Protein AF-0000000079573899 (afdb_homodimer)

pLDDT: mean 94.16, std 9.29, range [30.56, 98.94]

Nearest PDB structures (foldseek):
  4ngp-assembly1_A-2  TM=5.956E-01  e=1.355E-27  Homo sapiens
  2c6p-assembly1_A  TM=5.846E-01  e=2.288E-26  Homo sapiens
  6hc6-assembly2_B  TM=7.944E-01  e=1.695E-20  Bacillus subtilis subsp. subtilis str. 168
  2ek8-assembly1_A  TM=6.686E-01  e=7.374E-22  Aneurinibacillus sp. AM-1
  6hc7-assembly1_A  TM=7.924E-01  e=6.125E-20  Bacillus subtilis

Organism: NCBI:txid592978

Structure (mmCIF, N/CA/C/O backbone):
data_AF-0000000079573899-model_v1
#
loop_
_entity.id
_entity.type
_entity.pdbx_description
1 polymer 'M28 family peptidase'
#
loop_
_atom_site.group_PDB
_atom_site.id
_atom_site.type_symbol
_atom_site.label_atom_id
_atom_site.label_alt_id
_atom_site.label_comp_id
_atom_site.label_asym_id
_atom_site.label_entity_id
_atom_site.label_seq_id
_atom_site.pdbx_PDB_ins_code
_atom_site.Cartn_x
_atom_site.Cartn_y
_atom_site.Cartn_z
_atom_site.occupancy
_atom_site.B_iso_or_equiv
_atom_site.auth_seq_id
_atom_site.auth_comp_id
_atom_site.auth_asym_id
_atom_site.auth_atom_id
_atom_site.pdbx_PDB_model_num
ATOM 1 N N . MET A 1 1 ? -36.375 41.25 1.781 1 44.12 1 MET A N 1
ATOM 2 C CA . MET A 1 1 ? -35.594 40.188 2.381 1 44.12 1 MET A CA 1
ATOM 3 C C . MET A 1 1 ? -34.094 40.562 2.391 1 44.12 1 MET A C 1
ATOM 5 O O . MET A 1 1 ? -33.438 40.438 3.41 1 44.12 1 MET A O 1
ATOM 9 N N . GLU A 1 2 ? -33.688 41.219 1.243 1 57.81 2 GLU A N 1
ATOM 10 C CA . GLU A 1 2 ? -32.312 41.656 1.151 1 57.81 2 GLU A CA 1
ATOM 11 C C . GLU A 1 2 ? -32.062 42.844 2.076 1 57.81 2 GLU A C 1
ATOM 13 O O . GLU A 1 2 ? -31.047 42.906 2.76 1 57.81 2 GLU A O 1
ATOM 18 N N . SER A 1 3 ? -33.094 43.688 2.219 1 70.31 3 SER A N 1
ATOM 19 C CA . SER A 1 3 ? -32.906 44.875 3.047 1 70.31 3 SER A CA 1
ATOM 20 C C . SER A 1 3 ? -32.906 44.531 4.531 1 70.31 3 SER A C 1
ATOM 22 O O . SER A 1 3 ? -32.125 45.062 5.309 1 70.31 3 SER A O 1
ATOM 24 N N . LYS A 1 4 ? -33.688 43.469 4.93 1 74.88 4 LYS A N 1
ATOM 25 C CA . LYS A 1 4 ? -33.781 43.062 6.324 1 74.88 4 LYS A CA 1
ATOM 26 C C . LYS A 1 4 ? -32.469 42.375 6.77 1 74.88 4 LYS A C 1
ATOM 28 O O . LYS A 1 4 ? -31.984 42.625 7.871 1 74.88 4 LYS A O 1
ATOM 33 N N . THR A 1 5 ? -31.953 41.656 5.895 1 84.25 5 THR A N 1
ATOM 34 C CA . THR A 1 5 ? -30.719 40.938 6.188 1 84.25 5 THR A CA 1
ATOM 35 C C . THR A 1 5 ? -29.547 41.906 6.312 1 84.25 5 THR A C 1
ATOM 37 O O . THR A 1 5 ? -28.703 41.781 7.195 1 84.25 5 THR A O 1
ATOM 40 N N . GLU A 1 6 ? -29.594 42.844 5.484 1 89.62 6 GLU A N 1
ATOM 41 C CA . GLU A 1 6 ? -28.531 43.844 5.531 1 89.62 6 GLU A CA 1
ATOM 42 C C . GLU A 1 6 ? -28.578 44.656 6.832 1 89.62 6 GLU A C 1
ATOM 44 O O . GLU A 1 6 ? -27.547 45 7.391 1 89.62 6 GLU A O 1
ATOM 49 N N . ASN A 1 7 ? -29.75 44.906 7.254 1 91 7 ASN A N 1
ATOM 50 C CA . ASN A 1 7 ? -29.906 45.625 8.523 1 91 7 ASN A CA 1
ATOM 51 C C . ASN A 1 7 ? -29.406 44.781 9.695 1 91 7 ASN A C 1
ATOM 53 O O . ASN A 1 7 ? -28.781 45.312 10.617 1 91 7 ASN A O 1
ATOM 57 N N . ARG A 1 8 ? -29.719 43.562 9.656 1 91.25 8 ARG A N 1
ATOM 58 C CA . ARG A 1 8 ? -29.25 42.656 10.703 1 91.25 8 ARG A CA 1
ATOM 59 C C . ARG A 1 8 ? -27.734 42.531 10.695 1 91.25 8 ARG A C 1
ATOM 61 O O . ARG A 1 8 ? -27.109 42.531 11.758 1 91.25 8 ARG A O 1
ATOM 68 N N . ILE A 1 9 ? -27.203 42.469 9.523 1 95.06 9 ILE A N 1
ATOM 69 C CA . ILE A 1 9 ? -25.75 42.406 9.375 1 95.06 9 ILE A CA 1
ATOM 70 C C . ILE A 1 9 ? -25.109 43.656 9.953 1 95.06 9 ILE A C 1
ATOM 72 O O . ILE A 1 9 ? -24.156 43.594 10.719 1 95.06 9 ILE A O 1
ATOM 76 N N . ASN A 1 10 ? -25.703 44.75 9.633 1 95.12 10 ASN A N 1
ATOM 77 C CA . ASN A 1 10 ? -25.156 46.031 10.109 1 95.12 10 ASN A CA 1
ATOM 78 C C . ASN A 1 10 ? -25.266 46.156 11.625 1 95.12 10 ASN A C 1
ATOM 80 O O . ASN A 1 10 ? -24.406 46.75 12.266 1 95.12 10 ASN A O 1
ATOM 84 N N . GLU A 1 11 ? -26.328 45.656 12.102 1 95.94 11 GLU A N 1
ATOM 85 C CA . GLU A 1 11 ? -26.5 45.656 13.555 1 95.94 11 GLU A CA 1
ATOM 86 C C . GLU A 1 11 ? -25.422 44.812 14.234 1 95.94 11 GLU A C 1
ATOM 88 O O . GLU A 1 11 ? -24.844 45.219 15.242 1 95.94 11 GLU A O 1
ATOM 93 N N . CYS A 1 12 ? -25.172 43.656 13.75 1 97.38 12 CYS A N 1
ATOM 94 C CA . CYS A 1 12 ? -24.109 42.812 14.281 1 97.38 12 CYS A CA 1
ATOM 95 C C . CYS A 1 12 ? -22.766 43.531 14.188 1 97.38 12 CYS A C 1
ATOM 97 O O . CYS A 1 12 ? -21.984 43.531 15.148 1 97.38 12 CYS A O 1
ATOM 99 N N . ILE A 1 13 ? -22.516 44.125 13.039 1 97.5 13 ILE A N 1
ATOM 100 C CA . ILE A 1 13 ? -21.234 44.781 12.766 1 97.5 13 ILE A CA 1
ATOM 101 C C . ILE A 1 13 ? -21.047 45.969 13.711 1 97.5 13 ILE A C 1
ATOM 103 O O . ILE A 1 13 ? -19.938 46.219 14.172 1 97.5 13 ILE A O 1
ATOM 107 N N . SER A 1 14 ? -22.109 46.625 14.031 1 97.62 14 SER A N 1
ATOM 108 C CA . SER A 1 14 ? -22.031 47.812 14.906 1 97.62 14 SER A CA 1
ATOM 109 C C . SER A 1 14 ? -21.656 47.406 16.328 1 97.62 14 SER A C 1
ATOM 111 O O . SER A 1 14 ? -21.234 48.25 17.125 1 97.62 14 SER A O 1
ATOM 113 N N . HIS A 1 15 ? -21.75 46.156 16.625 1 98.19 15 HIS A N 1
ATOM 114 C CA . HIS A 1 15 ? -21.438 45.656 17.969 1 98.19 15 HIS A CA 1
ATOM 115 C C . HIS A 1 15 ? -20.062 45.031 18.031 1 98.19 15 HIS A C 1
ATOM 117 O O . HIS A 1 15 ? -19.656 44.5 19.062 1 98.19 15 HIS A O 1
ATOM 123 N N . LEU A 1 16 ? -19.359 45.062 16.906 1 98.5 16 LEU A N 1
ATOM 124 C CA . LEU A 1 16 ? -18 44.531 16.906 1 98.5 16 LEU A CA 1
ATOM 125 C C . LEU A 1 16 ? -17.094 45.344 17.828 1 98.5 16 LEU A C 1
ATOM 127 O O . LEU A 1 16 ? -17.094 46.562 17.766 1 98.5 16 LEU A O 1
ATOM 131 N N . ASP A 1 17 ? -16.328 44.656 18.719 1 98.5 17 ASP A N 1
ATOM 132 C CA . ASP A 1 17 ? -15.367 45.25 19.641 1 98.5 17 ASP A CA 1
ATOM 133 C C . ASP A 1 17 ? -13.953 44.781 19.328 1 98.5 17 ASP A C 1
ATOM 135 O O . ASP A 1 17 ? -13.477 43.812 19.922 1 98.5 17 ASP A O 1
ATOM 139 N N . ILE A 1 18 ? -13.273 45.531 18.516 1 98.5 18 ILE A N 1
ATOM 140 C CA . ILE A 1 18 ? -11.953 45.125 18.016 1 98.5 18 ILE A CA 1
ATOM 141 C C . ILE A 1 18 ? -10.938 45.188 19.156 1 98.5 18 ILE A C 1
ATOM 143 O O . ILE A 1 18 ? -10.008 44.406 19.219 1 98.5 18 ILE A O 1
ATOM 147 N N . THR A 1 19 ? -11.125 46.062 20.094 1 98.38 19 THR A N 1
ATOM 148 C CA . THR A 1 19 ? -10.258 46.188 21.25 1 98.38 19 THR A CA 1
ATOM 149 C C . THR A 1 19 ? -10.336 44.906 22.125 1 98.38 19 THR A C 1
ATOM 151 O O . THR A 1 19 ? -9.32 44.438 22.625 1 98.38 19 THR A O 1
ATOM 154 N N . TYR A 1 20 ? -11.539 44.469 22.297 1 98.56 20 TYR A N 1
ATOM 155 C CA . TYR A 1 20 ? -11.727 43.219 23 1 98.56 20 TYR A CA 1
ATOM 156 C C . TYR A 1 20 ? -10.914 42.094 22.359 1 98.56 20 TYR A C 1
ATOM 158 O O . TYR A 1 20 ? -10.219 41.344 23.047 1 98.56 20 TYR A O 1
ATOM 166 N N . SER A 1 21 ? -11.039 42 21.047 1 98.81 21 SER A N 1
ATOM 167 C CA . SER A 1 21 ? -10.344 40.969 20.328 1 98.81 21 SER A CA 1
ATOM 168 C C . SER A 1 21 ? -8.828 41.094 20.469 1 98.81 21 SER A C 1
ATOM 170 O O . SER A 1 21 ? -8.125 40.094 20.672 1 98.81 21 SER A O 1
ATOM 172 N N . TYR A 1 22 ? -8.344 42.281 20.344 1 98.62 22 TYR A N 1
ATOM 173 C CA . TYR A 1 22 ? -6.918 42.531 20.531 1 98.62 22 TYR A CA 1
ATOM 174 C C . TYR A 1 22 ? -6.457 42.094 21.906 1 98.62 22 TYR A C 1
ATOM 176 O O . TYR A 1 22 ? -5.426 41.438 22.047 1 98.62 22 TYR A O 1
ATOM 184 N N . GLN A 1 23 ? -7.188 42.469 22.938 1 98.56 23 GLN A N 1
ATOM 185 C CA . GLN A 1 23 ? -6.82 42.156 24.328 1 98.56 23 GLN A CA 1
ATOM 186 C C . GLN A 1 23 ? -6.852 40.656 24.578 1 98.56 23 GLN A C 1
ATOM 188 O O . GLN A 1 23 ? -5.988 40.125 25.281 1 98.56 23 GLN A O 1
ATOM 193 N N . LEU A 1 24 ? -7.875 40.031 24.047 1 98.75 24 LEU A N 1
ATOM 194 C CA . LEU A 1 24 ? -7.961 38.562 24.203 1 98.75 24 LEU A CA 1
ATOM 195 C C . LEU A 1 24 ? -6.762 37.875 23.562 1 98.75 24 LEU A C 1
ATOM 197 O O . LEU A 1 24 ? -6.23 36.906 24.125 1 98.75 24 LEU A O 1
ATOM 201 N N . ALA A 1 25 ? -6.375 38.344 22.375 1 98.75 25 ALA A N 1
ATOM 202 C CA . ALA A 1 25 ? -5.199 37.781 21.703 1 98.75 25 ALA A CA 1
ATOM 203 C C . ALA A 1 25 ? -3.957 37.906 22.578 1 98.75 25 ALA A C 1
ATOM 205 O O . ALA A 1 25 ? -3.16 36.969 22.672 1 98.75 25 ALA A O 1
ATOM 206 N N . LYS A 1 26 ? -3.83 39 23.234 1 98.38 26 LYS A N 1
ATOM 207 C CA . LYS A 1 26 ? -2.691 39.25 24.109 1 98.38 26 LYS A CA 1
ATOM 208 C C . LYS A 1 26 ? -2.748 38.375 25.359 1 98.38 26 LYS A C 1
ATOM 210 O O . LYS A 1 26 ? -1.717 37.875 25.828 1 98.38 26 LYS A O 1
ATOM 215 N N . GLN A 1 27 ? -3.869 38.188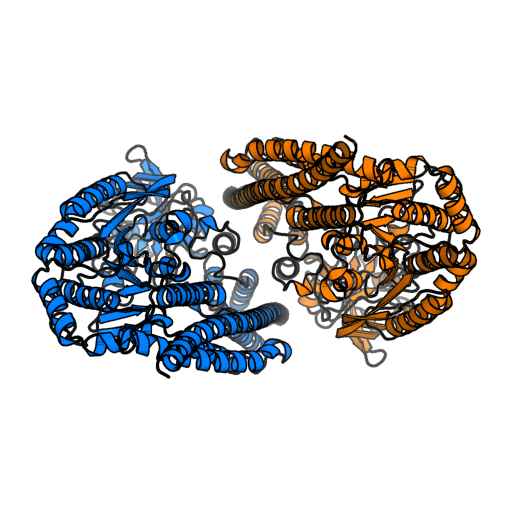 25.859 1 98.38 27 GLN A N 1
ATOM 216 C CA . GLN A 1 27 ? -4.047 37.406 27.062 1 98.38 27 GLN A CA 1
ATOM 217 C C . GLN A 1 27 ? -3.652 35.938 26.844 1 98.38 27 GLN A C 1
ATOM 219 O O . GLN A 1 27 ? -3.201 35.281 27.766 1 98.38 27 GLN A O 1
ATOM 224 N N . MET A 1 28 ? -3.773 35.469 25.656 1 98.44 28 MET A N 1
ATOM 225 C CA . MET A 1 28 ? -3.443 34.062 25.344 1 98.44 28 MET A CA 1
ATOM 226 C C . MET A 1 28 ? -1.939 33.844 25.438 1 98.44 28 MET A C 1
ATOM 228 O O . MET A 1 28 ? -1.487 32.688 25.484 1 98.44 28 MET A O 1
ATOM 232 N N . GLU A 1 29 ? -1.144 34.875 25.562 1 97.75 29 GLU A N 1
ATOM 233 C CA . GLU A 1 29 ? 0.308 34.75 25.672 1 97.75 29 GLU A CA 1
ATOM 234 C C . GLU A 1 29 ? 0.743 34.5 27.109 1 97.75 29 GLU A C 1
ATOM 236 O O . GLU A 1 29 ? 1.938 34.406 27.391 1 97.75 29 GLU A O 1
ATOM 241 N N . THR A 1 30 ? -0.193 34.375 27.984 1 97.75 30 THR A N 1
ATOM 242 C CA . THR A 1 30 ? 0.081 34.312 29.422 1 97.75 30 THR A CA 1
ATOM 243 C C . THR A 1 30 ? 0.822 33 29.766 1 97.75 30 THR A C 1
ATOM 245 O O . THR A 1 30 ? 1.881 33.062 30.406 1 97.75 30 THR A O 1
ATOM 248 N N . HIS A 1 31 ? 0.228 31.875 29.422 1 97.88 31 HIS A N 1
ATOM 249 C CA . HIS A 1 31 ? 0.83 30.594 29.75 1 97.88 31 HIS A CA 1
ATOM 250 C C . HIS A 1 31 ? 1.803 30.141 28.672 1 97.88 31 HIS A C 1
ATOM 252 O O . HIS A 1 31 ? 1.459 30.141 27.484 1 97.88 31 HIS A O 1
ATOM 258 N N . LYS A 1 32 ? 2.963 29.797 29.062 1 97.62 32 LYS A N 1
ATOM 259 C CA . LYS A 1 32 ? 4.043 29.469 28.141 1 97.62 32 LYS A CA 1
ATOM 260 C C . LYS A 1 32 ? 4.844 28.266 28.641 1 97.62 32 LYS A C 1
ATOM 262 O O . LYS A 1 32 ? 4.957 28.047 29.844 1 97.62 32 LYS A O 1
ATOM 267 N N . THR A 1 33 ? 5.375 27.453 27.703 1 98.06 33 THR A N 1
ATOM 268 C CA . THR A 1 33 ? 6.285 26.375 28.078 1 98.06 33 THR A CA 1
ATOM 269 C C . THR A 1 33 ? 7.711 26.891 28.234 1 98.06 33 THR A C 1
ATOM 271 O O . THR A 1 33 ? 8.492 26.344 29.016 1 98.06 33 THR A O 1
ATOM 274 N N . ASN A 1 34 ? 8.102 27.859 27.453 1 98.25 34 ASN A N 1
ATOM 275 C CA . ASN A 1 34 ? 9.383 28.547 27.5 1 98.25 34 ASN A CA 1
ATOM 276 C C . ASN A 1 34 ? 9.227 29.984 28 1 98.25 34 ASN A C 1
ATOM 278 O O . ASN A 1 34 ? 8.68 30.844 27.297 1 98.25 34 ASN A O 1
ATOM 282 N N . PRO A 1 35 ? 9.688 30.328 29.141 1 96.62 35 PRO A N 1
ATOM 283 C CA . PRO A 1 35 ? 9.438 31.641 29.734 1 96.62 35 PRO A CA 1
ATOM 284 C C . PRO A 1 35 ? 10.055 32.781 28.938 1 96.62 35 PRO A C 1
ATOM 286 O O . PRO A 1 35 ? 9.617 33.938 29.047 1 96.62 35 PRO A O 1
ATOM 289 N N . VAL A 1 36 ? 11.031 32.469 28.156 1 97.25 36 VAL A N 1
ATOM 290 C CA . VAL A 1 36 ? 11.734 33.5 27.406 1 97.25 36 VAL A CA 1
ATOM 291 C C . VAL A 1 36 ? 11.109 33.688 26.031 1 97.25 36 VAL A C 1
ATOM 293 O O . VAL A 1 36 ? 10.875 34.781 25.578 1 97.25 36 VAL A O 1
ATOM 296 N N . LEU A 1 37 ? 10.789 32.594 25.375 1 97.94 37 LEU A N 1
ATOM 297 C CA . LEU A 1 37 ? 10.445 32.625 23.953 1 97.94 37 LEU A CA 1
ATOM 298 C C . LEU A 1 37 ? 8.938 32.5 23.766 1 97.94 37 LEU A C 1
ATOM 300 O O . LEU A 1 37 ? 8.422 32.781 22.688 1 97.94 37 LEU A O 1
ATOM 304 N N . GLY A 1 38 ? 8.219 32.062 24.844 1 97.5 38 GLY A N 1
ATOM 305 C CA . GLY A 1 38 ? 6.801 31.766 24.688 1 97.5 38 GLY A CA 1
ATOM 306 C C . GLY A 1 38 ? 6.523 30.297 24.484 1 97.5 38 GLY A C 1
ATOM 307 O O . GLY A 1 38 ? 6.961 29.453 25.266 1 97.5 38 GLY A O 1
ATOM 308 N N . PHE A 1 39 ? 5.863 29.953 23.453 1 97.69 39 PHE A N 1
ATOM 309 C CA . PHE A 1 39 ? 5.48 28.609 23.047 1 97.69 39 PHE A CA 1
ATOM 310 C C . PHE A 1 39 ? 4.289 28.109 23.859 1 97.69 39 PHE A C 1
ATOM 312 O O . PHE A 1 39 ? 4.258 28.281 25.078 1 97.69 39 PHE A O 1
ATOM 319 N N . ARG A 1 40 ? 3.363 27.672 23.234 1 98.38 40 ARG A N 1
ATOM 320 C CA . ARG A 1 40 ? 2.217 26.891 23.703 1 98.38 40 ARG A CA 1
ATOM 321 C C . ARG A 1 40 ? 2.031 25.641 22.859 1 98.38 40 ARG A C 1
ATOM 323 O O . ARG A 1 40 ? 1.233 25.625 21.922 1 98.38 40 ARG A O 1
ATOM 330 N N . THR A 1 41 ? 2.705 24.578 23.281 1 98.06 41 THR A N 1
ATOM 331 C CA . THR A 1 41 ? 2.926 23.422 22.438 1 98.06 41 THR A CA 1
ATOM 332 C C . THR A 1 41 ? 1.852 22.359 22.672 1 98.06 41 THR A C 1
ATOM 334 O O . THR A 1 41 ? 1.119 22.422 23.656 1 98.06 41 THR A O 1
ATOM 337 N N . ALA A 1 42 ? 1.763 21.406 21.781 1 97.88 42 ALA A N 1
ATOM 338 C CA . ALA A 1 42 ? 0.75 20.359 21.781 1 97.88 42 ALA A CA 1
ATOM 339 C C . ALA A 1 42 ? 0.754 19.578 23.094 1 97.88 42 ALA A C 1
ATOM 341 O O . ALA A 1 42 ? 1.791 19.062 23.516 1 97.88 42 ALA A O 1
ATOM 342 N N . GLY A 1 43 ? -0.345 19.484 23.656 1 98.31 43 GLY A N 1
ATOM 343 C CA . GLY A 1 43 ? -0.535 18.656 24.844 1 98.31 43 GLY A CA 1
ATOM 344 C C . GLY A 1 43 ? 0.185 19.188 26.062 1 98.31 43 GLY A C 1
ATOM 345 O O . GLY A 1 43 ? 0.175 18.562 27.125 1 98.31 43 GLY A O 1
ATOM 346 N N . SER A 1 44 ? 0.832 20.297 26.047 1 98.44 44 SER A N 1
ATOM 347 C CA . SER A 1 44 ? 1.59 20.859 27.156 1 98.44 44 SER A CA 1
ATOM 348 C C . SER A 1 44 ? 0.664 21.453 28.219 1 98.44 44 SER A C 1
ATOM 350 O O . SER A 1 44 ? -0.518 21.688 27.953 1 98.44 44 SER A O 1
ATOM 352 N N . ASP A 1 45 ? 1.283 21.719 29.391 1 98.19 45 ASP A N 1
ATOM 353 C CA . ASP A 1 45 ? 0.549 22.406 30.438 1 98.19 45 ASP A CA 1
ATOM 354 C C . ASP A 1 45 ? 0.093 23.797 29.984 1 98.19 45 ASP A C 1
ATOM 356 O O . ASP A 1 45 ? -1.013 24.234 30.312 1 98.19 45 ASP A O 1
ATOM 360 N N . ALA A 1 46 ? 0.913 24.469 29.25 1 98.69 46 ALA A N 1
ATOM 361 C CA . ALA A 1 46 ? 0.575 25.797 28.75 1 98.69 46 ALA A CA 1
ATOM 362 C C . ALA A 1 46 ? -0.661 25.75 27.844 1 98.69 46 ALA A C 1
ATOM 364 O O . ALA A 1 46 ? -1.53 26.625 27.938 1 98.69 46 ALA A O 1
ATOM 365 N N . GLU A 1 47 ? -0.714 24.766 26.953 1 98.75 47 GLU A N 1
ATOM 366 C CA . GLU A 1 47 ? -1.876 24.625 26.078 1 98.75 47 GLU A CA 1
ATOM 367 C C . GLU A 1 47 ? -3.133 24.297 26.875 1 98.75 47 GLU A C 1
ATOM 369 O O . GLU A 1 47 ? -4.203 24.844 26.609 1 98.75 47 GLU A O 1
ATOM 374 N N . HIS A 1 48 ? -2.977 23.438 27.891 1 98.75 48 HIS A N 1
ATOM 375 C CA . HIS A 1 48 ? -4.113 23.078 28.719 1 98.75 48 HIS A CA 1
ATOM 376 C C . HIS A 1 48 ? -4.66 24.281 29.469 1 98.75 48 HIS A C 1
ATOM 378 O O . HIS A 1 48 ? -5.871 24.516 29.484 1 98.75 48 HIS A O 1
ATOM 384 N N . LYS A 1 49 ? -3.795 25.047 30.031 1 98.75 49 LYS A N 1
ATOM 385 C CA . LYS A 1 49 ? -4.203 26.203 30.828 1 98.75 49 LYS A CA 1
ATOM 386 C C . LYS A 1 49 ? -4.848 27.266 29.938 1 98.75 49 LYS A C 1
ATOM 388 O O . LYS A 1 49 ? -5.816 27.906 30.328 1 98.75 49 LYS A O 1
ATOM 393 N N . THR A 1 50 ? -4.285 27.453 28.812 1 98.81 50 THR A N 1
ATOM 394 C CA . THR A 1 50 ? -4.891 28.406 27.875 1 98.81 50 THR A CA 1
ATOM 395 C C . THR A 1 50 ? -6.254 27.906 27.406 1 98.81 50 THR A C 1
ATOM 397 O O . THR A 1 50 ? -7.188 28.703 27.25 1 98.81 50 THR A O 1
ATOM 400 N N . GLY A 1 51 ? -6.344 26.609 27.141 1 98.88 51 GLY A N 1
ATOM 401 C CA . GLY A 1 51 ? -7.641 26.031 26.844 1 98.88 51 GLY A CA 1
ATOM 402 C C . GLY A 1 51 ? -8.672 26.281 27.922 1 98.88 51 GLY A C 1
ATOM 403 O O . GLY A 1 51 ? -9.828 26.594 27.625 1 98.88 51 GLY A O 1
ATOM 404 N N . ASP A 1 52 ? -8.281 26.125 29.172 1 98.81 52 ASP A N 1
ATOM 405 C CA . ASP A 1 52 ? -9.156 26.406 30.312 1 98.81 52 ASP A CA 1
ATOM 406 C C . ASP A 1 52 ? -9.602 27.875 30.297 1 98.81 52 ASP A C 1
ATOM 408 O O . ASP A 1 52 ? -10.766 28.172 30.578 1 98.81 52 ASP A O 1
ATOM 412 N N . PHE A 1 53 ? -8.68 28.703 30.047 1 98.75 53 PHE A N 1
ATOM 413 C CA . PHE A 1 53 ? -8.969 30.125 29.969 1 98.75 53 PHE A CA 1
ATOM 414 C C . PHE A 1 53 ? -10 30.406 28.875 1 98.75 53 PHE A C 1
ATOM 416 O O . PHE A 1 53 ? -10.969 31.141 29.109 1 98.75 53 PHE A O 1
ATOM 423 N N . LEU A 1 54 ? -9.805 29.844 27.688 1 98.94 54 LEU A N 1
ATOM 424 C CA . LEU A 1 54 ? -10.727 30.062 26.578 1 98.94 54 LEU A CA 1
ATOM 425 C C . LEU A 1 54 ? -12.094 29.453 26.875 1 98.94 54 LEU A C 1
ATOM 427 O O . LEU A 1 54 ? -13.117 30 26.469 1 98.94 54 LEU A O 1
ATOM 431 N N . TYR A 1 55 ? -12.078 28.281 27.516 1 98.88 55 TYR A N 1
ATOM 432 C CA . TYR A 1 55 ? -13.312 27.641 27.969 1 98.88 55 TYR A CA 1
ATOM 433 C C . TYR A 1 55 ? -14.141 28.609 28.797 1 98.88 55 TYR A C 1
ATOM 435 O O . TYR A 1 55 ? -15.336 28.797 28.547 1 98.88 55 TYR A O 1
ATOM 443 N N . GLU A 1 56 ? -13.547 29.281 29.781 1 98.81 56 GLU A N 1
ATOM 444 C CA . GLU A 1 56 ? -14.227 30.234 30.656 1 98.81 56 GLU A CA 1
ATOM 445 C C . GLU A 1 56 ? -14.648 31.484 29.891 1 98.81 56 GLU A C 1
ATOM 447 O O . GLU A 1 56 ? -15.719 32.062 30.141 1 98.81 56 GLU A O 1
ATOM 452 N N . GLU A 1 57 ? -13.758 31.906 29.031 1 98.88 57 GLU A N 1
ATOM 453 C CA . GLU A 1 57 ? -14.078 33.094 28.25 1 98.88 57 GLU A CA 1
ATOM 454 C C . GLU A 1 57 ? -15.289 32.844 27.359 1 98.88 57 GLU A C 1
ATOM 456 O O . GLU A 1 57 ? -16.109 33.75 27.172 1 98.88 57 GLU A O 1
ATOM 461 N N . MET A 1 58 ? -15.375 31.688 26.703 1 98.88 58 MET A N 1
ATOM 462 C CA . MET A 1 58 ? -16.531 31.344 25.891 1 98.88 58 MET A CA 1
ATOM 463 C C . MET A 1 58 ? -17.828 31.453 26.703 1 98.88 58 MET A C 1
ATOM 465 O O . MET A 1 58 ? -18.828 32 26.219 1 98.88 58 MET A O 1
ATOM 469 N N . LYS A 1 59 ? -17.781 30.969 27.922 1 98.69 59 LYS A N 1
ATOM 470 C CA . LYS A 1 59 ? -18.938 31.062 28.797 1 98.69 59 LYS A CA 1
ATOM 471 C C . LYS A 1 59 ? -19.266 32.531 29.125 1 98.69 59 LYS A C 1
ATOM 473 O O . LYS A 1 59 ? -20.422 32.938 29.109 1 98.69 59 LYS A O 1
ATOM 478 N N . ARG A 1 60 ? -18.266 33.219 29.406 1 98.62 60 ARG A N 1
ATOM 479 C CA . ARG A 1 60 ? -18.406 34.625 29.812 1 98.62 60 ARG A CA 1
ATOM 480 C C . ARG A 1 60 ? -19.094 35.438 28.719 1 98.62 60 ARG A C 1
ATOM 482 O O . ARG A 1 60 ? -19.922 36.281 29.016 1 98.62 60 ARG A O 1
ATOM 489 N N . ILE A 1 61 ? -18.781 35.156 27.484 1 98.31 61 ILE A N 1
ATOM 490 C CA . ILE A 1 61 ? -19.328 35.969 26.422 1 98.31 61 ILE A CA 1
ATOM 491 C C . ILE A 1 61 ? -20.703 35.469 26 1 98.31 61 ILE A C 1
ATOM 493 O O . ILE A 1 61 ? -21.359 36.031 25.125 1 98.31 61 ILE A O 1
ATOM 497 N N . GLY A 1 62 ? -21.141 34.312 26.531 1 98.19 62 GLY A N 1
ATOM 498 C CA . GLY A 1 62 ? -22.547 33.938 26.375 1 98.19 62 GLY A CA 1
ATOM 499 C C . GLY A 1 62 ? -22.734 32.656 25.562 1 98.19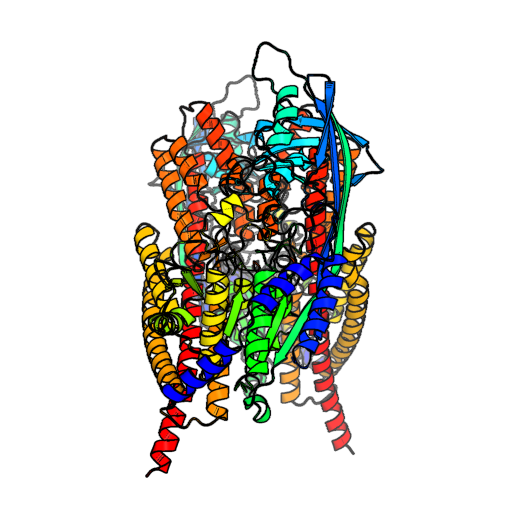 62 GLY A C 1
ATOM 500 O O . GLY A 1 62 ? -23.859 32.25 25.297 1 98.19 62 GLY A O 1
ATOM 501 N N . LEU A 1 63 ? -21.688 31.953 25.156 1 98.62 63 LEU A N 1
ATOM 502 C CA . LEU A 1 63 ? -21.828 30.672 24.453 1 98.62 63 LEU A CA 1
ATOM 503 C C . LEU A 1 63 ? -22.359 29.609 25.391 1 98.62 63 LEU A C 1
ATOM 505 O O . LEU A 1 63 ? -22.156 29.672 26.609 1 98.62 63 LEU A O 1
ATOM 509 N N . GLN A 1 64 ? -23.078 28.688 24.828 1 98.06 64 GLN A N 1
ATOM 510 C CA . GLN A 1 64 ? -23.703 27.609 25.578 1 98.06 64 GLN A CA 1
ATOM 511 C C . GLN A 1 64 ? -23.047 26.25 25.266 1 98.06 64 GLN A C 1
ATOM 513 O O . GLN A 1 64 ? -22.312 26.141 24.281 1 98.06 64 GLN A O 1
ATOM 518 N N . ASN A 1 65 ? -23.266 25.281 26.172 1 97.75 65 ASN A N 1
ATOM 519 C CA . ASN A 1 65 ? -22.75 23.922 26 1 97.75 65 ASN A CA 1
ATOM 520 C C . ASN A 1 65 ? -21.266 23.922 25.672 1 97.75 65 ASN A C 1
ATOM 522 O O . ASN A 1 65 ? -20.844 23.312 24.688 1 97.75 65 ASN A O 1
ATOM 526 N N . VAL A 1 66 ? -20.594 24.734 26.438 1 98.69 66 VAL A N 1
ATOM 527 C CA . VAL A 1 66 ? -19.156 24.844 26.219 1 98.69 66 VAL A CA 1
ATOM 528 C C . VAL A 1 66 ? -18.469 23.562 26.703 1 98.69 66 VAL A C 1
ATOM 530 O O . VAL A 1 66 ? -18.734 23.109 27.828 1 98.69 66 VAL A O 1
ATOM 533 N N . THR A 1 67 ? -17.609 22.906 25.875 1 98.69 67 THR A N 1
ATOM 534 C CA . THR A 1 67 ? -16.969 21.641 26.219 1 98.69 67 THR A CA 1
ATOM 535 C C . THR A 1 67 ? -15.469 21.703 25.938 1 98.69 67 THR A C 1
ATOM 537 O O . THR A 1 67 ? -15.016 22.516 25.125 1 98.69 67 THR A O 1
ATOM 540 N N . LYS A 1 68 ? -14.742 20.969 26.703 1 98.69 68 LYS A N 1
ATOM 541 C CA . LYS A 1 68 ? -13.375 20.578 26.375 1 98.69 68 LYS A CA 1
ATOM 542 C C . LYS A 1 68 ? -13.336 19.219 25.688 1 98.69 68 LYS A C 1
ATOM 544 O O . LYS A 1 68 ? -13.367 18.188 26.359 1 98.69 68 LYS A O 1
ATOM 549 N N . ASP A 1 69 ? -13.234 19.203 24.453 1 98.81 69 ASP A N 1
ATOM 550 C CA . ASP A 1 69 ? -13.234 17.969 23.672 1 98.81 69 ASP A CA 1
ATOM 551 C C . ASP A 1 69 ? -11.875 17.281 23.719 1 98.81 69 ASP A C 1
ATOM 553 O O . ASP A 1 69 ? -10.922 17.719 23.078 1 98.81 69 ASP A O 1
ATOM 557 N N . GLU A 1 70 ? -11.844 16.188 24.422 1 98.5 70 GLU A N 1
ATOM 558 C CA . GLU A 1 70 ? -10.586 15.5 24.656 1 98.5 70 GLU A CA 1
ATOM 559 C C . GLU A 1 70 ? -10.211 14.609 23.469 1 98.5 70 GLU A C 1
ATOM 561 O O . GLU A 1 70 ? -11.078 13.961 22.875 1 98.5 70 GLU A O 1
ATOM 566 N N . PHE A 1 71 ? -8.992 14.586 23.094 1 97.88 71 PHE A N 1
ATOM 567 C CA . PHE A 1 71 ? -8.398 13.625 22.172 1 97.88 71 PHE A CA 1
ATOM 568 C C . PHE A 1 71 ? -6.945 13.336 22.547 1 97.88 71 PHE A C 1
ATOM 570 O O . PHE A 1 71 ? -6.391 13.984 23.438 1 97.88 71 PHE A O 1
ATOM 577 N N . TRP A 1 72 ? -6.344 12.383 21.906 1 96.56 72 TRP A N 1
ATOM 578 C CA . TRP A 1 72 ? -5.016 11.938 22.328 1 96.56 72 TRP A CA 1
ATOM 579 C C . TRP A 1 72 ? -4.004 12.133 21.203 1 96.56 72 TRP A C 1
ATOM 581 O O . TRP A 1 72 ? -4.332 11.961 20.016 1 96.56 72 TRP A O 1
ATOM 591 N N . LEU A 1 73 ? -2.836 12.586 21.562 1 97.62 73 LEU A N 1
ATOM 592 C CA . LEU A 1 73 ? -1.77 12.891 20.609 1 97.62 73 LEU A CA 1
ATOM 593 C C . LEU A 1 73 ? -0.399 12.711 21.25 1 97.62 73 LEU A C 1
ATOM 595 O O . LEU A 1 73 ? -0.284 12.078 22.312 1 97.62 73 LEU A O 1
ATOM 599 N N . ASP A 1 74 ? 0.697 13.023 20.531 1 98 74 ASP A N 1
ATOM 600 C CA . ASP A 1 74 ? 2.033 13.172 21.094 1 98 74 ASP A CA 1
ATOM 601 C C . ASP A 1 74 ? 2.256 14.594 21.625 1 98 74 ASP A C 1
ATOM 603 O O . ASP A 1 74 ? 2.035 15.562 20.906 1 98 74 ASP A O 1
ATOM 607 N N . SER A 1 75 ? 2.611 14.703 22.828 1 98.62 75 SER A N 1
ATOM 608 C CA . SER A 1 75 ? 2.809 16.016 23.422 1 98.62 75 SER A CA 1
ATOM 609 C C . SER A 1 75 ? 4.27 16.453 23.328 1 98.62 75 SER A C 1
ATOM 611 O O . SER A 1 75 ? 5.164 15.617 23.188 1 98.62 75 SER A O 1
ATOM 613 N N . TRP A 1 76 ? 4.516 17.688 23.297 1 98.69 76 TRP A N 1
ATOM 614 C CA . TRP A 1 76 ? 5.852 18.266 23.297 1 98.69 76 TRP A CA 1
ATOM 615 C C . TRP A 1 76 ? 5.965 19.391 24.328 1 98.69 76 TRP A C 1
ATOM 617 O O . TRP A 1 76 ? 5.09 20.25 24.406 1 98.69 76 TRP A O 1
ATOM 627 N N . THR A 1 77 ? 6.953 19.375 25.125 1 98.62 77 THR A N 1
ATOM 628 C CA . THR A 1 77 ? 7.277 20.438 26.062 1 98.62 77 THR A CA 1
ATOM 629 C C . THR A 1 77 ? 8.688 20.969 25.797 1 98.62 77 THR A C 1
ATOM 631 O O . THR A 1 77 ? 9.656 20.219 25.844 1 98.62 77 THR A O 1
ATOM 634 N N . PHE A 1 78 ? 8.812 22.266 25.547 1 98.5 78 PHE A N 1
ATOM 635 C CA . PHE A 1 78 ? 10.078 22.969 25.375 1 98.5 78 PHE A CA 1
ATOM 636 C C . PHE A 1 78 ? 10.289 24 26.484 1 98.5 78 PHE A C 1
ATOM 638 O O . PHE A 1 78 ? 9.734 25.109 26.422 1 98.5 78 PHE A O 1
ATOM 645 N N . GLU A 1 79 ? 11.125 23.672 27.375 1 98.38 79 GLU A N 1
ATOM 646 C CA . GLU A 1 79 ? 11.328 24.531 28.531 1 98.38 79 GLU A CA 1
ATOM 647 C C . GLU A 1 79 ? 12.406 25.578 28.25 1 98.38 79 GLU A C 1
ATOM 649 O O . GLU A 1 79 ? 12.211 26.766 28.531 1 98.38 79 GLU A O 1
ATOM 654 N N . HIS A 1 80 ? 13.539 25.109 27.844 1 98.38 80 HIS A N 1
ATOM 655 C CA . HIS A 1 80 ? 14.625 26.031 27.531 1 98.38 80 HIS A CA 1
ATOM 656 C C . HIS A 1 80 ? 15.695 25.359 26.688 1 98.38 80 HIS A C 1
ATOM 658 O O . HIS A 1 80 ? 15.766 24.125 26.625 1 98.38 80 HIS A O 1
ATOM 664 N N . ALA A 1 81 ? 16.484 26.156 26.016 1 98.75 81 ALA A N 1
ATOM 665 C CA . ALA A 1 81 ? 17.734 25.797 25.359 1 98.75 81 ALA A CA 1
ATOM 666 C C . ALA A 1 81 ? 18.672 26.984 25.234 1 98.75 81 ALA A C 1
ATOM 668 O O . ALA A 1 81 ? 18.328 28 24.609 1 98.75 81 ALA A O 1
ATOM 669 N N . VAL A 1 82 ? 19.766 26.891 25.875 1 98.81 82 VAL A N 1
ATOM 670 C CA . VAL A 1 82 ? 20.734 27.969 25.891 1 98.81 82 VAL A CA 1
ATOM 671 C C . VAL A 1 82 ? 22.125 27.438 25.578 1 98.81 82 VAL A C 1
ATOM 673 O O . VAL A 1 82 ? 22.578 26.453 26.188 1 98.81 82 VAL A O 1
ATOM 676 N N . LEU A 1 83 ? 22.766 28.062 24.625 1 98.75 83 LEU A N 1
ATOM 677 C CA . LEU A 1 83 ? 24.109 27.672 24.188 1 98.75 83 LEU A CA 1
ATOM 678 C C . LEU A 1 83 ? 25.141 28.703 24.625 1 98.75 83 LEU A C 1
ATOM 680 O O . LEU A 1 83 ? 24.953 29.906 24.422 1 98.75 83 LEU A O 1
ATOM 684 N N . ARG A 1 84 ? 26.281 28.234 25.172 1 98.38 84 ARG A N 1
ATOM 685 C CA . ARG A 1 84 ? 27.375 29.109 25.562 1 98.38 84 ARG A CA 1
ATOM 686 C C . ARG A 1 84 ? 28.688 28.688 24.891 1 98.38 84 ARG A C 1
ATOM 688 O O . ARG A 1 84 ? 28.953 27.484 24.75 1 98.38 84 ARG A O 1
ATOM 695 N N . PHE A 1 85 ? 29.469 29.688 24.516 1 97.62 85 PHE A N 1
ATOM 696 C CA . PHE A 1 85 ? 30.781 29.406 23.938 1 97.62 85 PHE A CA 1
ATOM 697 C C . PHE A 1 85 ? 31.656 30.656 23.953 1 97.62 85 PHE A C 1
ATOM 699 O O . PHE A 1 85 ? 31.156 31.766 24.156 1 97.62 85 PHE A O 1
ATOM 706 N N . GLN A 1 86 ? 32.938 30.438 23.828 1 95.69 86 GLN A N 1
ATOM 707 C CA . GLN A 1 86 ? 33.906 31.531 23.703 1 95.69 86 GLN A CA 1
ATOM 708 C C . GLN A 1 86 ? 34.281 31.781 22.234 1 95.69 86 GLN A C 1
ATOM 710 O O . GLN A 1 86 ? 34.594 30.844 21.516 1 95.69 86 GLN A O 1
ATOM 715 N N . ASP A 1 87 ? 34.188 33.094 21.875 1 91.38 87 ASP A N 1
ATOM 716 C CA . ASP A 1 87 ? 34.531 33.375 20.484 1 91.38 87 ASP A CA 1
ATOM 717 C C . ASP A 1 87 ? 36.062 33.469 20.297 1 91.38 87 ASP A C 1
ATOM 719 O O . ASP A 1 87 ? 36.812 33.094 21.203 1 91.38 87 ASP A O 1
ATOM 723 N N . GLN A 1 88 ? 36.438 33.906 19.125 1 84.38 88 GLN A N 1
ATOM 724 C CA . GLN A 1 88 ? 37.875 33.906 18.766 1 84.38 88 GLN A CA 1
ATOM 725 C C . GLN A 1 88 ? 38.656 34.906 19.625 1 84.38 88 GLN A C 1
ATOM 727 O O . GLN A 1 88 ? 39.844 34.75 19.797 1 84.38 88 GLN A O 1
ATOM 732 N N . HIS A 1 89 ? 38 35.812 20.219 1 89.81 89 HIS A N 1
ATOM 733 C CA . HIS A 1 89 ? 38.625 36.844 21.016 1 89.81 89 HIS A CA 1
ATOM 734 C C . HIS A 1 89 ? 38.562 36.531 22.5 1 89.81 89 HIS A C 1
ATOM 736 O O . HIS A 1 89 ? 38.969 37.312 23.344 1 89.81 89 HIS A O 1
ATOM 742 N N . GLY A 1 90 ? 37.969 35.469 22.812 1 91.38 90 GLY A N 1
ATOM 743 C CA . GLY A 1 90 ? 37.844 35.031 24.188 1 91.38 90 GLY A CA 1
ATOM 744 C C . GLY A 1 90 ? 36.594 35.562 24.875 1 91.38 90 GLY A C 1
ATOM 745 O O . GLY A 1 90 ? 36.406 35.344 26.078 1 91.38 90 GLY A O 1
ATOM 746 N N . GLU A 1 91 ? 35.75 36.156 24.109 1 95.44 91 GLU A N 1
ATOM 747 C CA . GLU A 1 91 ? 34.5 36.688 24.656 1 95.44 91 GLU A CA 1
ATOM 748 C C . GLU A 1 91 ? 33.438 35.594 24.781 1 95.44 91 GLU A C 1
ATOM 750 O O . GLU A 1 91 ? 33.25 34.781 23.859 1 95.44 91 GLU A O 1
ATOM 755 N N . LEU A 1 92 ? 32.812 35.594 25.938 1 96.88 92 LEU A N 1
ATOM 756 C CA . LEU A 1 92 ? 31.781 34.594 26.203 1 96.88 92 LEU A CA 1
ATOM 757 C C . LEU A 1 92 ? 30.453 35.031 25.609 1 96.88 92 LEU A C 1
ATOM 759 O O . LEU A 1 92 ? 29.969 36.125 25.891 1 96.88 92 LEU A O 1
ATOM 763 N N . HIS A 1 93 ? 29.875 34.156 24.781 1 97.5 93 HIS A N 1
ATOM 764 C CA . HIS A 1 93 ? 28.547 34.375 24.219 1 97.5 93 HIS A CA 1
ATOM 765 C C . HIS A 1 93 ? 27.531 33.406 24.844 1 97.5 93 HIS A C 1
ATOM 767 O O . HIS A 1 93 ? 27.812 32.219 25 1 97.5 93 HIS A O 1
ATOM 773 N N . THR A 1 94 ? 26.438 33.938 25.328 1 98.25 94 THR A N 1
ATOM 774 C CA . THR A 1 94 ? 25.281 33.188 25.766 1 98.25 94 THR A CA 1
ATOM 775 C C . THR A 1 94 ? 24.109 33.344 24.812 1 98.25 94 THR A C 1
ATOM 777 O O . THR A 1 94 ? 23.5 34.438 24.766 1 98.25 94 THR A O 1
ATOM 780 N N . CYS A 1 95 ? 23.75 32.312 24.109 1 98.31 95 CYS A N 1
ATOM 781 C CA . CYS A 1 95 ? 22.812 32.406 22.984 1 98.31 95 CYS A CA 1
ATOM 782 C C . CYS A 1 95 ? 21.516 31.672 23.297 1 98.31 95 CYS A C 1
ATOM 784 O O . CYS A 1 95 ? 21.547 30.484 23.656 1 98.31 95 CYS A O 1
ATOM 786 N N . GLN A 1 96 ? 20.391 32.375 23.203 1 98 96 GLN A N 1
ATOM 787 C CA . GLN A 1 96 ? 19.078 31.734 23.281 1 98 96 GLN A CA 1
ATOM 788 C C . GLN A 1 96 ? 18.797 30.906 22.031 1 98 96 GLN A C 1
ATOM 790 O O . GLN A 1 96 ? 18.969 31.391 20.922 1 98 96 GLN A O 1
ATOM 795 N N . MET A 1 97 ? 18.391 29.641 22.234 1 98.62 97 MET A N 1
ATOM 796 C CA . MET A 1 97 ? 18.078 28.766 21.109 1 98.62 97 MET A CA 1
ATOM 797 C C . MET A 1 97 ? 16.594 28.438 21.078 1 98.62 97 MET A C 1
ATOM 799 O O . MET A 1 97 ? 15.906 28.531 22.094 1 98.62 97 MET A O 1
ATOM 803 N N . GLY A 1 98 ? 16.078 28.203 19.844 1 98.25 98 GLY A N 1
ATOM 804 C CA . GLY A 1 98 ? 14.797 27.531 19.703 1 98.25 98 GLY A CA 1
ATOM 805 C C . GLY A 1 98 ? 14.93 26.016 19.641 1 98.25 98 GLY A C 1
ATOM 806 O O . GLY A 1 98 ? 16.031 25.484 19.766 1 98.25 98 GLY A O 1
ATOM 807 N N . ALA A 1 99 ? 13.844 25.328 19.5 1 97.88 99 ALA A N 1
ATOM 808 C CA . ALA A 1 99 ? 13.859 23.875 19.406 1 97.88 99 ALA A CA 1
ATOM 809 C C . ALA A 1 99 ? 12.781 23.359 18.453 1 97.88 99 ALA A C 1
ATOM 811 O O . ALA A 1 99 ? 11.945 24.141 17.984 1 97.88 99 ALA A O 1
ATOM 812 N N . TYR A 1 100 ? 12.891 22.125 18.078 1 98.38 100 TYR A N 1
ATOM 813 C CA . TYR A 1 100 ? 11.898 21.344 17.359 1 98.38 100 TYR A CA 1
ATOM 814 C C . TYR A 1 100 ? 11.336 20.234 18.234 1 98.38 100 TYR A C 1
ATOM 816 O O . TYR A 1 100 ? 11.781 20.047 19.375 1 98.38 100 TYR A O 1
ATOM 824 N N . GLN A 1 101 ? 10.336 19.547 17.828 1 98.62 101 GLN A N 1
ATOM 825 C CA . GLN A 1 101 ? 9.586 18.578 18.609 1 98.62 101 GLN A CA 1
ATOM 826 C C . GLN A 1 101 ? 10.375 17.281 18.766 1 98.62 101 GLN A C 1
ATOM 828 O O . GLN A 1 101 ? 9.938 16.219 18.312 1 98.62 101 GLN A O 1
ATOM 833 N N . THR A 1 102 ? 11.453 17.328 19.562 1 98.56 102 THR A N 1
ATOM 834 C CA . THR A 1 102 ? 12.367 16.219 19.766 1 98.56 102 THR A CA 1
ATOM 835 C C . THR A 1 102 ? 12.844 16.172 21.219 1 98.56 102 THR A C 1
ATOM 837 O O . THR A 1 102 ? 12.641 17.109 21.969 1 98.56 102 THR A O 1
ATOM 840 N N . ASN A 1 103 ? 13.43 15.055 21.562 1 98.56 103 ASN A N 1
ATOM 841 C CA . ASN A 1 103 ? 13.93 14.828 22.906 1 98.56 103 ASN A CA 1
ATOM 842 C C . ASN A 1 103 ? 15.383 15.273 23.062 1 98.56 103 ASN A C 1
ATOM 844 O O . ASN A 1 103 ? 16.25 14.875 22.266 1 98.56 103 ASN A O 1
ATOM 848 N N . PHE A 1 104 ? 15.68 16.141 24.016 1 98.62 104 PHE A N 1
ATOM 849 C CA . PHE A 1 104 ? 17.031 16.453 24.438 1 98.62 104 PHE A CA 1
ATOM 850 C C . PHE A 1 104 ? 17.031 17.109 25.812 1 98.62 104 PHE A C 1
ATOM 852 O O . PHE A 1 104 ? 16.516 18.219 25.984 1 98.62 104 PHE A O 1
ATOM 859 N N . GLU A 1 105 ? 17.594 16.5 26.781 1 98.31 105 GLU A N 1
ATOM 860 C CA . GLU A 1 105 ? 17.641 17 28.156 1 98.31 105 GLU A CA 1
ATOM 861 C C . GLU A 1 105 ? 19.047 16.906 28.734 1 98.31 105 GLU A C 1
ATOM 863 O O . GLU A 1 105 ? 19.719 15.891 28.578 1 98.31 105 GLU A O 1
ATOM 868 N N . THR A 1 106 ? 19.469 18.016 29.297 1 98.44 106 THR A N 1
ATOM 869 C CA . THR A 1 106 ? 20.766 18.047 29.969 1 98.44 106 THR A CA 1
ATOM 870 C C . THR A 1 106 ? 20.578 18.312 31.469 1 98.44 106 THR A C 1
ATOM 872 O O . THR A 1 106 ? 19.516 18.75 31.906 1 98.44 106 THR A O 1
ATOM 875 N N . ASP A 1 107 ? 21.625 18 32.25 1 97.69 107 ASP A N 1
ATOM 876 C CA . ASP A 1 107 ? 21.734 18.391 33.656 1 97.69 107 ASP A CA 1
ATOM 877 C C . ASP A 1 107 ? 22.562 19.656 33.781 1 97.69 107 ASP A C 1
ATOM 879 O O . ASP A 1 107 ? 23.734 19.609 34.156 1 97.69 107 ASP A O 1
ATOM 883 N N . GLY A 1 108 ? 21.891 20.75 33.625 1 97.69 108 GLY A N 1
ATOM 884 C CA . GLY A 1 108 ? 22.625 22 33.531 1 97.69 108 GLY A CA 1
ATOM 885 C C . GLY A 1 108 ? 23.453 22.125 32.281 1 97.69 108 GLY A C 1
ATOM 886 O O . GLY A 1 108 ? 23.109 21.531 31.234 1 97.69 108 GLY A O 1
ATOM 887 N N . PHE A 1 109 ? 24.359 23.031 32.344 1 98.19 109 PHE A N 1
ATOM 888 C CA . PHE A 1 109 ? 25.234 23.172 31.172 1 98.19 109 PHE A CA 1
ATOM 889 C C . PHE A 1 109 ? 26.156 21.984 31.031 1 98.19 109 PHE A C 1
ATOM 891 O O . PHE A 1 109 ? 26.938 21.672 31.938 1 98.19 109 PHE A O 1
ATOM 898 N N . GLU A 1 110 ? 26.078 21.297 29.953 1 98.5 110 GLU A N 1
ATOM 899 C CA . GLU A 1 110 ? 26.969 20.203 29.594 1 98.5 110 GLU A CA 1
ATOM 900 C C . GLU A 1 110 ? 27.797 20.547 28.375 1 98.5 110 GLU A C 1
ATOM 902 O O . GLU A 1 110 ? 27.328 21.25 27.469 1 98.5 110 GLU A O 1
ATOM 907 N N . THR A 1 111 ? 29.031 20.016 28.359 1 98.31 111 THR A N 1
ATOM 908 C CA . THR A 1 111 ? 29.969 20.375 27.297 1 98.31 111 THR A CA 1
ATOM 909 C C . THR A 1 111 ? 29.891 19.359 26.141 1 98.31 111 THR A C 1
ATOM 911 O O . THR A 1 111 ? 29.844 18.156 26.375 1 98.31 111 THR A O 1
ATOM 914 N N . TYR A 1 112 ? 29.797 19.906 24.969 1 98.25 112 TYR A N 1
ATOM 915 C CA . TYR A 1 112 ? 29.812 19.109 23.75 1 98.25 112 TYR A CA 1
ATOM 916 C C . TYR A 1 112 ? 30.766 19.688 22.719 1 98.25 112 TYR A C 1
ATOM 918 O O . TYR A 1 112 ? 31.109 20.875 22.781 1 98.25 112 TYR A O 1
ATOM 926 N N . ASP A 1 113 ? 31.266 18.797 21.828 1 97.88 113 ASP A N 1
ATOM 927 C CA . ASP A 1 113 ? 31.953 19.281 20.625 1 97.88 113 ASP A CA 1
ATOM 928 C C . ASP A 1 113 ? 30.953 19.641 19.531 1 97.88 113 ASP A C 1
ATOM 930 O O . ASP A 1 113 ? 29.953 18.938 19.344 1 97.88 113 ASP A O 1
ATOM 934 N N . LEU A 1 114 ? 31.203 20.75 18.891 1 98.19 114 LEU A N 1
ATOM 935 C CA . LEU A 1 114 ? 30.344 21.219 17.797 1 98.19 114 LEU A CA 1
ATOM 936 C C . LEU A 1 114 ? 31.109 21.25 16.484 1 98.19 114 LEU A C 1
ATOM 938 O O . LEU A 1 114 ? 32.219 21.766 16.422 1 98.19 114 LEU A O 1
ATOM 942 N N . VAL A 1 115 ? 30.484 20.656 15.469 1 97.69 115 VAL A N 1
ATOM 943 C CA . VAL A 1 115 ? 31.094 20.594 14.141 1 97.69 115 VAL A CA 1
ATOM 944 C C . VAL A 1 115 ? 30.156 21.266 13.125 1 97.69 115 VAL A C 1
ATOM 946 O O . VAL A 1 115 ? 28.938 21.109 13.188 1 97.69 115 VAL A O 1
ATOM 949 N N . TYR A 1 116 ? 30.734 22.094 12.234 1 97 116 TYR A N 1
ATOM 950 C CA . TYR A 1 116 ? 29.969 22.703 11.156 1 97 116 TYR A CA 1
ATOM 951 C C . TYR A 1 116 ? 29.859 21.766 9.961 1 97 116 TYR A C 1
ATOM 953 O O . TYR A 1 116 ? 30.875 21.266 9.469 1 97 116 TYR A O 1
ATOM 961 N N . VAL A 1 117 ? 28.625 21.609 9.484 1 97.19 117 VAL A N 1
ATOM 962 C CA . VAL A 1 117 ? 28.438 20.609 8.43 1 97.19 117 VAL A CA 1
ATOM 963 C C . VAL A 1 117 ? 27.734 21.266 7.234 1 97.19 117 VAL A C 1
ATOM 965 O O . VAL A 1 117 ? 26.906 20.641 6.578 1 97.19 117 VAL A O 1
ATOM 968 N N . GLY A 1 118 ? 27.969 22.516 7 1 95.81 118 GLY A N 1
ATOM 969 C CA . GLY A 1 118 ? 27.422 23.188 5.824 1 95.81 118 GLY A CA 1
ATOM 970 C C . GLY A 1 118 ? 25.906 23.156 5.766 1 95.81 118 GLY A C 1
ATOM 971 O O . GLY A 1 118 ? 25.234 23.609 6.691 1 95.81 118 GLY A O 1
ATOM 972 N N . ARG A 1 119 ? 25.359 22.438 4.746 1 96.44 119 ARG A N 1
ATOM 973 C CA . ARG A 1 119 ? 23.906 22.391 4.555 1 96.44 119 ARG A CA 1
ATOM 974 C C . ARG A 1 119 ? 23.312 21.125 5.16 1 96.44 119 ARG A C 1
ATOM 976 O O . ARG A 1 119 ? 22.094 20.922 5.133 1 96.44 119 ARG A O 1
ATOM 983 N N . GLY A 1 120 ? 24.109 20.312 5.703 1 97.44 120 GLY A N 1
ATOM 984 C CA . GLY A 1 120 ? 23.656 19.109 6.379 1 97.44 120 GLY A CA 1
ATOM 985 C C . GLY A 1 120 ? 23.312 17.984 5.426 1 97.44 120 GLY A C 1
ATOM 986 O O . GLY A 1 120 ? 22.562 17.078 5.777 1 97.44 120 GLY A O 1
ATOM 987 N N . THR A 1 121 ? 23.766 17.984 4.152 1 97.62 121 THR A N 1
ATOM 988 C CA . THR A 1 121 ? 23.531 16.938 3.176 1 97.62 121 THR A CA 1
ATOM 989 C C . THR A 1 121 ? 24.562 15.812 3.338 1 97.62 121 THR A C 1
ATOM 991 O O . THR A 1 121 ? 25.484 15.93 4.133 1 97.62 121 THR A O 1
ATOM 994 N N . ALA A 1 122 ? 24.375 14.75 2.617 1 96.38 122 ALA A N 1
ATOM 995 C CA . ALA A 1 122 ? 25.266 13.594 2.727 1 96.38 122 ALA A CA 1
ATOM 996 C C . ALA A 1 122 ? 26.703 13.977 2.43 1 96.38 122 ALA A C 1
ATOM 998 O O . ALA A 1 122 ? 27.625 13.57 3.15 1 96.38 122 ALA A O 1
ATOM 999 N N . SER A 1 123 ? 26.953 14.773 1.418 1 95.88 123 SER A N 1
ATOM 1000 C CA . SER A 1 123 ? 28.297 15.141 0.99 1 95.88 123 SER A CA 1
ATOM 1001 C C . SER A 1 123 ? 28.984 16.016 2.023 1 95.88 123 SER A C 1
ATOM 1003 O O . SER A 1 123 ? 30.219 16.031 2.121 1 95.88 123 SER A O 1
ATOM 1005 N N . ASP A 1 124 ? 28.25 16.688 2.846 1 96.5 124 ASP A N 1
ATOM 1006 C CA . ASP A 1 124 ? 28.797 17.625 3.822 1 96.5 124 ASP A CA 1
ATOM 1007 C C . ASP A 1 124 ? 29.484 16.891 4.969 1 96.5 124 ASP A C 1
ATOM 1009 O O . ASP A 1 124 ? 30.219 17.5 5.746 1 96.5 124 ASP A O 1
ATOM 1013 N N . TYR A 1 125 ? 29.25 15.648 5.074 1 95.19 125 TYR A N 1
ATOM 1014 C CA . TYR A 1 125 ? 29.812 14.883 6.176 1 95.19 125 TYR A CA 1
ATOM 1015 C C . TYR A 1 125 ? 31.094 14.172 5.75 1 95.19 125 TYR A C 1
ATOM 1017 O O . TYR A 1 125 ? 31.766 13.531 6.566 1 95.19 125 TYR A O 1
ATOM 1025 N N . GLU A 1 126 ? 31.406 14.242 4.477 1 92.62 126 GLU A N 1
ATOM 1026 C CA . GLU A 1 126 ? 32.625 13.578 3.996 1 92.62 126 GLU A CA 1
ATOM 1027 C C . GLU A 1 126 ? 33.844 14.062 4.758 1 92.62 126 GLU A C 1
ATOM 1029 O O . GLU A 1 126 ? 34.094 15.266 4.855 1 92.62 126 GLU A O 1
ATOM 1034 N N . GLY A 1 127 ? 34.594 13.125 5.301 1 89.31 127 GLY A N 1
ATOM 1035 C CA . GLY A 1 127 ? 35.844 13.43 5.988 1 89.31 127 GLY A CA 1
ATOM 1036 C C . GLY A 1 127 ? 35.625 13.953 7.398 1 89.31 127 GLY A C 1
ATOM 1037 O O . GLY A 1 127 ? 36.594 14.305 8.078 1 89.31 127 GLY A O 1
ATOM 1038 N N . LEU A 1 128 ? 34.375 13.953 7.875 1 92.56 128 LEU A N 1
ATOM 1039 C CA . LEU A 1 128 ? 34.094 14.492 9.203 1 92.56 128 LEU A CA 1
ATOM 1040 C C . LEU A 1 128 ? 33.656 13.383 10.156 1 92.56 128 LEU A C 1
ATOM 1042 O O . LEU A 1 128 ? 32.969 12.445 9.758 1 92.56 128 LEU A O 1
ATOM 1046 N N . ASN A 1 129 ? 34.125 13.484 11.352 1 91.25 129 ASN A N 1
ATOM 1047 C CA . ASN A 1 129 ? 33.625 12.641 12.445 1 91.25 129 ASN A CA 1
ATOM 1048 C C . ASN A 1 129 ? 32.688 13.414 13.383 1 91.25 129 ASN A C 1
ATOM 1050 O O . ASN A 1 129 ? 33.156 14.258 14.148 1 91.25 129 ASN A O 1
ATOM 1054 N N . VAL A 1 130 ? 31.438 13.023 13.398 1 95.31 130 VAL A N 1
ATOM 1055 C CA . VAL A 1 130 ? 30.484 13.797 14.172 1 95.31 130 VAL A CA 1
ATOM 1056 C C . VAL A 1 130 ? 29.875 12.914 15.266 1 95.31 130 VAL A C 1
ATOM 1058 O O . VAL A 1 130 ? 28.906 13.312 15.93 1 95.31 130 VAL A O 1
ATOM 1061 N N . ARG A 1 131 ? 30.359 11.727 15.461 1 92.69 131 ARG A N 1
ATOM 1062 C CA . ARG A 1 131 ? 29.828 10.812 16.469 1 92.69 131 ARG A CA 1
ATOM 1063 C C . ARG A 1 131 ? 29.891 11.438 17.859 1 92.69 131 ARG A C 1
ATOM 1065 O O . ARG A 1 131 ? 30.953 11.883 18.297 1 92.69 131 ARG A O 1
ATOM 1072 N N . GLY A 1 132 ? 28.766 11.406 18.453 1 94.06 132 GLY A N 1
ATOM 1073 C CA . GLY A 1 132 ? 28.688 11.906 19.812 1 94.06 132 GLY A CA 1
ATOM 1074 C C . GLY A 1 132 ? 28.781 13.414 19.906 1 94.06 132 GLY A C 1
ATOM 1075 O O . GLY A 1 132 ? 28.953 13.969 20.984 1 94.06 132 GLY A O 1
ATOM 1076 N N . LYS A 1 133 ? 28.719 14.133 18.797 1 97.62 133 LYS A N 1
ATOM 1077 C CA . LYS A 1 133 ? 28.906 15.578 18.781 1 97.62 133 LYS A CA 1
ATOM 1078 C C . LYS A 1 133 ? 27.625 16.281 18.328 1 97.62 133 LYS A C 1
ATOM 1080 O O . LYS A 1 133 ? 26.703 15.641 17.828 1 97.62 133 LYS A O 1
ATOM 1085 N N . LEU A 1 134 ? 27.547 17.578 18.609 1 98.62 134 LEU A N 1
ATOM 1086 C CA . LEU A 1 134 ? 26.547 18.438 17.984 1 98.62 134 LEU A CA 1
ATOM 1087 C C . LEU A 1 134 ? 27 18.875 16.609 1 98.62 134 LEU A C 1
ATOM 1089 O O . LEU A 1 134 ? 28.203 18.969 16.344 1 98.62 134 LEU A O 1
ATOM 1093 N N . VAL A 1 135 ? 26.047 19.125 15.719 1 98.62 135 VAL A N 1
ATOM 1094 C CA . VAL A 1 135 ? 26.422 19.656 14.414 1 98.62 135 VAL A CA 1
ATOM 1095 C C . VAL A 1 135 ? 25.625 20.922 14.125 1 98.62 135 VAL A C 1
ATOM 1097 O O . VAL A 1 135 ? 24.484 21.062 14.547 1 98.62 135 VAL A O 1
ATOM 1100 N N . LEU A 1 136 ? 26.234 21.891 13.5 1 98.5 136 LEU A N 1
ATOM 1101 C CA . LEU A 1 136 ? 25.656 23.141 13.055 1 98.5 136 LEU A CA 1
ATOM 1102 C C . LEU A 1 136 ? 25.453 23.141 11.539 1 98.5 136 LEU A C 1
ATOM 1104 O O . LEU A 1 136 ? 26.391 22.891 10.789 1 98.5 136 LEU A O 1
ATOM 1108 N N . ALA A 1 137 ? 24.219 23.391 11.078 1 98 137 ALA A N 1
ATOM 1109 C CA . ALA A 1 137 ? 23.938 23.359 9.648 1 98 137 ALA A CA 1
ATOM 1110 C C . ALA A 1 137 ? 23.094 24.562 9.227 1 98 137 ALA A C 1
ATOM 1112 O O . ALA A 1 137 ? 22.188 24.984 9.953 1 98 137 ALA A O 1
ATOM 1113 N N . ASP A 1 138 ? 23.406 25.141 8.062 1 97.56 138 ASP A N 1
ATOM 1114 C CA . ASP A 1 138 ? 22.562 26.141 7.414 1 97.56 138 ASP A CA 1
ATOM 1115 C C . ASP A 1 138 ? 21.469 25.484 6.586 1 97.56 138 ASP A C 1
ATOM 1117 O O . ASP A 1 138 ? 21.75 24.688 5.68 1 97.56 138 ASP A O 1
ATOM 1121 N N . ILE A 1 139 ? 20.203 25.875 6.871 1 96.69 139 ILE A N 1
ATOM 1122 C CA . ILE A 1 139 ? 19.141 25.203 6.133 1 96.69 139 ILE A CA 1
ATOM 1123 C C . ILE A 1 139 ? 18.188 26.25 5.547 1 96.69 139 ILE A C 1
ATOM 1125 O O . ILE A 1 139 ? 18.078 27.359 6.062 1 96.69 139 ILE A O 1
ATOM 1129 N N . ASN A 1 140 ? 17.562 25.969 4.465 1 96.5 140 ASN A N 1
ATOM 1130 C CA . ASN A 1 140 ? 16.469 26.688 3.838 1 96.5 140 ASN A CA 1
ATOM 1131 C C . ASN A 1 140 ? 15.242 25.797 3.645 1 96.5 140 ASN A C 1
ATOM 1133 O O . ASN A 1 140 ? 15.109 25.141 2.613 1 96.5 140 ASN A O 1
ATOM 1137 N N . GLN A 1 141 ? 14.344 25.875 4.586 1 95.06 141 GLN A N 1
ATOM 1138 C CA . GLN A 1 141 ? 13.234 24.922 4.652 1 95.06 141 GLN A CA 1
ATOM 1139 C C . GLN A 1 141 ? 12.172 25.234 3.609 1 95.06 141 GLN A C 1
ATOM 1141 O O . GLN A 1 141 ? 11.367 24.375 3.252 1 95.06 141 GLN A O 1
ATOM 1146 N N . ARG A 1 142 ? 12.125 26.391 3.148 1 92.56 142 ARG A N 1
ATOM 1147 C CA . ARG A 1 142 ? 11.07 26.812 2.223 1 92.56 142 ARG A CA 1
ATOM 1148 C C . ARG A 1 142 ? 11.438 26.438 0.786 1 92.56 142 ARG A C 1
ATOM 1150 O O . ARG A 1 142 ? 10.602 25.938 0.037 1 92.56 142 ARG A O 1
ATOM 1157 N N . ASP A 1 143 ? 12.727 26.672 0.43 1 92 143 ASP A N 1
ATOM 1158 C CA . ASP A 1 143 ? 13.094 26.547 -0.977 1 92 143 ASP A CA 1
ATOM 1159 C C . ASP A 1 143 ? 13.891 25.266 -1.23 1 92 143 ASP A C 1
ATOM 1161 O O . ASP A 1 143 ? 14.047 24.844 -2.377 1 92 143 ASP A O 1
ATOM 1165 N N . GLU A 1 144 ? 14.383 24.703 -0.176 1 94 144 GLU A N 1
ATOM 1166 C CA . GLU A 1 144 ? 15.227 23.531 -0.372 1 94 144 GLU A CA 1
ATOM 1167 C C . GLU A 1 144 ? 14.633 22.297 0.317 1 94 144 GLU A C 1
ATOM 1169 O O . GLU A 1 144 ? 13.734 21.656 -0.223 1 94 144 GLU A O 1
ATOM 1174 N N . TRP A 1 145 ? 15.07 22.031 1.489 1 94.88 145 TRP A N 1
ATOM 1175 C CA . TRP A 1 145 ? 14.555 20.844 2.156 1 94.88 145 TRP A CA 1
ATOM 1176 C C . TRP A 1 145 ? 14.102 21.156 3.578 1 94.88 145 TRP A C 1
ATOM 1178 O O . TRP A 1 145 ? 14.664 22.047 4.227 1 94.88 145 TRP A O 1
ATOM 1188 N N . TRP A 1 146 ? 13.148 20.375 3.984 1 97 146 TRP A N 1
ATOM 1189 C CA . TRP A 1 146 ? 12.57 20.516 5.316 1 97 146 TRP A CA 1
ATOM 1190 C C . TRP A 1 146 ? 13.531 20 6.387 1 97 146 TRP A C 1
ATOM 1192 O O . TRP A 1 146 ? 14.445 19.234 6.09 1 97 146 TRP A O 1
ATOM 1202 N N . ILE A 1 147 ? 13.438 20.375 7.594 1 97.88 147 ILE A N 1
ATOM 1203 C CA . ILE A 1 147 ? 14.352 20.203 8.719 1 97.88 147 ILE A CA 1
ATOM 1204 C C . ILE A 1 147 ? 14.555 18.719 8.992 1 97.88 147 ILE A C 1
ATOM 1206 O O . ILE A 1 147 ? 15.633 18.297 9.422 1 97.88 147 ILE A O 1
ATOM 1210 N N . ASN A 1 148 ? 13.594 17.844 8.711 1 98.31 148 ASN A N 1
ATOM 1211 C CA . ASN A 1 148 ? 13.688 16.438 9.047 1 98.31 148 ASN A CA 1
ATOM 1212 C C . ASN A 1 148 ? 14.828 15.75 8.289 1 98.31 148 ASN A C 1
ATOM 1214 O O . ASN A 1 148 ? 15.492 14.867 8.828 1 98.31 148 ASN A O 1
ATOM 1218 N N . TYR A 1 149 ? 15.125 16.172 7.074 1 98.25 149 TYR A N 1
ATOM 1219 C CA . TYR A 1 149 ? 16.141 15.516 6.258 1 98.25 149 TYR A CA 1
ATOM 1220 C C . TYR A 1 149 ? 17.531 15.734 6.836 1 98.25 149 TYR A C 1
ATOM 1222 O O . TYR A 1 149 ? 18.219 14.773 7.191 1 98.25 149 TYR A O 1
ATOM 1230 N N . PRO A 1 150 ? 17.984 17 7.062 1 98.5 150 PRO A N 1
ATOM 1231 C CA . PRO A 1 150 ? 19.312 17.172 7.656 1 98.5 150 PRO A CA 1
ATOM 1232 C C . PRO A 1 150 ? 19.406 16.625 9.078 1 98.5 150 PRO A C 1
ATOM 1234 O O . PRO A 1 150 ? 20.453 16.141 9.5 1 98.5 150 PRO A O 1
ATOM 1237 N N . VAL A 1 151 ? 18.312 16.672 9.805 1 98.62 151 VAL A N 1
ATOM 1238 C CA . VAL A 1 151 ? 18.312 16.172 11.18 1 98.62 151 VAL A CA 1
ATOM 1239 C C . VAL A 1 151 ? 18.516 14.664 11.188 1 98.62 151 VAL A C 1
ATOM 1241 O O . VAL A 1 151 ? 19.344 14.148 11.945 1 98.62 151 VAL A O 1
ATOM 1244 N N . TYR A 1 152 ? 17.75 14 10.367 1 98.31 152 TYR A N 1
ATOM 1245 C CA . TYR A 1 152 ? 17.859 12.547 10.328 1 98.31 152 TYR A CA 1
ATOM 1246 C C . TYR A 1 152 ? 19.203 12.117 9.734 1 98.31 152 TYR A C 1
ATOM 1248 O O . TYR A 1 152 ? 19.766 11.109 10.156 1 98.31 152 TYR A O 1
ATOM 1256 N N . GLN A 1 153 ? 19.734 12.875 8.758 1 98 153 GLN A N 1
ATOM 1257 C CA . GLN A 1 153 ? 21.078 12.641 8.234 1 98 153 GLN A CA 1
ATOM 1258 C C . GLN A 1 153 ? 22.109 12.719 9.344 1 98 153 GLN A C 1
ATOM 1260 O O . GLN A 1 153 ? 22.984 11.844 9.453 1 98 153 GLN A O 1
ATOM 1265 N N . ALA A 1 154 ? 22.031 13.734 10.188 1 98.25 154 ALA A N 1
ATOM 1266 C CA . ALA A 1 154 ? 22.953 13.914 11.305 1 98.25 154 ALA A CA 1
ATOM 1267 C C . ALA A 1 154 ? 22.844 12.758 12.297 1 98.25 154 ALA A C 1
ATOM 1269 O O . ALA A 1 154 ? 23.859 12.227 12.75 1 98.25 154 ALA A O 1
ATOM 1270 N N . TYR A 1 155 ? 21.625 12.398 12.625 1 97.62 155 TYR A N 1
ATOM 1271 C CA . TYR A 1 155 ? 21.375 11.297 13.547 1 97.62 155 TYR A CA 1
ATOM 1272 C C . TYR A 1 155 ? 22.016 10.008 13.055 1 97.62 155 TYR A C 1
ATOM 1274 O O . TYR A 1 155 ? 22.703 9.32 13.82 1 97.62 155 TYR A O 1
ATOM 1282 N N . LEU A 1 156 ? 21.875 9.734 11.781 1 94.62 156 LEU A N 1
ATOM 1283 C CA . LEU A 1 156 ? 22.406 8.5 11.211 1 94.62 156 LEU A CA 1
ATOM 1284 C C . LEU A 1 156 ? 23.938 8.508 11.227 1 94.62 156 LEU A C 1
ATOM 1286 O O . LEU A 1 156 ? 24.562 7.457 11.359 1 94.62 156 LEU A O 1
ATOM 1290 N N . LYS A 1 157 ? 24.5 9.711 11.141 1 94.31 157 LYS A N 1
ATOM 1291 C CA . LYS A 1 157 ? 25.953 9.844 11.148 1 94.31 157 LYS A CA 1
ATOM 1292 C C . LYS A 1 157 ? 26.5 9.789 12.57 1 94.31 157 LYS A C 1
ATOM 1294 O O . LYS A 1 157 ? 27.719 9.867 12.773 1 94.31 157 LYS A O 1
ATOM 1299 N N . GLY A 1 158 ? 25.656 9.727 13.57 1 93.56 158 GLY A N 1
ATOM 1300 C CA . GLY A 1 158 ? 26.078 9.516 14.938 1 93.56 158 GLY A CA 1
ATOM 1301 C C . GLY A 1 158 ? 26.047 10.781 15.773 1 93.56 158 GLY A C 1
ATOM 1302 O O . GLY A 1 158 ? 26.422 10.766 16.953 1 93.56 158 GLY A O 1
ATOM 1303 N N . ALA A 1 159 ? 25.578 11.867 15.219 1 96.88 159 ALA A N 1
ATOM 1304 C CA . ALA A 1 159 ? 25.469 13.117 15.984 1 96.88 159 ALA A CA 1
ATOM 1305 C C . ALA A 1 159 ? 24.438 12.992 17.094 1 96.88 159 ALA A C 1
ATOM 1307 O O . ALA A 1 159 ? 23.5 12.211 16.984 1 96.88 159 ALA A O 1
ATOM 1308 N N . ILE A 1 160 ? 24.625 13.781 18.125 1 97.12 160 ILE A N 1
ATOM 1309 C CA . ILE A 1 160 ? 23.688 13.711 19.25 1 97.12 160 ILE A CA 1
ATOM 1310 C C . ILE A 1 160 ? 22.578 14.75 19.062 1 97.12 160 ILE A C 1
ATOM 1312 O O . ILE A 1 160 ? 21.578 14.734 19.781 1 97.12 160 ILE A O 1
ATOM 1316 N N . GLY A 1 161 ? 22.797 15.695 18.094 1 98.44 161 GLY A N 1
ATOM 1317 C CA . GLY A 1 161 ? 21.797 16.703 17.781 1 98.44 161 GLY A CA 1
ATOM 1318 C C . GLY A 1 161 ? 22.234 17.656 16.688 1 98.44 161 GLY A C 1
ATOM 1319 O O . GLY A 1 161 ? 23.438 17.859 16.469 1 98.44 161 GLY A O 1
ATOM 1320 N N . LEU A 1 162 ? 21.297 18.219 15.992 1 98.81 162 LEU A N 1
ATOM 1321 C CA . LEU A 1 162 ? 21.578 19.219 14.953 1 98.81 162 LEU A CA 1
ATOM 1322 C C . LEU A 1 162 ? 21.047 20.594 15.352 1 98.81 162 LEU A C 1
ATOM 1324 O O . LEU A 1 162 ? 19.922 20.703 15.836 1 98.81 162 LEU A O 1
ATOM 1328 N N . ILE A 1 163 ? 21.875 21.562 15.266 1 98.88 163 ILE A N 1
ATOM 1329 C CA . ILE A 1 163 ? 21.484 22.969 15.422 1 98.88 163 ILE A CA 1
ATOM 1330 C C . ILE A 1 163 ? 21.297 23.609 14.055 1 98.88 163 ILE A C 1
ATOM 1332 O O . ILE A 1 163 ? 22.25 23.781 13.305 1 98.88 163 ILE A O 1
ATOM 1336 N N . ALA A 1 164 ? 20.094 24.016 13.773 1 98.62 164 ALA A N 1
ATOM 1337 C CA . ALA A 1 164 ? 19.75 24.562 12.461 1 98.62 164 ALA A CA 1
ATOM 1338 C C . ALA A 1 164 ? 19.812 26.078 12.461 1 98.62 164 ALA A C 1
ATOM 1340 O O . ALA A 1 164 ? 19.297 26.734 13.375 1 98.62 164 ALA A O 1
ATOM 1341 N N . VAL A 1 165 ? 20.438 26.578 11.508 1 98.38 165 VAL A N 1
ATOM 1342 C CA . VAL A 1 165 ? 20.438 28.016 11.219 1 98.38 165 VAL A CA 1
ATOM 1343 C C . VAL A 1 165 ? 19.609 28.281 9.961 1 98.38 165 VAL A C 1
ATOM 1345 O O . VAL A 1 165 ? 20.078 28 8.844 1 98.38 165 VAL A O 1
ATOM 1348 N N . GLN A 1 166 ? 18.453 28.797 10.125 1 97 166 GLN A N 1
ATOM 1349 C CA . GLN A 1 166 ? 17.594 29.094 8.992 1 97 166 GLN A CA 1
ATOM 1350 C C . GLN A 1 166 ? 18.172 30.234 8.148 1 97 166 GLN A C 1
ATOM 1352 O O . GLN A 1 166 ? 18.312 31.359 8.633 1 97 166 GLN A O 1
ATOM 1357 N N . THR A 1 167 ? 18.547 29.719 6.871 1 92.88 167 THR A N 1
ATOM 1358 C CA . THR A 1 167 ? 19.109 30.703 5.945 1 92.88 167 THR A CA 1
ATOM 1359 C C . THR A 1 167 ? 18.141 30.969 4.793 1 92.88 167 THR A C 1
ATOM 1361 O O . THR A 1 167 ? 17.844 30.062 4.012 1 92.88 167 THR A O 1
ATOM 1364 N N . GLN A 1 168 ? 17.359 32.031 4.832 1 89.62 168 GLN A N 1
ATOM 1365 C CA . GLN A 1 168 ? 16.375 32.469 3.84 1 89.62 168 GLN A CA 1
ATOM 1366 C C . GLN A 1 168 ? 15.102 31.625 3.926 1 89.62 168 GLN A C 1
ATOM 1368 O O . GLN A 1 168 ? 15.07 30.594 4.605 1 89.62 168 GLN A O 1
ATOM 1373 N N . GLY A 1 169 ? 14.039 32.062 3.312 1 91.62 169 GLY A N 1
ATOM 1374 C CA . GLY A 1 169 ? 12.766 31.375 3.223 1 91.62 169 GLY A CA 1
ATOM 1375 C C . GLY A 1 169 ? 11.844 31.672 4.391 1 91.62 169 GLY A C 1
ATOM 1376 O O . GLY A 1 169 ? 10.633 31.828 4.207 1 91.62 169 GLY A O 1
ATOM 1377 N N . TYR A 1 170 ? 12.469 31.625 5.609 1 95.12 170 TYR A N 1
ATOM 1378 C CA . TYR A 1 170 ? 11.727 31.969 6.82 1 95.12 170 TYR A CA 1
ATOM 1379 C C . TYR A 1 170 ? 12.562 32.844 7.75 1 95.12 170 TYR A C 1
ATOM 1381 O O . TYR A 1 170 ? 13.797 32.844 7.668 1 95.12 170 TYR A O 1
ATOM 1389 N N . ALA A 1 171 ? 11.898 33.625 8.602 1 95.38 171 ALA A N 1
ATOM 1390 C CA . ALA A 1 171 ? 12.516 34.375 9.688 1 95.38 171 ALA A CA 1
ATOM 1391 C C . ALA A 1 171 ? 13.57 35.344 9.156 1 95.38 171 ALA A C 1
ATOM 1393 O O . ALA A 1 171 ? 14.68 35.406 9.695 1 95.38 171 ALA A O 1
ATOM 1394 N N . GLU A 1 172 ? 13.25 36.031 8.133 1 95.31 172 GLU A N 1
ATOM 1395 C CA . GLU A 1 172 ? 14.242 36.875 7.465 1 95.31 172 GLU A CA 1
ATOM 1396 C C . GLU A 1 172 ? 14.219 38.281 8.031 1 95.31 172 GLU A C 1
ATOM 1398 O O . GLU A 1 172 ? 15.094 39.094 7.707 1 95.31 172 GLU A O 1
ATOM 1403 N N . ILE A 1 173 ? 13.359 38.594 8.953 1 95.5 173 ILE A N 1
ATOM 1404 C CA . ILE A 1 173 ? 13.086 39.938 9.422 1 95.5 173 ILE A CA 1
ATOM 1405 C C . ILE A 1 173 ? 14.32 40.5 10.133 1 95.5 173 ILE A C 1
ATOM 1407 O O . ILE A 1 173 ? 14.555 41.719 10.117 1 95.5 173 ILE A O 1
ATOM 1411 N N . ASP A 1 174 ? 15.07 39.625 10.789 1 96.25 174 ASP A N 1
ATOM 1412 C CA . ASP A 1 174 ? 16.188 40.031 11.633 1 96.25 174 ASP A CA 1
ATOM 1413 C C . ASP A 1 174 ? 17.234 38.906 11.727 1 96.25 174 ASP A C 1
ATOM 1415 O O . ASP A 1 174 ? 16.875 37.75 11.805 1 96.25 174 ASP A O 1
ATOM 1419 N N . PRO A 1 175 ? 18.484 39.188 11.719 1 97.06 175 PRO A N 1
ATOM 1420 C CA . PRO A 1 175 ? 19.5 38.156 11.875 1 97.06 175 PRO A CA 1
ATOM 1421 C C . PRO A 1 175 ? 19.438 37.469 13.227 1 97.06 175 PRO A C 1
ATOM 1423 O O . PRO A 1 175 ? 20 36.375 13.391 1 97.06 175 PRO A O 1
ATOM 1426 N N . ARG A 1 176 ? 18.844 38 14.156 1 95.88 176 ARG A N 1
ATOM 1427 C CA . ARG A 1 176 ? 18.703 37.375 15.484 1 95.88 176 ARG A CA 1
ATOM 1428 C C . ARG A 1 176 ? 17.469 36.5 15.539 1 95.88 176 ARG A C 1
ATOM 1430 O O . ARG A 1 176 ? 17.219 35.844 16.562 1 95.88 176 ARG A O 1
ATOM 1437 N N . ALA A 1 177 ? 16.688 36.438 14.453 1 97.81 177 ALA A N 1
ATOM 1438 C CA . ALA A 1 177 ? 15.438 35.688 14.438 1 97.81 177 ALA A CA 1
ATOM 1439 C C . ALA A 1 177 ? 15.711 34.188 14.547 1 97.81 177 ALA A C 1
ATOM 1441 O O . ALA A 1 177 ? 16.625 33.656 13.914 1 97.81 177 ALA A O 1
ATOM 1442 N N . LEU A 1 178 ? 14.938 33.531 15.398 1 98.12 178 LEU A N 1
ATOM 1443 C CA . LEU A 1 178 ? 14.852 32.062 15.453 1 98.12 178 LEU A CA 1
ATOM 1444 C C . LEU A 1 178 ? 13.711 31.562 14.586 1 98.12 178 LEU A C 1
ATOM 1446 O O . LEU A 1 178 ? 12.891 32.344 14.102 1 98.12 178 LEU A O 1
ATOM 1450 N N . ASN A 1 179 ? 13.742 30.297 14.297 1 97.12 179 ASN A N 1
ATOM 1451 C CA . ASN A 1 179 ? 12.672 29.688 13.508 1 97.12 179 ASN A CA 1
ATOM 1452 C C . ASN A 1 179 ? 12.273 28.328 14.062 1 97.12 179 ASN A C 1
ATOM 1454 O O . ASN A 1 179 ? 13.117 27.578 14.562 1 97.12 179 ASN A O 1
ATOM 1458 N N . ALA A 1 180 ? 10.992 28.078 14.039 1 95.12 180 ALA A N 1
ATOM 1459 C CA . ALA A 1 180 ? 10.453 26.766 14.383 1 95.12 180 ALA A CA 1
ATOM 1460 C C . ALA A 1 180 ? 9.422 26.312 13.352 1 95.12 180 ALA A C 1
ATOM 1462 O O . ALA A 1 180 ? 8.648 27.109 12.836 1 95.12 180 ALA A O 1
ATOM 1463 N N . GLN A 1 181 ? 9.469 25.078 12.922 1 97.12 181 GLN A N 1
ATOM 1464 C CA . GLN A 1 181 ? 8.492 24.375 12.094 1 97.12 181 GLN A CA 1
ATOM 1465 C C . GLN A 1 181 ? 8.172 23 12.656 1 97.12 181 GLN A C 1
ATOM 1467 O O . GLN A 1 181 ? 8.789 22.562 13.633 1 97.12 181 GLN A O 1
ATOM 1472 N N . ASP A 1 182 ? 7.137 22.359 12.164 1 97.81 182 ASP A N 1
ATOM 1473 C CA . ASP A 1 182 ? 6.961 20.969 12.531 1 97.81 182 ASP A CA 1
ATOM 1474 C C . ASP A 1 182 ? 8.156 20.125 12.094 1 97.81 182 ASP A C 1
ATOM 1476 O O . ASP A 1 182 ? 8.68 20.312 10.992 1 97.81 182 ASP A O 1
ATOM 1480 N N . ILE A 1 183 ? 8.586 19.25 12.883 1 98.19 183 ILE A N 1
ATOM 1481 C CA . ILE A 1 183 ? 9.828 18.516 12.672 1 98.19 183 ILE A CA 1
ATOM 1482 C C . ILE A 1 183 ? 9.641 17.5 11.547 1 98.19 183 ILE A C 1
ATOM 1484 O O . ILE A 1 183 ? 10.57 17.234 10.781 1 98.19 183 ILE A O 1
ATOM 1488 N N . ALA A 1 184 ? 8.422 16.828 11.461 1 97.88 184 ALA A N 1
ATOM 1489 C CA . ALA A 1 184 ? 8.125 15.758 10.508 1 97.88 184 ALA A CA 1
ATOM 1490 C C . ALA A 1 184 ? 9.156 14.641 10.602 1 97.88 184 ALA A C 1
ATOM 1492 O O . ALA A 1 184 ? 9.531 14.047 9.586 1 97.88 184 ALA A O 1
ATOM 1493 N N . GLY A 1 185 ? 9.727 14.406 11.68 1 97.81 185 GLY A N 1
ATOM 1494 C CA . GLY A 1 185 ? 10.734 13.391 11.945 1 97.81 185 GLY A CA 1
ATOM 1495 C C . GLY A 1 185 ? 10.609 12.758 13.32 1 97.81 185 GLY A C 1
ATOM 1496 O O . GLY A 1 185 ? 9.703 13.102 14.078 1 97.81 185 GLY A O 1
ATOM 1497 N N . PRO A 1 186 ? 11.477 11.875 13.648 1 97.38 186 PRO A N 1
ATOM 1498 C CA . PRO A 1 186 ? 11.359 11.164 14.922 1 97.38 186 PRO A CA 1
ATOM 1499 C C . PRO A 1 186 ? 11.789 12.016 16.109 1 97.38 186 PRO A C 1
ATOM 1501 O O . PRO A 1 186 ? 12.711 12.828 16 1 97.38 186 PRO A O 1
ATOM 1504 N N . GLU A 1 187 ? 11.195 11.727 17.266 1 97.81 187 GLU A N 1
ATOM 1505 C CA . GLU A 1 187 ? 11.484 12.477 18.469 1 97.81 187 GLU A CA 1
ATOM 1506 C C . GLU A 1 187 ? 12.883 12.156 19 1 97.81 187 GLU A C 1
ATOM 1508 O O . GLU A 1 187 ? 13.438 12.906 19.812 1 97.81 187 GLU A O 1
ATOM 1513 N N . TYR A 1 188 ? 13.516 11.102 18.516 1 96.5 188 TYR A N 1
ATOM 1514 C CA . TYR A 1 188 ? 14.805 10.672 19.047 1 96.5 188 TYR A CA 1
ATOM 1515 C C . TYR A 1 188 ? 15.953 11.273 18.234 1 96.5 188 TYR A C 1
ATOM 1517 O O . TYR A 1 188 ? 17.125 11.055 18.547 1 96.5 188 TYR A O 1
ATOM 1525 N N . ALA A 1 189 ? 15.703 12 17.156 1 97.94 189 ALA A N 1
ATOM 1526 C CA . ALA A 1 189 ? 16.703 12.797 16.438 1 97.94 189 ALA A CA 1
ATOM 1527 C C . ALA A 1 189 ? 16.594 14.273 16.812 1 97.94 189 ALA A C 1
ATOM 1529 O O . ALA A 1 189 ? 15.859 15.023 16.172 1 97.94 189 ALA A O 1
ATOM 1530 N N . PRO A 1 190 ? 17.391 14.727 17.734 1 98.25 190 PRO A N 1
ATOM 1531 C CA . PRO A 1 190 ? 17.188 16.062 18.312 1 98.25 190 PRO A CA 1
ATOM 1532 C C . PRO A 1 190 ? 17.547 17.188 17.344 1 98.25 190 PRO A C 1
ATOM 1534 O O . PRO A 1 190 ? 18.516 17.062 16.578 1 98.25 190 PRO A O 1
ATOM 1537 N N . ALA A 1 191 ? 16.859 18.281 17.453 1 98.69 191 ALA A N 1
ATOM 1538 C CA . ALA A 1 191 ? 17.078 19.453 16.609 1 98.69 191 ALA A CA 1
ATOM 1539 C C . ALA A 1 191 ? 16.797 20.75 17.375 1 98.69 191 ALA A C 1
ATOM 1541 O O . ALA A 1 191 ? 15.852 20.828 18.156 1 98.69 191 ALA A O 1
ATOM 1542 N N . PHE A 1 192 ? 17.641 21.75 17.188 1 98.75 192 PHE A N 1
ATOM 1543 C CA . PHE A 1 192 ? 17.5 23.078 17.75 1 98.75 192 PHE A CA 1
ATOM 1544 C C . PHE A 1 192 ? 17.609 24.141 16.672 1 98.75 192 PHE A C 1
ATOM 1546 O O . PHE A 1 192 ? 17.906 23.828 15.508 1 98.75 192 PHE A O 1
ATOM 1553 N N . SER A 1 193 ? 17.297 25.344 17.047 1 98.31 193 SER A N 1
ATOM 1554 C CA . SER A 1 193 ? 17.406 26.516 16.172 1 98.31 193 SER A CA 1
ATOM 1555 C C . SER A 1 193 ? 18.328 27.562 16.781 1 98.31 193 SER A C 1
ATOM 1557 O O . SER A 1 193 ? 18.297 27.812 17.984 1 98.31 193 SER A O 1
ATOM 1559 N N . LEU A 1 194 ? 19.203 28.094 15.992 1 98.69 194 LEU A N 1
ATOM 1560 C CA . LEU A 1 194 ? 20.094 29.188 16.359 1 98.69 194 LEU A CA 1
ATOM 1561 C C . LEU A 1 194 ? 19.984 30.328 15.352 1 98.69 194 LEU A C 1
ATOM 1563 O O . LEU A 1 194 ? 19.781 30.094 14.164 1 98.69 194 LEU A O 1
ATOM 1567 N N . SER A 1 195 ? 20.094 31.562 15.836 1 98.19 195 SER A N 1
ATOM 1568 C CA . SER A 1 195 ? 19.984 32.719 14.945 1 98.19 195 SER A CA 1
ATOM 1569 C C . SER A 1 195 ? 21.188 32.844 14.031 1 98.19 195 SER A C 1
ATOM 1571 O O . SER A 1 195 ? 22.266 32.344 14.352 1 98.19 195 SER A O 1
ATOM 1573 N N . ARG A 1 196 ? 21 33.531 12.914 1 98 196 ARG A N 1
ATOM 1574 C CA . ARG A 1 196 ? 22.109 33.75 11.984 1 98 196 ARG A CA 1
ATOM 1575 C C . ARG A 1 196 ? 23.219 34.562 12.648 1 98 196 ARG A C 1
ATOM 1577 O O . ARG A 1 196 ? 24.406 34.312 12.422 1 98 196 ARG A O 1
ATOM 1584 N N . GLN A 1 197 ? 22.859 35.5 13.453 1 97.25 197 GLN A N 1
ATOM 1585 C CA . GLN A 1 197 ? 23.844 36.312 14.141 1 97.25 197 GLN A CA 1
ATOM 1586 C C . GLN A 1 197 ? 24.703 35.469 15.086 1 97.25 197 GLN A C 1
ATOM 1588 O O . GLN A 1 197 ? 25.938 35.531 15.031 1 97.25 197 GLN A O 1
ATOM 1593 N N . ASP A 1 198 ? 24.078 34.75 15.922 1 97.44 198 ASP A N 1
ATOM 1594 C CA . ASP A 1 198 ? 24.812 33.938 16.875 1 97.44 198 ASP A CA 1
ATOM 1595 C C . ASP A 1 198 ? 25.672 32.906 16.172 1 97.44 198 ASP A C 1
ATOM 1597 O O . ASP A 1 198 ? 26.797 32.625 16.578 1 97.44 198 ASP A O 1
ATOM 1601 N N . ALA A 1 199 ? 25.141 32.344 15.141 1 97.31 199 ALA A N 1
ATOM 1602 C CA . ALA A 1 199 ? 25.859 31.312 14.375 1 97.31 199 ALA A CA 1
ATOM 1603 C C . ALA A 1 199 ? 27.109 31.906 13.719 1 97.31 199 ALA A C 1
ATOM 1605 O O . ALA A 1 199 ? 28.094 31.203 13.516 1 97.31 199 ALA A O 1
ATOM 1606 N N . SER A 1 200 ? 27.062 33.188 13.359 1 95.38 200 SER A N 1
ATOM 1607 C CA . SER A 1 200 ? 28.203 33.812 12.688 1 95.38 200 SER A CA 1
ATOM 1608 C C . SER A 1 200 ? 29.453 33.781 13.57 1 95.38 200 SER A C 1
ATOM 1610 O O . SER A 1 200 ? 30.562 33.625 13.062 1 95.38 200 SER A O 1
ATOM 1612 N N . TYR A 1 201 ? 29.344 33.906 14.875 1 94.62 201 TYR A N 1
ATOM 1613 C CA . TYR A 1 201 ? 30.484 33.812 15.781 1 94.62 201 TYR A CA 1
ATOM 1614 C C . TYR A 1 201 ? 31.094 32.406 15.789 1 94.62 201 TYR A C 1
ATOM 1616 O O . TYR A 1 201 ? 32.312 32.25 15.859 1 94.62 201 TYR A O 1
ATOM 1624 N N . LEU A 1 202 ? 30.219 31.453 15.758 1 95.56 202 LEU A N 1
ATOM 1625 C CA . LEU A 1 202 ? 30.688 30.062 15.742 1 95.56 202 LEU A CA 1
ATOM 1626 C C . LEU A 1 202 ? 31.359 29.734 14.422 1 95.56 202 LEU A C 1
ATOM 1628 O O . LEU A 1 202 ? 32.406 29.047 14.406 1 95.56 202 LEU A O 1
ATOM 1632 N N . LYS A 1 203 ? 30.75 30.188 13.344 1 93.5 203 LYS A N 1
ATOM 1633 C CA . LYS A 1 203 ? 31.297 29.906 12.023 1 93.5 203 LYS A CA 1
ATOM 1634 C C . LYS A 1 203 ? 32.656 30.562 11.852 1 93.5 203 LYS A C 1
ATOM 1636 O O . LYS A 1 203 ? 33.531 30.016 11.18 1 93.5 203 LYS A O 1
ATOM 1641 N N . GLU A 1 204 ? 32.844 31.672 12.43 1 90.88 204 GLU A N 1
ATOM 1642 C CA . GLU A 1 204 ? 34.156 32.312 12.398 1 90.88 204 GLU A CA 1
ATOM 1643 C C . GLU A 1 204 ? 35.219 31.453 13.055 1 90.88 204 GLU A C 1
ATOM 1645 O O . GLU A 1 204 ? 36.375 31.469 12.648 1 90.88 204 GLU A O 1
ATOM 1650 N N . LEU A 1 205 ? 34.812 30.719 14.047 1 90.25 205 LEU A N 1
ATOM 1651 C CA . LEU A 1 205 ? 35.75 29.812 14.734 1 90.25 205 LEU A CA 1
ATOM 1652 C C . LEU A 1 205 ? 36 28.562 13.898 1 90.25 205 LEU A C 1
ATOM 1654 O O . LEU A 1 205 ? 37.125 28.062 13.875 1 90.25 205 LEU A O 1
ATOM 1658 N N . LEU A 1 206 ? 35 28.109 13.25 1 91.19 206 LEU A N 1
ATOM 1659 C CA . LEU A 1 206 ? 35.031 26.781 12.625 1 91.19 206 LEU A CA 1
ATOM 1660 C C . LEU A 1 206 ? 35.469 26.891 11.164 1 91.19 206 LEU A C 1
ATOM 1662 O O . LEU A 1 206 ? 36.031 25.938 10.609 1 91.19 206 LEU A O 1
ATOM 1666 N N . CYS A 1 207 ? 35.094 27.875 10.438 1 81.12 207 CYS A N 1
ATOM 1667 C CA . CYS A 1 207 ? 35.375 28.062 9.016 1 81.12 207 CYS A CA 1
ATOM 1668 C C . CYS A 1 207 ? 35.938 29.453 8.758 1 81.12 207 CYS A C 1
ATOM 1670 O O . CYS A 1 207 ? 35.312 30.266 8.07 1 81.12 207 CYS A O 1
ATOM 1672 N N . PRO A 1 208 ? 36.969 29.766 9.273 1 63.34 208 PRO A N 1
ATOM 1673 C CA . PRO A 1 208 ? 37.375 31.156 9.07 1 63.34 208 PRO A CA 1
ATOM 1674 C C . PRO A 1 208 ? 37.594 31.484 7.602 1 63.34 208 PRO A C 1
ATOM 1676 O O . PRO A 1 208 ? 37.875 30.594 6.797 1 63.34 208 PRO A O 1
ATOM 1679 N N . GLU A 1 209 ? 37.312 32.625 7.117 1 61.03 209 GLU A N 1
ATOM 1680 C CA . GLU A 1 209 ? 37.375 33.156 5.762 1 61.03 209 GLU A CA 1
ATOM 1681 C C . GLU A 1 209 ? 38.781 33 5.184 1 61.03 209 GLU A C 1
ATOM 1683 O O . GLU A 1 209 ? 38.938 32.844 3.975 1 61.03 209 GLU A O 1
ATOM 1688 N N . ASP A 1 210 ? 39.781 33.031 6.059 1 60.75 210 ASP A N 1
ATOM 1689 C CA . ASP A 1 210 ? 41.156 32.969 5.559 1 60.75 210 ASP A CA 1
ATOM 1690 C C . ASP A 1 210 ? 41.625 31.516 5.465 1 60.75 210 ASP A C 1
ATOM 1692 O O . ASP A 1 210 ? 41.812 30.844 6.484 1 60.75 210 ASP A O 1
ATOM 1696 N N . PRO A 1 211 ? 41.625 30.922 4.238 1 59.38 211 PRO A N 1
ATOM 1697 C CA . PRO A 1 211 ? 42.062 29.531 4.051 1 59.38 211 PRO A CA 1
ATOM 1698 C C . PRO A 1 211 ? 43.438 29.25 4.637 1 59.38 211 PRO A C 1
ATOM 1700 O O . PRO A 1 211 ? 43.812 28.078 4.82 1 59.38 211 PRO A O 1
ATOM 1703 N N . ALA A 1 212 ? 44.219 30.344 4.945 1 60.88 212 ALA A N 1
ATOM 1704 C CA . ALA A 1 212 ? 45.562 30.156 5.434 1 60.88 212 ALA A CA 1
ATOM 1705 C C . ALA A 1 212 ? 45.562 29.797 6.918 1 60.88 212 ALA A C 1
ATOM 1707 O O . ALA A 1 212 ? 46.594 29.344 7.449 1 60.88 212 ALA A O 1
ATOM 1708 N N . VAL A 1 213 ? 44.562 30.047 7.551 1 58.91 213 VAL A N 1
ATOM 1709 C CA . VAL A 1 213 ? 44.469 29.797 8.984 1 58.91 213 VAL A CA 1
ATOM 1710 C C . VAL A 1 213 ? 43.844 28.438 9.25 1 58.91 213 VAL A C 1
ATOM 1712 O O . VAL A 1 213 ? 42.781 28.125 8.703 1 58.91 213 VAL A O 1
ATOM 1715 N N . SER A 1 214 ? 44.594 27.594 9.789 1 68.5 214 SER A N 1
ATOM 1716 C CA . SER A 1 214 ? 44.062 26.281 10.188 1 68.5 214 SER A CA 1
ATOM 1717 C C . SER A 1 214 ? 42.875 26.438 11.133 1 68.5 214 SER A C 1
ATOM 1719 O O . SER A 1 214 ? 42.875 27.312 12.008 1 68.5 214 SER A O 1
ATOM 1721 N N . HIS A 1 215 ? 41.781 25.844 10.836 1 72.94 215 HIS A N 1
ATOM 1722 C CA . HIS A 1 215 ? 40.625 25.859 11.695 1 72.94 215 HIS A CA 1
ATOM 1723 C C . HIS A 1 215 ? 40.406 24.516 12.383 1 72.94 215 HIS A C 1
ATOM 1725 O O . HIS A 1 215 ? 40.781 23.469 11.836 1 72.94 215 HIS A O 1
ATOM 1731 N N . PRO A 1 216 ? 39.844 24.797 13.648 1 78.5 216 PRO A N 1
ATOM 1732 C CA . PRO A 1 216 ? 39.594 23.531 14.344 1 78.5 216 PRO A CA 1
ATOM 1733 C C . PRO A 1 216 ? 38.469 22.719 13.711 1 78.5 216 PRO A C 1
ATOM 1735 O O . PRO A 1 216 ? 37.562 23.297 13.109 1 78.5 216 PRO A O 1
ATOM 1738 N N . SER A 1 217 ? 38.656 21.5 13.922 1 85.25 217 SER A N 1
ATOM 1739 C CA . SER A 1 217 ? 37.656 20.594 13.398 1 85.25 217 SER A CA 1
ATOM 1740 C C . SER A 1 217 ? 36.375 20.656 14.227 1 85.25 217 SER A C 1
ATOM 1742 O O . SER A 1 217 ? 35.312 20.25 13.758 1 85.25 217 SER A O 1
ATOM 1744 N N . SER A 1 218 ? 36.5 21.156 15.461 1 93.62 218 SER A N 1
ATOM 1745 C CA . SER A 1 218 ? 35.375 21.297 16.344 1 93.62 218 SER A CA 1
ATOM 1746 C C . SER A 1 218 ? 35.625 22.359 17.422 1 93.62 218 SER A C 1
ATOM 1748 O O . SER A 1 218 ? 36.781 22.766 17.641 1 93.62 218 SER A O 1
ATOM 1750 N N . VAL A 1 219 ? 34.594 22.828 17.969 1 95.31 219 VAL A N 1
ATOM 1751 C CA . VAL A 1 219 ? 34.688 23.781 19.062 1 95.31 219 VAL A CA 1
ATOM 1752 C C . VAL A 1 219 ? 33.875 23.281 20.25 1 95.31 219 VAL A C 1
ATOM 1754 O O . VAL A 1 219 ? 32.781 22.719 20.078 1 95.31 219 VAL A O 1
ATOM 1757 N N . ALA A 1 220 ? 34.375 23.531 21.375 1 96.38 220 ALA A N 1
ATOM 1758 C CA . ALA A 1 220 ? 33.656 23.172 22.594 1 96.38 220 ALA A CA 1
ATOM 1759 C C . ALA A 1 220 ? 32.562 24.172 22.891 1 96.38 220 ALA A C 1
ATOM 1761 O O . ALA A 1 220 ? 32.781 25.391 22.859 1 96.38 220 ALA A O 1
ATOM 1762 N N . VAL A 1 221 ? 31.391 23.656 23.172 1 98.38 221 VAL A N 1
ATOM 1763 C CA . VAL A 1 221 ? 30.25 24.484 23.547 1 98.38 221 VAL A CA 1
ATOM 1764 C C . VAL A 1 221 ? 29.562 23.875 24.781 1 98.38 221 VAL A C 1
ATOM 1766 O O . VAL A 1 221 ? 29.719 22.688 25.047 1 98.38 221 VAL A O 1
ATOM 1769 N N . GLU A 1 222 ? 28.906 24.719 25.469 1 98.5 222 GLU A N 1
ATOM 1770 C CA . GLU A 1 222 ? 28.094 24.281 26.594 1 98.5 222 GLU A CA 1
ATOM 1771 C C . GLU A 1 222 ? 26.609 24.469 26.281 1 98.5 222 GLU A C 1
ATOM 1773 O O . GLU A 1 222 ? 26.172 25.547 25.875 1 98.5 222 GLU A O 1
ATOM 1778 N N . LEU A 1 223 ? 25.844 23.391 26.484 1 98.69 223 LEU A N 1
ATOM 1779 C CA . LEU A 1 223 ? 24.422 23.422 26.188 1 98.69 223 LEU A CA 1
ATOM 1780 C C . LEU A 1 223 ? 23.594 23.078 27.422 1 98.69 223 LEU A C 1
ATOM 1782 O O . LEU A 1 223 ? 23.891 22.109 28.109 1 98.69 223 LEU A O 1
ATOM 1786 N N . ASN A 1 224 ? 22.719 23.922 27.797 1 98.75 224 ASN A N 1
ATOM 1787 C CA . ASN A 1 224 ? 21.672 23.672 28.766 1 98.75 224 ASN A CA 1
ATOM 1788 C C . ASN A 1 224 ? 20.297 23.656 28.125 1 98.75 224 ASN A C 1
ATOM 1790 O O . ASN A 1 224 ? 19.766 24.703 27.734 1 98.75 224 ASN A O 1
ATOM 1794 N N . ALA A 1 225 ? 19.734 22.422 27.969 1 98.75 225 ALA A N 1
ATOM 1795 C CA . ALA A 1 225 ? 18.484 22.297 27.219 1 98.75 225 ALA A CA 1
ATOM 1796 C C . ALA A 1 225 ? 17.531 21.344 27.938 1 98.75 225 ALA A C 1
ATOM 1798 O O . ALA A 1 225 ? 17.953 20.438 28.656 1 98.75 225 ALA A O 1
ATOM 1799 N N . SER A 1 226 ? 16.25 21.578 27.812 1 98.62 226 SER A N 1
ATOM 1800 C CA . SER A 1 226 ? 15.156 20.734 28.266 1 98.62 226 SER A CA 1
ATOM 1801 C C . SER A 1 226 ? 14 20.719 27.266 1 98.62 226 SER A C 1
ATOM 1803 O O . SER A 1 226 ? 13.242 21.688 27.188 1 98.62 226 SER A O 1
ATOM 1805 N N . SER A 1 227 ? 13.867 19.75 26.484 1 98.5 227 SER A N 1
ATOM 1806 C CA . SER A 1 227 ? 12.836 19.469 25.484 1 98.5 227 SER A CA 1
ATOM 1807 C C . SER A 1 227 ? 12.461 17.984 25.5 1 98.5 227 SER A C 1
ATOM 1809 O O . SER A 1 227 ? 13.336 17.125 25.438 1 98.5 227 SER A O 1
ATOM 1811 N N . TRP A 1 228 ? 11.164 17.672 25.609 1 98.25 228 TRP A N 1
ATOM 1812 C CA . TRP A 1 228 ? 10.805 16.25 25.625 1 98.25 228 TRP A CA 1
ATOM 1813 C C . TRP A 1 228 ? 9.445 16.031 24.969 1 98.25 228 TRP A C 1
ATOM 1815 O O . TRP A 1 228 ? 8.578 16.90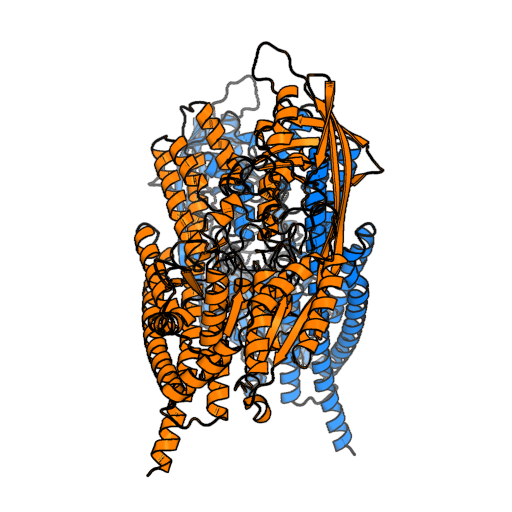6 25.016 1 98.25 228 TRP A O 1
ATOM 1825 N N . VAL A 1 229 ? 9.289 14.914 24.328 1 98.31 229 VAL A N 1
ATOM 1826 C CA . VAL A 1 229 ? 8.07 14.445 23.672 1 98.31 229 VAL A CA 1
ATOM 1827 C C . VAL A 1 229 ? 7.523 13.219 24.406 1 98.31 229 VAL A C 1
ATOM 1829 O O . VAL A 1 229 ? 8.289 12.344 24.812 1 98.31 229 VAL A O 1
ATOM 1832 N N . GLU A 1 230 ? 6.238 13.219 24.719 1 97 230 GLU A N 1
ATOM 1833 C CA . GLU A 1 230 ? 5.543 12.07 25.281 1 97 230 GLU A CA 1
ATOM 1834 C C . GLU A 1 230 ? 4.398 11.617 24.391 1 97 230 GLU A C 1
ATOM 1836 O O . GLU A 1 230 ? 3.539 12.414 24.016 1 97 230 GLU A O 1
ATOM 1841 N N . ARG A 1 231 ? 4.387 10.391 24.062 1 93.19 231 ARG A N 1
ATOM 1842 C CA . ARG A 1 231 ? 3.344 9.859 23.188 1 93.19 231 ARG A CA 1
ATOM 1843 C C . ARG A 1 231 ? 2.059 9.594 23.969 1 93.19 231 ARG A C 1
ATOM 1845 O O . ARG A 1 231 ? 2.092 9.398 25.172 1 93.19 231 ARG A O 1
ATOM 1852 N N . ASN A 1 232 ? 0.992 9.633 23.297 1 91.94 232 ASN A N 1
ATOM 1853 C CA . ASN A 1 232 ? -0.325 9.258 23.797 1 91.94 232 ASN A CA 1
ATOM 1854 C C . ASN A 1 232 ? -0.698 10.062 25.031 1 91.94 232 ASN A C 1
ATOM 1856 O O . ASN A 1 232 ? -0.994 9.492 26.094 1 91.94 232 ASN A O 1
ATOM 1860 N N . ARG A 1 233 ? -0.732 11.336 24.875 1 97.12 233 ARG A N 1
ATOM 1861 C CA . ARG A 1 233 ? -1.15 12.281 25.906 1 97.12 233 ARG A CA 1
ATOM 1862 C C . ARG A 1 233 ? -2.428 13.008 25.5 1 97.12 233 ARG A C 1
ATOM 1864 O O . ARG A 1 233 ? -2.701 13.172 24.297 1 97.12 233 ARG A O 1
ATOM 1871 N N . PRO A 1 234 ? -3.168 13.453 26.422 1 97.88 234 PRO A N 1
ATOM 1872 C CA . PRO A 1 234 ? -4.43 14.117 26.094 1 97.88 234 PRO A CA 1
ATOM 1873 C C . PRO A 1 234 ? -4.234 15.578 25.688 1 97.88 234 PRO A C 1
ATOM 1875 O O . PRO A 1 234 ? -3.309 16.234 26.172 1 97.88 234 PRO A O 1
ATOM 1878 N N . ALA A 1 235 ? -5.012 16.109 24.875 1 98.56 235 ALA A N 1
ATOM 1879 C CA . ALA A 1 235 ? -5.207 17.5 24.484 1 98.56 235 ALA A CA 1
ATOM 1880 C C . ALA A 1 235 ? -6.688 17.828 24.297 1 98.56 235 ALA A C 1
ATOM 1882 O O . ALA A 1 235 ? -7.527 16.922 24.297 1 98.56 235 ALA A O 1
ATOM 1883 N N . TYR A 1 236 ? -6.992 19.141 24.188 1 98.81 236 TYR A N 1
ATOM 1884 C CA . TYR A 1 236 ? -8.406 19.5 24.234 1 98.81 236 TYR A CA 1
ATOM 1885 C C . TYR A 1 236 ? -8.727 20.578 23.203 1 98.81 236 TYR A C 1
ATOM 1887 O O . TYR A 1 236 ? -8.141 21.656 23.219 1 98.81 236 TYR A O 1
ATOM 1895 N N . ASN A 1 237 ? -9.656 20.266 22.312 1 98.94 237 ASN A N 1
ATOM 1896 C CA . ASN A 1 237 ? -10.328 21.328 21.578 1 98.94 237 ASN A CA 1
ATOM 1897 C C . ASN A 1 237 ? -11.414 21.984 22.422 1 98.94 237 ASN A C 1
ATOM 1899 O O . ASN A 1 237 ? -12.156 21.297 23.141 1 98.94 237 ASN A O 1
ATOM 1903 N N . ILE A 1 238 ? -11.508 23.312 22.391 1 98.94 238 ILE A N 1
ATOM 1904 C CA . ILE A 1 238 ? -12.516 24.016 23.172 1 98.94 238 ILE A CA 1
ATOM 1905 C C . ILE A 1 238 ? -13.656 24.453 22.25 1 98.94 238 ILE A C 1
ATOM 1907 O O . ILE A 1 238 ? -13.445 25.203 21.297 1 98.94 238 ILE A O 1
ATOM 1911 N N . THR A 1 239 ? -14.797 23.953 22.531 1 98.88 239 THR A N 1
ATOM 1912 C CA . THR A 1 239 ? -15.93 24.188 21.641 1 98.88 239 THR A CA 1
ATOM 1913 C C . THR A 1 239 ? -17.109 24.797 22.406 1 98.88 239 THR A C 1
ATOM 1915 O O . THR A 1 239 ? -17.406 24.375 23.531 1 98.88 239 THR A O 1
ATOM 1918 N N . GLY A 1 240 ? -17.734 25.844 21.906 1 98.81 240 GLY A N 1
ATOM 1919 C CA . GLY A 1 240 ? -18.969 26.453 22.391 1 98.81 240 GLY A CA 1
ATOM 1920 C C . GLY A 1 240 ? -19.984 26.688 21.312 1 98.81 240 GLY A C 1
ATOM 1921 O O . GLY A 1 240 ? -19.656 26.75 20.125 1 98.81 240 GLY A O 1
ATOM 1922 N N . TYR A 1 241 ? -21.25 26.812 21.766 1 98.44 241 TYR A N 1
ATOM 1923 C CA . TYR A 1 241 ? -22.312 26.891 20.766 1 98.44 241 TYR A CA 1
ATOM 1924 C C . TYR A 1 241 ? -23.219 28.078 21.016 1 98.44 241 TYR A C 1
ATOM 1926 O O . TYR A 1 241 ? -23.453 28.469 22.172 1 98.44 241 TYR A O 1
ATOM 1934 N N . LEU A 1 242 ? -23.625 28.734 19.969 1 98.38 242 LEU A N 1
ATOM 1935 C CA . LEU A 1 242 ? -24.797 29.609 19.938 1 98.38 242 LEU A CA 1
ATOM 1936 C C . LEU A 1 242 ? -25.969 28.906 19.266 1 98.38 242 LEU A C 1
ATOM 1938 O O . LEU A 1 242 ? -26.016 28.797 18.031 1 98.38 242 LEU A O 1
ATOM 1942 N N . PRO A 1 243 ? -26.906 28.406 20.062 1 96.81 243 PRO A N 1
ATOM 1943 C CA . PRO A 1 243 ? -27.984 27.594 19.484 1 96.81 243 PRO A CA 1
ATOM 1944 C C . PRO A 1 243 ? -28.828 28.359 18.453 1 96.81 243 PRO A C 1
ATOM 1946 O O . PRO A 1 243 ? -29.109 29.547 18.641 1 96.81 243 PRO A O 1
ATOM 1949 N N . GLY A 1 244 ? -29.094 27.688 17.391 1 95.75 244 GLY A N 1
ATOM 1950 C CA . GLY A 1 244 ? -29.938 28.25 16.344 1 95.75 244 GLY A CA 1
ATOM 1951 C C . GLY A 1 244 ? -31.422 27.953 16.547 1 95.75 244 GLY A C 1
ATOM 1952 O O . GLY A 1 244 ? -31.766 27.031 17.281 1 95.75 244 GLY A O 1
ATOM 1953 N N . THR A 1 245 ? -32.25 28.656 15.867 1 93.31 245 THR A N 1
ATOM 1954 C CA . THR A 1 245 ? -33.688 28.5 16 1 93.31 245 THR A CA 1
ATOM 1955 C C . THR A 1 245 ? -34.156 27.219 15.312 1 93.31 245 THR A C 1
ATOM 1957 O O . THR A 1 245 ? -35.156 26.625 15.719 1 93.31 245 THR A O 1
ATOM 1960 N N . ALA A 1 246 ? -33.5 26.812 14.359 1 88.19 246 ALA A N 1
ATOM 1961 C CA . ALA A 1 246 ? -33.906 25.625 13.602 1 88.19 246 ALA A CA 1
ATOM 1962 C C . ALA A 1 246 ? -33.719 24.359 14.422 1 88.19 246 ALA A C 1
ATOM 1964 O O . ALA A 1 246 ? -34.312 23.312 14.125 1 88.19 246 ALA A O 1
ATOM 1965 N N . ALA A 1 247 ? -32.906 24.391 15.375 1 85.44 247 ALA A N 1
ATOM 1966 C CA . ALA A 1 247 ? -32.625 23.219 16.203 1 85.44 247 ALA A CA 1
ATOM 1967 C C . ALA A 1 247 ? -33.906 22.734 16.891 1 85.44 247 ALA A C 1
ATOM 1969 O O . ALA A 1 247 ? -34.094 21.531 17.094 1 85.44 247 ALA A O 1
ATOM 1970 N N . SER A 1 248 ? -34.75 23.625 17.219 1 82.25 248 SER A N 1
ATOM 1971 C CA . SER A 1 248 ? -36 23.281 17.891 1 82.25 248 SER A CA 1
ATOM 1972 C C . SER A 1 248 ? -36.938 22.531 16.953 1 82.25 248 SER A C 1
ATOM 1974 O O . SER A 1 248 ? -37.844 21.812 17.391 1 82.25 248 SER A O 1
ATOM 1976 N N . GLU A 1 249 ? -36.656 22.719 15.758 1 79.88 249 GLU A N 1
ATOM 1977 C CA . GLU A 1 249 ? -37.5 22.047 14.758 1 79.88 249 GLU A CA 1
ATOM 1978 C C . GLU A 1 249 ? -36.844 20.75 14.273 1 79.88 249 GLU A C 1
ATOM 1980 O O . GLU A 1 249 ? -37.312 20.156 13.305 1 79.88 249 GLU A O 1
ATOM 1985 N N . GLY A 1 250 ? -35.781 20.406 14.867 1 81.62 250 GLY A N 1
ATOM 1986 C CA . GLY A 1 250 ? -35.125 19.141 14.555 1 81.62 250 GLY A CA 1
ATOM 1987 C C . GLY A 1 250 ? -34.031 19.266 13.523 1 81.62 250 GLY A C 1
ATOM 1988 O O . GLY A 1 250 ? -33.5 18.266 13.047 1 81.62 250 GLY A O 1
ATOM 1989 N N . ASP A 1 251 ? -33.75 20.516 13.109 1 87.62 251 ASP A N 1
ATOM 1990 C CA . ASP A 1 251 ? -32.656 20.781 12.188 1 87.62 251 ASP A CA 1
ATOM 1991 C C . ASP A 1 251 ? -31.328 20.969 12.938 1 87.62 251 ASP A C 1
ATOM 1993 O O . ASP A 1 251 ? -31.125 21.984 13.586 1 87.62 251 ASP A O 1
ATOM 1997 N N . ASP A 1 252 ? -30.484 19.969 12.836 1 89.94 252 ASP A N 1
ATOM 1998 C CA . ASP A 1 252 ? -29.25 19.969 13.617 1 89.94 252 ASP A CA 1
ATOM 1999 C C . ASP A 1 252 ? -28.078 20.484 12.789 1 89.94 252 ASP A C 1
ATOM 2001 O O . ASP A 1 252 ? -26.906 20.297 13.156 1 89.94 252 ASP A O 1
ATOM 2005 N N . ARG A 1 253 ? -28.422 21.172 11.68 1 94.81 253 ARG A N 1
ATOM 2006 C CA . ARG A 1 253 ? -27.375 21.75 10.852 1 94.81 253 ARG A CA 1
ATOM 2007 C C . ARG A 1 253 ? -26.672 22.891 11.586 1 94.81 253 ARG A C 1
ATOM 2009 O O . ARG A 1 253 ? -27.266 23.562 12.422 1 94.81 253 ARG A O 1
ATOM 2016 N N . MET A 1 254 ? -25.344 23.094 11.211 1 97.5 254 MET A N 1
ATOM 2017 C CA . MET A 1 254 ? -24.5 24.016 11.953 1 97.5 254 MET A CA 1
ATOM 2018 C C . MET A 1 254 ? -23.562 24.766 11.008 1 97.5 254 MET A C 1
ATOM 2020 O O . MET A 1 254 ? -23.359 24.344 9.875 1 97.5 254 MET A O 1
ATOM 2024 N N . ILE A 1 255 ? -23.078 25.875 11.484 1 98.69 255 ILE A N 1
ATOM 2025 C CA . ILE A 1 255 ? -21.938 26.578 10.906 1 98.69 255 ILE A CA 1
ATOM 2026 C C . ILE A 1 255 ? -20.797 26.609 11.914 1 98.69 255 ILE A C 1
ATOM 2028 O O . ILE A 1 255 ? -21.016 26.797 13.109 1 98.69 255 ILE A O 1
ATOM 2032 N N . LEU A 1 256 ? -19.594 26.359 11.453 1 98.88 256 LEU A N 1
ATOM 2033 C CA . LEU A 1 256 ? -18.438 26.219 12.336 1 98.88 256 LEU A CA 1
ATOM 2034 C C . LEU A 1 256 ? -17.438 27.344 12.109 1 98.88 256 LEU A C 1
ATOM 2036 O O . LEU A 1 256 ? -17.094 27.656 10.969 1 98.88 256 LEU A O 1
ATOM 2040 N N . LEU A 1 257 ? -17.078 28.047 13.148 1 98.94 257 LEU A N 1
ATOM 2041 C CA . LEU A 1 257 ? -15.922 28.938 13.188 1 98.94 257 LEU A CA 1
ATOM 2042 C C . LEU A 1 257 ? -14.75 28.25 13.883 1 98.94 257 LEU A C 1
ATOM 2044 O O . LEU A 1 257 ? -14.898 27.719 14.977 1 98.94 257 LEU A O 1
ATOM 2048 N N . SER A 1 258 ? -13.57 28.266 13.227 1 98.88 258 SER A N 1
ATOM 2049 C CA . SER A 1 258 ? -12.461 27.531 13.836 1 98.88 258 SER A CA 1
ATOM 2050 C C . SER A 1 258 ? -11.148 28.281 13.68 1 98.88 258 SER A C 1
ATOM 2052 O O . SER A 1 258 ? -10.984 29.062 12.727 1 98.88 258 SER A O 1
ATOM 2054 N N . ALA A 1 259 ? -10.273 28.188 14.57 1 98.88 259 ALA A N 1
ATOM 2055 C CA . ALA A 1 259 ? -8.891 28.656 14.633 1 98.88 259 ALA A CA 1
ATOM 2056 C C . ALA A 1 259 ? -8.094 27.875 15.68 1 98.88 259 ALA A C 1
ATOM 2058 O O . ALA A 1 259 ? -8.672 27.203 16.531 1 98.88 259 ALA A O 1
ATOM 2059 N N . HIS A 1 260 ? -6.793 27.938 15.609 1 98.88 260 HIS A N 1
ATOM 2060 C CA . HIS A 1 260 ? -6.035 27.109 16.547 1 98.88 260 HIS A CA 1
ATOM 2061 C C . HIS A 1 260 ? -5.363 27.969 17.609 1 98.88 260 HIS A C 1
ATOM 2063 O O . HIS A 1 260 ? -4.949 29.094 17.344 1 98.88 260 HIS A O 1
ATOM 2069 N N . TYR A 1 261 ? -5.227 27.391 18.797 1 98.81 261 TYR A N 1
ATOM 2070 C CA . TYR A 1 261 ? -4.746 28.25 19.875 1 98.81 261 TYR A CA 1
ATOM 2071 C C . TYR A 1 261 ? -3.379 27.781 20.375 1 98.81 261 TYR A C 1
ATOM 2073 O O . TYR A 1 261 ? -2.791 28.406 21.25 1 98.81 261 TYR A O 1
ATOM 2081 N N . ASP A 1 262 ? -2.824 26.625 19.828 1 98.56 262 ASP A N 1
ATOM 2082 C CA . ASP A 1 262 ? -1.404 26.359 20.047 1 98.56 262 ASP A CA 1
ATOM 2083 C C . ASP A 1 262 ? -0.542 27.359 19.281 1 98.56 262 ASP A C 1
ATOM 2085 O O . ASP A 1 262 ? -1.03 28.047 18.375 1 98.56 262 ASP A O 1
ATOM 2089 N N . SER A 1 263 ? 0.712 27.5 19.703 1 97.5 263 SER A N 1
ATOM 2090 C CA . SER A 1 263 ? 1.538 28.5 19.031 1 97.5 263 SER A CA 1
ATOM 2091 C C . SER A 1 263 ? 3.023 28.203 19.219 1 97.5 263 SER A C 1
ATOM 2093 O O . SER A 1 263 ? 3.422 27.578 20.203 1 97.5 263 SER A O 1
ATOM 2095 N N . TYR A 1 264 ? 3.77 28.531 18.188 1 97.62 264 TYR A N 1
ATOM 2096 C CA . TYR A 1 264 ? 5.199 28.766 18.359 1 97.62 264 TYR A CA 1
ATOM 2097 C C . TYR A 1 264 ? 5.477 30.188 18.828 1 97.62 264 TYR A C 1
ATOM 2099 O O . TYR A 1 264 ? 4.809 31.125 18.406 1 97.62 264 TYR A O 1
ATOM 2107 N N . PHE A 1 265 ? 6.426 30.312 19.812 1 97.75 265 PHE A N 1
ATOM 2108 C CA . PHE A 1 265 ? 6.75 31.625 20.375 1 97.75 265 PHE A CA 1
ATOM 2109 C C . PHE A 1 265 ? 5.508 32.281 20.969 1 97.75 265 PHE A C 1
ATOM 2111 O O . PHE A 1 265 ? 4.711 31.625 21.641 1 97.75 265 PHE A O 1
ATOM 2118 N N . ASP A 1 266 ? 5.34 33.594 20.75 1 95.69 266 ASP A N 1
ATOM 2119 C CA . ASP A 1 266 ? 4.145 34.25 21.266 1 95.69 266 ASP A CA 1
ATOM 2120 C C . ASP A 1 266 ? 2.918 33.906 20.438 1 95.69 266 ASP A C 1
ATOM 2122 O O . ASP A 1 266 ? 1.814 33.781 20.953 1 95.69 266 ASP A O 1
ATOM 2126 N N . GLY A 1 267 ? 3.123 33.844 19.172 1 96.81 267 GLY A N 1
ATOM 2127 C CA . GLY A 1 267 ? 2.066 33.469 18.25 1 96.81 267 GLY A CA 1
ATOM 2128 C C . GLY A 1 267 ? 0.94 34.5 18.188 1 96.81 267 GLY A C 1
ATOM 2129 O O . GLY A 1 267 ? -0.232 34.125 18.094 1 96.81 267 GLY A O 1
ATOM 2130 N N . PHE A 1 268 ? 1.286 35.781 18.297 1 97.94 268 PHE A N 1
ATOM 2131 C CA . PHE A 1 268 ? 0.264 36.812 18.312 1 97.94 268 PHE A CA 1
ATOM 2132 C C . PHE A 1 268 ? -0.575 36.781 17.031 1 97.94 268 PHE A C 1
ATOM 2134 O O . PHE A 1 268 ? -1.804 36.719 17.094 1 97.94 268 PHE A O 1
ATOM 2141 N N . GLN A 1 269 ? 0.053 36.875 15.867 1 96.88 269 GLN A N 1
ATOM 2142 C CA . GLN A 1 269 ? -0.659 36.75 14.594 1 96.88 269 GLN A CA 1
ATOM 2143 C C . GLN A 1 269 ? -1.104 35.312 14.336 1 96.88 269 GLN A C 1
ATOM 2145 O O . GLN A 1 269 ? -2.256 35.094 13.969 1 96.88 269 GLN A O 1
ATOM 2150 N N . ASP A 1 270 ? -0.249 34.375 14.617 1 96.5 270 ASP A N 1
ATOM 2151 C CA . ASP A 1 270 ? -0.427 32.938 14.344 1 96.5 270 ASP A CA 1
ATOM 2152 C C . ASP A 1 270 ? -0.572 32.156 15.648 1 96.5 270 ASP A C 1
ATOM 2154 O O . ASP A 1 270 ? 0.419 31.688 16.203 1 96.5 270 ASP A O 1
ATOM 2158 N N . ASP A 1 271 ? -1.635 31.906 16.266 1 97.88 271 ASP A N 1
ATOM 2159 C CA . ASP A 1 271 ? -2.893 32.281 15.625 1 97.88 271 ASP A CA 1
ATOM 2160 C C . ASP A 1 271 ? -3.838 32.969 16.625 1 97.88 271 ASP A C 1
ATOM 2162 O O . ASP A 1 271 ? -5.059 32.812 16.516 1 97.88 271 ASP A O 1
ATOM 2166 N N . ASN A 1 272 ? -3.23 33.625 17.656 1 98.69 272 ASN A N 1
ATOM 2167 C CA . ASN A 1 272 ? -4.035 34.25 18.703 1 98.69 272 ASN A CA 1
ATOM 2168 C C . ASN A 1 272 ? -5.105 35.156 18.109 1 98.69 272 ASN A C 1
ATOM 2170 O O . ASN A 1 272 ? -6.25 35.156 18.562 1 98.69 272 ASN A O 1
ATOM 2174 N N . CYS A 1 273 ? -4.734 35.875 17.125 1 98.69 273 CYS A N 1
ATOM 2175 C CA . CYS A 1 273 ? -5.645 36.844 16.547 1 98.69 273 CYS A CA 1
ATOM 2176 C C . CYS A 1 273 ? -6.812 36.156 15.844 1 98.69 273 CYS A C 1
ATOM 2178 O O . CYS A 1 273 ? -7.926 36.688 15.82 1 98.69 273 CYS A O 1
ATOM 2180 N N . ALA A 1 274 ? -6.57 35.031 15.242 1 98.81 274 ALA A N 1
ATOM 2181 C CA . ALA A 1 274 ? -7.668 34.312 14.609 1 98.81 274 ALA A CA 1
ATOM 2182 C C . ALA A 1 274 ? -8.648 33.781 15.641 1 98.81 274 ALA A C 1
ATOM 2184 O O . ALA A 1 274 ? -9.867 33.844 15.453 1 98.81 274 ALA A O 1
ATOM 2185 N N . VAL A 1 275 ? -8.117 33.219 16.719 1 98.94 275 VAL A N 1
ATOM 2186 C CA . VAL A 1 275 ? -8.977 32.719 17.781 1 98.94 275 VAL A CA 1
ATOM 2187 C C . VAL A 1 275 ? -9.805 33.844 18.359 1 98.94 275 VAL A C 1
ATOM 2189 O O . VAL A 1 275 ? -11.031 33.75 18.484 1 98.94 275 VAL A O 1
ATOM 2192 N N . SER A 1 276 ? -9.172 34.938 18.688 1 98.88 276 SER A N 1
ATOM 2193 C CA . SER A 1 276 ? -9.859 36.062 19.281 1 98.88 276 SER A CA 1
ATOM 2194 C C . SER A 1 276 ? -10.875 36.656 18.312 1 98.88 276 SER A C 1
ATOM 2196 O O . SER A 1 276 ? -11.914 37.156 18.734 1 98.88 276 SER A O 1
ATOM 2198 N N . MET A 1 277 ? -10.562 36.594 17 1 98.88 277 MET A N 1
ATOM 2199 C CA . MET A 1 277 ? -11.516 37.094 16.016 1 98.88 277 MET A CA 1
ATOM 2200 C C . MET A 1 277 ? -12.797 36.25 16.047 1 98.88 277 MET A C 1
ATOM 2202 O O . MET A 1 277 ? -13.898 36.812 15.961 1 98.88 277 MET A O 1
ATOM 2206 N N . THR A 1 278 ? -12.711 34.969 16.156 1 98.94 278 THR A N 1
ATOM 2207 C CA . THR A 1 278 ? -13.906 34.125 16.25 1 98.94 278 THR A CA 1
ATOM 2208 C C . THR A 1 278 ? -14.742 34.531 17.453 1 98.94 278 THR A C 1
ATOM 2210 O O . THR A 1 278 ? -15.969 34.625 17.375 1 98.94 278 THR A O 1
ATOM 2213 N N . PHE A 1 279 ? -14.062 34.75 18.594 1 98.88 279 PHE A N 1
ATOM 2214 C CA . PHE A 1 279 ? -14.742 35.188 19.812 1 98.88 279 PHE A CA 1
ATOM 2215 C C . PHE A 1 279 ? -15.391 36.531 19.625 1 98.88 279 PHE A C 1
ATOM 2217 O O . PHE A 1 279 ? -16.516 36.781 20.078 1 98.88 279 PHE A O 1
ATOM 2224 N N . GLY A 1 280 ? -14.664 37.438 18.969 1 98.88 280 GLY A N 1
ATOM 2225 C CA . GLY A 1 280 ? -15.195 38.75 18.719 1 98.88 280 GLY A CA 1
ATOM 2226 C C . GLY A 1 280 ? -16.438 38.75 17.859 1 98.88 280 GLY A C 1
ATOM 2227 O O . GLY A 1 280 ? -17.391 39.5 18.109 1 98.88 280 GLY A O 1
ATOM 2228 N N . ILE A 1 281 ? -16.438 37.938 16.812 1 98.88 281 ILE A N 1
ATOM 2229 C CA . ILE A 1 281 ? -17.562 37.844 15.891 1 98.88 281 ILE A CA 1
ATOM 2230 C C . ILE A 1 281 ? -18.781 37.281 16.609 1 98.88 281 ILE A C 1
ATOM 2232 O O . ILE A 1 281 ? -19.859 37.844 16.547 1 98.88 281 ILE A O 1
ATOM 2236 N N . ILE A 1 282 ? -18.594 36.188 17.344 1 98.75 282 ILE A N 1
ATOM 2237 C CA . ILE A 1 282 ? -19.734 35.562 17.984 1 98.75 282 ILE A CA 1
ATOM 2238 C C . ILE A 1 282 ? -20.266 36.438 19.109 1 98.75 282 ILE A C 1
ATOM 2240 O O . ILE A 1 282 ? -21.484 36.5 19.344 1 98.75 282 ILE A O 1
ATOM 2244 N N . LYS A 1 283 ? -19.375 37.156 19.875 1 98.75 283 LYS A N 1
ATOM 2245 C CA . LYS A 1 283 ? -19.781 38.094 20.891 1 98.75 283 LYS A CA 1
ATOM 2246 C C . LYS A 1 283 ? -20.641 39.219 20.312 1 98.75 283 LYS A C 1
ATOM 2248 O O . LYS A 1 283 ? -21.625 39.625 20.922 1 98.75 283 LYS A O 1
ATOM 2253 N N . ALA A 1 284 ? -20.25 39.719 19.172 1 98.75 284 ALA A N 1
ATOM 2254 C CA . ALA A 1 284 ? -21.016 40.75 18.5 1 98.75 284 ALA A CA 1
ATOM 2255 C C . ALA A 1 284 ? -22.422 40.281 18.141 1 98.75 284 ALA A C 1
ATOM 2257 O O . ALA A 1 284 ? -23.391 41.031 18.25 1 98.75 284 ALA A O 1
ATOM 2258 N N . LEU A 1 285 ? -22.531 39.031 17.656 1 98.56 285 LEU A N 1
ATOM 2259 C CA . LEU A 1 285 ? -23.844 38.469 17.359 1 98.56 285 LEU A CA 1
ATOM 2260 C C . LEU A 1 285 ? -24.703 38.406 18.625 1 98.56 285 LEU A C 1
ATOM 2262 O O . LEU A 1 285 ? -25.875 38.781 18.609 1 98.56 285 LEU A O 1
ATOM 2266 N N . ILE A 1 286 ? -24.125 37.938 19.719 1 98.25 286 ILE A N 1
ATOM 2267 C CA . ILE A 1 286 ? -24.844 37.781 20.969 1 98.25 286 ILE A CA 1
ATOM 2268 C C . ILE A 1 286 ? -25.266 39.156 21.516 1 98.25 286 ILE A C 1
ATOM 2270 O O . ILE A 1 286 ? -26.422 39.344 21.891 1 98.25 286 ILE A O 1
ATOM 2274 N N . ASP A 1 287 ? -24.359 40.125 21.5 1 98.06 287 ASP A N 1
ATOM 2275 C CA . ASP A 1 287 ? -24.594 41.438 22.047 1 98.06 287 ASP A CA 1
ATOM 2276 C C . ASP A 1 287 ? -25.656 42.188 21.234 1 98.06 287 ASP A C 1
ATOM 2278 O O . ASP A 1 287 ? -26.391 43.031 21.766 1 98.06 287 ASP A O 1
ATOM 2282 N N . SER A 1 288 ? -25.719 41.875 19.969 1 97.44 288 SER A N 1
ATOM 2283 C CA . SER A 1 288 ? -26.688 42.531 19.109 1 97.44 288 SER A CA 1
ATOM 2284 C C . SER A 1 288 ? -28.062 41.906 19.219 1 97.44 288 SER A C 1
ATOM 2286 O O . SER A 1 288 ? -29.047 42.406 18.672 1 97.44 288 SER A O 1
ATOM 2288 N N . GLY A 1 289 ? -28.156 40.719 19.859 1 96.5 289 GLY A N 1
ATOM 2289 C CA . GLY A 1 289 ? -29.406 39.969 19.969 1 96.5 289 GLY A CA 1
ATOM 2290 C C . GLY A 1 289 ? -29.75 39.156 18.734 1 96.5 289 GLY A C 1
ATOM 2291 O O . GLY A 1 289 ? -30.875 38.719 18.578 1 96.5 289 GLY A O 1
ATOM 2292 N N . TYR A 1 290 ? -28.734 39 17.891 1 96.75 290 TYR A N 1
ATOM 2293 C CA . TYR A 1 290 ? -28.953 38.219 16.703 1 96.75 290 TYR A CA 1
ATOM 2294 C C . TYR A 1 290 ? -29.281 36.781 17.062 1 96.75 290 TYR A C 1
ATOM 2296 O O . TYR A 1 290 ? -28.594 36.156 17.875 1 96.75 290 TYR A O 1
ATOM 2304 N N . GLN A 1 291 ? -30.328 36.25 16.547 1 95.31 291 GLN A N 1
ATOM 2305 C CA . GLN A 1 291 ? -30.703 34.844 16.703 1 95.31 291 GLN A CA 1
ATOM 2306 C C . GLN A 1 291 ? -30.484 34.062 15.414 1 95.31 291 GLN A C 1
ATOM 2308 O O . GLN A 1 291 ? -31.312 34.062 14.508 1 95.31 291 GLN A O 1
ATOM 2313 N N . PRO A 1 292 ? -29.438 33.25 15.406 1 97.06 292 PRO A N 1
ATOM 2314 C CA . PRO A 1 292 ? -29.141 32.531 14.172 1 97.06 292 PRO A CA 1
ATOM 2315 C C . PRO A 1 292 ? -30.156 31.438 13.883 1 97.06 292 PRO A C 1
ATOM 2317 O O . PRO A 1 292 ? -30.781 30.906 14.805 1 97.06 292 PRO A O 1
ATOM 2320 N N . ARG A 1 293 ? -30.312 31.188 12.594 1 93.69 293 ARG A N 1
ATOM 2321 C CA . ARG A 1 293 ? -31.109 30.031 12.188 1 93.69 293 ARG A CA 1
ATOM 2322 C C . ARG A 1 293 ? -30.391 28.719 12.523 1 93.69 293 ARG A C 1
ATOM 2324 O O . ARG A 1 293 ? -30.953 27.859 13.195 1 93.69 293 ARG A O 1
ATOM 2331 N N . TYR A 1 294 ? -29.203 28.594 12.047 1 96.25 294 TYR A N 1
ATOM 2332 C CA . TYR A 1 294 ? -28.375 27.422 12.328 1 96.25 294 TYR A CA 1
ATOM 2333 C C . TYR A 1 294 ? -27.562 27.609 13.602 1 96.25 294 TYR A C 1
ATOM 2335 O O . TYR A 1 294 ? -27.156 28.719 13.922 1 96.25 294 TYR A O 1
ATOM 2343 N N . THR A 1 295 ? -27.375 26.484 14.32 1 97.62 295 THR A N 1
ATOM 2344 C CA . THR A 1 295 ? -26.453 26.547 15.445 1 97.62 295 THR A CA 1
ATOM 2345 C C . THR A 1 295 ? -25.047 26.938 14.969 1 97.62 295 THR A C 1
ATOM 2347 O O . THR A 1 295 ? -24.578 26.422 13.953 1 97.62 295 THR A O 1
ATOM 2350 N N . ILE A 1 296 ? -24.484 27.875 15.633 1 98.62 296 ILE A N 1
ATOM 2351 C CA . ILE A 1 296 ? -23.109 28.281 15.32 1 98.62 296 ILE A CA 1
ATOM 2352 C C . ILE A 1 296 ? -22.156 27.688 16.359 1 98.62 296 ILE A C 1
ATOM 2354 O O . ILE A 1 296 ? -22.328 27.891 17.562 1 98.62 296 ILE A O 1
ATOM 2358 N N . ALA A 1 297 ? -21.234 26.891 15.906 1 98.75 297 ALA A N 1
ATOM 2359 C CA . ALA A 1 297 ? -20.188 26.328 16.766 1 98.75 297 ALA A CA 1
ATOM 2360 C C . ALA A 1 297 ? -18.891 27.125 16.625 1 98.75 297 ALA A C 1
ATOM 2362 O O . ALA A 1 297 ? -18.484 27.469 15.516 1 98.75 297 ALA A O 1
ATOM 2363 N N . VAL A 1 298 ? -18.375 27.5 17.734 1 98.88 298 VAL A N 1
ATOM 2364 C CA . VAL A 1 298 ? -17.031 28.078 17.797 1 98.88 298 VAL A CA 1
ATOM 2365 C C . VAL A 1 298 ? -16.062 27.062 18.375 1 98.88 298 VAL A C 1
ATOM 2367 O O . VAL A 1 298 ? -16.281 26.547 19.484 1 98.88 298 VAL A O 1
ATOM 2370 N N . CYS A 1 299 ? -15.016 26.781 17.641 1 98.88 299 CYS A N 1
ATOM 2371 C CA . CYS A 1 299 ? -14.078 25.75 18.078 1 98.88 299 CYS A CA 1
ATOM 2372 C C . CYS A 1 299 ? -12.648 26.281 18.078 1 98.88 299 CYS A C 1
ATOM 2374 O O . CYS A 1 299 ? -12.094 26.578 17.016 1 98.88 299 CYS A O 1
ATOM 2376 N N . ALA A 1 300 ? -12.047 26.438 19.219 1 98.94 300 ALA A N 1
ATOM 2377 C CA . ALA A 1 300 ? -10.609 26.688 19.359 1 98.94 300 ALA A CA 1
ATOM 2378 C C . ALA A 1 300 ? -9.828 25.375 19.344 1 98.94 300 ALA A C 1
ATOM 2380 O O . ALA A 1 300 ? -9.922 24.578 20.281 1 98.94 300 ALA A O 1
ATOM 2381 N N . LEU A 1 301 ? -9.023 25.219 18.328 1 98.94 301 LEU A N 1
ATOM 2382 C CA . LEU A 1 301 ? -8.398 23.938 18.047 1 98.94 301 LEU A CA 1
ATOM 2383 C C . LEU A 1 301 ? -7.012 23.859 18.672 1 98.94 301 LEU A C 1
ATOM 2385 O O . LEU A 1 301 ? -6.246 24.812 18.609 1 98.94 301 LEU A O 1
ATOM 2389 N N . ALA A 1 302 ? -6.715 22.734 19.234 1 98.69 302 ALA A N 1
ATOM 2390 C CA . ALA A 1 302 ? -5.391 22.453 19.781 1 98.69 302 ALA A CA 1
ATOM 2391 C C . ALA A 1 302 ? -4.488 21.812 18.719 1 98.69 302 ALA A C 1
ATOM 2393 O O . ALA A 1 302 ? -4.977 21.266 17.734 1 98.69 302 ALA A O 1
ATOM 2394 N N . ALA A 1 303 ? -3.258 21.922 18.859 1 98.5 303 ALA A N 1
ATOM 2395 C CA . ALA A 1 303 ? -2.225 21.125 18.188 1 98.5 303 ALA A CA 1
ATOM 2396 C C . ALA A 1 303 ? -2.346 21.234 16.672 1 98.5 303 ALA A C 1
ATOM 2398 O O . ALA A 1 303 ? -2.367 20.219 15.977 1 98.5 303 ALA A O 1
ATOM 2399 N N . GLU A 1 304 ? -2.539 22.438 16.156 1 98.56 304 GLU A N 1
ATOM 2400 C CA . GLU A 1 304 ? -2.471 22.656 14.719 1 98.56 304 GLU A CA 1
ATOM 2401 C C . GLU A 1 304 ? -1.033 22.562 14.211 1 98.56 304 GLU A C 1
ATOM 2403 O O . GLU A 1 304 ? -0.783 22.016 13.133 1 98.56 304 GLU A O 1
ATOM 2408 N N . GLU A 1 305 ? -0.097 23 15.008 1 98.19 305 GLU A N 1
ATOM 2409 C CA . GLU A 1 305 ? 1.295 23.141 14.594 1 98.19 305 GLU A CA 1
ATOM 2410 C C . GLU A 1 305 ? 1.999 21.781 14.555 1 98.19 305 GLU A C 1
ATOM 2412 O O . GLU A 1 305 ? 2.924 21.578 13.766 1 98.19 305 GLU A O 1
ATOM 2417 N N . TRP A 1 306 ? 1.66 20.969 15.445 1 98.31 306 TRP A N 1
ATOM 2418 C CA . TRP A 1 306 ? 2.293 19.656 15.547 1 98.31 306 TRP A CA 1
ATOM 2419 C C . TRP A 1 306 ? 1.581 18.797 16.578 1 98.31 306 TRP A C 1
ATOM 2421 O O . TRP A 1 306 ? 1.102 19.297 17.594 1 98.31 306 TRP A O 1
ATOM 2431 N N . GLY A 1 307 ? 1.529 17.422 16.312 1 98.38 307 GLY A N 1
ATOM 2432 C CA . GLY A 1 307 ? 0.922 16.578 17.312 1 98.38 307 GLY A CA 1
ATOM 2433 C C . GLY A 1 307 ? 1.211 15.109 17.109 1 98.38 307 GLY A C 1
ATOM 2434 O O . GLY A 1 307 ? 0.704 14.258 17.859 1 98.38 307 GLY A O 1
ATOM 2435 N N . VAL A 1 308 ? 2.076 14.727 16.094 1 97.5 308 VAL A N 1
ATOM 2436 C CA . VAL A 1 308 ? 2.387 13.328 15.836 1 97.5 308 VAL A CA 1
ATOM 2437 C C . VAL A 1 308 ? 3.879 13.172 15.547 1 97.5 308 VAL A C 1
ATOM 2439 O O . VAL A 1 308 ? 4.418 13.844 14.664 1 97.5 308 VAL A O 1
ATOM 2442 N N . CYS A 1 309 ? 4.5 12.25 16.266 1 95.94 309 CYS A N 1
ATOM 2443 C CA . CYS A 1 309 ? 5.922 11.992 16.062 1 95.94 309 CYS A CA 1
ATOM 2444 C C . CYS A 1 309 ? 6.156 11.18 14.797 1 95.94 309 CYS A C 1
ATOM 2446 O O . CYS A 1 309 ? 5.363 10.297 14.461 1 95.94 309 CYS A O 1
ATOM 2448 N N . ASP A 1 310 ? 7.234 11.5 14.086 1 96.31 310 ASP A N 1
ATOM 2449 C CA . ASP A 1 310 ? 7.773 10.703 12.984 1 96.31 310 ASP A CA 1
ATOM 2450 C C . ASP A 1 310 ? 6.715 10.469 11.906 1 96.31 310 ASP A C 1
ATOM 2452 O O . ASP A 1 310 ? 6.48 9.328 11.508 1 96.31 310 ASP A O 1
ATOM 2456 N N . SER A 1 311 ? 6.039 11.5 11.547 1 96.94 311 SER A N 1
ATOM 2457 C CA . SER A 1 311 ? 5.074 11.523 10.453 1 96.94 311 SER A CA 1
ATOM 2458 C C . SER A 1 311 ? 5.184 12.812 9.648 1 96.94 311 SER A C 1
ATOM 2460 O O . SER A 1 311 ? 5.43 13.883 10.211 1 96.94 311 SER A O 1
ATOM 2462 N N . LYS A 1 312 ? 5.035 12.742 8.359 1 97.06 312 LYS A N 1
ATOM 2463 C CA . LYS A 1 312 ? 4.965 13.945 7.531 1 97.06 312 LYS A CA 1
ATOM 2464 C C . LYS A 1 312 ? 3.734 14.781 7.879 1 97.06 312 LYS A C 1
ATOM 2466 O O . LYS A 1 312 ? 3.781 16.016 7.832 1 97.06 312 LYS A O 1
ATOM 2471 N N . PHE A 1 313 ? 2.676 14.055 8.211 1 97.75 313 PHE A N 1
ATOM 2472 C CA . PHE A 1 313 ? 1.378 14.68 8.438 1 97.75 313 PHE A CA 1
ATOM 2473 C C . PHE A 1 313 ? 1.127 14.883 9.93 1 97.75 313 PHE A C 1
ATOM 2475 O O . PHE A 1 313 ? 0.091 14.469 10.453 1 97.75 313 PHE A O 1
ATOM 2482 N N . ASP A 1 314 ? 2.08 15.633 10.516 1 97.81 314 ASP A N 1
ATOM 2483 C CA . ASP A 1 314 ? 2.131 15.695 11.977 1 97.81 314 ASP A CA 1
ATOM 2484 C C . ASP A 1 314 ? 1.5 16.984 12.484 1 97.81 314 ASP A C 1
ATOM 2486 O O . ASP A 1 314 ? 1.461 17.234 13.695 1 97.81 314 ASP A O 1
ATOM 2490 N N . TRP A 1 315 ? 0.938 17.812 11.617 1 97.44 315 TRP A N 1
ATOM 2491 C CA . TRP A 1 315 ? 0.221 19.031 11.992 1 97.44 315 TRP A CA 1
ATOM 2492 C C . TRP A 1 315 ? -1.277 18.875 11.766 1 97.44 315 TRP A C 1
ATOM 2494 O O . TRP A 1 315 ? -1.728 17.844 11.25 1 97.44 315 TRP A O 1
ATOM 2504 N N . SER A 1 316 ? -2.115 19.812 12.258 1 98.12 316 SER A N 1
ATOM 2505 C CA . SER A 1 316 ? -3.57 19.812 12.125 1 98.12 316 SER A CA 1
ATOM 2506 C C . SER A 1 316 ? -4.18 18.609 12.852 1 98.12 316 SER A C 1
ATOM 2508 O O . SER A 1 316 ? -5.18 18.062 12.391 1 98.12 316 SER A O 1
ATOM 2510 N N . THR A 1 317 ? -3.576 18.266 13.977 1 97.75 317 THR A N 1
ATOM 2511 C CA . THR A 1 317 ? -4.004 17.094 14.711 1 97.75 317 THR A CA 1
ATOM 2512 C C . THR A 1 317 ? -5.312 17.344 15.445 1 97.75 317 THR A C 1
ATOM 2514 O O . THR A 1 317 ? -6.18 16.469 15.516 1 97.75 317 THR A O 1
ATOM 2517 N N . GLY A 1 318 ? -5.473 18.562 15.969 1 98.5 318 GLY A N 1
ATOM 2518 C CA . GLY A 1 318 ? -6.699 18.906 16.656 1 98.5 318 GLY A CA 1
ATOM 2519 C C . GLY A 1 318 ? -7.922 18.906 15.766 1 98.5 318 GLY A C 1
ATOM 2520 O O . GLY A 1 318 ? -8.945 18.297 16.094 1 98.5 318 GLY A O 1
ATOM 2521 N N . ALA A 1 319 ? -7.75 19.5 14.633 1 98.69 319 ALA A N 1
ATOM 2522 C CA . ALA A 1 319 ? -8.859 19.578 13.688 1 98.69 319 ALA A CA 1
ATOM 2523 C C . ALA A 1 319 ? -9.242 18.188 13.172 1 98.69 319 ALA A C 1
ATOM 2525 O O . ALA A 1 319 ? -10.422 17.844 13.109 1 98.69 319 ALA A O 1
ATOM 2526 N N . TRP A 1 320 ? -8.234 17.406 12.781 1 98.12 320 TRP A N 1
ATOM 2527 C CA . TRP A 1 320 ? -8.492 16.078 12.266 1 98.12 320 TRP A CA 1
ATOM 2528 C C . TRP A 1 320 ? -9.234 15.227 13.297 1 98.12 320 TRP A C 1
ATOM 2530 O O . TRP A 1 320 ? -10.258 14.617 12.984 1 98.12 320 TRP A O 1
ATOM 2540 N N . ASN A 1 321 ? -8.758 15.219 14.523 1 98.44 321 ASN A N 1
ATOM 2541 C CA . ASN A 1 321 ? -9.391 14.438 15.578 1 98.44 321 ASN A CA 1
ATOM 2542 C C . ASN A 1 321 ? -10.805 14.93 15.875 1 98.44 321 ASN A C 1
ATOM 2544 O O . ASN A 1 321 ? -11.703 14.133 16.141 1 98.44 321 ASN A O 1
ATOM 2548 N N . GLN A 1 322 ? -11.008 16.234 15.805 1 98.69 322 GLN A N 1
ATOM 2549 C CA . GLN A 1 322 ? -12.312 16.812 16.109 1 98.69 322 GLN A CA 1
ATOM 2550 C C . GLN A 1 322 ? -13.391 16.25 15.18 1 98.69 322 GLN A C 1
ATOM 2552 O O . GLN A 1 322 ? -14.453 15.828 15.633 1 98.69 322 GLN A O 1
ATOM 2557 N N . VAL A 1 323 ? -13.07 16.188 13.93 1 98.31 323 VAL A N 1
ATOM 2558 C CA . VAL A 1 323 ? -14.125 15.93 12.961 1 98.31 323 VAL A CA 1
ATOM 2559 C C . VAL A 1 323 ? -14.141 14.445 12.594 1 98.31 323 VAL A C 1
ATOM 2561 O O . VAL A 1 323 ? -15.148 13.93 12.102 1 98.31 323 VAL A O 1
ATOM 2564 N N . PHE A 1 324 ? -13.086 13.672 12.852 1 97.31 324 PHE A N 1
ATOM 2565 C CA . PHE A 1 324 ? -13.062 12.266 12.477 1 97.31 324 PHE A CA 1
ATOM 2566 C C . PHE A 1 324 ? -13.305 11.375 13.695 1 97.31 324 PHE A C 1
ATOM 2568 O O . PHE A 1 324 ? -13.781 10.25 13.562 1 97.31 324 PHE A O 1
ATOM 2575 N N . ARG A 1 325 ? -13 11.891 14.914 1 96.5 325 ARG A N 1
ATOM 2576 C CA . ARG A 1 325 ? -13.031 10.992 16.062 1 96.5 325 ARG A CA 1
ATOM 2577 C C . ARG A 1 325 ? -13.945 11.555 17.156 1 96.5 325 ARG A C 1
ATOM 2579 O O . ARG A 1 325 ? -14.836 10.859 17.641 1 96.5 325 ARG A O 1
ATOM 2586 N N . VAL A 1 326 ? -13.812 12.805 17.531 1 98.06 326 VAL A N 1
ATOM 2587 C CA . VAL A 1 326 ? -14.531 13.367 18.672 1 98.06 326 VAL A CA 1
ATOM 2588 C C . VAL A 1 326 ? -15.984 13.625 18.281 1 98.06 326 VAL A C 1
ATOM 2590 O O . VAL A 1 326 ? -16.906 13.219 18.984 1 98.06 326 VAL A O 1
ATOM 2593 N N . HIS A 1 327 ? -16.109 14.266 17.109 1 98 327 HIS A N 1
ATOM 2594 C CA . HIS A 1 327 ? -17.453 14.57 16.609 1 98 327 HIS A CA 1
ATOM 2595 C C . HIS A 1 327 ? -17.609 14.141 15.156 1 98 327 HIS A C 1
ATOM 2597 O O . HIS A 1 327 ? -17.859 14.969 14.273 1 98 327 HIS A O 1
ATOM 2603 N N . PRO A 1 328 ? -17.562 12.805 14.938 1 97.38 328 PRO A N 1
ATOM 2604 C CA . PRO A 1 328 ? -17.75 12.344 13.555 1 97.38 328 PRO A CA 1
ATOM 2605 C C . PRO A 1 328 ? -19.125 12.719 13 1 97.38 328 PRO A C 1
ATOM 2607 O O . PRO A 1 328 ? -19.281 12.852 11.781 1 97.38 328 PRO A O 1
ATOM 2610 N N . GLU A 1 329 ? -20.141 13 13.867 1 96.31 329 GLU A N 1
ATOM 2611 C CA . GLU A 1 329 ? -21.5 13.344 13.445 1 96.31 329 GLU A CA 1
ATOM 2612 C C . GLU A 1 329 ? -21.547 14.727 12.812 1 96.31 329 GLU A C 1
ATOM 2614 O O . GLU A 1 329 ? -22.531 15.086 12.156 1 96.31 329 GLU A O 1
ATOM 2619 N N . TRP A 1 330 ? -20.469 15.57 13.023 1 97.81 330 TRP A N 1
ATOM 2620 C CA . TRP A 1 330 ? -20.406 16.875 12.375 1 97.81 330 TRP A CA 1
ATOM 2621 C C . TRP A 1 330 ? -20.391 16.734 10.859 1 97.81 330 TRP A C 1
ATOM 2623 O O . TRP A 1 330 ? -20.812 17.641 10.133 1 97.81 330 TRP A O 1
ATOM 2633 N N . GLN A 1 331 ? -19.875 15.531 10.492 1 96.69 331 GLN A N 1
ATOM 2634 C CA . GLN A 1 331 ? -19.906 15.227 9.062 1 96.69 331 GLN A CA 1
ATOM 2635 C C . GLN A 1 331 ? -21.344 15.078 8.578 1 96.69 331 GLN A C 1
ATOM 2637 O O . GLN A 1 331 ? -22.109 14.25 9.102 1 96.69 331 GLN A O 1
ATOM 2642 N N . GLY A 1 332 ? -21.797 15.867 7.746 1 95.5 332 GLY A N 1
ATOM 2643 C CA . GLY A 1 332 ? -23.172 15.82 7.254 1 95.5 332 GLY A CA 1
ATOM 2644 C C . GLY A 1 332 ? -24.094 16.812 7.945 1 95.5 332 GLY A C 1
ATOM 2645 O O . GLY A 1 332 ? -25.234 17.016 7.523 1 95.5 332 GLY A O 1
ATOM 2646 N N . ARG A 1 333 ? -23.547 17.531 8.969 1 95.31 333 ARG A N 1
ATOM 2647 C CA . ARG A 1 333 ? -24.359 18.5 9.711 1 95.31 333 ARG A CA 1
ATOM 2648 C C . ARG A 1 333 ? -23.812 19.906 9.547 1 95.31 333 ARG A C 1
ATOM 2650 O O . ARG A 1 333 ? -24.578 20.875 9.492 1 95.31 333 ARG A O 1
ATOM 2657 N N . VAL A 1 334 ? -22.516 20.047 9.523 1 97.94 334 VAL A N 1
ATOM 2658 C CA . VAL A 1 334 ? -21.906 21.359 9.359 1 97.94 334 VAL A CA 1
ATOM 2659 C C . VAL A 1 334 ? -21.953 21.766 7.887 1 97.94 334 VAL A C 1
ATOM 2661 O O . VAL A 1 334 ? -21.359 21.109 7.031 1 97.94 334 VAL A O 1
ATOM 2664 N N . ILE A 1 335 ? -22.625 22.828 7.629 1 97.38 335 ILE A N 1
ATOM 2665 C CA . ILE A 1 335 ? -22.859 23.188 6.234 1 97.38 335 ILE A CA 1
ATOM 2666 C C . ILE A 1 335 ? -21.719 24.062 5.719 1 97.38 335 ILE A C 1
ATOM 2668 O O . ILE A 1 335 ? -21.562 24.234 4.508 1 97.38 335 ILE A O 1
ATOM 2672 N N . ALA A 1 336 ? -20.953 24.656 6.656 1 98.38 336 ALA A N 1
ATOM 2673 C CA . ALA A 1 336 ? -19.797 25.484 6.305 1 98.38 336 ALA A CA 1
ATOM 2674 C C . ALA A 1 336 ? -18.875 25.656 7.504 1 98.38 336 ALA A C 1
ATOM 2676 O O . ALA A 1 336 ? -19.328 25.812 8.633 1 98.38 336 ALA A O 1
ATOM 2677 N N . ASP A 1 337 ? -17.609 25.609 7.223 1 98.81 337 ASP A N 1
ATOM 2678 C CA . ASP A 1 337 ? -16.594 25.984 8.203 1 98.81 337 ASP A CA 1
ATOM 2679 C C . ASP A 1 337 ? -15.82 27.219 7.754 1 98.81 337 ASP A C 1
ATOM 2681 O O . ASP A 1 337 ? -15.344 27.281 6.617 1 98.81 337 ASP A O 1
ATOM 2685 N N . LEU A 1 338 ? -15.773 28.172 8.578 1 98.88 338 LEU A N 1
ATOM 2686 C CA . LEU A 1 338 ? -14.898 29.328 8.406 1 98.88 338 LEU A CA 1
ATOM 2687 C C . LEU A 1 338 ? -13.672 29.219 9.312 1 98.88 338 LEU A C 1
ATOM 2689 O O . LEU A 1 338 ? -13.742 29.547 10.5 1 98.88 338 LEU A O 1
ATOM 2693 N N . ASN A 1 339 ? -12.602 28.781 8.703 1 98.81 339 ASN A N 1
ATOM 2694 C CA . ASN A 1 339 ? -11.328 28.688 9.414 1 98.81 339 ASN A CA 1
ATOM 2695 C C . ASN A 1 339 ? -10.477 29.953 9.203 1 98.81 339 ASN A C 1
ATOM 2697 O O . ASN A 1 339 ? -10.469 30.516 8.109 1 98.81 339 ASN A O 1
ATOM 2701 N N . PHE A 1 340 ? -9.797 30.359 10.227 1 98.69 340 PHE A N 1
ATOM 2702 C CA . PHE A 1 340 ? -9.047 31.609 10.109 1 98.69 340 PHE A CA 1
ATOM 2703 C C . PHE A 1 340 ? -7.578 31.391 10.438 1 98.69 340 PHE A C 1
ATOM 2705 O O . PHE A 1 340 ? -7.238 30.531 11.25 1 98.69 340 PHE A O 1
ATOM 2712 N N . GLU A 1 341 ? -6.746 32.156 9.773 1 97.62 341 GLU A N 1
ATOM 2713 C CA . GLU A 1 341 ? -5.293 32.188 9.938 1 97.62 341 GLU A CA 1
ATOM 2714 C C . GLU A 1 341 ? -4.746 33.594 9.844 1 97.62 341 GLU A C 1
ATOM 2716 O O . GLU A 1 341 ? -4.898 34.281 8.82 1 97.62 341 GLU A O 1
ATOM 2721 N N . LEU A 1 342 ? -4.137 34.125 10.828 1 96.81 342 LEU A N 1
ATOM 2722 C CA . LEU A 1 342 ? -3.404 35.375 10.859 1 96.81 342 LEU A CA 1
ATOM 2723 C C . LEU A 1 342 ? -4.23 36.5 10.25 1 96.81 342 LEU A C 1
ATOM 2725 O O . LEU A 1 342 ? -3.766 37.219 9.344 1 96.81 342 LEU A O 1
ATOM 2729 N N . PRO A 1 343 ? -5.32 36.812 10.844 1 97.38 343 PRO A N 1
ATOM 2730 C CA . PRO A 1 343 ? -6.223 37.75 10.172 1 97.38 343 PRO A CA 1
ATOM 2731 C C . PRO A 1 343 ? -5.902 39.219 10.477 1 97.38 343 PRO A C 1
ATOM 2733 O O . PRO A 1 343 ? -6.57 40.125 9.969 1 97.38 343 PRO A O 1
ATOM 2736 N N . ALA A 1 344 ? -4.875 39.531 11.312 1 97.62 344 ALA A N 1
ATOM 2737 C CA . ALA A 1 344 ? -4.66 40.906 11.789 1 97.62 344 ALA A CA 1
ATOM 2738 C C . ALA A 1 344 ? -3.479 41.562 11.07 1 97.62 344 ALA A C 1
ATOM 2740 O O . ALA A 1 344 ? -2.889 42.5 11.578 1 97.62 344 ALA A O 1
ATOM 2741 N N . HIS A 1 345 ? -3.084 41 10 1 95.5 345 HIS A N 1
ATOM 2742 C CA . HIS A 1 345 ? -2.012 41.5 9.148 1 95.5 345 HIS A CA 1
ATOM 2743 C C . HIS A 1 345 ? -2.309 41.25 7.672 1 95.5 345 HIS A C 1
ATOM 2745 O O . HIS A 1 345 ? -2.801 40.156 7.312 1 95.5 345 HIS A O 1
ATOM 2751 N N . ALA A 1 346 ? -2.029 42.281 6.84 1 94.69 346 ALA A N 1
ATOM 2752 C CA . ALA A 1 346 ? -2.215 42.094 5.402 1 94.69 346 ALA A CA 1
ATOM 2753 C C . ALA A 1 346 ? -1.063 41.312 4.797 1 94.69 346 ALA A C 1
ATOM 2755 O O . ALA A 1 346 ? 0.098 41.719 4.891 1 94.69 346 ALA A O 1
ATOM 2756 N N . HIS A 1 347 ? -1.354 40.281 4.176 1 93.25 347 HIS A N 1
ATOM 2757 C CA . HIS A 1 347 ? -0.337 39.406 3.59 1 93.25 347 HIS A CA 1
ATOM 2758 C C . HIS A 1 347 ? -0.076 39.781 2.133 1 93.25 347 HIS A C 1
ATOM 2760 O O . HIS A 1 347 ? 0.929 39.344 1.553 1 93.25 347 HIS A O 1
ATOM 2766 N N . ASN A 1 348 ? -0.936 40.438 1.516 1 92.94 348 ASN A N 1
ATOM 2767 C CA . ASN A 1 348 ? -0.853 41 0.174 1 92.94 348 ASN A CA 1
ATOM 2768 C C . ASN A 1 348 ? -1.659 42.312 0.062 1 92.94 348 ASN A C 1
ATOM 2770 O O . ASN A 1 348 ? -2.301 42.719 1.025 1 92.94 348 ASN A O 1
ATOM 2774 N N . THR A 1 349 ? -1.599 42.844 -1.172 1 95.06 349 THR A N 1
ATOM 2775 C CA . THR A 1 349 ? -2.375 44.062 -1.396 1 95.06 349 THR A CA 1
ATOM 2776 C C . THR A 1 349 ? -3.832 43.719 -1.703 1 95.06 349 THR A C 1
ATOM 2778 O O . THR A 1 349 ? -4.703 44.594 -1.639 1 95.06 349 THR A O 1
ATOM 2781 N N . GLN A 1 350 ? -4.008 42.5 -2.018 1 96 350 GLN A N 1
ATOM 2782 C CA . GLN A 1 350 ? -5.348 41.969 -2.244 1 96 350 GLN A CA 1
ATOM 2783 C C . GLN A 1 350 ? -5.664 40.844 -1.269 1 96 350 GLN A C 1
ATOM 2785 O O . GLN A 1 350 ? -4.824 39.969 -1.022 1 96 350 GLN A O 1
ATOM 2790 N N . ASP A 1 351 ? -6.875 40.969 -0.607 1 96.25 351 ASP A N 1
ATOM 2791 C CA . ASP A 1 351 ? -7.336 39.875 0.242 1 96.25 351 ASP A CA 1
ATOM 2792 C C . ASP A 1 351 ? -8.008 38.781 -0.587 1 96.25 351 ASP A C 1
ATOM 2794 O O . ASP A 1 351 ? -8.312 38.969 -1.762 1 96.25 351 ASP A O 1
ATOM 2798 N N . ALA A 1 352 ? -8.078 37.594 -0.049 1 96.94 352 ALA A N 1
ATOM 2799 C CA . ALA A 1 352 ? -8.781 36.531 -0.733 1 96.94 352 ALA A CA 1
ATOM 2800 C C . ALA A 1 352 ? -9.414 35.562 0.268 1 96.94 352 ALA A C 1
ATOM 2802 O O . ALA A 1 352 ? -8.875 35.344 1.356 1 96.94 352 ALA A O 1
ATOM 2803 N N . ILE A 1 353 ? -10.602 35.031 -0.026 1 98.12 353 ILE A N 1
ATOM 2804 C CA . ILE A 1 353 ? -11.18 33.875 0.644 1 98.12 353 ILE A CA 1
ATOM 2805 C C . ILE A 1 353 ? -10.852 32.594 -0.15 1 98.12 353 ILE A C 1
ATOM 2807 O O . ILE A 1 353 ? -11.266 32.469 -1.303 1 98.12 353 ILE A O 1
ATOM 2811 N N . ARG A 1 354 ? -10.109 31.75 0.428 1 97.25 354 ARG A N 1
ATOM 2812 C CA . ARG A 1 354 ? -9.805 30.484 -0.223 1 97.25 354 ARG A CA 1
ATOM 2813 C C . ARG A 1 354 ? -10.773 29.391 0.228 1 97.25 354 ARG A C 1
ATOM 2815 O O . ARG A 1 354 ? -11.109 29.312 1.411 1 97.25 354 ARG A O 1
ATOM 2822 N N . SER A 1 355 ? -11.227 28.562 -0.728 1 97.31 355 SER A N 1
ATOM 2823 C CA . SER A 1 355 ? -12.227 27.547 -0.426 1 97.31 355 SER A CA 1
ATOM 2824 C C . SER A 1 355 ? -12.039 26.312 -1.304 1 97.31 355 SER A C 1
ATOM 2826 O O . SER A 1 355 ? -11.117 26.266 -2.117 1 97.31 355 SER A O 1
ATOM 2828 N N . THR A 1 356 ? -12.828 25.281 -1.062 1 96.12 356 THR A N 1
ATOM 2829 C CA . THR A 1 356 ? -12.938 24.172 -1.997 1 96.12 356 THR A CA 1
ATOM 2830 C C . THR A 1 356 ? -13.617 24.609 -3.291 1 96.12 356 THR A C 1
ATOM 2832 O O . THR A 1 356 ? -14.188 25.703 -3.355 1 96.12 356 THR A O 1
ATOM 2835 N N . TYR A 1 357 ? -13.57 23.812 -4.324 1 97.06 357 TYR A N 1
ATOM 2836 C CA . TYR A 1 357 ? -14.156 24.156 -5.613 1 97.06 357 TYR A CA 1
ATOM 2837 C C . TYR A 1 357 ? -15.648 24.438 -5.473 1 97.06 357 TYR A C 1
ATOM 2839 O O . TYR A 1 357 ? -16.172 25.359 -6.098 1 97.06 357 TYR A O 1
ATOM 2847 N N . GLU A 1 358 ? -16.297 23.703 -4.641 1 98.06 358 GLU A N 1
ATOM 2848 C CA . GLU A 1 358 ? -17.75 23.625 -4.598 1 98.06 358 GLU A CA 1
ATOM 2849 C C . GLU A 1 358 ? -18.359 24.891 -4.016 1 98.06 358 GLU A C 1
ATOM 2851 O O . GLU A 1 358 ? -19.531 25.203 -4.281 1 98.06 358 GLU A O 1
ATOM 2856 N N . SER A 1 359 ? -17.547 25.641 -3.232 1 97.62 359 SER A N 1
ATOM 2857 C CA . SER A 1 359 ? -18.078 26.844 -2.586 1 97.62 359 SER A CA 1
ATOM 2858 C C . SER A 1 359 ? -17.688 28.094 -3.348 1 97.62 359 SER A C 1
ATOM 2860 O O . SER A 1 359 ? -18.125 29.203 -3.002 1 97.62 359 SER A O 1
ATOM 2862 N N . ALA A 1 360 ? -16.938 27.984 -4.387 1 97.44 360 ALA A N 1
ATOM 2863 C CA . ALA A 1 360 ? -16.25 29.125 -5.02 1 97.44 360 ALA A CA 1
ATOM 2864 C C . ALA A 1 360 ? -17.266 30.078 -5.641 1 97.44 360 ALA A C 1
ATOM 2866 O O . ALA A 1 360 ? -17.125 31.297 -5.504 1 97.44 360 ALA A O 1
ATOM 2867 N N . ASP A 1 361 ? -18.281 29.609 -6.324 1 96.75 361 ASP A N 1
ATOM 2868 C CA . ASP A 1 361 ? -19.219 30.484 -7.016 1 96.75 361 ASP A CA 1
ATOM 2869 C C . ASP A 1 361 ? -20.031 31.312 -6.027 1 96.75 361 ASP A C 1
ATOM 2871 O O . ASP A 1 361 ? -20.25 32.5 -6.238 1 96.75 361 ASP A O 1
ATOM 2875 N N . PHE A 1 362 ? -20.547 30.641 -5.043 1 97.69 362 PHE A N 1
ATOM 2876 C CA . PHE A 1 362 ? -21.266 31.359 -4.004 1 97.69 362 PHE A CA 1
ATOM 2877 C C . PHE A 1 362 ? -20.406 32.469 -3.41 1 97.69 362 PHE A C 1
ATOM 2879 O O . PHE A 1 362 ? -20.875 33.594 -3.256 1 97.69 362 PHE A O 1
ATOM 2886 N N . LEU A 1 363 ? -19.109 32.156 -3.086 1 98.38 363 LEU A N 1
ATOM 2887 C CA . LEU A 1 363 ? -18.203 33.125 -2.453 1 98.38 363 LEU A CA 1
ATOM 2888 C C . LEU A 1 363 ? -17.875 34.25 -3.404 1 98.38 363 LEU A C 1
ATOM 2890 O O . LEU A 1 363 ? -17.703 35.406 -2.973 1 98.38 363 LEU A O 1
ATOM 2894 N N . LYS A 1 364 ? -17.719 33.938 -4.664 1 97.88 364 LYS A N 1
ATOM 2895 C CA . LYS A 1 364 ? -17.469 35 -5.648 1 97.88 364 LYS A CA 1
ATOM 2896 C C . LYS A 1 364 ? -18.609 36 -5.691 1 97.88 364 LYS A C 1
ATOM 2898 O O . LYS A 1 364 ? -18.375 37.219 -5.711 1 97.88 364 LYS A O 1
ATOM 2903 N N . HIS A 1 365 ? -19.812 35.469 -5.719 1 96.5 365 HIS A N 1
ATOM 2904 C CA . HIS A 1 365 ? -20.984 36.344 -5.711 1 96.5 365 HIS A CA 1
ATOM 2905 C C . HIS A 1 365 ? -21.031 37.156 -4.438 1 96.5 365 HIS A C 1
ATOM 2907 O O . HIS A 1 365 ? -21.344 38.375 -4.488 1 96.5 365 HIS A O 1
ATOM 2913 N N . PHE A 1 366 ? -20.781 36.594 -3.355 1 97.12 366 PHE A N 1
ATOM 2914 C CA . PHE A 1 366 ? -20.734 37.281 -2.074 1 97.12 366 PHE A CA 1
ATOM 2915 C C . PHE A 1 366 ? -19.719 38.438 -2.111 1 97.12 366 PHE A C 1
ATOM 2917 O O . PHE A 1 366 ? -20.016 39.562 -1.713 1 97.12 366 PHE A O 1
ATOM 2924 N N . CYS A 1 367 ? -18.516 38.125 -2.598 1 97.38 367 CYS A N 1
ATOM 2925 C CA . CYS A 1 367 ? -17.406 39.062 -2.578 1 97.38 367 CYS A CA 1
ATOM 2926 C C . CYS A 1 367 ? -17.672 40.281 -3.488 1 97.38 367 CYS A C 1
ATOM 2928 O O . CYS A 1 367 ? -17.156 41.375 -3.252 1 97.38 367 CYS A O 1
ATOM 2930 N N . GLU A 1 368 ? -18.484 40.094 -4.492 1 95.06 368 GLU A N 1
ATOM 2931 C CA . GLU A 1 368 ? -18.828 41.188 -5.418 1 95.06 368 GLU A CA 1
ATOM 2932 C C . GLU A 1 368 ? -19.562 42.312 -4.707 1 95.06 368 GLU A C 1
ATOM 2934 O O . GLU A 1 368 ? -19.547 43.438 -5.156 1 95.06 368 GLU A O 1
ATOM 2939 N N . ASN A 1 369 ? -20.141 42 -3.598 1 91.19 369 ASN A N 1
ATOM 2940 C CA . ASN A 1 369 ? -20.969 43 -2.9 1 91.19 369 ASN A CA 1
ATOM 2941 C C . ASN A 1 369 ? -20.266 43.562 -1.671 1 91.19 369 ASN A C 1
ATOM 2943 O O . ASN A 1 369 ? -20.891 44.188 -0.816 1 91.19 369 ASN A O 1
ATOM 2947 N N . ILE A 1 370 ? -19.031 43.375 -1.585 1 96.56 370 ILE A N 1
ATOM 2948 C CA . ILE A 1 370 ? -18.297 43.781 -0.406 1 96.56 370 ILE A CA 1
ATOM 2949 C C . ILE A 1 370 ? -17.484 45.031 -0.732 1 96.56 370 ILE A C 1
ATOM 2951 O O . ILE A 1 370 ? -16.766 45.094 -1.728 1 96.56 370 ILE A O 1
ATOM 2955 N N . THR A 1 371 ? -17.625 46.031 0.05 1 94.44 371 THR A N 1
ATOM 2956 C CA . THR A 1 371 ? -16.766 47.219 -0.014 1 94.44 371 THR A CA 1
ATOM 2957 C C . THR A 1 371 ? -15.508 47 0.834 1 94.44 371 THR A C 1
ATOM 2959 O O . THR A 1 371 ? -15.602 46.844 2.055 1 94.44 371 THR A O 1
ATOM 2962 N N . VAL A 1 372 ? -14.367 47.094 0.216 1 97.25 372 VAL A N 1
ATOM 2963 C CA . VAL A 1 372 ? -13.109 46.844 0.909 1 97.25 372 VAL A CA 1
ATOM 2964 C C . VAL A 1 372 ? -12.406 48.156 1.194 1 97.25 372 VAL A C 1
ATOM 2966 O O . VAL A 1 372 ? -12.125 48.938 0.273 1 97.25 372 VAL A O 1
ATOM 2969 N N . PRO A 1 373 ? -12.141 48.406 2.432 1 97.12 373 PRO A N 1
ATOM 2970 C CA . PRO A 1 373 ? -11.406 49.625 2.738 1 97.12 373 PRO A CA 1
ATOM 2971 C C . PRO A 1 373 ? -10 49.656 2.131 1 97.12 373 PRO A C 1
ATOM 2973 O O . PRO A 1 373 ? -9.258 48.656 2.268 1 97.12 373 PRO A O 1
ATOM 2976 N N . LYS A 1 374 ? -9.555 50.75 1.541 1 96.88 374 LYS A N 1
ATOM 2977 C CA . LYS A 1 374 ? -8.25 50.844 0.899 1 96.88 374 LYS A CA 1
ATOM 2978 C C . LYS A 1 374 ? -7.121 50.75 1.924 1 96.88 374 LYS A C 1
ATOM 2980 O O . LYS A 1 374 ? -6.02 50.312 1.604 1 96.88 374 LYS A O 1
ATOM 2985 N N . GLU A 1 375 ? -7.434 51.156 3.109 1 96.31 375 GLU A N 1
ATOM 2986 C CA . GLU A 1 375 ? -6.441 51.094 4.18 1 96.31 375 GLU A CA 1
ATOM 2987 C C . GLU A 1 375 ? -6.105 49.656 4.555 1 96.31 375 GLU A C 1
ATOM 2989 O O . GLU A 1 375 ? -5.012 49.375 5.055 1 96.31 375 GLU A O 1
ATOM 2994 N N . ALA A 1 376 ? -7.016 48.781 4.305 1 96.44 376 ALA A N 1
ATOM 2995 C CA . ALA A 1 376 ? -6.793 47.375 4.605 1 96.44 376 ALA A CA 1
ATOM 2996 C C . ALA A 1 376 ? -6.223 46.625 3.396 1 96.44 376 ALA A C 1
ATOM 2998 O O . ALA A 1 376 ? -5.129 46.062 3.469 1 96.44 376 ALA A O 1
ATOM 2999 N N . TYR A 1 377 ? -6.984 46.781 2.27 1 96.94 377 TYR A N 1
ATOM 3000 C CA . TYR A 1 377 ? -6.566 46.094 1.046 1 96.94 377 TYR A CA 1
ATOM 3001 C C . TYR A 1 377 ? -6.824 46.969 -0.174 1 96.94 377 TYR A C 1
ATOM 3003 O O . TYR A 1 377 ? -7.906 46.938 -0.758 1 96.94 377 TYR A O 1
ATOM 3011 N N . PRO A 1 378 ? -5.762 47.594 -0.675 1 97 378 PRO A N 1
ATOM 3012 C CA . PRO A 1 378 ? -5.949 48.531 -1.776 1 97 378 PRO A CA 1
ATOM 3013 C C . PRO A 1 378 ? -6.418 47.875 -3.064 1 97 378 PRO A C 1
ATOM 3015 O O . PRO A 1 378 ? -7.09 48.5 -3.885 1 97 378 PRO A O 1
ATOM 3018 N N . ASP A 1 379 ? -6.113 46.562 -3.264 1 96.44 379 ASP A N 1
ATOM 3019 C CA . ASP A 1 379 ? -6.449 45.875 -4.516 1 96.44 379 ASP A CA 1
ATOM 3020 C C . ASP A 1 379 ? -7.707 45.031 -4.359 1 96.44 379 ASP A C 1
ATOM 3022 O O . ASP A 1 379 ? -8.039 44.25 -5.246 1 96.44 379 ASP A O 1
ATOM 3026 N N . GLY A 1 380 ? -8.312 45.062 -3.197 1 96.75 380 GLY A N 1
ATOM 3027 C CA . GLY A 1 380 ? -9.648 44.531 -3.027 1 96.75 380 GLY A CA 1
ATOM 3028 C C . GLY A 1 380 ? -9.641 43.094 -2.52 1 96.75 380 GLY A C 1
ATOM 3029 O O . GLY A 1 380 ? -8.852 42.75 -1.639 1 96.75 380 GLY A O 1
ATOM 3030 N N . LEU A 1 381 ? -10.703 42.344 -2.9 1 97.44 381 LEU A N 1
ATOM 3031 C CA . LEU A 1 381 ? -11.008 41.031 -2.379 1 97.44 381 LEU A CA 1
ATOM 3032 C C . LEU A 1 381 ? -11.336 40.062 -3.512 1 97.44 381 LEU A C 1
ATOM 3034 O O . LEU A 1 381 ? -12.031 40.438 -4.461 1 97.44 381 LEU A O 1
ATOM 3038 N N . THR A 1 382 ? -10.727 38.844 -3.463 1 96.81 382 THR A N 1
ATOM 3039 C CA . THR A 1 382 ? -11 37.844 -4.469 1 96.81 382 THR A CA 1
ATOM 3040 C C . THR A 1 382 ? -11.281 36.5 -3.812 1 96.81 382 THR A C 1
ATOM 3042 O O . THR A 1 382 ? -11.383 36.406 -2.588 1 96.81 382 THR A O 1
ATOM 3045 N N . VAL A 1 383 ? -11.594 35.469 -4.625 1 97.75 383 VAL A N 1
ATOM 3046 C CA . VAL A 1 383 ? -11.82 34.094 -4.156 1 97.75 383 VAL A CA 1
ATOM 3047 C C . VAL A 1 383 ? -10.836 33.156 -4.824 1 97.75 383 VAL A C 1
ATOM 3049 O O . VAL A 1 383 ? -10.555 33.281 -6.02 1 97.75 383 VAL A O 1
ATOM 3052 N N . LEU A 1 384 ? -10.227 32.281 -4.051 1 96.12 384 LEU A N 1
ATOM 3053 C CA . LEU A 1 384 ? -9.281 31.297 -4.559 1 96.12 384 LEU A CA 1
ATOM 3054 C C . LEU A 1 384 ? -9.781 29.891 -4.293 1 96.12 384 LEU A C 1
ATOM 3056 O O . LEU A 1 384 ? -10.461 29.641 -3.297 1 96.12 384 LEU A O 1
ATOM 3060 N N . ALA A 1 385 ? -9.555 28.984 -5.121 1 95.31 385 ALA A N 1
ATOM 3061 C CA . ALA A 1 385 ? -9.82 27.562 -4.996 1 95.31 385 ALA A CA 1
ATOM 3062 C C . ALA A 1 385 ? -8.812 26.734 -5.801 1 95.31 385 ALA A C 1
ATOM 3064 O O . ALA A 1 385 ? -8.312 27.203 -6.836 1 95.31 385 ALA A O 1
ATOM 3065 N N . PRO A 1 386 ? -8.43 25.547 -5.414 1 94.88 386 PRO A N 1
ATOM 3066 C CA . PRO A 1 386 ? -8.945 24.812 -4.254 1 94.88 386 PRO A CA 1
ATOM 3067 C C . PRO A 1 386 ? -8.211 25.172 -2.961 1 94.88 386 PRO A C 1
ATOM 3069 O O . PRO A 1 386 ? -7.277 25.969 -2.977 1 94.88 386 PRO A O 1
ATOM 3072 N N . ILE A 1 387 ? -8.648 24.531 -1.85 1 93.94 387 ILE A N 1
ATOM 3073 C CA . ILE A 1 387 ? -7.969 24.688 -0.568 1 93.94 387 ILE A CA 1
ATOM 3074 C C . ILE A 1 387 ? -6.559 24.109 -0.658 1 93.94 387 ILE A C 1
ATOM 3076 O O . ILE A 1 387 ? -6.273 23.297 -1.534 1 93.94 387 ILE A O 1
ATOM 3080 N N . GLU A 1 388 ? -5.648 24.547 0.147 1 94.44 388 GLU A N 1
ATOM 3081 C CA . GLU A 1 388 ? -4.27 24.078 0.241 1 94.44 388 GLU A CA 1
ATOM 3082 C C . GLU A 1 388 ? -4.02 23.359 1.563 1 94.44 388 GLU A C 1
ATOM 3084 O O . GLU A 1 388 ? -4.887 23.344 2.439 1 94.44 388 GLU A O 1
ATOM 3089 N N . THR A 1 389 ? -2.885 22.719 1.668 1 95.69 389 THR A N 1
ATOM 3090 C CA . THR A 1 389 ? -2.535 21.969 2.867 1 95.69 389 THR A CA 1
ATOM 3091 C C . THR A 1 389 ? -1.699 22.812 3.816 1 95.69 389 THR A C 1
ATOM 3093 O O . THR A 1 389 ? -0.653 22.375 4.297 1 95.69 389 THR A O 1
ATOM 3096 N N . TRP A 1 390 ? -2.234 23.938 4.227 1 93.38 390 TRP A N 1
ATOM 3097 C CA . TRP A 1 390 ? -1.442 24.859 5.043 1 93.38 390 TRP A CA 1
ATOM 3098 C C . TRP A 1 390 ? -2.123 25.109 6.383 1 93.38 390 TRP A C 1
ATOM 3100 O O . TRP A 1 390 ? -1.508 25.656 7.305 1 93.38 390 TRP A O 1
ATOM 3110 N N . SER A 1 391 ? -3.418 24.75 6.438 1 96.12 391 SER A N 1
ATOM 3111 C CA . SER A 1 391 ? -4.152 25.047 7.66 1 96.12 391 SER A CA 1
ATOM 3112 C C . SER A 1 391 ? -5.242 24.016 7.926 1 96.12 391 SER A C 1
ATOM 3114 O O . SER A 1 391 ? -5.469 23.125 7.113 1 96.12 391 SER A O 1
ATOM 3116 N N . ASP A 1 392 ? -5.922 24.188 8.992 1 98.44 392 ASP A N 1
ATOM 3117 C CA . ASP A 1 392 ? -6.863 23.203 9.523 1 98.44 392 ASP A CA 1
ATOM 3118 C C . ASP A 1 392 ? -8.031 23 8.562 1 98.44 392 ASP A C 1
ATOM 3120 O O . ASP A 1 392 ? -8.703 21.953 8.617 1 98.44 392 ASP A O 1
ATOM 3124 N N . ASP A 1 393 ? -8.273 23.953 7.703 1 98.06 393 ASP A N 1
ATOM 3125 C CA . ASP A 1 393 ? -9.414 23.859 6.797 1 98.06 393 ASP A CA 1
ATOM 3126 C C . ASP A 1 393 ? -9.281 22.641 5.887 1 98.06 393 ASP A C 1
ATOM 3128 O O . ASP A 1 393 ? -10.289 22.078 5.441 1 98.06 393 ASP A O 1
ATOM 3132 N N . PHE A 1 394 ? -8.109 22.203 5.602 1 98 394 PHE A N 1
ATOM 3133 C CA . PHE A 1 394 ? -7.934 21.031 4.754 1 98 394 PHE A CA 1
ATOM 3134 C C . PHE A 1 394 ? -8.477 19.781 5.438 1 98 394 PHE A C 1
ATOM 3136 O O . PHE A 1 394 ? -9.242 19.031 4.84 1 98 394 PHE A O 1
ATOM 3143 N N . SER A 1 395 ? -8.047 19.531 6.719 1 98.19 395 SER A N 1
ATOM 3144 C CA . SER A 1 395 ? -8.555 18.406 7.488 1 98.19 395 SER A CA 1
ATOM 3145 C C . SER A 1 395 ? -10.07 18.422 7.566 1 98.19 395 SER A C 1
ATOM 3147 O O . SER A 1 395 ? -10.719 17.391 7.457 1 98.19 395 SER A O 1
ATOM 3149 N N . ILE A 1 396 ? -10.594 19.578 7.715 1 98.75 396 ILE A N 1
ATOM 3150 C CA . ILE A 1 396 ? -12.039 19.719 7.848 1 98.75 396 ILE A CA 1
ATOM 3151 C C . ILE A 1 396 ? -12.711 19.438 6.512 1 98.75 396 ILE A C 1
ATOM 3153 O O . ILE A 1 396 ? -13.719 18.719 6.457 1 98.75 396 ILE A O 1
ATOM 3157 N N . ALA A 1 397 ? -12.109 19.891 5.469 1 98.56 397 ALA A N 1
ATOM 3158 C CA . ALA A 1 397 ? -12.688 19.688 4.141 1 98.56 397 ALA A CA 1
ATOM 3159 C C . ALA A 1 397 ? -12.711 18.203 3.779 1 98.56 397 ALA A C 1
ATOM 3161 O O . ALA A 1 397 ? -13.727 17.703 3.303 1 98.56 397 ALA A O 1
ATOM 3162 N N . ILE A 1 398 ? -11.648 17.484 4.004 1 97.94 398 ILE A N 1
ATOM 3163 C CA . ILE A 1 398 ? -11.555 16.109 3.553 1 97.94 398 ILE A CA 1
ATOM 3164 C C . ILE A 1 398 ? -12.461 15.219 4.414 1 97.94 398 ILE A C 1
ATOM 3166 O O . ILE A 1 398 ? -12.711 14.062 4.078 1 97.94 398 ILE A O 1
ATOM 3170 N N . SER A 1 399 ? -12.945 15.758 5.547 1 98.12 399 SER A N 1
ATOM 3171 C CA . SER A 1 399 ? -13.898 15.016 6.375 1 98.12 399 SER A CA 1
ATOM 3172 C C . SER A 1 399 ? -15.305 15.07 5.785 1 98.12 399 SER A C 1
ATOM 3174 O O . SER A 1 399 ? -16.172 14.305 6.195 1 98.12 399 SER A O 1
ATOM 3176 N N . GLY A 1 400 ? -15.531 16.031 4.836 1 98.25 400 GLY A N 1
ATOM 3177 C CA . GLY A 1 400 ? -16.844 16.188 4.238 1 98.25 400 GLY A CA 1
ATOM 3178 C C . GLY A 1 400 ? -17.547 17.469 4.656 1 98.25 400 GLY A C 1
ATOM 3179 O O . GLY A 1 400 ? -18.734 17.656 4.391 1 98.25 400 GLY A O 1
ATOM 3180 N N . ILE A 1 401 ? -16.844 18.406 5.266 1 98.56 401 ILE A N 1
ATOM 3181 C CA . ILE A 1 401 ? -17.359 19.719 5.656 1 98.56 401 ILE A CA 1
ATOM 3182 C C . ILE A 1 401 ? -16.781 20.797 4.746 1 98.56 401 ILE A C 1
ATOM 3184 O O . ILE A 1 401 ? -15.578 21.047 4.746 1 98.56 401 ILE A O 1
ATOM 3188 N N . PRO A 1 402 ? -17.625 21.453 3.969 1 98.38 402 PRO A N 1
ATOM 3189 C CA . PRO A 1 402 ? -17.094 22.562 3.176 1 98.38 402 PRO A CA 1
ATOM 3190 C C . PRO A 1 402 ? -16.406 23.625 4.031 1 98.38 402 PRO A C 1
ATOM 3192 O O . PRO A 1 402 ? -16.984 24.094 5.016 1 98.38 402 PRO A O 1
ATOM 3195 N N . SER A 1 403 ? -15.156 23.953 3.674 1 98.31 403 SER A N 1
ATOM 3196 C CA . SER A 1 403 ? -14.398 24.844 4.539 1 98.31 403 SER A CA 1
ATOM 3197 C C . SER A 1 403 ? -13.742 25.969 3.734 1 98.31 403 SER A C 1
ATOM 3199 O O . SER A 1 403 ? -13.539 25.828 2.525 1 98.31 403 SER A O 1
ATOM 3201 N N . THR A 1 404 ? -13.484 27.047 4.371 1 98.38 404 THR A N 1
ATOM 3202 C CA . THR A 1 404 ? -12.773 28.203 3.824 1 98.38 404 THR A CA 1
ATOM 3203 C C . THR A 1 404 ? -11.664 28.656 4.773 1 98.38 404 THR A C 1
ATOM 3205 O O . THR A 1 404 ? -11.633 28.25 5.934 1 98.38 404 THR A O 1
ATOM 3208 N N . VAL A 1 405 ? -10.789 29.422 4.191 1 98.12 405 VAL A N 1
ATOM 3209 C CA . VAL A 1 405 ? -9.773 30.094 5.008 1 98.12 405 VAL A CA 1
ATOM 3210 C C . VAL A 1 405 ? -9.414 31.438 4.383 1 98.12 405 VAL A C 1
ATOM 3212 O O . VAL A 1 405 ? -9.469 31.594 3.16 1 98.12 405 VAL A O 1
ATOM 3215 N N . ASN A 1 406 ? -9.203 32.406 5.215 1 96.44 406 ASN A N 1
ATOM 3216 C CA . ASN A 1 406 ? -8.656 33.625 4.668 1 96.44 406 ASN A CA 1
ATOM 3217 C C . ASN A 1 406 ? -7.266 33.438 4.078 1 96.44 406 ASN A C 1
ATOM 3219 O O . ASN A 1 406 ? -6.504 32.594 4.551 1 96.44 406 ASN A O 1
ATOM 3223 N N . ASP A 1 407 ? -6.961 34.156 3.066 1 87.19 407 ASP A N 1
ATOM 3224 C CA . ASP A 1 407 ? -5.664 33.969 2.42 1 87.19 407 ASP A CA 1
ATOM 3225 C C . ASP A 1 407 ? -4.531 34.5 3.311 1 87.19 407 ASP A C 1
ATOM 3227 O O . ASP A 1 407 ? -4.637 35.562 3.893 1 87.19 407 ASP A O 1
ATOM 3231 N N . PHE A 1 408 ? -3.461 33.719 3.395 1 86 408 PHE A N 1
ATOM 3232 C CA . PHE A 1 408 ? -2.346 34.094 4.258 1 86 408 PHE A CA 1
ATOM 3233 C C . PHE A 1 408 ? -1.039 33.5 3.73 1 86 408 PHE A C 1
ATOM 3235 O O . PHE A 1 408 ? 0.045 33.938 4.125 1 86 408 PHE A O 1
ATOM 3242 N N . SER A 1 409 ? -1.042 32.562 2.799 1 75.06 409 SER A N 1
ATOM 3243 C CA . SER A 1 409 ? 0.069 31.672 2.537 1 75.06 409 SER A CA 1
ATOM 3244 C C . SER A 1 409 ? 1.088 32.281 1.592 1 75.06 409 SER A C 1
ATOM 3246 O O . SER A 1 409 ? 2.242 31.859 1.541 1 75.06 409 SER A O 1
ATOM 3248 N N . ALA A 1 410 ? 0.86 33.344 0.913 1 75.31 410 ALA A N 1
ATOM 3249 C CA . ALA A 1 410 ? 1.78 33.812 -0.117 1 75.31 410 ALA A CA 1
ATOM 3250 C C . ALA A 1 410 ? 2.334 35.219 0.235 1 75.31 410 ALA A C 1
ATOM 3252 O O . ALA A 1 410 ? 3.088 35.781 -0.542 1 75.31 410 ALA A O 1
ATOM 3253 N N . GLY A 1 411 ? 2.254 35.688 1.378 1 80.88 411 GLY A N 1
ATOM 3254 C CA . GLY A 1 411 ? 2.674 37.062 1.642 1 80.88 411 GLY A CA 1
ATOM 3255 C C . GLY A 1 411 ? 4.059 37.125 2.26 1 80.88 411 GLY A C 1
ATOM 3256 O O . GLY A 1 411 ? 4.605 36.125 2.715 1 80.88 411 GLY A O 1
ATOM 3257 N N . PRO A 1 412 ? 4.617 38.219 2.17 1 88.81 412 PRO A N 1
ATOM 3258 C CA . PRO A 1 412 ? 5.965 38.438 2.703 1 88.81 412 PRO A CA 1
ATOM 3259 C C . PRO A 1 412 ? 6.082 38.062 4.18 1 88.81 412 PRO A C 1
ATOM 3261 O O . PRO A 1 412 ? 7.164 37.688 4.641 1 88.81 412 PRO A O 1
ATOM 3264 N N . PHE A 1 413 ? 4.965 38.188 4.902 1 92.44 413 PHE A N 1
ATOM 3265 C CA . PHE A 1 413 ? 4.969 37.844 6.32 1 92.44 413 PHE A CA 1
ATOM 3266 C C . PHE A 1 413 ? 5.488 36.406 6.531 1 92.44 413 PHE A C 1
ATOM 3268 O O . PHE A 1 413 ? 6.184 36.125 7.512 1 92.44 413 PHE A O 1
ATOM 3275 N N . MET A 1 414 ? 5.215 35.562 5.629 1 92 414 MET A N 1
ATOM 3276 C CA . MET A 1 414 ? 5.617 34.156 5.73 1 92 414 MET A CA 1
ATOM 3277 C C . MET A 1 414 ? 7.133 34 5.656 1 92 414 MET A C 1
ATOM 3279 O O . MET A 1 414 ? 7.715 33.156 6.32 1 92 414 MET A O 1
ATOM 3283 N N . GLU A 1 415 ? 7.77 34.844 4.961 1 93.56 415 GLU A N 1
ATOM 3284 C CA . GLU A 1 415 ? 9.219 34.812 4.789 1 93.56 415 GLU A CA 1
ATOM 3285 C C . GLU A 1 415 ? 9.938 35.531 5.922 1 93.56 415 GLU A C 1
ATOM 3287 O O . GLU A 1 415 ? 11.055 35.188 6.289 1 93.56 415 GLU A O 1
ATOM 3292 N N . THR A 1 416 ? 9.266 36.469 6.48 1 94.5 416 THR A N 1
ATOM 3293 C CA . THR A 1 416 ? 9.977 37.375 7.383 1 94.5 416 THR A CA 1
ATOM 3294 C C . THR A 1 416 ? 9.664 37.031 8.836 1 94.5 416 THR A C 1
ATOM 3296 O O . THR A 1 416 ? 10.57 36.844 9.641 1 94.5 416 THR A O 1
ATOM 3299 N N . HIS A 1 417 ? 8.359 36.938 9.219 1 95 417 HIS A N 1
ATOM 3300 C CA . HIS A 1 417 ? 7.953 36.906 10.617 1 95 417 HIS A CA 1
ATOM 3301 C C . HIS A 1 417 ? 7.43 35.562 11.031 1 95 417 HIS A C 1
ATOM 3303 O O . HIS A 1 417 ? 7.516 35.188 12.203 1 95 417 HIS A O 1
ATOM 3309 N N . TYR A 1 418 ? 6.891 34.875 10.078 1 94.69 418 TYR A N 1
ATOM 3310 C CA . TYR A 1 418 ? 6.164 33.625 10.344 1 94.69 418 TYR A CA 1
ATOM 3311 C C . TYR A 1 418 ? 7.043 32.656 11.094 1 94.69 418 TYR A C 1
ATOM 3313 O O . TYR A 1 418 ? 8.203 32.438 10.727 1 94.69 418 TYR A O 1
ATOM 3321 N N . HIS A 1 419 ? 6.504 32.094 12.219 1 96.19 419 HIS A N 1
ATOM 3322 C CA . HIS A 1 419 ? 7.164 31.047 12.992 1 96.19 419 HIS A CA 1
ATOM 3323 C C . HIS A 1 419 ? 8.508 31.516 13.531 1 96.19 419 HIS A C 1
ATOM 3325 O O . HIS A 1 419 ? 9.508 30.812 13.43 1 96.19 419 HIS A O 1
ATOM 3331 N N . SER A 1 420 ? 8.531 32.75 13.984 1 97.12 420 SER A N 1
ATOM 3332 C CA . SER A 1 420 ? 9.656 33.375 14.68 1 97.12 420 SER A CA 1
ATOM 3333 C C . SER A 1 420 ? 9.195 34.156 15.906 1 97.12 420 SER A C 1
ATOM 3335 O O . SER A 1 420 ? 7.992 34.375 16.094 1 97.12 420 SER A O 1
ATOM 3337 N N . GLN A 1 421 ? 10.141 34.531 16.703 1 96.69 421 GLN A N 1
ATOM 3338 C CA . GLN A 1 421 ? 9.812 35.312 17.906 1 96.69 421 GLN A CA 1
ATOM 3339 C C . GLN A 1 421 ? 9.352 36.719 17.547 1 96.69 421 GLN A C 1
ATOM 3341 O O . GLN A 1 421 ? 8.883 37.438 18.422 1 96.69 421 GLN A O 1
ATOM 3346 N N . TYR A 1 422 ? 9.312 37.031 16.297 1 96.5 422 TYR A N 1
ATOM 3347 C CA . TYR A 1 422 ? 8.875 38.344 15.859 1 96.5 422 TYR A CA 1
ATOM 3348 C C . TYR A 1 422 ? 7.406 38.312 15.453 1 96.5 422 TYR A C 1
ATOM 3350 O O . TYR A 1 422 ? 6.844 39.344 15.078 1 96.5 422 TYR A O 1
ATOM 3358 N N . ASP A 1 423 ? 6.789 37.219 15.492 1 96.62 423 ASP A N 1
ATOM 3359 C CA . ASP A 1 423 ? 5.332 37.156 15.43 1 96.62 423 ASP A CA 1
ATOM 3360 C C . ASP A 1 423 ? 4.703 37.656 16.734 1 96.62 423 ASP A C 1
ATOM 3362 O O . ASP A 1 423 ? 4.27 36.875 17.562 1 96.62 423 ASP A O 1
ATOM 3366 N N . ASN A 1 424 ? 4.645 38.938 16.828 1 94.81 424 ASN A N 1
ATOM 3367 C CA . ASN A 1 424 ? 4.148 39.625 18 1 94.81 424 ASN A CA 1
ATOM 3368 C C . ASN A 1 424 ? 3.295 40.844 17.625 1 94.81 424 ASN A C 1
ATOM 3370 O O . ASN A 1 424 ? 2.926 41 16.453 1 94.81 424 ASN A O 1
ATOM 3374 N N . GLU A 1 425 ? 2.949 41.656 18.594 1 95.31 425 GLU A N 1
ATOM 3375 C CA . GLU A 1 425 ? 1.945 42.688 18.391 1 95.31 425 GLU A CA 1
ATOM 3376 C C . GLU A 1 425 ? 2.531 43.875 17.641 1 95.31 425 GLU A C 1
ATOM 3378 O O . GLU A 1 425 ? 1.792 44.75 17.156 1 95.31 425 GLU A O 1
ATOM 3383 N N . GLU A 1 426 ? 3.838 43.906 17.453 1 94.38 426 GLU A N 1
ATOM 3384 C CA . GLU A 1 426 ? 4.484 45.031 16.797 1 94.38 426 GLU A CA 1
ATOM 3385 C C . GLU A 1 426 ? 4.031 45.188 15.344 1 94.38 426 GLU A C 1
ATOM 3387 O O . GLU A 1 426 ? 4.094 46.25 14.766 1 94.38 426 GLU A O 1
ATOM 3392 N N . PHE A 1 427 ? 3.486 44.188 14.828 1 91.94 427 PHE A N 1
ATOM 3393 C CA . PHE A 1 427 ? 3.086 44.188 13.422 1 91.94 427 PHE A CA 1
ATOM 3394 C C . PHE A 1 427 ? 1.573 44.062 13.289 1 91.94 427 PHE A C 1
ATOM 3396 O O . PHE A 1 427 ? 1.068 43.656 12.258 1 91.94 427 PHE A O 1
ATOM 3403 N N . TYR A 1 428 ? 0.958 44.406 14.273 1 96.88 428 TYR A N 1
ATOM 3404 C CA . TYR A 1 428 ? -0.5 44.469 14.32 1 96.88 428 TYR A CA 1
ATOM 3405 C C . TYR A 1 428 ? -1.04 45.562 13.406 1 96.88 428 TYR A C 1
ATOM 3407 O O . TYR A 1 428 ? -0.562 46.688 13.438 1 96.88 428 TYR A O 1
ATOM 3415 N N . GLN A 1 429 ? -2.035 45.219 12.57 1 97.06 429 GLN A N 1
ATOM 3416 C CA . GLN A 1 429 ? -2.717 46.188 11.711 1 97.06 429 GLN A CA 1
ATOM 3417 C C . GLN A 1 429 ? -4.215 46.219 12 1 97.06 429 GLN A C 1
ATOM 3419 O O . GLN A 1 429 ? -4.973 45.406 11.438 1 97.06 429 GLN A O 1
ATOM 3424 N N . GLU A 1 430 ? -4.68 47.188 12.625 1 97.62 430 GLU A N 1
ATOM 3425 C CA . GLU A 1 430 ? -6.051 47.25 13.117 1 97.62 430 GLU A CA 1
ATOM 3426 C C . GLU A 1 430 ? -7.051 47.312 11.969 1 97.62 430 GLU A C 1
ATOM 3428 O O . GLU A 1 430 ? -8.133 46.75 12.039 1 97.62 430 GLU A O 1
ATOM 3433 N N . ALA A 1 431 ? -6.727 48.062 10.922 1 97.62 431 ALA A N 1
ATOM 3434 C CA . ALA A 1 431 ? -7.641 48.219 9.797 1 97.62 431 ALA A CA 1
ATOM 3435 C C . ALA A 1 431 ? -7.906 46.875 9.133 1 97.62 431 ALA A C 1
ATOM 3437 O O . ALA A 1 431 ? -9.031 46.594 8.703 1 97.62 431 ALA A O 1
ATOM 3438 N N . VAL A 1 432 ? -6.875 46.125 9.016 1 97.62 432 VAL A N 1
ATOM 3439 C CA . VAL A 1 432 ? -6.988 44.812 8.422 1 97.62 432 VAL A CA 1
ATOM 3440 C C . VAL A 1 432 ? -7.816 43.906 9.336 1 97.62 432 VAL A C 1
ATOM 3442 O O . VAL A 1 432 ? -8.711 43.188 8.875 1 97.62 432 VAL A O 1
ATOM 3445 N N . TYR A 1 433 ? -7.52 43.969 10.625 1 98.5 433 TYR A N 1
ATOM 3446 C CA . TYR A 1 433 ? -8.219 43.156 11.617 1 98.5 433 TYR A CA 1
ATOM 3447 C C . TYR A 1 433 ? -9.703 43.5 11.641 1 98.5 433 TYR A C 1
ATOM 3449 O O . TYR A 1 433 ? -10.547 42.594 11.664 1 98.5 433 TYR A O 1
ATOM 3457 N N . ARG A 1 434 ? -10.039 44.719 11.617 1 98.31 434 ARG A N 1
ATOM 3458 C CA . ARG A 1 434 ? -11.422 45.188 11.586 1 98.31 434 ARG A CA 1
ATOM 3459 C C . ARG A 1 434 ? -12.133 44.719 10.32 1 98.31 434 ARG A C 1
ATOM 3461 O O . ARG A 1 434 ? -13.266 44.25 10.383 1 98.31 434 ARG A O 1
ATOM 3468 N N . PHE A 1 435 ? -11.477 44.938 9.242 1 98.19 435 PHE A N 1
ATOM 3469 C CA . PHE A 1 435 ? -12.07 44.5 7.973 1 98.19 435 PHE A CA 1
ATOM 3470 C C . PHE A 1 435 ? -12.445 43.031 8.016 1 98.19 435 PHE A C 1
ATOM 3472 O O . PHE A 1 435 ? -13.547 42.656 7.613 1 98.19 435 PHE A O 1
ATOM 3479 N N . HIS A 1 436 ? -11.539 42.188 8.5 1 98.69 436 HIS A N 1
ATOM 3480 C CA . HIS A 1 436 ? -11.812 40.75 8.555 1 98.69 436 HIS A CA 1
ATOM 3481 C C . HIS A 1 436 ? -12.953 40.438 9.508 1 98.69 436 HIS A C 1
ATOM 3483 O O . HIS A 1 436 ? -13.773 39.562 9.242 1 98.69 436 HIS A O 1
ATOM 3489 N N . HIS A 1 437 ? -13.047 41.156 10.664 1 98.69 437 HIS A N 1
ATOM 3490 C CA . HIS A 1 437 ? -14.203 41 11.547 1 98.69 437 HIS A CA 1
ATOM 3491 C C . HIS A 1 437 ? -15.508 41.281 10.789 1 98.69 437 HIS A C 1
ATOM 3493 O O . HIS A 1 437 ? -16.453 40.5 10.891 1 98.69 437 HIS A O 1
ATOM 3499 N N . GLU A 1 438 ? -15.492 42.312 10.062 1 98.44 438 GLU A N 1
ATOM 3500 C CA . GLU A 1 438 ? -16.703 42.75 9.359 1 98.44 438 GLU A CA 1
ATOM 3501 C C . GLU A 1 438 ? -17.031 41.781 8.227 1 98.44 438 GLU A C 1
ATOM 3503 O O . GLU A 1 438 ? -18.188 41.375 8.062 1 98.44 438 GLU A O 1
ATOM 3508 N N . LEU A 1 439 ? -16.047 41.469 7.43 1 98.5 439 LEU A N 1
ATOM 3509 C CA . LEU A 1 439 ? -16.219 40.562 6.277 1 98.5 439 LEU A CA 1
ATOM 3510 C C . LEU A 1 439 ? -16.812 39.25 6.703 1 98.5 439 LEU A C 1
ATOM 3512 O O . LEU A 1 439 ? -17.781 38.781 6.113 1 98.5 439 LEU A O 1
ATOM 3516 N N . TYR A 1 440 ? -16.281 38.625 7.734 1 98.69 440 TYR A N 1
ATOM 3517 C CA . TYR A 1 440 ? -16.672 37.281 8.07 1 98.69 440 TYR A CA 1
ATOM 3518 C C . TYR A 1 440 ? -17.906 37.25 8.961 1 98.69 440 TYR A C 1
ATOM 3520 O O . TYR A 1 440 ? -18.609 36.25 9.047 1 98.69 440 TYR A O 1
ATOM 3528 N N . THR A 1 441 ? -18.219 38.375 9.648 1 98.69 441 THR A N 1
ATOM 3529 C CA . THR A 1 441 ? -19.547 38.531 10.234 1 98.69 441 THR A CA 1
ATOM 3530 C C . THR A 1 441 ? -20.609 38.531 9.148 1 98.69 441 THR A C 1
ATOM 3532 O O . THR A 1 441 ? -21.625 37.875 9.273 1 98.69 441 THR A O 1
ATOM 3535 N N . ARG A 1 442 ? -20.344 39.344 8.086 1 98.12 442 ARG A N 1
ATOM 3536 C CA . ARG A 1 442 ? -21.266 39.406 6.965 1 98.12 442 ARG A CA 1
ATOM 3537 C C . ARG A 1 442 ? -21.438 38.031 6.32 1 98.12 442 ARG A C 1
ATOM 3539 O O . ARG A 1 442 ? -22.562 37.656 5.977 1 98.12 442 ARG A O 1
ATOM 3546 N N . LEU A 1 443 ? -20.328 37.312 6.074 1 98.44 443 LEU A N 1
ATOM 3547 C CA . LEU A 1 443 ? -20.391 36 5.449 1 98.44 443 LEU A CA 1
ATOM 3548 C C . LEU A 1 443 ? -21.156 35.031 6.336 1 98.44 443 LEU A C 1
ATOM 3550 O O . LEU A 1 443 ? -21.969 34.25 5.844 1 98.44 443 LEU A O 1
ATOM 3554 N N . LEU A 1 444 ? -20.891 35.031 7.648 1 98.56 444 LEU A N 1
ATOM 3555 C CA . LEU A 1 444 ? -21.531 34.156 8.609 1 98.56 444 LEU A CA 1
ATOM 3556 C C . LEU A 1 444 ? -23.047 34.344 8.594 1 98.56 444 LEU A C 1
ATOM 3558 O O . LEU A 1 444 ? -23.797 33.375 8.508 1 98.56 444 LEU A O 1
ATOM 3562 N N . VAL A 1 445 ? -23.484 35.531 8.648 1 97.56 445 VAL A N 1
ATOM 3563 C CA . VAL A 1 445 ? -24.906 35.844 8.672 1 97.56 445 VAL A CA 1
ATOM 3564 C C . VAL A 1 445 ? -25.531 35.5 7.324 1 97.56 445 VAL A C 1
ATOM 3566 O O . VAL A 1 445 ? -26.672 35 7.266 1 97.56 445 VAL A O 1
ATOM 3569 N N . THR A 1 446 ? -24.766 35.781 6.25 1 96.69 446 THR A N 1
ATOM 3570 C CA . THR A 1 446 ? -25.25 35.406 4.926 1 96.69 446 THR A CA 1
ATOM 3571 C C . THR A 1 446 ? -25.453 33.906 4.816 1 96.69 446 THR A C 1
ATOM 3573 O O . THR A 1 446 ? -26.5 33.438 4.324 1 96.69 446 THR A O 1
ATOM 3576 N N . LEU A 1 447 ? -24.562 33.094 5.281 1 97.25 447 LEU A N 1
ATOM 3577 C CA . LEU A 1 447 ? -24.672 31.641 5.281 1 97.25 447 LEU A CA 1
ATOM 3578 C C . LEU A 1 447 ? -25.844 31.172 6.141 1 97.25 447 LEU A C 1
ATOM 3580 O O . LEU A 1 447 ? -26.531 30.219 5.789 1 97.25 447 LEU A O 1
ATOM 3584 N N . ASP A 1 448 ? -26.062 31.859 7.215 1 96.38 448 ASP A N 1
ATOM 3585 C CA . ASP A 1 448 ? -27.109 31.516 8.172 1 96.38 448 ASP A CA 1
ATOM 3586 C C . ASP A 1 448 ? -28.5 31.703 7.559 1 96.38 448 ASP A C 1
ATOM 3588 O O . ASP A 1 448 ? -29.484 31.156 8.047 1 96.38 448 ASP A O 1
ATOM 3592 N N . GLN A 1 449 ? -28.531 32.438 6.48 1 92.81 449 GLN A N 1
ATOM 3593 C CA . GLN A 1 449 ? -29.828 32.719 5.855 1 92.81 449 GLN A CA 1
ATOM 3594 C C . GLN A 1 449 ? -30.141 31.703 4.762 1 92.81 449 GLN A C 1
ATOM 3596 O O . GLN A 1 449 ? -31.266 31.656 4.27 1 92.81 449 GLN A O 1
ATOM 3601 N N . LEU A 1 450 ? -29.234 30.891 4.453 1 93.5 450 LEU A N 1
ATOM 3602 C CA . LEU A 1 450 ? -29.422 29.969 3.342 1 93.5 450 LEU A CA 1
ATOM 3603 C C . LEU A 1 450 ? -30.281 28.766 3.771 1 93.5 450 LEU A C 1
ATOM 3605 O O . LEU A 1 450 ? -30.203 28.328 4.918 1 93.5 450 LEU A O 1
ATOM 3609 N N . THR A 1 451 ? -30.984 28.266 2.828 1 92.25 451 THR A N 1
ATOM 3610 C CA . THR A 1 451 ? -31.797 27.078 3.064 1 92.25 451 THR A CA 1
ATOM 3611 C C . THR A 1 451 ? -30.953 25.812 2.873 1 92.25 451 THR A C 1
ATOM 3613 O O . THR A 1 451 ? -31.141 24.828 3.59 1 92.25 451 THR A O 1
ATOM 3616 N N . LEU A 1 452 ? -30.078 25.844 1.878 1 94.31 452 LEU A N 1
ATOM 3617 C CA . LEU A 1 452 ? -29.219 24.719 1.535 1 94.31 452 LEU A CA 1
ATOM 3618 C C . LEU A 1 452 ? -27.75 25.172 1.462 1 94.31 452 LEU A C 1
ATOM 3620 O O . LEU A 1 452 ? -27.469 26.328 1.178 1 94.31 452 LEU A O 1
ATOM 3624 N N . PRO A 1 453 ? -26.844 24.219 1.773 1 96.56 453 PRO A N 1
ATOM 3625 C CA . PRO A 1 453 ? -25.438 24.578 1.496 1 96.56 453 PRO A CA 1
ATOM 3626 C C . PRO A 1 453 ? -25.219 24.969 0.038 1 96.56 453 PRO A C 1
ATOM 3628 O O . PRO A 1 453 ? -25.672 24.266 -0.872 1 96.56 453 PRO A O 1
ATOM 3631 N N . PRO A 1 454 ? -24.594 26.031 -0.146 1 97.19 454 PRO A N 1
ATOM 3632 C CA . PRO A 1 454 ? -24.438 26.547 -1.508 1 97.19 454 PRO A CA 1
ATOM 3633 C C . PRO A 1 454 ? -23.312 25.875 -2.279 1 97.19 454 PRO A C 1
ATOM 3635 O O . PRO A 1 454 ? -22.344 26.531 -2.66 1 97.19 454 PRO A O 1
ATOM 3638 N N . LEU A 1 455 ? -23.469 24.609 -2.594 1 98.25 455 LEU A N 1
ATOM 3639 C CA . LEU A 1 455 ? -22.406 23.797 -3.186 1 98.25 455 LEU A CA 1
ATOM 3640 C C . LEU A 1 455 ? -22.641 23.625 -4.684 1 98.25 455 LEU A C 1
ATOM 3642 O O . LEU A 1 455 ? -23.656 23.062 -5.098 1 98.25 455 LEU A O 1
ATOM 3646 N N . ASP A 1 456 ? -21.688 24.109 -5.457 1 98.31 456 ASP A N 1
ATOM 3647 C CA . ASP A 1 456 ? -21.672 23.906 -6.902 1 98.31 456 ASP A CA 1
ATOM 3648 C C . ASP A 1 456 ? -20.656 22.828 -7.297 1 98.31 456 ASP A C 1
ATOM 3650 O O . ASP A 1 456 ? -19.484 23.141 -7.562 1 98.31 456 ASP A O 1
ATOM 3654 N N . PHE A 1 457 ? -21.156 21.625 -7.488 1 98.5 457 PHE A N 1
ATOM 3655 C CA . PHE A 1 457 ? -20.281 20.484 -7.75 1 98.5 457 PHE A CA 1
ATOM 3656 C C . PHE A 1 457 ? -19.688 20.578 -9.148 1 98.5 457 PHE A C 1
ATOM 3658 O O . PHE A 1 457 ? -18.688 19.922 -9.453 1 98.5 457 PHE A O 1
ATOM 3665 N N . SER A 1 458 ? -20.281 21.328 -10.07 1 98.12 458 SER A N 1
ATOM 3666 C CA . SER A 1 458 ? -19.812 21.406 -11.445 1 98.12 458 SER A CA 1
ATOM 3667 C C . SER A 1 458 ? -18.406 22.016 -11.516 1 98.12 458 SER A C 1
ATOM 3669 O O . SER A 1 458 ? -17.625 21.672 -12.406 1 98.12 458 SER A O 1
ATOM 3671 N N . ARG A 1 459 ? -18.094 22.859 -10.586 1 97.44 459 ARG A N 1
ATOM 3672 C CA . ARG A 1 459 ? -16.781 23.5 -10.578 1 97.44 459 ARG A CA 1
ATOM 3673 C C . ARG A 1 459 ? -15.664 22.484 -10.422 1 97.44 459 ARG A C 1
ATOM 3675 O O . ARG A 1 459 ? -14.602 22.609 -11.039 1 97.44 459 ARG A O 1
ATOM 3682 N N . HIS A 1 460 ? -15.883 21.531 -9.562 1 97.69 460 HIS A N 1
ATOM 3683 C CA . HIS A 1 460 ? -14.93 20.453 -9.359 1 97.69 460 HIS A CA 1
ATOM 3684 C C . HIS A 1 460 ? -14.719 19.641 -10.641 1 97.69 460 HIS A C 1
ATOM 3686 O O . HIS A 1 460 ? -13.586 19.328 -11.008 1 97.69 460 HIS A O 1
ATOM 3692 N N . PHE A 1 461 ? -15.75 19.344 -11.328 1 98.25 461 PHE A N 1
ATOM 3693 C CA . PHE A 1 461 ? -15.68 18.5 -12.508 1 98.25 461 PHE A CA 1
ATOM 3694 C C . PHE A 1 461 ? -15.117 19.266 -13.695 1 98.25 461 PHE A C 1
ATOM 3696 O O . PHE A 1 461 ? -14.445 18.688 -14.555 1 98.25 461 PHE A O 1
ATOM 3703 N N . LEU A 1 462 ? -15.391 20.562 -13.734 1 97.88 462 LEU A N 1
ATOM 3704 C CA . LEU A 1 462 ? -14.766 21.375 -14.773 1 97.88 462 LEU A CA 1
ATOM 3705 C C . LEU A 1 462 ? -13.25 21.375 -14.617 1 97.88 462 LEU A C 1
ATOM 3707 O O . LEU A 1 462 ? -12.516 21.266 -15.609 1 97.88 462 LEU A O 1
ATOM 3711 N N . ALA A 1 463 ? -12.812 21.547 -13.406 1 97.81 463 ALA A N 1
ATOM 3712 C CA . ALA A 1 463 ? -11.383 21.484 -13.148 1 97.81 463 ALA A CA 1
ATOM 3713 C C . ALA A 1 463 ? -10.82 20.109 -13.508 1 97.81 463 ALA A C 1
ATOM 3715 O O . ALA A 1 463 ? -9.727 20 -14.07 1 97.81 463 ALA A O 1
ATOM 3716 N N . MET A 1 464 ? -11.539 19.047 -13.156 1 98.19 464 MET A N 1
ATOM 3717 C CA . MET A 1 464 ? -11.133 17.688 -13.477 1 98.19 464 MET A CA 1
ATOM 3718 C C . MET A 1 464 ? -11.047 17.484 -14.984 1 98.19 464 MET A C 1
ATOM 3720 O O . MET A 1 464 ? -10.094 16.859 -15.477 1 98.19 464 MET A O 1
ATOM 3724 N N . LYS A 1 465 ? -12.047 17.953 -15.695 1 98.06 465 LYS A N 1
ATOM 3725 C CA . LYS A 1 465 ? -12.086 17.844 -17.156 1 98.06 465 LYS A CA 1
ATOM 3726 C C . LYS A 1 465 ? -10.828 18.438 -17.781 1 98.06 465 LYS A C 1
ATOM 3728 O O . LYS A 1 465 ? -10.219 17.828 -18.672 1 98.06 465 LYS A O 1
ATOM 3733 N N . SER A 1 466 ? -10.523 19.609 -17.312 1 97.75 466 SER A N 1
ATOM 3734 C CA . SER A 1 466 ? -9.336 20.281 -17.812 1 97.75 466 SER A CA 1
ATOM 3735 C C . SER A 1 466 ? -8.078 19.453 -17.531 1 97.75 466 SER A C 1
ATOM 3737 O O . SER A 1 466 ? -7.195 19.344 -18.391 1 97.75 466 SER A O 1
ATOM 3739 N N . SER A 1 467 ? -7.973 18.953 -16.312 1 97.62 467 SER A N 1
ATOM 3740 C CA . SER A 1 467 ? -6.82 18.156 -15.906 1 97.62 467 SER A CA 1
ATOM 3741 C C . SER A 1 467 ? -6.695 16.891 -16.75 1 97.62 467 SER A C 1
ATOM 3743 O O . SER A 1 467 ? -5.594 16.516 -17.156 1 97.62 467 SER A O 1
ATOM 3745 N N . VAL A 1 468 ? -7.789 16.188 -17.016 1 97.81 468 VAL A N 1
ATOM 3746 C CA . VAL A 1 468 ? -7.801 14.969 -17.812 1 97.81 468 VAL A CA 1
ATOM 3747 C C . VAL A 1 468 ? -7.445 15.289 -19.266 1 97.81 468 VAL A C 1
ATOM 3749 O O . VAL A 1 468 ? -6.723 14.531 -19.922 1 97.81 468 VAL A O 1
ATOM 3752 N N . ALA A 1 469 ? -7.941 16.391 -19.766 1 96.56 469 ALA A N 1
ATOM 3753 C CA . ALA A 1 469 ? -7.602 16.812 -21.125 1 96.56 469 ALA A CA 1
ATOM 3754 C C . ALA A 1 469 ? -6.105 17.078 -21.25 1 96.56 469 ALA A C 1
ATOM 3756 O O . ALA A 1 469 ? -5.488 16.719 -22.266 1 96.56 469 ALA A O 1
ATOM 3757 N N . ASP A 1 470 ? -5.562 17.734 -20.297 1 96 470 ASP A N 1
ATOM 3758 C CA . ASP A 1 470 ? -4.125 17.984 -20.281 1 96 470 ASP A CA 1
ATOM 3759 C C . ASP A 1 470 ? -3.346 16.672 -20.281 1 96 470 ASP A C 1
ATOM 3761 O O . ASP A 1 470 ? -2.314 16.562 -20.953 1 96 470 ASP A O 1
ATOM 3765 N N . CYS A 1 471 ? -3.828 15.703 -19.5 1 95.44 471 CYS A N 1
ATOM 3766 C CA . CYS A 1 471 ? -3.209 14.383 -19.453 1 95.44 471 CYS A CA 1
ATOM 3767 C C . CYS A 1 471 ? -3.23 13.711 -20.812 1 95.44 471 CYS A C 1
ATOM 3769 O O . CYS A 1 471 ? -2.225 13.148 -21.25 1 95.44 471 CYS A O 1
ATOM 3771 N N . LEU A 1 472 ? -4.383 13.766 -21.5 1 94.94 472 LEU A N 1
ATOM 3772 C CA . LEU A 1 472 ? -4.52 13.188 -22.844 1 94.94 472 LEU A CA 1
ATOM 3773 C C . LEU A 1 472 ? -3.51 13.805 -23.797 1 94.94 472 LEU A C 1
ATOM 3775 O O . LEU A 1 472 ? -2.875 13.094 -24.578 1 94.94 472 LEU A O 1
ATOM 3779 N N . ALA A 1 473 ? -3.381 15.094 -23.688 1 95.06 473 ALA A N 1
ATOM 3780 C CA . ALA A 1 473 ? -2.447 15.797 -24.562 1 95.06 473 ALA A CA 1
ATOM 3781 C C . ALA A 1 473 ? -1.004 15.422 -24.25 1 95.06 473 ALA A C 1
ATOM 3783 O O . ALA A 1 473 ? -0.201 15.18 -25.141 1 95.06 473 ALA A O 1
ATOM 3784 N N . ALA A 1 474 ? -0.692 15.352 -23 1 95.06 474 ALA A N 1
ATOM 3785 C CA . ALA A 1 474 ? 0.673 15.094 -22.547 1 95.06 474 ALA A CA 1
ATOM 3786 C C . ALA A 1 474 ? 1.089 13.656 -22.844 1 95.06 474 ALA A C 1
ATOM 3788 O O . ALA A 1 474 ? 2.266 13.383 -23.094 1 95.06 474 ALA A O 1
ATOM 3789 N N . GLN A 1 475 ? 0.094 12.703 -22.844 1 94.75 475 GLN A N 1
ATOM 3790 C CA . GLN A 1 475 ? 0.395 11.281 -22.969 1 94.75 475 GLN A CA 1
ATOM 3791 C C . GLN A 1 475 ? -0.05 10.742 -24.328 1 94.75 475 GLN A C 1
ATOM 3793 O O . GLN A 1 475 ? -0.456 9.578 -24.438 1 94.75 475 GLN A O 1
ATOM 3798 N N . SER A 1 476 ? 0.034 11.531 -25.266 1 89.88 476 SER A N 1
ATOM 3799 C CA . SER A 1 476 ? -0.453 11.188 -26.594 1 89.88 476 SER A CA 1
ATOM 3800 C C . SER A 1 476 ? 0.35 10.039 -27.203 1 89.88 476 SER A C 1
ATOM 3802 O O . SER A 1 476 ? -0.154 9.297 -28.047 1 89.88 476 SER A O 1
ATOM 3804 N N . ASN A 1 477 ? 1.562 9.797 -26.688 1 89.38 477 ASN A N 1
ATOM 3805 C CA . ASN A 1 477 ? 2.422 8.75 -27.234 1 89.38 477 ASN A CA 1
ATOM 3806 C C . ASN A 1 477 ? 2.355 7.473 -26.406 1 89.38 477 ASN A C 1
ATOM 3808 O O . ASN A 1 477 ? 2.988 6.473 -26.734 1 89.38 477 ASN A O 1
ATOM 3812 N N . ALA A 1 478 ? 1.579 7.512 -25.375 1 91.12 478 ALA A N 1
ATOM 3813 C CA . ALA A 1 478 ? 1.439 6.312 -24.547 1 91.12 478 ALA A CA 1
ATOM 3814 C C . ALA A 1 478 ? 0.65 5.23 -25.281 1 91.12 478 ALA A C 1
ATOM 3816 O O . ALA A 1 478 ? -0.125 5.531 -26.203 1 91.12 478 ALA A O 1
ATOM 3817 N N . PRO A 1 479 ? 0.93 3.963 -24.938 1 90.38 479 PRO A N 1
ATOM 3818 C CA . PRO A 1 479 ? 0.102 2.902 -25.516 1 90.38 479 PRO A CA 1
ATOM 3819 C C . PRO A 1 479 ? -1.393 3.16 -25.344 1 90.38 479 PRO A C 1
ATOM 3821 O O . PRO A 1 479 ? -1.819 3.66 -24.297 1 90.38 479 PRO A O 1
ATOM 3824 N N . ALA A 1 480 ? -2.15 2.781 -26.297 1 89.44 480 ALA A N 1
ATOM 3825 C CA . ALA A 1 480 ? -3.582 3.066 -26.344 1 89.44 480 ALA A CA 1
ATOM 3826 C C . ALA A 1 480 ? -4.301 2.49 -25.125 1 89.44 480 ALA A C 1
ATOM 3828 O O . ALA A 1 480 ? -5.27 3.076 -24.641 1 89.44 480 ALA A O 1
ATOM 3829 N N . GLU A 1 481 ? -3.814 1.445 -24.625 1 89.25 481 GLU A N 1
ATOM 3830 C CA . GLU A 1 481 ? -4.469 0.761 -23.516 1 89.25 481 GLU A CA 1
ATOM 3831 C C . GLU A 1 481 ? -4.395 1.592 -22.234 1 89.25 481 GLU A C 1
ATOM 3833 O O . GLU A 1 481 ? -5.262 1.486 -21.375 1 89.25 481 GLU A O 1
ATOM 3838 N N . VAL A 1 482 ? -3.406 2.365 -22.125 1 91.31 482 VAL A N 1
ATOM 3839 C CA . VAL A 1 482 ? -3.197 3.186 -20.922 1 91.31 482 VAL A CA 1
ATOM 3840 C C . VAL A 1 482 ? -4.277 4.258 -20.844 1 91.31 482 VAL A C 1
ATOM 3842 O O . VAL A 1 482 ? -4.758 4.582 -19.75 1 91.31 482 VAL A O 1
ATOM 3845 N N . LEU A 1 483 ? -4.66 4.777 -22.016 1 94.38 483 LEU A N 1
ATOM 3846 C CA . LEU A 1 483 ? -5.562 5.922 -22.062 1 94.38 483 LEU A CA 1
ATOM 3847 C C . LEU A 1 483 ? -6.961 5.492 -22.5 1 94.38 483 LEU A C 1
ATOM 3849 O O . LEU A 1 483 ? -7.816 6.34 -22.781 1 94.38 483 LEU A O 1
ATOM 3853 N N . GLU A 1 484 ? -7.242 4.227 -22.453 1 92 484 GLU A N 1
ATOM 3854 C CA . GLU A 1 484 ? -8.461 3.684 -23.047 1 92 484 GLU A CA 1
ATOM 3855 C C . GLU A 1 484 ? -9.703 4.203 -22.328 1 92 484 GLU A C 1
ATOM 3857 O O . GLU A 1 484 ? -10.773 4.316 -22.938 1 92 484 GLU A O 1
ATOM 3862 N N . GLU A 1 485 ? -9.539 4.613 -21.078 1 92.56 485 GLU A N 1
ATOM 3863 C CA . GLU A 1 485 ? -10.688 5.023 -20.266 1 92.56 485 GLU A CA 1
ATOM 3864 C C . GLU A 1 485 ? -11.016 6.5 -20.484 1 92.56 485 GLU A C 1
ATOM 3866 O O . GLU A 1 485 ? -12.086 6.965 -20.094 1 92.56 485 GLU A O 1
ATOM 3871 N N . ILE A 1 486 ? -10.148 7.285 -21.125 1 95.94 486 ILE A N 1
ATOM 3872 C CA . ILE A 1 486 ? -10.234 8.742 -21.109 1 95.94 486 ILE A CA 1
ATOM 3873 C C . ILE A 1 486 ? -11.484 9.195 -21.859 1 95.94 486 ILE A C 1
ATOM 3875 O O . ILE A 1 486 ? -12.234 10.039 -21.359 1 95.94 486 ILE A O 1
ATOM 3879 N N . PRO A 1 487 ? -11.805 8.625 -23.047 1 95.88 487 PRO A N 1
ATOM 3880 C CA . PRO A 1 487 ? -13.023 9.086 -23.719 1 95.88 487 PRO A CA 1
ATOM 3881 C C . PRO A 1 487 ? -14.281 8.875 -22.891 1 95.88 487 PRO A C 1
ATOM 3883 O O . PRO A 1 487 ? -15.086 9.797 -22.734 1 95.88 487 PRO A O 1
ATOM 3886 N N . ALA A 1 488 ? -14.383 7.688 -22.328 1 97.06 488 ALA A N 1
ATOM 3887 C CA . ALA A 1 488 ? -15.539 7.402 -21.484 1 97.06 488 ALA A CA 1
ATOM 3888 C C . ALA A 1 488 ? -15.547 8.281 -20.234 1 97.06 488 ALA A C 1
ATOM 3890 O O . ALA A 1 488 ? -16.609 8.703 -19.766 1 97.06 488 ALA A O 1
ATOM 3891 N N . LEU A 1 489 ? -14.391 8.5 -19.672 1 98.12 489 LEU A N 1
ATOM 3892 C CA . LEU A 1 489 ? -14.258 9.352 -18.5 1 98.12 489 LEU A CA 1
ATOM 3893 C C . LEU A 1 489 ? -14.688 10.781 -18.812 1 98.12 489 LEU A C 1
ATOM 3895 O O . LEU A 1 489 ? -15.438 11.391 -18.047 1 98.12 489 LEU A O 1
ATOM 3899 N N . LEU A 1 490 ? -14.195 11.328 -19.953 1 98.06 490 LEU A N 1
ATOM 3900 C CA . LEU A 1 490 ? -14.547 12.688 -20.344 1 98.06 490 LEU A CA 1
ATOM 3901 C C . LEU A 1 490 ? -16.047 12.812 -20.594 1 98.06 490 LEU A C 1
ATOM 3903 O O . LEU A 1 490 ? -16.656 13.82 -20.25 1 98.06 490 LEU A O 1
ATOM 3907 N N . GLU A 1 491 ? -16.625 11.805 -21.203 1 97.94 491 GLU A N 1
ATOM 3908 C CA . GLU A 1 491 ? -18.078 11.789 -21.391 1 97.94 491 GLU A CA 1
ATOM 3909 C C . GLU A 1 491 ? -18.812 11.773 -20.047 1 97.94 491 GLU A C 1
ATOM 3911 O O . GLU A 1 491 ? -19.781 12.508 -19.859 1 97.94 491 GLU A O 1
ATOM 3916 N N . GLY A 1 492 ? -18.312 10.914 -19.172 1 98.25 492 GLY A N 1
ATOM 3917 C CA . GLY A 1 492 ? -18.906 10.859 -17.844 1 98.25 492 GLY A CA 1
ATOM 3918 C C . GLY A 1 492 ? -18.828 12.18 -17.109 1 98.25 492 GLY A C 1
ATOM 3919 O O . GLY A 1 492 ? -19.781 12.594 -16.453 1 98.25 492 GLY A O 1
ATOM 3920 N N . ILE A 1 493 ? -17.703 12.875 -17.234 1 98.5 493 ILE A N 1
ATOM 3921 C CA . ILE A 1 493 ? -17.484 14.164 -16.578 1 98.5 493 ILE A CA 1
ATOM 3922 C C . ILE A 1 493 ? -18.453 15.203 -17.156 1 98.5 493 ILE A C 1
ATOM 3924 O O . ILE A 1 493 ? -19.016 16.016 -16.422 1 98.5 493 ILE A O 1
ATOM 3928 N N . SER A 1 494 ? -18.609 15.188 -18.453 1 98 494 SER A N 1
ATOM 3929 C CA . SER A 1 494 ? -19.531 16.125 -19.094 1 98 494 SER A CA 1
ATOM 3930 C C . SER A 1 494 ? -20.953 15.906 -18.609 1 98 494 SER A C 1
ATOM 3932 O O . SER A 1 494 ? -21.672 16.875 -18.328 1 98 494 SER A O 1
ATOM 3934 N N . LYS A 1 495 ? -21.328 14.656 -18.5 1 98 495 LYS A N 1
ATOM 3935 C CA . LYS A 1 495 ? -22.672 14.328 -18.062 1 98 495 LYS A CA 1
ATOM 3936 C C . LYS A 1 495 ? -22.906 14.773 -16.609 1 98 495 LYS A C 1
ATOM 3938 O O . LYS A 1 495 ? -23.938 15.359 -16.297 1 98 495 LYS A O 1
ATOM 3943 N N . VAL A 1 496 ? -21.969 14.438 -15.789 1 98.44 496 VAL A N 1
ATOM 3944 C CA . VAL A 1 496 ? -22.141 14.781 -14.383 1 98.44 496 VAL A CA 1
ATOM 3945 C C . VAL A 1 496 ? -22.094 16.297 -14.203 1 98.44 496 VAL A C 1
ATOM 3947 O O . VAL A 1 496 ? -22.797 16.844 -13.352 1 98.44 496 VAL A O 1
ATOM 3950 N N . CYS A 1 497 ? -21.312 17.016 -14.992 1 97.5 497 CYS A N 1
ATOM 3951 C CA . CYS A 1 497 ? -21.25 18.469 -14.953 1 97.5 497 CYS A CA 1
ATOM 3952 C C . CYS A 1 497 ? -22.625 19.078 -15.25 1 97.5 497 CYS A C 1
ATOM 3954 O O . CYS A 1 497 ? -23.047 20.016 -14.578 1 97.5 497 CYS A O 1
ATOM 3956 N N . GLU A 1 498 ? -23.297 18.562 -16.203 1 97.56 498 GLU A N 1
ATOM 3957 C CA . GLU A 1 498 ? -24.625 19.047 -16.578 1 97.56 498 GLU A CA 1
ATOM 3958 C C . GLU A 1 498 ? -25.625 18.828 -15.445 1 97.56 498 GLU A C 1
ATOM 3960 O O . GLU A 1 498 ? -26.391 19.734 -15.102 1 97.56 498 GLU A O 1
ATOM 3965 N N . SER A 1 499 ? -25.578 17.641 -14.922 1 98.19 499 SER A N 1
ATOM 3966 C CA . SER A 1 499 ? -26.469 17.328 -13.812 1 98.19 499 SER A CA 1
ATOM 3967 C C . SER A 1 499 ? -26.172 18.203 -12.602 1 98.19 499 SER A C 1
ATOM 3969 O O . SER A 1 499 ? -27.078 18.641 -11.883 1 98.19 499 SER A O 1
ATOM 3971 N N . ALA A 1 500 ? -24.938 18.438 -12.398 1 98.25 500 ALA A N 1
ATOM 3972 C CA . ALA A 1 500 ? -24.5 19.266 -11.266 1 98.25 500 ALA A CA 1
ATOM 3973 C C . ALA A 1 500 ? -24.953 20.703 -11.438 1 98.25 500 ALA A C 1
ATOM 3975 O O . ALA A 1 500 ? -25.312 21.375 -10.461 1 98.25 500 ALA A O 1
ATOM 3976 N N . ASP A 1 501 ? -24.906 21.172 -12.633 1 97.62 501 ASP A N 1
ATOM 3977 C CA . ASP A 1 501 ? -25.375 22.516 -12.93 1 97.62 501 ASP A CA 1
ATOM 3978 C C . ASP A 1 501 ? -26.875 22.656 -12.625 1 97.62 501 ASP A C 1
ATOM 3980 O O . ASP A 1 501 ? -27.312 23.656 -12.047 1 97.62 501 ASP A O 1
ATOM 3984 N N . LEU A 1 502 ? -27.594 21.688 -13.055 1 97.12 502 LEU A N 1
ATOM 3985 C CA . LEU A 1 502 ? -29.031 21.672 -12.789 1 97.12 502 LEU A CA 1
ATOM 3986 C C . LEU A 1 502 ? -29.297 21.656 -11.289 1 97.12 502 LEU A C 1
ATOM 3988 O O . LEU A 1 502 ? -30.188 22.359 -10.805 1 97.12 502 LEU A O 1
ATOM 3992 N N . LEU A 1 503 ? -28.594 20.828 -10.641 1 97.06 503 LEU A N 1
ATOM 3993 C CA . LEU A 1 503 ? -28.75 20.734 -9.195 1 97.06 503 LEU A CA 1
ATOM 3994 C C . LEU A 1 503 ? -28.438 22.078 -8.531 1 97.06 503 LEU A C 1
ATOM 3996 O O . LEU A 1 503 ? -29.109 22.484 -7.598 1 97.06 503 LEU A O 1
ATOM 4000 N N . TYR A 1 504 ? -27.391 22.766 -9.008 1 97.31 504 TYR A N 1
ATOM 4001 C CA . TYR A 1 504 ? -27 24.047 -8.422 1 97.31 504 TYR A CA 1
ATOM 4002 C C . TYR A 1 504 ? -28.062 25.109 -8.68 1 97.31 504 TYR A C 1
ATOM 4004 O O . TYR A 1 504 ? -28.312 25.953 -7.824 1 97.31 504 TYR A O 1
ATOM 4012 N N . GLU A 1 505 ? -28.688 25.062 -9.805 1 95.06 505 GLU A N 1
ATOM 4013 C CA . GLU A 1 505 ? -29.797 25.969 -10.086 1 95.06 505 GLU A CA 1
ATOM 4014 C C . GLU A 1 505 ? -30.922 25.766 -9.086 1 95.06 505 GLU A C 1
ATOM 4016 O O . GLU A 1 505 ? -31.516 26.75 -8.609 1 95.06 505 GLU A O 1
ATOM 4021 N N . LYS A 1 506 ? -31.172 24.547 -8.836 1 92.5 506 LYS A N 1
ATOM 4022 C CA . LYS A 1 506 ? -32.219 24.25 -7.863 1 92.5 506 LYS A CA 1
ATOM 4023 C C . LYS A 1 506 ? -31.828 24.75 -6.477 1 92.5 506 LYS A C 1
ATOM 4025 O O . LYS A 1 506 ? -32.688 25.219 -5.719 1 92.5 506 LYS A O 1
ATOM 4030 N N . ILE A 1 507 ? -30.594 24.562 -6.109 1 94.94 507 ILE A N 1
ATOM 4031 C CA . ILE A 1 507 ? -30.094 25.031 -4.82 1 94.94 507 ILE A CA 1
ATOM 4032 C C . ILE A 1 507 ? -30.25 26.547 -4.727 1 94.94 507 ILE A C 1
ATOM 4034 O O . ILE A 1 507 ? -30.734 27.078 -3.713 1 94.94 507 ILE A O 1
ATOM 4038 N N . GLN A 1 508 ? -29.875 27.234 -5.777 1 93.62 508 GLN A N 1
ATOM 4039 C CA . GLN A 1 508 ? -30 28.688 -5.805 1 93.62 508 GLN A CA 1
ATOM 4040 C C . GLN A 1 508 ? -31.453 29.141 -5.711 1 93.62 508 GLN A C 1
ATOM 4042 O O . GLN A 1 508 ? -31.766 30.109 -5.031 1 93.62 508 GLN A O 1
ATOM 4047 N N . GLU A 1 509 ? -32.312 28.422 -6.359 1 90.5 509 GLU A N 1
ATOM 4048 C CA . GLU A 1 509 ? -33.75 28.719 -6.301 1 90.5 509 GLU A CA 1
ATOM 4049 C C . GLU A 1 509 ? -34.281 28.625 -4.875 1 90.5 509 GLU A C 1
ATOM 4051 O O . GLU A 1 509 ? -35.031 29.484 -4.418 1 90.5 509 GLU A O 1
ATOM 4056 N N . LEU A 1 510 ? -33.844 27.625 -4.258 1 90 510 LEU A N 1
ATOM 4057 C CA . LEU A 1 510 ? -34.312 27.391 -2.9 1 90 510 LEU A CA 1
ATOM 4058 C C . LEU A 1 510 ? -33.688 28.375 -1.928 1 90 510 LEU A C 1
ATOM 4060 O O . LEU A 1 510 ? -34.344 28.812 -0.976 1 90 510 LEU A O 1
ATOM 4064 N N . ASN A 1 511 ? -32.5 28.75 -2.15 1 92.19 511 ASN A N 1
ATOM 4065 C CA . ASN A 1 511 ? -31.812 29.703 -1.281 1 92.19 511 ASN A CA 1
ATOM 4066 C C . ASN A 1 511 ? -32.344 31.125 -1.483 1 92.19 511 ASN A C 1
ATOM 4068 O O . ASN A 1 511 ? -32.281 31.938 -0.567 1 92.19 511 ASN A O 1
ATOM 4072 N N . ASN A 1 512 ? -32.844 31.375 -2.596 1 84.62 512 ASN A N 1
ATOM 4073 C CA . ASN A 1 512 ? -33.406 32.688 -2.871 1 84.62 512 ASN A CA 1
ATOM 4074 C C . ASN A 1 512 ? -34.875 32.781 -2.48 1 84.62 512 ASN A C 1
ATOM 4076 O O . ASN A 1 512 ? -35.531 33.812 -2.717 1 84.62 512 ASN A O 1
ATOM 4080 N N . HIS A 1 513 ? -35.406 31.891 -1.458 1 67.94 513 HIS A N 1
ATOM 4081 C CA . HIS A 1 513 ? -36.719 31.875 -0.814 1 67.94 513 HIS A CA 1
ATOM 4082 C C . HIS A 1 513 ? -37.844 32 -1.842 1 67.94 513 HIS A C 1
ATOM 4084 O O . HIS A 1 513 ? -38.875 32.562 -1.553 1 67.94 513 HIS A O 1
ATOM 4090 N N . THR A 1 514 ? -37.562 31.672 -2.906 1 52.75 514 THR A N 1
ATOM 4091 C CA . THR A 1 514 ? -38.625 31.797 -3.928 1 52.75 514 THR A CA 1
ATOM 4092 C C . THR A 1 514 ? -39.625 30.656 -3.812 1 52.75 514 THR A C 1
ATOM 4094 O O . THR A 1 514 ? -40.688 30.703 -4.41 1 52.75 514 THR A O 1
ATOM 4097 N N . VAL A 1 515 ? -39.25 29.656 -2.908 1 52 515 VAL A N 1
ATOM 4098 C CA . VAL A 1 515 ? -40.156 28.516 -2.812 1 52 515 VAL A CA 1
ATOM 4099 C C . VAL A 1 515 ? -40.375 28.125 -1.348 1 52 515 VAL A C 1
ATOM 4101 O O . VAL A 1 515 ? -39.406 28.172 -0.558 1 52 515 VAL A O 1
ATOM 4104 N N . SER A 1 516 ? -41.531 28.172 -0.822 1 56.19 516 SER A N 1
ATOM 4105 C CA . SER A 1 516 ? -41.844 27.625 0.49 1 56.19 516 SER A CA 1
ATOM 4106 C C . SER A 1 516 ? -41.406 26.172 0.596 1 56.19 516 SER A C 1
ATOM 4108 O O . SER A 1 516 ? -41.812 25.328 -0.227 1 56.19 516 SER A O 1
ATOM 4110 N N . ALA A 1 517 ? -40.25 25.922 1.156 1 60.69 517 ALA A N 1
ATOM 4111 C CA . ALA A 1 517 ? -39.75 24.547 1.087 1 60.69 517 ALA A CA 1
ATOM 4112 C C . ALA A 1 517 ? -40.094 23.766 2.354 1 60.69 517 ALA A C 1
ATOM 4114 O O . ALA A 1 517 ? -40.156 24.344 3.447 1 60.69 517 ALA A O 1
ATOM 4115 N N . ASP A 1 518 ? -40.688 22.547 2.168 1 68.56 518 ASP A N 1
ATOM 4116 C CA . ASP A 1 518 ? -40.938 21.531 3.199 1 68.56 518 ASP A CA 1
ATOM 4117 C C . ASP A 1 518 ? -39.656 21.172 3.924 1 68.56 518 ASP A C 1
ATOM 4119 O O . ASP A 1 518 ? -38.656 20.781 3.291 1 68.56 518 ASP A O 1
ATOM 4123 N N . PHE A 1 519 ? -39.719 21.312 5.238 1 72 519 PHE A N 1
ATOM 4124 C CA . PHE A 1 519 ? -38.562 21.172 6.078 1 72 519 PHE A CA 1
ATOM 4125 C C . PHE A 1 519 ? -37.906 19.797 5.891 1 72 519 PHE A C 1
ATOM 4127 O O . PHE A 1 519 ? -36.719 19.688 5.68 1 72 519 PHE A O 1
ATOM 4134 N N . PRO A 1 520 ? -38.75 18.703 5.91 1 74.38 520 PRO A N 1
ATOM 4135 C CA . PRO A 1 520 ? -38.156 17.375 5.777 1 74.38 520 PRO A CA 1
ATOM 4136 C C . PRO A 1 520 ? -37.406 17.188 4.449 1 74.38 520 PRO A C 1
ATOM 4138 O O . PRO A 1 520 ? -36.375 16.547 4.406 1 74.38 520 PRO A O 1
ATOM 4141 N N . MET A 1 521 ? -37.969 17.812 3.51 1 76.94 521 MET A N 1
ATOM 4142 C CA . MET A 1 521 ? -37.344 17.719 2.195 1 76.94 521 MET A CA 1
ATOM 4143 C C . MET A 1 521 ? -36 18.469 2.166 1 76.94 521 MET A C 1
ATOM 4145 O O . MET A 1 521 ? -35 17.969 1.65 1 76.94 521 MET A O 1
ATOM 4149 N N . VAL A 1 522 ? -36.031 19.594 2.727 1 84.38 522 VAL A N 1
ATOM 4150 C CA . VAL A 1 522 ? -34.844 20.453 2.723 1 84.38 522 VAL A CA 1
ATOM 4151 C C . VAL A 1 522 ? -33.75 19.812 3.543 1 84.38 522 VAL A C 1
ATOM 4153 O O . VAL A 1 522 ? -32.562 19.812 3.131 1 84.38 522 VAL A O 1
ATOM 4156 N N . SER A 1 523 ? -34.125 19.203 4.582 1 82.69 523 SER A N 1
ATOM 4157 C CA . SER A 1 523 ? -33.156 18.562 5.441 1 82.69 523 SER A CA 1
ATOM 4158 C C . SER A 1 523 ? -32.531 17.344 4.754 1 82.69 523 SER A C 1
ATOM 4160 O O . SER A 1 523 ? -31.344 17.109 4.844 1 82.69 523 SER A O 1
ATOM 4162 N N . GLY A 1 524 ? -33.438 16.609 4.145 1 85.25 524 GLY A N 1
ATOM 4163 C CA . GLY A 1 524 ? -32.969 15.453 3.404 1 85.25 524 GLY A CA 1
ATOM 4164 C C . GLY A 1 524 ? -32.031 15.812 2.26 1 85.25 524 GLY A C 1
ATOM 4165 O O . GLY A 1 524 ? -31.031 15.141 2.033 1 85.25 524 GLY A O 1
ATOM 4166 N N . LEU A 1 525 ? -32.375 16.875 1.585 1 91.06 525 LEU A N 1
ATOM 4167 C CA . LEU A 1 525 ? -31.562 17.328 0.461 1 91.06 525 LEU A CA 1
ATOM 4168 C C . LEU A 1 525 ? -30.219 17.859 0.941 1 91.06 525 LEU A C 1
ATOM 4170 O O . LEU A 1 525 ? -29.188 17.609 0.314 1 91.06 525 LEU A O 1
ATOM 4174 N N . SER A 1 526 ? -30.281 18.562 2.006 1 93.06 526 SER A N 1
ATOM 4175 C CA . SER A 1 526 ? -29.047 19.078 2.584 1 93.06 526 SER A CA 1
ATOM 4176 C C . SER A 1 526 ? -28.078 17.953 2.951 1 93.06 526 SER A C 1
ATOM 4178 O O . SER A 1 526 ? -26.891 18.031 2.658 1 93.06 526 SER A O 1
ATOM 4180 N N . SER A 1 527 ? -28.641 16.906 3.531 1 93.5 527 SER A N 1
ATOM 4181 C CA . SER A 1 527 ? -27.828 15.742 3.918 1 93.5 527 SER A CA 1
ATOM 4182 C C . SER A 1 527 ? -27.234 15.062 2.699 1 93.5 527 SER A C 1
ATOM 4184 O O . SER A 1 527 ? -26.078 14.609 2.74 1 93.5 527 SER A O 1
ATOM 4186 N N . LYS A 1 528 ? -28 14.977 1.685 1 95.94 528 LYS A N 1
ATOM 4187 C CA . LYS A 1 528 ? -27.516 14.352 0.456 1 95.94 528 LYS A CA 1
ATOM 4188 C C . LYS A 1 528 ? -26.406 15.18 -0.189 1 95.94 528 LYS A C 1
ATOM 4190 O O . LYS A 1 528 ? -25.438 14.625 -0.705 1 95.94 528 LYS A O 1
ATOM 4195 N N . LEU A 1 529 ? -26.594 16.531 -0.135 1 97.69 529 LEU A N 1
ATOM 4196 C CA . LEU A 1 529 ? -25.578 17.422 -0.708 1 97.69 529 LEU A CA 1
ATOM 4197 C C . LEU A 1 529 ? -24.266 17.281 0.029 1 97.69 529 LEU A C 1
ATOM 4199 O O . LEU A 1 529 ? -23.203 17.172 -0.599 1 97.69 529 LEU A O 1
ATOM 4203 N N . LEU A 1 530 ? -24.344 17.203 1.309 1 98.12 530 LEU A N 1
ATOM 4204 C CA . LEU A 1 530 ? -23.125 17.094 2.109 1 98.12 530 LEU A CA 1
ATOM 4205 C C . LEU A 1 530 ? -22.5 15.711 1.939 1 98.12 530 LEU A C 1
ATOM 4207 O O . LEU A 1 530 ? -21.266 15.57 1.976 1 98.12 530 LEU A O 1
ATOM 4211 N N . HIS A 1 531 ? -23.312 14.711 1.73 1 97.94 531 HIS A N 1
ATOM 4212 C CA . HIS A 1 531 ? -22.812 13.375 1.451 1 97.94 531 HIS A CA 1
ATOM 4213 C C . HIS A 1 531 ? -22.047 13.328 0.126 1 97.94 531 HIS A C 1
ATOM 4215 O O . HIS A 1 531 ? -20.984 12.719 0.032 1 97.94 531 HIS A O 1
ATOM 4221 N N . ILE A 1 532 ? -22.625 13.984 -0.861 1 98.44 532 ILE A N 1
ATOM 4222 C CA . ILE A 1 532 ? -21.953 14.062 -2.154 1 98.44 532 ILE A CA 1
ATOM 4223 C C . ILE A 1 532 ? -20.609 14.758 -1.995 1 98.44 532 ILE A C 1
ATOM 4225 O O . ILE A 1 532 ? -19.594 14.289 -2.512 1 98.44 532 ILE A O 1
ATOM 4229 N N . PHE A 1 533 ? -20.609 15.836 -1.287 1 98.44 533 PHE A N 1
ATOM 4230 C CA . PHE A 1 533 ? -19.359 16.562 -1.051 1 98.44 533 PHE A CA 1
ATOM 4231 C C . PHE A 1 533 ? -18.328 15.656 -0.405 1 98.44 533 PHE A C 1
ATOM 4233 O O . PHE A 1 533 ? -17.172 15.609 -0.845 1 98.44 533 PHE A O 1
ATOM 4240 N N . ARG A 1 534 ? -18.703 14.969 0.648 1 98.44 534 ARG A N 1
ATOM 4241 C CA . ARG A 1 534 ? -17.797 14.062 1.349 1 98.44 534 ARG A CA 1
ATOM 4242 C C . ARG A 1 534 ? -17.219 13.016 0.398 1 98.44 534 ARG A C 1
ATOM 4244 O O . ARG A 1 534 ? -16.016 12.766 0.398 1 98.44 534 ARG A O 1
ATOM 4251 N N . LYS A 1 535 ? -18.062 12.398 -0.4 1 98.31 535 LYS A N 1
ATOM 4252 C CA . LYS A 1 535 ? -17.625 11.375 -1.338 1 98.31 535 LYS A CA 1
ATOM 4253 C C . LYS A 1 535 ? -16.656 11.953 -2.369 1 98.31 535 LYS A C 1
ATOM 4255 O O . LYS A 1 535 ? -15.695 11.281 -2.768 1 98.31 535 LYS A O 1
ATOM 4260 N N . MET A 1 536 ? -16.906 13.148 -2.756 1 98.31 536 MET A N 1
ATOM 4261 C CA . MET A 1 536 ? -16 13.781 -3.723 1 98.31 536 MET A CA 1
ATOM 4262 C C . MET A 1 536 ? -14.625 14.008 -3.119 1 98.31 536 MET A C 1
ATOM 4264 O O . MET A 1 536 ? -13.609 13.812 -3.791 1 98.31 536 MET A O 1
ATOM 4268 N N . GLN A 1 537 ? -14.594 14.453 -1.829 1 98.06 537 GLN A N 1
ATOM 4269 C CA . GLN A 1 537 ? -13.312 14.594 -1.15 1 98.06 537 GLN A CA 1
ATOM 4270 C C . GLN A 1 537 ? -12.586 13.25 -1.071 1 98.06 537 GLN A C 1
ATOM 4272 O O . GLN A 1 537 ? -11.367 13.188 -1.288 1 98.06 537 GLN A O 1
ATOM 4277 N N . ASP A 1 538 ? -13.328 12.18 -0.817 1 97.56 538 ASP A N 1
ATOM 4278 C CA . ASP A 1 538 ? -12.758 10.844 -0.675 1 97.56 538 ASP A CA 1
ATOM 4279 C C . ASP A 1 538 ? -12.242 10.32 -2.016 1 97.56 538 ASP A C 1
ATOM 4281 O O . ASP A 1 538 ? -11.188 9.688 -2.08 1 97.56 538 ASP A O 1
ATOM 4285 N N . TYR A 1 539 ? -13.023 10.602 -3.094 1 98 539 TYR A N 1
ATOM 4286 C CA . TYR A 1 539 ? -12.766 9.953 -4.375 1 98 539 TYR A CA 1
ATOM 4287 C C . TYR A 1 539 ? -11.703 10.703 -5.168 1 98 539 TYR A C 1
ATOM 4289 O O . TYR A 1 539 ? -10.898 10.102 -5.879 1 98 539 TYR A O 1
ATOM 4297 N N . PHE A 1 540 ? -11.664 12.039 -5 1 98.19 540 PHE A N 1
ATOM 4298 C CA . PHE A 1 540 ? -10.977 12.758 -6.066 1 98.19 540 PHE A CA 1
ATOM 4299 C C . PHE A 1 540 ? -9.836 13.594 -5.508 1 98.19 540 PHE A C 1
ATOM 4301 O O . PHE A 1 540 ? -8.977 14.062 -6.258 1 98.19 540 PHE A O 1
ATOM 4308 N N . VAL A 1 541 ? -9.742 13.812 -4.195 1 98 541 VAL A N 1
ATOM 4309 C CA . VAL A 1 541 ? -8.703 14.672 -3.635 1 98 541 VAL A CA 1
ATOM 4310 C C . VAL A 1 541 ? -7.477 13.836 -3.277 1 98 541 VAL A C 1
ATOM 4312 O O . VAL A 1 541 ? -7.555 12.945 -2.426 1 98 541 VAL A O 1
ATOM 4315 N N . ARG A 1 542 ? -6.391 14.102 -3.982 1 97.94 542 ARG A N 1
ATOM 4316 C CA . ARG A 1 542 ? -5.086 13.492 -3.734 1 97.94 542 ARG A CA 1
ATOM 4317 C C . ARG A 1 542 ? -4.016 14.562 -3.525 1 97.94 542 ARG A C 1
ATOM 4319 O O . ARG A 1 542 ? -4.289 15.758 -3.678 1 97.94 542 ARG A O 1
ATOM 4326 N N . LEU A 1 543 ? -2.881 14.078 -3.102 1 97.75 543 LEU A N 1
ATOM 4327 C CA . LEU A 1 543 ? -1.711 14.93 -2.938 1 97.75 543 LEU A CA 1
ATOM 4328 C C . LEU A 1 543 ? -0.532 14.398 -3.744 1 97.75 543 LEU A C 1
ATOM 4330 O O . LEU A 1 543 ? -0.381 13.188 -3.906 1 97.75 543 LEU A O 1
ATOM 4334 N N . ASP A 1 544 ? 0.248 15.289 -4.301 1 96.06 544 ASP A N 1
ATOM 4335 C CA . ASP A 1 544 ? 1.553 14.859 -4.797 1 96.06 544 ASP A CA 1
ATOM 4336 C C . ASP A 1 544 ? 2.594 14.867 -3.68 1 96.06 544 ASP A C 1
ATOM 4338 O O . ASP A 1 544 ? 2.258 15.07 -2.512 1 96.06 544 ASP A O 1
ATOM 4342 N N . TRP A 1 545 ? 3.834 14.617 -4 1 96.31 545 TRP A N 1
ATOM 4343 C CA . TRP A 1 545 ? 4.871 14.445 -2.99 1 96.31 545 TRP A CA 1
ATOM 4344 C C . TRP A 1 545 ? 5.328 15.789 -2.441 1 96.31 545 TRP A C 1
ATOM 4346 O O . TRP A 1 545 ? 6.078 15.844 -1.463 1 96.31 545 TRP A O 1
ATOM 4356 N N . GLN A 1 546 ? 4.809 16.938 -2.959 1 93.31 546 GLN A N 1
ATOM 4357 C CA . GLN A 1 546 ? 5.039 18.297 -2.445 1 93.31 546 GLN A CA 1
ATOM 4358 C C . GLN A 1 546 ? 3.803 18.828 -1.723 1 93.31 546 GLN A C 1
ATOM 4360 O O . GLN A 1 546 ? 3.719 20.016 -1.421 1 93.31 546 GLN A O 1
ATOM 4365 N N . ASP A 1 547 ? 2.773 17.953 -1.572 1 93.62 547 ASP A N 1
ATOM 4366 C CA . ASP A 1 547 ? 1.551 18.203 -0.821 1 93.62 547 ASP A CA 1
ATOM 4367 C C . ASP A 1 547 ? 0.626 19.156 -1.586 1 93.62 547 ASP A C 1
ATOM 4369 O O . ASP A 1 547 ? -0.223 19.812 -0.989 1 93.62 547 ASP A O 1
ATOM 4373 N N . ALA A 1 548 ? 0.815 19.266 -2.848 1 94.38 548 ALA A N 1
ATOM 4374 C CA . ALA A 1 548 ? -0.148 20 -3.662 1 94.38 548 ALA A CA 1
ATOM 4375 C C . ALA A 1 548 ? -1.394 19.172 -3.93 1 94.38 548 ALA A C 1
ATOM 4377 O O . ALA A 1 548 ? -1.295 17.969 -4.219 1 94.38 548 ALA A O 1
ATOM 4378 N N . VAL A 1 549 ? -2.525 19.797 -3.816 1 96.5 549 VAL A N 1
ATOM 4379 C CA . VAL A 1 549 ? -3.787 19.109 -4.062 1 96.5 549 VAL A CA 1
ATOM 4380 C C . VAL A 1 549 ? -3.943 18.828 -5.555 1 96.5 549 VAL A C 1
ATOM 4382 O O . VAL A 1 549 ? -3.762 19.719 -6.379 1 96.5 549 VAL A O 1
ATOM 4385 N N . CYS A 1 550 ? -4.23 17.609 -5.906 1 96.88 550 CYS A N 1
ATOM 4386 C CA . CYS A 1 550 ? -4.406 17.234 -7.309 1 96.88 550 CYS A CA 1
ATOM 4387 C C . CYS A 1 550 ? -5.406 16.094 -7.449 1 96.88 550 CYS A C 1
ATOM 4389 O O . CYS A 1 550 ? -5.918 15.586 -6.449 1 96.88 550 CYS A O 1
ATOM 4391 N N . PHE A 1 551 ? -5.746 15.789 -8.688 1 98.19 551 PHE A N 1
ATOM 4392 C CA . PHE A 1 551 ? -6.637 14.672 -8.961 1 98.19 551 PHE A CA 1
ATOM 4393 C C . PHE A 1 551 ? -5.855 13.359 -9.023 1 98.19 551 PHE A C 1
ATOM 4395 O O . PHE A 1 551 ? -4.633 13.367 -9.18 1 98.19 551 PHE A O 1
ATOM 4402 N N . PRO A 1 552 ? -6.492 12.195 -8.938 1 97.69 552 PRO A N 1
ATOM 4403 C CA . PRO A 1 552 ? -5.82 10.906 -8.766 1 97.69 552 PRO A CA 1
ATOM 4404 C C . PRO A 1 552 ? -4.824 10.609 -9.883 1 97.69 552 PRO A C 1
ATOM 4406 O O . PRO A 1 552 ? -3.748 10.062 -9.625 1 97.69 552 PRO A O 1
ATOM 4409 N N . HIS A 1 553 ? -5.074 11.031 -11.141 1 97.75 553 HIS A N 1
ATOM 4410 C CA . HIS A 1 553 ? -4.25 10.641 -12.273 1 97.75 553 HIS A CA 1
ATOM 4411 C C . HIS A 1 553 ? -3.02 11.531 -12.398 1 97.75 553 HIS A C 1
ATOM 4413 O O . HIS A 1 553 ? -2.08 11.203 -13.125 1 97.75 553 HIS A O 1
ATOM 4419 N N . ALA A 1 554 ? -2.977 12.617 -11.719 1 96.94 554 ALA A N 1
ATOM 4420 C CA . ALA A 1 554 ? -2.072 13.727 -12.031 1 96.94 554 ALA A CA 1
ATOM 4421 C C . ALA A 1 554 ? -0.623 13.344 -11.75 1 96.94 554 ALA A C 1
ATOM 4423 O O . ALA A 1 554 ? 0.267 13.617 -12.562 1 96.94 554 ALA A O 1
ATOM 4424 N N . ALA A 1 555 ? -0.365 12.734 -10.656 1 96.38 555 ALA A N 1
ATOM 4425 C CA . ALA A 1 555 ? 1.003 12.422 -10.25 1 96.38 555 ALA A CA 1
ATOM 4426 C C . ALA A 1 555 ? 1.663 11.469 -11.242 1 96.38 555 ALA A C 1
ATOM 4428 O O . ALA A 1 555 ? 2.799 11.688 -11.664 1 96.38 555 ALA A O 1
ATOM 4429 N N . ALA A 1 556 ? 0.954 10.375 -11.625 1 96.69 556 ALA A N 1
ATOM 4430 C CA . ALA A 1 556 ? 1.5 9.414 -12.578 1 96.69 556 ALA A CA 1
ATOM 4431 C C . ALA A 1 556 ? 1.729 10.062 -13.945 1 96.69 556 ALA A C 1
ATOM 4433 O O . ALA A 1 556 ? 2.736 9.797 -14.602 1 96.69 556 ALA A O 1
ATOM 4434 N N . SER A 1 557 ? 0.81 10.922 -14.375 1 97.56 557 SER A N 1
ATOM 4435 C CA . SER A 1 557 ? 0.951 11.633 -15.648 1 97.56 557 SER A CA 1
ATOM 4436 C C . SER A 1 557 ? 2.188 12.523 -15.648 1 97.56 557 SER A C 1
ATOM 4438 O O . SER A 1 557 ? 2.943 12.547 -16.625 1 97.56 557 SER A O 1
ATOM 4440 N N . GLN A 1 558 ? 2.395 13.25 -14.609 1 97.12 558 GLN A N 1
ATOM 4441 C CA . GLN A 1 558 ? 3.553 14.133 -14.5 1 97.12 558 GLN A CA 1
ATOM 4442 C C . GLN A 1 558 ? 4.852 13.328 -14.477 1 97.12 558 GLN A C 1
ATOM 4444 O O . GLN A 1 558 ? 5.828 13.711 -15.125 1 97.12 558 GLN A O 1
ATOM 4449 N N . ASN A 1 559 ? 4.863 12.273 -13.719 1 98.12 559 ASN A N 1
ATOM 4450 C CA . ASN A 1 559 ? 6.039 11.414 -13.672 1 98.12 559 ASN A CA 1
ATOM 4451 C C . ASN A 1 559 ? 6.395 10.875 -15.055 1 98.12 559 ASN A C 1
ATOM 4453 O O . ASN A 1 559 ? 7.57 10.812 -15.422 1 98.12 559 ASN A O 1
ATOM 4457 N N . LEU A 1 560 ? 5.348 10.43 -15.773 1 98.25 560 LEU A N 1
ATOM 4458 C CA . LEU A 1 560 ? 5.566 9.898 -17.125 1 98.25 560 LEU A CA 1
ATOM 4459 C C . LEU A 1 560 ? 6.262 10.93 -18 1 98.25 560 LEU A C 1
ATOM 4461 O O . LEU A 1 560 ? 7.195 10.602 -18.734 1 98.25 560 LEU A O 1
ATOM 4465 N N . CYS A 1 561 ? 5.887 12.203 -17.922 1 98.19 561 CYS A N 1
ATOM 4466 C CA . CYS A 1 561 ? 6.523 13.273 -18.688 1 98.19 561 CYS A CA 1
ATOM 4467 C C . CYS A 1 561 ? 8 13.391 -18.344 1 98.19 561 CYS A C 1
ATOM 4469 O O . CYS A 1 561 ? 8.852 13.438 -19.234 1 98.19 561 CYS A O 1
ATOM 4471 N N . HIS A 1 562 ? 8.32 13.375 -17.094 1 98.56 562 HIS A N 1
ATOM 4472 C CA . HIS A 1 562 ? 9.695 13.547 -16.641 1 98.56 562 HIS A CA 1
ATOM 4473 C C . HIS A 1 562 ? 10.539 12.32 -16.984 1 98.56 562 HIS A C 1
ATOM 4475 O O . HIS A 1 562 ? 11.703 12.453 -17.375 1 98.56 562 HIS A O 1
ATOM 4481 N N . LEU A 1 563 ? 9.969 11.148 -16.812 1 98.56 563 LEU A N 1
ATOM 4482 C CA . LEU A 1 563 ? 10.695 9.922 -17.125 1 98.56 563 LEU A CA 1
ATOM 4483 C C . LEU A 1 563 ? 11 9.82 -18.609 1 98.56 563 LEU A C 1
ATOM 4485 O O . LEU A 1 563 ? 12.094 9.406 -19 1 98.56 563 LEU A O 1
ATOM 4489 N N . GLU A 1 564 ? 10.07 10.188 -19.422 1 98.12 564 GLU A N 1
ATOM 4490 C CA . GLU A 1 564 ? 10.289 10.188 -20.875 1 98.12 564 GLU A CA 1
ATOM 4491 C C . GLU A 1 564 ? 11.367 11.203 -21.266 1 98.12 564 GLU A C 1
ATOM 4493 O O . GLU A 1 564 ? 12.195 10.922 -22.125 1 98.12 564 GLU A O 1
ATOM 4498 N N . GLN A 1 565 ? 11.32 12.328 -20.625 1 98.31 565 GLN A N 1
ATOM 4499 C CA . GLN A 1 565 ? 12.359 13.32 -20.844 1 98.31 565 GLN A CA 1
ATOM 4500 C C . GLN A 1 565 ? 13.734 12.766 -20.484 1 98.31 565 GLN A C 1
ATOM 4502 O O . GLN A 1 565 ? 14.719 13.008 -21.172 1 98.31 565 GLN A O 1
ATOM 4507 N N . ALA A 1 566 ? 13.781 12.039 -19.422 1 98.62 566 ALA A N 1
ATOM 4508 C CA . ALA A 1 566 ? 15.039 11.445 -18.984 1 98.62 566 ALA A CA 1
ATOM 4509 C C . ALA A 1 566 ? 15.547 10.422 -19.984 1 98.62 566 ALA A C 1
ATOM 4511 O O . ALA A 1 566 ? 16.734 10.375 -20.297 1 98.62 566 ALA A O 1
ATOM 4512 N N . VAL A 1 567 ? 14.656 9.57 -20.469 1 97.81 567 VAL A N 1
ATOM 4513 C CA . VAL A 1 567 ? 15.031 8.578 -21.469 1 97.81 567 VAL A CA 1
ATOM 4514 C C . VAL A 1 567 ? 15.586 9.266 -22.719 1 97.81 567 VAL A C 1
ATOM 4516 O O . VAL A 1 567 ? 16.641 8.891 -23.219 1 97.81 567 VAL A O 1
ATOM 4519 N N . HIS A 1 568 ? 14.922 10.32 -23.219 1 97.38 568 HIS A N 1
ATOM 4520 C CA . HIS A 1 568 ? 15.367 11.062 -24.391 1 97.38 568 HIS A CA 1
ATOM 4521 C C . HIS A 1 568 ? 16.734 11.695 -24.156 1 97.38 568 HIS A C 1
ATOM 4523 O O . HIS A 1 568 ? 17.594 11.688 -25.047 1 97.38 568 HIS A O 1
ATOM 4529 N N . ALA A 1 569 ? 16.906 12.195 -23 1 97.62 569 ALA A N 1
ATOM 4530 C CA . ALA A 1 569 ? 18.188 12.797 -22.656 1 97.62 569 ALA A CA 1
ATOM 4531 C C . ALA A 1 569 ? 19.297 11.758 -22.672 1 97.62 569 ALA A C 1
ATOM 4533 O O . ALA A 1 569 ? 20.391 12.008 -23.203 1 97.62 569 ALA A O 1
ATOM 4534 N N . LEU A 1 570 ? 19.047 10.578 -22.109 1 96.56 570 LEU A N 1
ATOM 4535 C CA . LEU A 1 570 ? 20.062 9.531 -22.078 1 96.56 570 LEU A CA 1
ATOM 4536 C C . LEU A 1 570 ? 20.344 9 -23.469 1 96.56 570 LEU A C 1
ATOM 4538 O O . LEU A 1 570 ? 21.484 8.656 -23.781 1 96.56 570 LEU A O 1
ATOM 4542 N N . GLU A 1 571 ? 19.328 8.898 -24.281 1 95.31 571 GLU A N 1
ATOM 4543 C CA . GLU A 1 571 ? 19.531 8.484 -25.656 1 95.31 571 GLU A CA 1
ATOM 4544 C C . GLU A 1 571 ? 20.453 9.445 -26.391 1 95.31 571 GLU A C 1
ATOM 4546 O O . GLU A 1 571 ? 21.188 9.039 -27.297 1 95.31 571 GLU A O 1
ATOM 4551 N N . SER A 1 572 ? 20.5 10.664 -25.984 1 94 572 SER A N 1
ATOM 4552 C CA . SER A 1 572 ? 21.375 11.688 -26.578 1 94 572 SER A CA 1
ATOM 4553 C C . SER A 1 572 ? 22.656 11.836 -25.781 1 94 572 SER A C 1
ATOM 4555 O O . SER A 1 572 ? 23.375 12.828 -25.938 1 94 572 SER A O 1
ATOM 4557 N N . GLN A 1 573 ? 22.859 10.977 -24.859 1 92.81 573 GLN A N 1
ATOM 4558 C CA . GLN A 1 573 ? 24.062 10.906 -24.047 1 92.81 573 GLN A CA 1
ATOM 4559 C C . GLN A 1 573 ? 24.203 12.156 -23.172 1 92.81 573 GLN A C 1
ATOM 4561 O O . GLN A 1 573 ? 25.328 12.609 -22.922 1 92.81 573 GLN A O 1
ATOM 4566 N N . ASN A 1 574 ? 23.078 12.75 -22.859 1 94.62 574 ASN A N 1
ATOM 4567 C CA . ASN A 1 574 ? 23.062 13.914 -21.984 1 94.62 574 ASN A CA 1
ATOM 4568 C C . ASN A 1 574 ? 22.625 13.547 -20.578 1 94.62 574 ASN A C 1
ATOM 4570 O O . ASN A 1 574 ? 21.484 13.773 -20.188 1 94.62 574 ASN A O 1
ATOM 4574 N N . ILE A 1 575 ? 23.516 13.148 -19.781 1 96.25 575 ILE A N 1
ATOM 4575 C CA . ILE A 1 575 ? 23.234 12.648 -18.438 1 96.25 575 ILE A CA 1
ATOM 4576 C C . ILE A 1 575 ? 22.734 13.789 -17.547 1 96.25 575 ILE A C 1
ATOM 4578 O O . ILE A 1 575 ? 21.828 13.594 -16.734 1 96.25 575 ILE A O 1
ATOM 4582 N N . THR A 1 576 ? 23.266 14.953 -17.672 1 95.88 576 THR A N 1
ATOM 4583 C CA . THR A 1 576 ? 22.875 16.109 -16.859 1 95.88 576 THR A CA 1
ATOM 4584 C C . THR A 1 576 ? 21.391 16.422 -17.047 1 95.88 576 THR A C 1
ATOM 4586 O O . THR A 1 576 ? 20.672 16.641 -16.062 1 95.88 576 THR A O 1
ATOM 4589 N N . ALA A 1 577 ? 21 16.438 -18.25 1 97.19 577 ALA A N 1
ATOM 4590 C CA . ALA A 1 577 ? 19.594 16.719 -18.547 1 97.19 577 ALA A CA 1
ATOM 4591 C C . ALA A 1 577 ? 18.688 15.617 -17.969 1 97.19 577 ALA A C 1
ATOM 4593 O O . ALA A 1 577 ? 17.562 15.891 -17.531 1 97.19 577 ALA A O 1
ATOM 4594 N N . ALA A 1 578 ? 19.125 14.375 -18.094 1 98.12 578 ALA A N 1
ATOM 4595 C CA . ALA A 1 578 ? 18.359 13.273 -17.5 1 98.12 578 ALA A CA 1
ATOM 4596 C C . ALA A 1 578 ? 18.203 13.445 -16 1 98.12 578 ALA A C 1
ATOM 4598 O O . ALA A 1 578 ? 17.125 13.234 -15.453 1 98.12 578 ALA A O 1
ATOM 4599 N N . LEU A 1 579 ? 19.281 13.82 -15.352 1 98.19 579 LEU A N 1
ATOM 4600 C CA . LEU A 1 579 ? 19.266 14.031 -13.906 1 98.19 579 LEU A CA 1
ATOM 4601 C C . LEU A 1 579 ? 18.312 15.164 -13.539 1 98.19 579 LEU A C 1
ATOM 4603 O O . LEU A 1 579 ? 17.594 15.086 -12.539 1 98.19 579 LEU A O 1
ATOM 4607 N N . GLU A 1 580 ? 18.281 16.172 -14.344 1 98.31 580 GLU A N 1
ATOM 4608 C CA . GLU A 1 580 ? 17.359 17.281 -14.102 1 98.31 580 GLU A CA 1
ATOM 4609 C C . GLU A 1 580 ? 15.914 16.828 -14.188 1 98.31 580 GLU A C 1
ATOM 4611 O O . GLU A 1 580 ? 15.078 17.25 -13.383 1 98.31 580 GLU A O 1
ATOM 4616 N N . ALA A 1 581 ? 15.609 16 -15.094 1 98.56 581 ALA A N 1
ATOM 4617 C CA . ALA A 1 581 ? 14.266 15.453 -15.242 1 98.56 581 ALA A CA 1
ATOM 4618 C C . ALA A 1 581 ? 13.898 14.562 -14.062 1 98.56 581 ALA A C 1
ATOM 4620 O O . ALA A 1 581 ? 12.781 14.641 -13.539 1 98.56 581 ALA A O 1
ATOM 4621 N N . LEU A 1 582 ? 14.867 13.711 -13.672 1 98.62 582 LEU A N 1
ATOM 4622 C CA . LEU A 1 582 ? 14.617 12.758 -12.594 1 98.62 582 LEU A CA 1
ATOM 4623 C C . LEU A 1 582 ? 14.438 13.484 -11.266 1 98.62 582 LEU A C 1
ATOM 4625 O O . LEU A 1 582 ? 13.766 12.977 -10.359 1 98.62 582 LEU A O 1
ATOM 4629 N N . TYR A 1 583 ? 14.969 14.711 -11.148 1 98.19 583 TYR A N 1
ATOM 4630 C CA . TYR A 1 583 ? 14.852 15.547 -9.961 1 98.19 583 TYR A CA 1
ATOM 4631 C C . TYR A 1 583 ? 13.391 15.883 -9.672 1 98.19 583 TYR A C 1
ATOM 4633 O O . TYR A 1 583 ? 13.016 16.109 -8.523 1 98.19 583 TYR A O 1
ATOM 4641 N N . GLU A 1 584 ? 12.555 15.773 -10.68 1 97.75 584 GLU A N 1
ATOM 4642 C CA . GLU A 1 584 ? 11.172 16.234 -10.57 1 97.75 584 GLU A CA 1
ATOM 4643 C C . GLU A 1 584 ? 10.227 15.07 -10.266 1 97.75 584 GLU A C 1
ATOM 4645 O O . GLU A 1 584 ? 9.055 15.281 -9.945 1 97.75 584 GLU A O 1
ATOM 4650 N N . VAL A 1 585 ? 10.734 13.867 -10.305 1 98.44 585 VAL A N 1
ATOM 4651 C CA . VAL A 1 585 ? 9.883 12.688 -10.125 1 98.44 585 VAL A CA 1
ATOM 4652 C C . VAL A 1 585 ? 9.688 12.422 -8.633 1 98.44 585 VAL A C 1
ATOM 4654 O O . VAL A 1 585 ? 10.617 12.008 -7.938 1 98.44 585 VAL A O 1
ATOM 4657 N N . ASP A 1 586 ? 8.438 12.609 -8.18 1 97.88 586 ASP A N 1
ATOM 4658 C CA . ASP A 1 586 ? 8.055 12.352 -6.797 1 97.88 586 ASP A CA 1
ATOM 4659 C C . ASP A 1 586 ? 9 13.055 -5.824 1 97.88 586 ASP A C 1
ATOM 4661 O O . ASP A 1 586 ? 9.164 14.273 -5.887 1 97.88 586 ASP A O 1
ATOM 4665 N N . ASN A 1 587 ? 9.648 12.32 -4.91 1 97.5 587 ASN A N 1
ATOM 4666 C CA . ASN A 1 587 ? 10.539 12.93 -3.936 1 97.5 587 ASN A CA 1
ATOM 4667 C C . ASN A 1 587 ? 12 12.617 -4.242 1 97.5 587 ASN A C 1
ATOM 4669 O O . ASN A 1 587 ? 12.852 12.648 -3.348 1 97.5 587 ASN A O 1
ATOM 4673 N N . ASN A 1 588 ? 12.312 12.32 -5.527 1 98.06 588 ASN A N 1
ATOM 4674 C CA . ASN A 1 588 ? 13.648 11.836 -5.875 1 98.06 588 ASN A CA 1
ATOM 4675 C C . ASN A 1 588 ? 14.68 12.961 -5.824 1 98.06 588 ASN A C 1
ATOM 4677 O O . ASN A 1 588 ? 15.883 12.703 -5.871 1 98.06 588 ASN A O 1
ATOM 4681 N N . CYS A 1 589 ? 14.297 14.227 -5.684 1 97.44 589 CYS A N 1
ATOM 4682 C CA . CYS A 1 589 ? 15.25 15.297 -5.418 1 97.44 589 CYS A CA 1
ATOM 4683 C C . CYS A 1 589 ? 16.094 14.984 -4.188 1 97.44 589 CYS A C 1
ATOM 4685 O O . CYS A 1 589 ? 17.266 15.352 -4.125 1 97.44 589 CYS A O 1
ATOM 4687 N N . TYR A 1 590 ? 15.555 14.242 -3.236 1 97.62 590 TYR A N 1
ATOM 4688 C CA . TYR A 1 590 ? 16.266 13.922 -2 1 97.62 590 TYR A CA 1
ATOM 4689 C C . TYR A 1 590 ? 17.266 12.797 -2.223 1 97.62 590 TYR A C 1
ATOM 4691 O O . TYR A 1 590 ? 18.188 12.617 -1.426 1 97.62 590 TYR A O 1
ATOM 4699 N N . ALA A 1 591 ? 17.078 12.031 -3.297 1 96.94 591 ALA A N 1
ATOM 4700 C CA . ALA A 1 591 ? 18.062 11.023 -3.67 1 96.94 591 ALA A CA 1
ATOM 4701 C C . ALA A 1 591 ? 19.375 11.68 -4.086 1 96.94 591 ALA A C 1
ATOM 4703 O O . ALA A 1 591 ? 20.438 11.047 -4.039 1 96.94 591 ALA A O 1
ATOM 4704 N N . PHE A 1 592 ? 19.344 12.938 -4.473 1 96.94 592 PHE A N 1
ATOM 4705 C CA . PHE A 1 592 ? 20.516 13.68 -4.934 1 96.94 592 PHE A CA 1
ATOM 4706 C C . PHE A 1 592 ? 21.344 14.164 -3.75 1 96.94 592 PHE A C 1
ATOM 4708 O O . PHE A 1 592 ? 22.531 14.438 -3.893 1 96.94 592 PHE A O 1
ATOM 4715 N N . LEU A 1 593 ? 20.625 14.242 -2.584 1 96.69 593 LEU A N 1
ATOM 4716 C CA . LEU A 1 593 ? 21.219 15.109 -1.568 1 96.69 593 LEU A CA 1
ATOM 4717 C C . LEU A 1 593 ? 21.484 14.328 -0.281 1 96.69 593 LEU A C 1
ATOM 4719 O O . LEU A 1 593 ? 22.328 14.727 0.523 1 96.69 593 LEU A O 1
ATOM 4723 N N . PHE A 1 594 ? 20.766 13.258 -0.036 1 97.81 594 PHE A N 1
ATOM 4724 C CA . PHE A 1 594 ? 20.828 12.586 1.255 1 97.81 594 PHE A CA 1
ATOM 4725 C C . PHE A 1 594 ? 21.141 11.102 1.076 1 97.81 594 PHE A C 1
ATOM 4727 O O . PHE A 1 594 ? 21.047 10.57 -0.031 1 97.81 594 PHE A O 1
ATOM 4734 N N . ASP A 1 595 ? 21.531 10.492 2.209 1 95.75 595 ASP A N 1
ATOM 4735 C CA . ASP A 1 595 ? 21.828 9.062 2.189 1 95.75 595 ASP A CA 1
ATOM 4736 C C . ASP A 1 595 ? 20.562 8.242 1.928 1 95.75 595 ASP A C 1
ATOM 4738 O O . ASP A 1 595 ? 19.453 8.703 2.189 1 95.75 595 ASP A O 1
ATOM 4742 N N . GLU A 1 596 ? 20.734 7.074 1.416 1 94.06 596 GLU A N 1
ATOM 4743 C CA . GLU A 1 596 ? 19.641 6.184 1.031 1 94.06 596 GLU A CA 1
ATOM 4744 C C . GLU A 1 596 ? 18.672 5.961 2.191 1 94.06 596 GLU A C 1
ATOM 4746 O O . GLU A 1 596 ? 17.453 5.965 2.002 1 94.06 596 GLU A O 1
ATOM 4751 N N . GLU A 1 597 ? 19.234 5.801 3.396 1 93.56 597 GLU A N 1
ATOM 4752 C CA . GLU A 1 597 ? 18.391 5.5 4.547 1 93.56 597 GLU A CA 1
ATOM 4753 C C . GLU A 1 597 ? 17.5 6.684 4.898 1 93.56 597 GLU A C 1
ATOM 4755 O O . GLU A 1 597 ? 16.359 6.5 5.352 1 93.56 597 GLU A O 1
ATOM 4760 N N . VAL A 1 598 ? 18.047 7.883 4.758 1 97.12 598 VAL A N 1
ATOM 4761 C CA . VAL A 1 598 ? 17.234 9.07 5 1 97.12 598 VAL A CA 1
ATOM 4762 C C . VAL A 1 598 ? 16.094 9.125 3.992 1 97.12 598 VAL A C 1
ATOM 4764 O O . VAL A 1 598 ? 14.93 9.281 4.375 1 97.12 598 VAL A O 1
ATOM 4767 N N . TYR A 1 599 ? 16.484 8.922 2.695 1 96.62 599 TYR A N 1
ATOM 4768 C CA . TYR A 1 599 ? 15.523 8.883 1.601 1 96.62 599 TYR A CA 1
ATOM 4769 C C . TYR A 1 599 ? 14.477 7.805 1.84 1 96.62 599 TYR A C 1
ATOM 4771 O O . TYR A 1 599 ? 13.273 8.062 1.712 1 96.62 599 TYR A O 1
ATOM 4779 N N . TYR A 1 600 ? 14.883 6.668 2.229 1 93.56 600 TYR A N 1
ATOM 4780 C CA . TYR A 1 600 ? 14.016 5.52 2.445 1 93.56 600 TYR A CA 1
ATOM 4781 C C . TYR A 1 600 ? 13.078 5.758 3.625 1 93.56 600 TYR A C 1
ATOM 4783 O O . TYR A 1 600 ? 11.867 5.523 3.525 1 93.56 600 TYR A O 1
ATOM 4791 N N . HIS A 1 601 ? 13.562 6.199 4.73 1 95.38 601 HIS A N 1
ATOM 4792 C CA . HIS A 1 601 ? 12.758 6.402 5.93 1 95.38 601 HIS A CA 1
ATOM 4793 C C . HIS A 1 601 ? 11.602 7.355 5.66 1 95.38 601 HIS A C 1
ATOM 4795 O O . HIS A 1 601 ? 10.453 7.051 5.996 1 95.38 601 HIS A O 1
ATOM 4801 N N . PHE A 1 602 ? 11.914 8.438 5.031 1 97.12 602 PHE A N 1
ATOM 4802 C CA . PHE A 1 602 ? 10.898 9.477 4.879 1 97.12 602 PHE A CA 1
ATOM 4803 C C . PHE A 1 602 ? 9.992 9.18 3.691 1 97.12 602 PHE A C 1
ATOM 4805 O O . PHE A 1 602 ? 9 9.875 3.473 1 97.12 602 PHE A O 1
ATOM 4812 N N . THR A 1 603 ? 10.297 8.141 2.85 1 95.62 603 THR A N 1
ATOM 4813 C CA . THR A 1 603 ? 9.375 7.625 1.85 1 95.62 603 THR A CA 1
ATOM 4814 C C . THR A 1 603 ? 8.406 6.625 2.479 1 95.62 603 THR A C 1
ATOM 4816 O O . THR A 1 603 ? 7.188 6.734 2.295 1 95.62 603 THR A O 1
ATOM 4819 N N . GLU A 1 604 ? 8.945 5.773 3.307 1 92.38 604 GLU A N 1
ATOM 4820 C CA . GLU A 1 604 ? 8.18 4.676 3.893 1 92.38 604 GLU A CA 1
ATOM 4821 C C . GLU A 1 604 ? 7.16 5.191 4.906 1 92.38 604 GLU A C 1
ATOM 4823 O O . GLU A 1 604 ? 6.062 4.641 5.023 1 92.38 604 GLU A O 1
ATOM 4828 N N . TYR A 1 605 ? 7.547 6.227 5.656 1 94.31 605 TYR A N 1
ATOM 4829 C CA . TYR A 1 605 ? 6.645 6.656 6.719 1 94.31 605 TYR A CA 1
ATOM 4830 C C . TYR A 1 605 ? 5.434 7.387 6.148 1 94.31 605 TYR A C 1
ATOM 4832 O O . TYR A 1 605 ? 4.473 7.66 6.867 1 94.31 605 TYR A O 1
ATOM 4840 N N . ILE A 1 606 ? 5.535 7.711 4.852 1 95.75 606 ILE A N 1
ATOM 4841 C CA . ILE A 1 606 ? 4.391 8.312 4.172 1 95.75 606 ILE A CA 1
ATOM 4842 C C . ILE A 1 606 ? 3.486 7.207 3.619 1 95.75 606 ILE A C 1
ATOM 4844 O O . ILE A 1 606 ? 2.258 7.32 3.67 1 95.75 606 ILE A O 1
ATOM 4848 N N . LEU A 1 607 ? 4.059 6.137 3.123 1 91.44 607 LEU A N 1
ATOM 4849 C CA . LEU A 1 607 ? 3.328 5.145 2.346 1 91.44 607 LEU A CA 1
ATOM 4850 C C . LEU A 1 607 ? 2.844 4.004 3.236 1 91.44 607 LEU A C 1
ATOM 4852 O O . LEU A 1 607 ? 1.839 3.357 2.932 1 91.44 607 LEU A O 1
ATOM 4856 N N . HIS A 1 608 ? 3.496 3.729 4.367 1 85.56 608 HIS A N 1
ATOM 4857 C CA . HIS A 1 608 ? 3.248 2.445 5.016 1 85.56 608 HIS A CA 1
ATOM 4858 C C . HIS A 1 608 ? 3.039 2.617 6.516 1 85.56 608 HIS A C 1
ATOM 4860 O O . HIS A 1 608 ? 3.072 1.641 7.27 1 85.56 608 HIS A O 1
ATOM 4866 N N . GLN A 1 609 ? 2.768 3.748 6.961 1 88.44 609 GLN A N 1
ATOM 4867 C CA . GLN A 1 609 ? 2.418 3.959 8.359 1 88.44 609 GLN A CA 1
ATOM 4868 C C . GLN A 1 609 ? 0.923 3.756 8.594 1 88.44 609 GLN A C 1
ATOM 4870 O O . GLN A 1 609 ? 0.117 3.945 7.68 1 88.44 609 GLN A O 1
ATOM 4875 N N . PRO A 1 610 ? 0.598 3.32 9.797 1 84.56 610 PRO A N 1
ATOM 4876 C CA . PRO A 1 610 ? -0.828 3.217 10.117 1 84.56 610 PRO A CA 1
ATOM 4877 C C . PRO A 1 610 ? -1.581 4.523 9.891 1 84.56 610 PRO A C 1
ATOM 4879 O O . PRO A 1 610 ? -1.022 5.605 10.094 1 84.56 610 PRO A O 1
ATOM 4882 N N . LYS A 1 611 ? -2.824 4.383 9.617 1 85.25 611 LYS A N 1
ATOM 4883 C CA . LYS A 1 611 ? -3.658 5.52 9.227 1 85.25 611 LYS A CA 1
ATOM 4884 C C . LYS A 1 611 ? -3.719 6.559 10.344 1 85.25 611 LYS A C 1
ATOM 4886 O O . LYS A 1 611 ? -3.787 7.762 10.078 1 85.25 611 LYS A O 1
ATOM 4891 N N . ASP A 1 612 ? -3.719 6.105 11.57 1 84.06 612 ASP A N 1
ATOM 4892 C CA . ASP A 1 612 ? -3.873 7.031 12.688 1 84.06 612 ASP A CA 1
ATOM 4893 C C . ASP A 1 612 ? -2.635 7.91 12.852 1 84.06 612 ASP A C 1
ATOM 4895 O O . ASP A 1 612 ? -2.688 8.953 13.508 1 84.06 612 ASP A O 1
ATOM 4899 N N . ARG A 1 613 ? -1.546 7.52 12.227 1 91.88 613 ARG A N 1
ATOM 4900 C CA . ARG A 1 613 ? -0.342 8.344 12.25 1 91.88 613 ARG A CA 1
ATOM 4901 C C . ARG A 1 613 ? -0.212 9.172 10.977 1 91.88 613 ARG A C 1
ATOM 4903 O O . ARG A 1 613 ? 0.521 10.156 10.945 1 91.88 613 ARG A O 1
ATOM 4910 N N . LEU A 1 614 ? -0.978 8.734 9.984 1 94.56 614 LEU A N 1
ATOM 4911 C CA . LEU A 1 614 ? -0.937 9.461 8.719 1 94.56 614 LEU A CA 1
ATOM 4912 C C . LEU A 1 614 ? -1.925 10.617 8.727 1 94.56 614 LEU A C 1
ATOM 4914 O O . LEU A 1 614 ? -1.83 11.523 7.895 1 94.56 614 LEU A O 1
ATOM 4918 N N . MET A 1 615 ? -2.926 10.625 9.602 1 95.69 615 MET A N 1
ATOM 4919 C CA . MET A 1 615 ? -3.875 11.719 9.789 1 95.69 615 MET A CA 1
ATOM 4920 C C . MET A 1 615 ? -4.469 12.148 8.445 1 95.69 615 MET A C 1
ATOM 4922 O O . MET A 1 615 ? -5.031 11.328 7.723 1 95.69 615 MET A O 1
ATOM 4926 N N . TRP A 1 616 ? -4.297 13.391 8.094 1 97.06 616 TRP A N 1
ATOM 4927 C CA . TRP A 1 616 ? -4.961 13.969 6.93 1 97.06 616 TRP A CA 1
ATOM 4928 C C . TRP A 1 616 ? -4.281 13.523 5.641 1 97.06 616 TRP A C 1
ATOM 4930 O O . TRP A 1 616 ? -4.805 13.742 4.547 1 97.06 616 TRP A O 1
ATOM 4940 N N . GLY A 1 617 ? -3.156 12.781 5.727 1 97.06 617 GLY A N 1
ATOM 4941 C CA . GLY A 1 617 ? -2.459 12.305 4.543 1 97.06 617 GLY A CA 1
ATOM 4942 C C . GLY A 1 617 ? -2.824 10.875 4.172 1 97.06 617 GLY A C 1
ATOM 4943 O O . GLY A 1 617 ? -2.428 10.391 3.111 1 97.06 617 GLY A O 1
ATOM 4944 N N . ALA A 1 618 ? -3.611 10.18 5.016 1 95.25 618 ALA A N 1
ATOM 4945 C CA . ALA A 1 618 ? -3.908 8.758 4.82 1 95.25 618 ALA A CA 1
ATOM 4946 C C . ALA A 1 618 ? -4.629 8.531 3.496 1 95.25 618 ALA A C 1
ATOM 4948 O O . ALA A 1 618 ? -5.715 9.07 3.27 1 95.25 618 ALA A O 1
ATOM 4949 N N . GLY A 1 619 ? -3.975 7.816 2.65 1 92.38 619 GLY A N 1
ATOM 4950 C CA . GLY A 1 619 ? -4.594 7.402 1.401 1 92.38 619 GLY A CA 1
ATOM 4951 C C . GLY A 1 619 ? -4.566 8.484 0.336 1 92.38 619 GLY A C 1
ATOM 4952 O O . GLY A 1 619 ? -5.258 8.383 -0.677 1 92.38 619 GLY A O 1
ATOM 4953 N N . ARG A 1 620 ? -3.715 9.5 0.527 1 96.75 620 ARG A N 1
ATOM 4954 C CA . ARG A 1 620 ? -3.809 10.617 -0.408 1 96.75 620 ARG A CA 1
ATOM 4955 C C . ARG A 1 620 ? -2.568 10.695 -1.294 1 96.75 620 ARG A C 1
ATOM 4957 O O . ARG A 1 620 ? -2.576 11.367 -2.322 1 96.75 620 ARG A O 1
ATOM 4964 N N . ILE A 1 621 ? -1.522 10.023 -0.94 1 95.06 621 ILE A N 1
ATOM 4965 C CA . ILE A 1 621 ? -0.381 9.734 -1.803 1 95.06 621 ILE A CA 1
ATOM 4966 C C . ILE A 1 621 ? -0.299 8.234 -2.07 1 95.06 621 ILE A C 1
ATOM 4968 O O . ILE A 1 621 ? -0.092 7.445 -1.146 1 95.06 621 ILE A O 1
ATOM 4972 N N . LEU A 1 622 ? -0.377 7.852 -3.324 1 87.25 622 LEU A N 1
ATOM 4973 C CA . LEU A 1 622 ? -0.655 6.441 -3.57 1 87.25 622 LEU A CA 1
ATOM 4974 C C . LEU A 1 622 ? 0.572 5.738 -4.141 1 87.25 622 LEU A C 1
ATOM 4976 O O . LEU A 1 622 ? 0.76 4.535 -3.93 1 87.25 622 LEU A O 1
ATOM 4980 N N . HIS A 1 623 ? 1.301 6.539 -4.957 1 92.31 623 HIS A N 1
ATOM 4981 C CA . HIS A 1 623 ? 2.365 5.871 -5.695 1 92.31 623 HIS A CA 1
ATOM 4982 C C . HIS A 1 623 ? 3.719 6.516 -5.414 1 92.31 623 HIS A C 1
ATOM 4984 O O . HIS A 1 623 ? 3.783 7.645 -4.926 1 92.31 623 HIS A O 1
ATOM 4990 N N . HIS A 1 624 ? 4.73 5.77 -5.641 1 95.75 624 HIS A N 1
ATOM 4991 C CA . HIS A 1 624 ? 6.102 6.25 -5.531 1 95.75 624 HIS A CA 1
ATOM 4992 C C . HIS A 1 624 ? 7.027 5.508 -6.492 1 95.75 624 HIS A C 1
ATOM 4994 O O . HIS A 1 624 ? 6.895 4.297 -6.676 1 95.75 624 HIS A O 1
ATOM 5000 N N . GLU A 1 625 ? 7.859 6.203 -7.176 1 96.62 625 GLU A N 1
ATOM 5001 C CA . GLU A 1 625 ? 8.922 5.613 -7.98 1 96.62 625 GLU A CA 1
ATOM 5002 C C . GLU A 1 625 ? 10.289 5.816 -7.324 1 96.62 625 GLU A C 1
ATOM 5004 O O . GLU A 1 625 ? 10.781 6.941 -7.246 1 96.62 625 GLU A O 1
ATOM 5009 N N . ASN A 1 626 ? 10.859 4.762 -6.855 1 95.31 626 ASN A N 1
ATOM 5010 C CA . ASN A 1 626 ? 12.18 4.848 -6.242 1 95.31 626 ASN A CA 1
ATOM 5011 C C . ASN A 1 626 ? 13.289 4.887 -7.293 1 95.31 626 ASN A C 1
ATOM 5013 O O . ASN A 1 626 ? 13.531 3.891 -7.977 1 95.31 626 ASN A O 1
ATOM 5017 N N . LEU A 1 627 ? 13.984 5.984 -7.414 1 97.19 627 LEU A N 1
ATOM 5018 C CA . LEU A 1 627 ? 15.031 6.137 -8.414 1 97.19 627 LEU A CA 1
ATOM 5019 C C . LEU A 1 627 ? 16.391 6.379 -7.746 1 97.19 627 LEU A C 1
ATOM 5021 O O . LEU A 1 627 ? 17.328 6.848 -8.391 1 97.19 627 LEU A O 1
ATOM 5025 N N . TYR A 1 628 ? 16.5 6.133 -6.422 1 96.31 628 TYR A N 1
ATOM 5026 C CA . TYR A 1 628 ? 17.719 6.453 -5.676 1 96.31 628 TYR A CA 1
ATOM 5027 C C . TYR A 1 628 ? 18.938 5.84 -6.34 1 96.31 628 TYR A C 1
ATOM 5029 O O . TYR A 1 628 ? 19.906 6.543 -6.656 1 96.31 628 TYR A O 1
ATOM 5037 N N . GLY A 1 629 ? 18.922 4.477 -6.605 1 93.75 629 GLY A N 1
ATOM 5038 C CA . GLY A 1 629 ? 20.047 3.791 -7.203 1 93.75 629 GLY A CA 1
ATOM 5039 C C . GLY A 1 629 ? 20.422 4.324 -8.578 1 93.75 629 GLY A C 1
ATOM 5040 O O . GLY A 1 629 ? 21.594 4.465 -8.898 1 93.75 629 GLY A O 1
ATOM 5041 N N . LEU A 1 630 ? 19.438 4.594 -9.375 1 95.19 630 LEU A N 1
ATOM 5042 C CA . LEU A 1 630 ? 19.672 5.109 -10.719 1 95.19 630 LEU A CA 1
ATOM 5043 C C . LEU A 1 630 ? 20.312 6.492 -10.664 1 95.19 630 LEU A C 1
ATOM 5045 O O . LEU A 1 630 ? 21.219 6.789 -11.438 1 95.19 630 LEU A O 1
ATOM 5049 N N . VAL A 1 631 ? 19.781 7.34 -9.805 1 97.5 631 VAL A N 1
ATOM 5050 C CA . VAL A 1 631 ? 20.328 8.688 -9.641 1 97.5 631 VAL A CA 1
ATOM 5051 C C . VAL A 1 631 ? 21.797 8.602 -9.25 1 97.5 631 VAL A C 1
ATOM 5053 O O . VAL A 1 631 ? 22.641 9.289 -9.836 1 97.5 631 VAL A O 1
ATOM 5056 N N . GLN A 1 632 ? 22.125 7.734 -8.281 1 95 632 GLN A N 1
ATOM 5057 C CA . GLN A 1 632 ? 23.516 7.598 -7.855 1 95 632 GLN A CA 1
ATOM 5058 C C . GLN A 1 632 ? 24.391 7.105 -9 1 95 632 GLN A C 1
ATOM 5060 O O . GLN A 1 632 ? 25.5 7.605 -9.195 1 95 632 GLN A O 1
ATOM 5065 N N . CYS A 1 633 ? 23.875 6.148 -9.734 1 92.56 633 CYS A N 1
ATOM 5066 C CA . CYS A 1 633 ? 24.609 5.602 -10.867 1 92.56 633 CYS A CA 1
ATOM 5067 C C . CYS A 1 633 ? 24.891 6.676 -11.914 1 92.56 633 CYS A C 1
ATOM 5069 O O . CYS A 1 633 ? 26.016 6.832 -12.375 1 92.56 633 CYS A O 1
ATOM 5071 N N . LEU A 1 634 ? 23.906 7.426 -12.281 1 95.5 634 LEU A N 1
ATOM 5072 C CA . LEU A 1 634 ? 24.031 8.453 -13.312 1 95.5 634 LEU A CA 1
ATOM 5073 C C . LEU A 1 634 ? 24.969 9.57 -12.844 1 95.5 634 LEU A C 1
ATOM 5075 O O . LEU A 1 634 ? 25.719 10.125 -13.641 1 95.5 634 LEU A O 1
ATOM 5079 N N . LYS A 1 635 ? 24.875 9.898 -11.586 1 95 635 LYS A N 1
ATOM 5080 C CA . LYS A 1 635 ? 25.797 10.898 -11.055 1 95 635 LYS A CA 1
ATOM 5081 C C . LYS A 1 635 ? 27.234 10.438 -11.203 1 95 635 LYS A C 1
ATOM 5083 O O . LYS A 1 635 ? 28.109 11.234 -11.578 1 95 635 LYS A O 1
ATOM 5088 N N . GLU A 1 636 ? 27.484 9.195 -10.867 1 92.19 636 GLU A N 1
ATOM 5089 C CA . GLU A 1 636 ? 28.828 8.648 -11.008 1 92.19 636 GLU A CA 1
ATOM 5090 C C . GLU A 1 636 ? 29.281 8.641 -12.461 1 92.19 636 GLU A C 1
ATOM 5092 O O . GLU A 1 636 ? 30.422 9 -12.766 1 92.19 636 GLU A O 1
ATOM 5097 N N . LEU A 1 637 ? 28.406 8.266 -13.305 1 91.94 637 LEU A N 1
ATOM 5098 C CA . LEU A 1 637 ? 28.719 8.227 -14.734 1 91.94 637 LEU A CA 1
ATOM 5099 C C . LEU A 1 637 ? 28.984 9.625 -15.273 1 91.94 637 LEU A C 1
ATOM 5101 O O . LEU A 1 637 ? 29.844 9.812 -16.141 1 91.94 637 LEU A O 1
ATOM 5105 N N . ASP A 1 638 ? 28.234 10.5 -14.836 1 91.44 638 ASP A N 1
ATOM 5106 C CA . ASP A 1 638 ? 28.406 11.883 -15.266 1 91.44 638 ASP A CA 1
ATOM 5107 C C . ASP A 1 638 ? 29.781 12.406 -14.867 1 91.44 638 ASP A C 1
ATOM 5109 O O . ASP A 1 638 ? 30.422 13.125 -15.633 1 91.44 638 ASP A O 1
ATOM 5113 N N . GLN A 1 639 ? 30.188 12.016 -13.719 1 89.25 639 GLN A N 1
ATOM 5114 C CA . GLN A 1 639 ? 31.484 12.438 -13.219 1 89.25 639 GLN A CA 1
ATOM 5115 C C . GLN A 1 639 ? 32.625 11.789 -14.008 1 89.25 639 GLN A C 1
ATOM 5117 O O . GLN A 1 639 ? 33.656 12.406 -14.219 1 89.25 639 GLN A O 1
ATOM 5122 N N . MET A 1 640 ? 32.344 10.594 -14.414 1 85.31 640 MET A N 1
ATOM 5123 C CA . MET A 1 640 ? 33.375 9.836 -15.117 1 85.31 640 MET A CA 1
ATOM 5124 C C . MET A 1 640 ? 33.375 10.18 -16.609 1 85.31 640 MET A C 1
ATOM 5126 O O . MET A 1 640 ? 34.219 9.68 -17.359 1 85.31 640 MET A O 1
ATOM 5130 N N . ALA A 1 641 ? 32.594 11.023 -17.094 1 73.31 641 ALA A N 1
ATOM 5131 C CA . ALA A 1 641 ? 32.5 11.359 -18.516 1 73.31 641 ALA A CA 1
ATOM 5132 C C . ALA A 1 641 ? 32.438 10.102 -19.375 1 73.31 641 ALA A C 1
ATOM 5134 O O . ALA A 1 641 ? 33.219 9.953 -20.328 1 73.31 641 ALA A O 1
ATOM 5135 N N . ILE A 1 642 ? 31.562 9.227 -19 1 64.44 642 ILE A N 1
ATOM 5136 C CA . ILE A 1 642 ? 31.453 7.812 -19.344 1 64.44 642 ILE A CA 1
ATOM 5137 C C . ILE A 1 642 ? 31.141 7.668 -20.844 1 64.44 642 ILE A C 1
ATOM 5139 O O . ILE A 1 642 ? 30.078 8.078 -21.297 1 64.44 642 ILE A O 1
ATOM 5143 N N . PRO A 1 643 ? 32.156 7.176 -21.547 1 62.38 643 PRO A N 1
ATOM 5144 C CA . PRO A 1 643 ? 32.094 6.996 -23 1 62.38 643 PRO A CA 1
ATOM 5145 C C . PRO A 1 643 ? 31.203 5.82 -23.406 1 62.38 643 PRO A C 1
ATOM 5147 O O . PRO A 1 643 ? 31.016 5.555 -24.594 1 62.38 643 PRO A O 1
ATOM 5150 N N . GLY A 1 644 ? 30.547 5.184 -22.391 1 72.12 644 GLY A N 1
ATOM 5151 C CA . GLY A 1 644 ? 29.984 3.932 -22.875 1 72.12 644 GLY A CA 1
ATOM 5152 C C . GLY A 1 644 ? 28.469 3.969 -23.031 1 72.12 644 GLY A C 1
ATOM 5153 O O . GLY A 1 644 ? 27.875 5.043 -23.125 1 72.12 644 GLY A O 1
ATOM 5154 N N . SER A 1 645 ? 27.797 2.791 -23.203 1 83.12 645 SER A N 1
ATOM 5155 C CA . SER A 1 645 ? 26.375 2.635 -23.453 1 83.12 645 SER A CA 1
ATOM 5156 C C . SER A 1 645 ? 25.562 2.895 -22.188 1 83.12 645 SER A C 1
ATOM 5158 O O . SER A 1 645 ? 26 2.561 -21.078 1 83.12 645 SER A O 1
ATOM 5160 N N . LEU A 1 646 ? 24.531 3.658 -22.312 1 90.56 646 LEU A N 1
ATOM 5161 C CA . LEU A 1 646 ? 23.609 3.951 -21.234 1 90.56 646 LEU A CA 1
ATOM 5162 C C . LEU A 1 646 ? 22.359 3.082 -21.328 1 90.56 646 LEU A C 1
ATOM 5164 O O . LEU A 1 646 ? 21.281 3.465 -20.859 1 90.56 646 LEU A O 1
ATOM 5168 N N . ASP A 1 647 ? 22.547 1.918 -21.953 1 88.44 647 ASP A N 1
ATOM 5169 C CA . ASP A 1 647 ? 21.406 1.034 -22.234 1 88.44 647 ASP A CA 1
ATOM 5170 C C . ASP A 1 647 ? 20.797 0.495 -20.938 1 88.44 647 ASP A C 1
ATOM 5172 O O . ASP A 1 647 ? 19.578 0.341 -20.844 1 88.44 647 ASP A O 1
ATOM 5176 N N . VAL A 1 648 ? 21.672 0.205 -20.016 1 86.88 648 VAL A N 1
ATOM 5177 C CA . VAL A 1 648 ? 21.219 -0.346 -18.75 1 86.88 648 VAL A CA 1
ATOM 5178 C C . VAL A 1 648 ? 20.312 0.669 -18.031 1 86.88 648 VAL A C 1
ATOM 5180 O O . VAL A 1 648 ? 19.234 0.327 -17.562 1 86.88 648 VAL A O 1
ATOM 5183 N N . GLU A 1 649 ? 20.797 1.906 -18.016 1 93.06 649 GLU A N 1
ATOM 5184 C CA . GLU A 1 649 ? 20.047 2.979 -17.375 1 93.06 649 GLU A CA 1
ATOM 5185 C C . GLU A 1 649 ? 18.75 3.27 -18.109 1 93.06 649 GLU A C 1
ATOM 5187 O O . GLU A 1 649 ? 17.719 3.535 -17.484 1 93.06 649 GLU A O 1
ATOM 5192 N N . ILE A 1 650 ? 18.797 3.191 -19.406 1 95.5 650 ILE A N 1
ATOM 5193 C CA . ILE A 1 650 ? 17.609 3.42 -20.219 1 95.5 650 ILE A CA 1
ATOM 5194 C C . ILE A 1 650 ? 16.578 2.32 -19.953 1 95.5 650 ILE A C 1
ATOM 5196 O O . ILE A 1 650 ? 15.398 2.598 -19.797 1 95.5 650 ILE A O 1
ATOM 5200 N N . ARG A 1 651 ? 16.969 1.045 -19.859 1 93.69 651 ARG A N 1
ATOM 5201 C CA . ARG A 1 651 ? 16.062 -0.065 -19.578 1 93.69 651 ARG A CA 1
ATOM 5202 C C . ARG A 1 651 ? 15.422 0.092 -18.203 1 93.69 651 ARG A C 1
ATOM 5204 O O . ARG A 1 651 ? 14.258 -0.263 -18.016 1 93.69 651 ARG A O 1
ATOM 5211 N N . ARG A 1 652 ? 16.188 0.57 -17.266 1 93.5 652 ARG A N 1
ATOM 5212 C CA . ARG A 1 652 ? 15.633 0.825 -15.93 1 93.5 652 ARG A CA 1
ATOM 5213 C C . ARG A 1 652 ? 14.539 1.887 -15.984 1 93.5 652 ARG A C 1
ATOM 5215 O O . ARG A 1 652 ? 13.508 1.758 -15.32 1 93.5 652 ARG A O 1
ATOM 5222 N N . LEU A 1 653 ? 14.812 2.951 -16.766 1 97.19 653 LEU A N 1
ATOM 5223 C CA . LEU A 1 653 ? 13.82 4.016 -16.922 1 97.19 653 LEU A CA 1
ATOM 5224 C C . LEU A 1 653 ? 12.586 3.516 -17.656 1 97.19 653 LEU A C 1
ATOM 5226 O O . LEU A 1 653 ? 11.469 3.924 -17.344 1 97.19 653 LEU A O 1
ATOM 5230 N N . GLU A 1 654 ? 12.789 2.65 -18.609 1 95.94 654 GLU A N 1
ATOM 5231 C CA . GLU A 1 654 ? 11.656 2.068 -19.312 1 95.94 654 GLU A CA 1
ATOM 5232 C C . GLU A 1 654 ? 10.781 1.241 -18.391 1 95.94 654 GLU A C 1
ATOM 5234 O O . GLU A 1 654 ? 9.555 1.239 -18.516 1 95.94 654 GLU A O 1
ATOM 5239 N N . ALA A 1 655 ? 11.398 0.525 -17.5 1 93.75 655 ALA A N 1
ATOM 5240 C CA . ALA A 1 655 ? 10.633 -0.212 -16.5 1 93.75 655 ALA A CA 1
ATOM 5241 C C . ALA A 1 655 ? 9.805 0.735 -15.641 1 93.75 655 ALA A C 1
ATOM 5243 O O . ALA A 1 655 ? 8.648 0.451 -15.328 1 93.75 655 ALA A O 1
ATOM 5244 N N . ALA A 1 656 ? 10.414 1.838 -15.211 1 95.94 656 ALA A N 1
ATOM 5245 C CA . ALA A 1 656 ? 9.695 2.846 -14.43 1 95.94 656 ALA A CA 1
ATOM 5246 C C . ALA A 1 656 ? 8.508 3.406 -15.211 1 95.94 656 ALA A C 1
ATOM 5248 O O . ALA A 1 656 ? 7.434 3.623 -14.656 1 95.94 656 ALA A O 1
ATOM 5249 N N . ILE A 1 657 ? 8.758 3.65 -16.484 1 97.12 657 ILE A N 1
ATOM 5250 C CA . ILE A 1 657 ? 7.711 4.172 -17.359 1 97.12 657 ILE A CA 1
ATOM 5251 C C . ILE A 1 657 ? 6.547 3.184 -17.406 1 97.12 657 ILE A C 1
ATOM 5253 O O . ILE A 1 657 ? 5.387 3.578 -17.297 1 97.12 657 ILE A O 1
ATOM 5257 N N . ARG A 1 658 ? 6.797 1.902 -17.547 1 93.88 658 ARG A N 1
ATOM 5258 C CA . ARG A 1 658 ? 5.738 0.896 -17.578 1 93.88 658 ARG A CA 1
ATOM 5259 C C . ARG A 1 658 ? 4.957 0.867 -16.281 1 93.88 658 ARG A C 1
ATOM 5261 O O . ARG A 1 658 ? 3.732 0.714 -16.281 1 93.88 658 ARG A O 1
ATOM 5268 N N . ARG A 1 659 ? 5.625 1.018 -15.148 1 94 659 ARG A N 1
ATOM 5269 C CA . ARG A 1 659 ? 4.938 1.061 -13.859 1 94 659 ARG A CA 1
ATOM 5270 C C . ARG A 1 659 ? 4.02 2.275 -13.773 1 94 659 ARG A C 1
ATOM 5272 O O . ARG A 1 659 ? 2.865 2.156 -13.352 1 94 659 ARG A O 1
ATOM 5279 N N . GLN A 1 660 ? 4.59 3.432 -14.203 1 96.5 660 GLN A N 1
ATOM 5280 C CA . GLN A 1 660 ? 3.793 4.652 -14.148 1 96.5 660 GLN A CA 1
ATOM 5281 C C . GLN A 1 660 ? 2.596 4.574 -15.094 1 96.5 660 GLN A C 1
ATOM 5283 O O . GLN A 1 660 ? 1.527 5.113 -14.797 1 96.5 660 GLN A O 1
ATOM 5288 N N . GLN A 1 661 ? 2.807 3.963 -16.219 1 95.5 661 GLN A N 1
ATOM 5289 C CA . GLN A 1 661 ? 1.696 3.752 -17.141 1 95.5 661 GLN A CA 1
ATOM 5290 C C . GLN A 1 661 ? 0.613 2.883 -16.516 1 95.5 661 GLN A C 1
ATOM 5292 O O . GLN A 1 661 ? -0.58 3.15 -16.672 1 95.5 661 GLN A O 1
ATOM 5297 N N . ALA A 1 662 ? 1.029 1.888 -15.836 1 92.25 662 ALA A N 1
ATOM 5298 C CA . ALA A 1 662 ? 0.074 1.025 -15.141 1 92.25 662 ALA A CA 1
ATOM 5299 C C . ALA A 1 662 ? -0.68 1.796 -14.062 1 92.25 662 ALA A C 1
ATOM 5301 O O . ALA A 1 662 ? -1.89 1.623 -13.898 1 92.25 662 ALA A O 1
ATOM 5302 N N . TYR A 1 663 ? 0.036 2.609 -13.281 1 94.81 663 TYR A N 1
ATOM 5303 C CA . TYR A 1 663 ? -0.601 3.453 -12.273 1 94.81 663 TYR A CA 1
ATOM 5304 C C . TYR A 1 663 ? -1.638 4.371 -12.914 1 94.81 663 TYR A C 1
ATOM 5306 O O . TYR A 1 663 ? -2.754 4.5 -12.406 1 94.81 663 TYR A O 1
ATOM 5314 N N . LEU A 1 664 ? -1.222 5.02 -14.047 1 96.31 664 LEU A N 1
ATOM 5315 C CA . LEU A 1 664 ? -2.109 5.957 -14.727 1 96.31 664 LEU A CA 1
ATOM 5316 C C . LEU A 1 664 ? -3.385 5.258 -15.188 1 96.31 664 LEU A C 1
ATOM 5318 O O . LEU A 1 664 ? -4.484 5.781 -15 1 96.31 664 LEU A O 1
ATOM 5322 N N . LYS A 1 665 ? -3.23 4.117 -15.758 1 94.81 665 LYS A N 1
ATOM 5323 C CA . LYS A 1 665 ? -4.375 3.338 -16.219 1 94.81 665 LYS A CA 1
ATOM 5324 C C . LYS A 1 665 ? -5.34 3.045 -15.07 1 94.81 665 LYS A C 1
ATOM 5326 O O . LYS A 1 665 ? -6.551 3.23 -15.211 1 94.81 665 LYS A O 1
ATOM 5331 N N . ASP A 1 666 ? -4.809 2.623 -13.984 1 93.81 666 ASP A N 1
ATOM 5332 C CA . ASP A 1 666 ? -5.609 2.279 -12.812 1 93.81 666 ASP A CA 1
ATOM 5333 C C . ASP A 1 666 ? -6.324 3.508 -12.258 1 93.81 666 ASP A C 1
ATOM 5335 O O . ASP A 1 666 ? -7.484 3.43 -11.852 1 93.81 666 ASP A O 1
ATOM 5339 N N . ASP A 1 667 ? -5.59 4.574 -12.172 1 96.19 667 ASP A N 1
ATOM 5340 C CA . ASP A 1 667 ? -6.16 5.805 -11.641 1 96.19 667 ASP A CA 1
ATOM 5341 C C . ASP A 1 667 ? -7.309 6.305 -12.508 1 96.19 667 ASP A C 1
ATOM 5343 O O . ASP A 1 667 ? -8.328 6.766 -11.992 1 96.19 667 ASP A O 1
ATOM 5347 N N . LEU A 1 668 ? -7.129 6.234 -13.828 1 97.06 668 LEU A N 1
ATOM 5348 C CA . LEU A 1 668 ? -8.172 6.672 -14.75 1 97.06 668 LEU A CA 1
ATOM 5349 C C . LEU A 1 668 ? -9.398 5.781 -14.641 1 97.06 668 LEU A C 1
ATOM 5351 O O . LEU A 1 668 ? -10.531 6.27 -14.672 1 97.06 668 LEU A O 1
ATOM 5355 N N . HIS A 1 669 ? -9.188 4.484 -14.5 1 95.25 669 HIS A N 1
ATOM 5356 C CA . HIS A 1 669 ? -10.297 3.557 -14.297 1 95.25 669 HIS A CA 1
ATOM 5357 C C . HIS A 1 669 ? -11.039 3.863 -13.008 1 95.25 669 HIS A C 1
ATOM 5359 O O . HIS A 1 669 ? -12.273 3.895 -12.984 1 95.25 669 HIS A O 1
ATOM 5365 N N . TYR A 1 670 ? -10.312 4.055 -11.961 1 96.5 670 TYR A N 1
ATOM 5366 C CA . TYR A 1 670 ? -10.883 4.418 -10.664 1 96.5 670 TYR A CA 1
ATOM 5367 C C . TYR A 1 670 ? -11.719 5.688 -10.773 1 96.5 670 TYR A C 1
ATOM 5369 O O . TYR A 1 670 ? -12.828 5.754 -10.242 1 96.5 670 TYR A O 1
ATOM 5377 N N . MET A 1 671 ? -11.203 6.727 -11.461 1 98.06 671 MET A N 1
ATOM 5378 C CA . MET A 1 671 ? -11.898 8 -11.617 1 98.06 671 MET A CA 1
ATOM 5379 C C . MET A 1 671 ? -13.203 7.816 -12.391 1 98.06 671 MET A C 1
ATOM 5381 O O . MET A 1 671 ? -14.227 8.398 -12.031 1 98.06 671 MET A O 1
ATOM 5385 N N . LYS A 1 672 ? -13.164 7.016 -13.469 1 98 672 LYS A N 1
ATOM 5386 C CA . LYS A 1 672 ? -14.359 6.762 -14.258 1 98 672 LYS A CA 1
ATOM 5387 C C . LYS A 1 672 ? -15.469 6.148 -13.398 1 98 672 LYS A C 1
ATOM 5389 O O . LYS A 1 672 ? -16.609 6.617 -13.414 1 98 672 LYS A O 1
ATOM 5394 N N . GLN A 1 673 ? -15.109 5.16 -12.602 1 97.31 673 GLN A N 1
ATOM 5395 C CA . GLN A 1 673 ? -16.078 4.516 -11.727 1 97.31 673 GLN A CA 1
ATOM 5396 C C . GLN A 1 673 ? -16.609 5.496 -10.68 1 97.31 673 GLN A C 1
ATOM 5398 O O . GLN A 1 673 ? -17.797 5.488 -10.352 1 97.31 673 GLN A O 1
ATOM 5403 N N . SER A 1 674 ? -15.727 6.285 -10.172 1 98.44 674 SER A N 1
ATOM 5404 C CA . SER A 1 674 ? -16.094 7.238 -9.125 1 98.44 674 SER A CA 1
ATOM 5405 C C . SER A 1 674 ? -17.016 8.32 -9.664 1 98.44 674 SER A C 1
ATOM 5407 O O . SER A 1 674 ? -17.953 8.742 -8.977 1 98.44 674 SER A O 1
ATOM 5409 N N . VAL A 1 675 ? -16.75 8.781 -10.883 1 98.56 675 VAL A N 1
ATOM 5410 C CA . VAL A 1 675 ? -17.609 9.766 -11.523 1 98.56 675 VAL A CA 1
ATOM 5411 C C . VAL A 1 675 ? -19.016 9.195 -11.688 1 98.56 675 VAL A C 1
ATOM 5413 O O . VAL A 1 675 ? -20 9.891 -11.438 1 98.56 675 VAL A O 1
ATOM 5416 N N . ASP A 1 676 ? -19.094 7.91 -12.062 1 98 676 ASP A N 1
ATOM 5417 C CA . ASP A 1 676 ? -20.391 7.242 -12.211 1 98 676 ASP A CA 1
ATOM 5418 C C . ASP A 1 676 ? -21.125 7.195 -10.875 1 98 676 ASP A C 1
ATOM 5420 O O . ASP A 1 676 ? -22.344 7.387 -10.836 1 98 676 ASP A O 1
ATOM 5424 N N . LYS A 1 677 ? -20.438 6.957 -9.859 1 97.88 677 LYS A N 1
ATOM 5425 C CA . LYS A 1 677 ? -21.047 6.91 -8.531 1 97.88 677 LYS A CA 1
ATOM 5426 C C . LYS A 1 677 ? -21.594 8.273 -8.133 1 97.88 677 LYS A C 1
ATOM 5428 O O . LYS A 1 677 ? -22.688 8.367 -7.582 1 97.88 677 LYS A O 1
ATOM 5433 N N . ILE A 1 678 ? -20.859 9.328 -8.422 1 98.62 678 ILE A N 1
ATOM 5434 C CA . ILE A 1 678 ? -21.312 10.672 -8.062 1 98.62 678 ILE A CA 1
ATOM 5435 C C . ILE A 1 678 ? -22.516 11.062 -8.922 1 98.62 678 ILE A C 1
ATOM 5437 O O . ILE A 1 678 ? -23.438 11.727 -8.438 1 98.62 678 ILE A O 1
ATOM 5441 N N . GLN A 1 679 ? -22.5 10.672 -10.219 1 98.31 679 GLN A N 1
ATOM 5442 C CA . GLN A 1 679 ? -23.641 10.914 -11.102 1 98.31 679 GLN A CA 1
ATOM 5443 C C . GLN A 1 679 ? -24.922 10.328 -10.516 1 98.31 679 GLN A C 1
ATOM 5445 O O . GLN A 1 679 ? -25.969 10.977 -10.523 1 98.31 679 GLN A O 1
ATOM 5450 N N . ALA A 1 680 ? -24.797 9.141 -10.023 1 98 680 ALA A N 1
ATOM 5451 C CA . ALA A 1 680 ? -25.953 8.477 -9.43 1 98 680 ALA A CA 1
ATOM 5452 C C . ALA A 1 680 ? -26.453 9.242 -8.211 1 98 680 ALA A C 1
ATOM 5454 O O . ALA A 1 680 ? -27.656 9.375 -8.008 1 98 680 ALA A O 1
ATOM 5455 N N . LEU A 1 681 ? -25.578 9.727 -7.422 1 97.75 681 LEU A N 1
ATOM 5456 C CA . LEU A 1 681 ? -25.953 10.469 -6.223 1 97.75 681 LEU A CA 1
ATOM 5457 C C . LEU A 1 681 ? -26.609 11.797 -6.586 1 97.75 681 LEU A C 1
ATOM 5459 O O . LEU A 1 681 ? -27.578 12.203 -5.949 1 97.75 681 LEU A O 1
ATOM 5463 N N . ILE A 1 682 ? -26.062 12.516 -7.574 1 98.12 682 ILE A N 1
ATOM 5464 C CA . ILE A 1 682 ? -26.609 13.797 -7.996 1 98.12 682 ILE A CA 1
ATOM 5465 C C . ILE A 1 682 ? -28.016 13.594 -8.586 1 98.12 682 ILE A C 1
ATOM 5467 O O . ILE A 1 682 ? -28.922 14.375 -8.32 1 98.12 682 ILE A O 1
ATOM 5471 N N . ASN A 1 683 ? -28.188 12.484 -9.359 1 96.75 683 ASN A N 1
ATOM 5472 C CA . ASN A 1 683 ? -29.5 12.164 -9.906 1 96.75 683 ASN A CA 1
ATOM 5473 C C . ASN A 1 683 ? -30.516 11.898 -8.797 1 96.75 683 ASN A C 1
ATOM 5475 O O . ASN A 1 683 ? -31.672 12.305 -8.906 1 96.75 683 ASN A O 1
ATOM 5479 N N . ASP A 1 684 ? -30.078 11.242 -7.832 1 95.44 684 ASP A N 1
ATOM 5480 C CA . ASP A 1 684 ? -30.938 10.984 -6.688 1 95.44 684 ASP A CA 1
ATOM 5481 C C . ASP A 1 684 ? -31.391 12.297 -6.035 1 95.44 684 ASP A C 1
ATOM 5483 O O . ASP A 1 684 ? -32.562 12.43 -5.637 1 95.44 684 ASP A O 1
ATOM 5487 N N . CYS A 1 685 ? -30.531 13.297 -5.949 1 94.06 685 CYS A N 1
ATOM 5488 C CA . CYS A 1 685 ? -30.859 14.609 -5.406 1 94.06 685 CYS A CA 1
ATOM 5489 C C . CYS A 1 685 ? -31.859 15.336 -6.305 1 94.06 685 CYS A C 1
ATOM 5491 O O . CYS A 1 685 ? -32.781 15.992 -5.812 1 94.06 685 CYS A O 1
ATOM 5493 N N . LEU A 1 686 ? -31.625 15.25 -7.574 1 93.75 686 LEU A N 1
ATOM 5494 C CA . LEU A 1 686 ? -32.5 15.906 -8.531 1 93.75 686 LEU A CA 1
ATOM 5495 C C . LEU A 1 686 ? -33.906 15.305 -8.484 1 93.75 686 LEU A C 1
ATOM 5497 O O . LEU A 1 686 ? -34.906 16.031 -8.586 1 93.75 686 LEU A O 1
ATOM 5501 N N . GLU A 1 687 ? -33.938 13.992 -8.32 1 89.88 687 GLU A N 1
ATOM 5502 C CA . GLU A 1 687 ? -35.219 13.328 -8.195 1 89.88 687 GLU A CA 1
ATOM 5503 C C . GLU A 1 687 ? -35.938 13.766 -6.914 1 89.88 687 GLU A C 1
ATOM 5505 O O . GLU A 1 687 ? -37.156 13.992 -6.922 1 89.88 687 GLU A O 1
ATOM 5510 N N . THR A 1 688 ? -35.219 13.859 -5.906 1 83.06 688 THR A N 1
ATOM 5511 C CA . THR A 1 688 ? -35.781 14.305 -4.629 1 83.06 688 THR A CA 1
ATOM 5512 C C . THR A 1 688 ? -36.281 15.734 -4.73 1 83.06 688 THR A C 1
ATOM 5514 O O . THR A 1 688 ? -37.312 16.078 -4.152 1 83.06 688 THR A O 1
ATOM 5517 N N . SER A 1 689 ? -35.656 16.609 -5.5 1 81.19 689 SER A N 1
ATOM 5518 C CA . SER A 1 689 ? -36 18.016 -5.629 1 81.19 689 SER A CA 1
ATOM 5519 C C . SER A 1 689 ? -37.188 18.203 -6.559 1 81.19 689 SER A C 1
ATOM 5521 O O . SER A 1 689 ? -37.938 19.188 -6.43 1 81.19 689 SER A O 1
ATOM 5523 N N . SER A 1 690 ? -37.375 17.312 -7.539 1 75.81 690 SER A N 1
ATOM 5524 C CA . SER A 1 690 ? -38.469 17.391 -8.5 1 75.81 690 SER A CA 1
ATOM 5525 C C . SER A 1 690 ? -39.75 16.906 -7.895 1 75.81 690 SER A C 1
ATOM 5527 O O . SER A 1 690 ? -40.844 17.391 -8.25 1 75.81 690 SER A O 1
ATOM 5529 N N . HIS A 1 691 ? -39.688 15.891 -7.172 1 64.12 691 HIS A N 1
ATOM 5530 C CA . HIS A 1 691 ? -40.906 15.359 -6.566 1 64.12 691 HIS A CA 1
ATOM 5531 C C . HIS A 1 691 ? -41.594 16.406 -5.676 1 64.12 691 HIS A C 1
ATOM 5533 O O . HIS A 1 691 ? -42.812 16.438 -5.578 1 64.12 691 HIS A O 1
ATOM 5539 N N . TYR A 1 692 ? -40.875 17.25 -5.254 1 57.38 692 TYR A N 1
ATOM 5540 C CA . TYR A 1 692 ? -41.469 18.234 -4.355 1 57.38 692 TYR A CA 1
ATOM 5541 C C . TYR A 1 692 ? -42.125 19.359 -5.137 1 57.38 692 TYR A C 1
ATOM 5543 O O . TYR A 1 692 ? -43.156 19.906 -4.707 1 57.38 692 TYR A O 1
ATOM 5551 N N . ASN A 1 693 ? -41.719 19.625 -6.363 1 52.78 693 ASN A N 1
ATOM 5552 C CA . ASN A 1 693 ? -42.406 20.609 -7.199 1 52.78 693 ASN A CA 1
ATOM 5553 C C . ASN A 1 693 ? -43.719 20.047 -7.746 1 52.78 693 ASN A C 1
ATOM 5555 O O . ASN A 1 693 ? -44.719 20.781 -7.875 1 52.78 693 ASN A O 1
ATOM 5559 N N . LYS A 1 694 ? -43.75 18.703 -8.008 1 51 694 LYS A N 1
ATOM 5560 C CA . LYS A 1 694 ? -44.969 18.125 -8.555 1 51 694 LYS A CA 1
ATOM 5561 C C . LYS A 1 694 ? -46.062 18.031 -7.488 1 51 694 LYS A C 1
ATOM 5563 O O . LYS A 1 694 ? -47.25 18.219 -7.781 1 51 694 LYS A O 1
ATOM 5568 N N . GLU A 1 695 ? -45.75 17.641 -6.391 1 46.72 695 GLU A N 1
ATOM 5569 C CA . GLU A 1 695 ? -46.781 17.547 -5.344 1 46.72 695 GLU A CA 1
ATOM 5570 C C . GLU A 1 695 ? -47.406 18.906 -5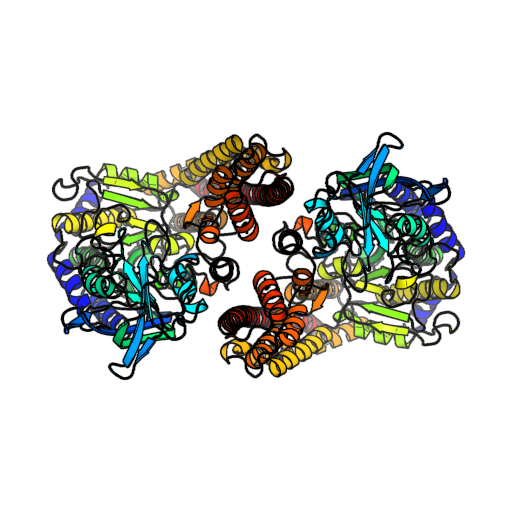.051 1 46.72 695 GLU A C 1
ATOM 5572 O O . GLU A 1 695 ? -48.594 19 -4.785 1 46.72 695 GLU A O 1
ATOM 5577 N N . LYS A 1 696 ? -46.688 19.953 -5.246 1 47.19 696 LYS A N 1
ATOM 5578 C CA . LYS A 1 696 ? -47.281 21.266 -5.055 1 47.19 696 LYS A CA 1
ATOM 5579 C C . LYS A 1 696 ? -48.125 21.672 -6.262 1 47.19 696 LYS A C 1
ATOM 5581 O O . LYS A 1 696 ? -49.156 22.312 -6.109 1 47.19 696 LYS A O 1
ATOM 5586 N N . ASN A 1 697 ? -47.625 21.391 -7.391 1 46.78 697 ASN A N 1
ATOM 5587 C CA . ASN A 1 697 ? -48.438 21.75 -8.539 1 46.78 697 ASN A CA 1
ATOM 5588 C C . ASN A 1 697 ? -49.688 20.891 -8.609 1 46.78 697 ASN A C 1
ATOM 5590 O O . ASN A 1 697 ? -50.719 21.312 -9.18 1 46.78 697 ASN A O 1
ATOM 5594 N N . GLY A 1 698 ? -49.594 19.688 -8.109 1 43.34 698 GLY A N 1
ATOM 5595 C CA . GLY A 1 698 ? -50.812 18.906 -8.086 1 43.34 698 GLY A CA 1
ATOM 5596 C C . GLY A 1 698 ? -51.781 19.375 -7.035 1 43.34 698 GLY A C 1
ATOM 5597 O O . GLY A 1 698 ? -52.969 19.047 -7.109 1 43.34 698 GLY A O 1
ATOM 5598 N N . GLU A 1 699 ? -51.344 19.797 -5.957 1 39.97 699 GLU A N 1
ATOM 5599 C CA . GLU A 1 699 ? -52.281 20.281 -4.98 1 39.97 699 GLU A CA 1
ATOM 5600 C C . GLU A 1 699 ? -52.906 21.609 -5.426 1 39.97 699 GLU A C 1
ATOM 5602 O O . GLU A 1 699 ? -53.875 22.078 -4.832 1 39.97 699 GLU A O 1
ATOM 5607 N N . ASN A 1 700 ? -52.281 22.375 -6.223 1 36.53 700 ASN A N 1
ATOM 5608 C CA . ASN A 1 700 ? -52.938 23.578 -6.699 1 36.53 700 ASN A CA 1
ATOM 5609 C C . ASN A 1 700 ? -53.906 23.281 -7.832 1 36.53 700 ASN A C 1
ATOM 5611 O O . ASN A 1 700 ? -54.469 24.203 -8.445 1 36.53 700 ASN A O 1
ATOM 5615 N N . GLN A 1 701 ? -53.969 22.062 -8.375 1 30.56 701 GLN A N 1
ATOM 5616 C CA . GLN A 1 701 ? -55.156 21.844 -9.219 1 30.56 701 GLN A CA 1
ATOM 5617 C C . GLN A 1 701 ? -56.312 21.297 -8.406 1 30.56 701 GLN A C 1
ATOM 5619 O O . GLN A 1 701 ? -56.125 20.406 -7.57 1 30.56 701 GLN A O 1
ATOM 5624 N N . MET B 1 1 ? -28.781 -46.5 7.398 1 43.84 1 MET B N 1
ATOM 5625 C CA . MET B 1 1 ? -28.359 -45.344 6.613 1 43.84 1 MET B CA 1
ATOM 5626 C C . MET B 1 1 ? -26.906 -45.5 6.176 1 43.84 1 MET B C 1
ATOM 5628 O O . MET B 1 1 ? -26.578 -45.281 5.008 1 43.84 1 MET B O 1
ATOM 5632 N N . GLU B 1 2 ? -26.078 -46.031 7.145 1 57.66 2 GLU B N 1
ATOM 5633 C CA . GLU B 1 2 ? -24.688 -46.281 6.828 1 57.66 2 GLU B CA 1
ATOM 5634 C C . GLU B 1 2 ? -24.531 -47.438 5.84 1 57.66 2 GLU B C 1
ATOM 5636 O O . GLU B 1 2 ? -23.75 -47.344 4.895 1 57.66 2 GLU B O 1
ATOM 5641 N N . SER B 1 3 ? -25.422 -48.438 5.969 1 70.31 3 SER B N 1
ATOM 5642 C CA . SER B 1 3 ? -25.312 -49.594 5.098 1 70.31 3 SER B CA 1
ATOM 5643 C C . SER B 1 3 ? -25.797 -49.281 3.684 1 70.31 3 SER B C 1
ATOM 5645 O O . SER B 1 3 ? -25.172 -49.688 2.703 1 70.31 3 SER B O 1
ATOM 5647 N N . LYS B 1 4 ? -26.812 -48.344 3.543 1 74.38 4 LYS B N 1
ATOM 5648 C CA . LYS B 1 4 ? -27.344 -47.969 2.238 1 74.38 4 LYS B CA 1
ATOM 5649 C C . LYS B 1 4 ? -26.359 -47.125 1.461 1 74.38 4 LYS B C 1
ATOM 5651 O O . LYS B 1 4 ? -26.156 -47.312 0.26 1 74.38 4 LYS B O 1
ATOM 5656 N N . THR B 1 5 ? -25.719 -46.312 2.166 1 84.19 5 THR B N 1
ATOM 5657 C CA . THR B 1 5 ? -24.734 -45.438 1.547 1 84.19 5 THR B CA 1
ATOM 5658 C C . THR B 1 5 ? -23.516 -46.219 1.076 1 84.19 5 THR B C 1
ATOM 5660 O O . THR B 1 5 ? -22.984 -45.969 -0.011 1 84.19 5 THR B O 1
ATOM 5663 N N . GLU B 1 6 ? -23.188 -47.125 1.856 1 89.56 6 GLU B N 1
ATOM 5664 C CA . GLU B 1 6 ? -22.047 -47.969 1.491 1 89.56 6 GLU B CA 1
ATOM 5665 C C . GLU B 1 6 ? -22.344 -48.781 0.241 1 89.56 6 GLU B C 1
ATOM 5667 O O . GLU B 1 6 ? -21.469 -49 -0.599 1 89.56 6 GLU B O 1
ATOM 5672 N N . ASN B 1 7 ? -23.531 -49.219 0.163 1 90.94 7 ASN B N 1
ATOM 5673 C CA . ASN B 1 7 ? -23.922 -50 -1.022 1 90.94 7 ASN B CA 1
ATOM 5674 C C . ASN B 1 7 ? -23.922 -49.125 -2.271 1 90.94 7 ASN B C 1
ATOM 5676 O O . ASN B 1 7 ? -23.5 -49.562 -3.344 1 90.94 7 ASN B O 1
ATOM 5680 N N . ARG B 1 8 ? -24.375 -47.938 -2.121 1 91.25 8 ARG B N 1
ATOM 5681 C CA . ARG B 1 8 ? -24.375 -47 -3.234 1 91.25 8 ARG B CA 1
ATOM 5682 C C . ARG B 1 8 ? -22.953 -46.656 -3.658 1 91.25 8 ARG B C 1
ATOM 5684 O O . ARG B 1 8 ? -22.656 -46.562 -4.852 1 91.25 8 ARG B O 1
ATOM 5691 N N . ILE B 1 9 ? -22.125 -46.5 -2.682 1 95 9 ILE B N 1
ATOM 5692 C CA . ILE B 1 9 ? -20.719 -46.219 -2.943 1 95 9 ILE B CA 1
ATOM 5693 C C . ILE B 1 9 ? -20.078 -47.375 -3.705 1 95 9 ILE B C 1
ATOM 5695 O O . ILE B 1 9 ? -19.406 -47.156 -4.715 1 95 9 ILE B O 1
ATOM 5699 N N . ASN B 1 10 ? -20.375 -48.531 -3.254 1 95.19 10 ASN B N 1
ATOM 5700 C CA . ASN B 1 10 ? -19.812 -49.719 -3.889 1 95.19 10 ASN B CA 1
ATOM 5701 C C . ASN B 1 10 ? -20.328 -49.875 -5.312 1 95.19 10 ASN B C 1
ATOM 5703 O O . ASN B 1 10 ? -19.594 -50.344 -6.188 1 95.19 10 ASN B O 1
ATOM 5707 N N . GLU B 1 11 ? -21.547 -49.562 -5.465 1 96 11 GLU B N 1
ATOM 5708 C CA . GLU B 1 11 ? -22.109 -49.625 -6.809 1 96 11 GLU B CA 1
ATOM 5709 C C . GLU B 1 11 ? -21.406 -48.625 -7.746 1 96 11 GLU B C 1
ATOM 5711 O O . GLU B 1 11 ? -21.078 -48.969 -8.883 1 96 11 GLU B O 1
ATOM 5716 N N . CYS B 1 12 ? -21.219 -47.469 -7.324 1 97.38 12 CYS B N 1
ATOM 5717 C CA . CYS B 1 12 ? -20.484 -46.469 -8.117 1 97.38 12 CYS B CA 1
ATOM 5718 C C . CYS B 1 12 ? -19.078 -46.969 -8.422 1 97.38 12 CYS B C 1
ATOM 5720 O O . CYS B 1 12 ? -18.609 -46.875 -9.562 1 97.38 12 CYS B O 1
ATOM 5722 N N . ILE B 1 13 ? -18.422 -47.5 -7.41 1 97.5 13 ILE B N 1
ATOM 5723 C CA . ILE B 1 13 ? -17.031 -47.938 -7.523 1 97.5 13 ILE B CA 1
ATOM 5724 C C . ILE B 1 13 ? -16.938 -49.125 -8.508 1 97.5 13 ILE B C 1
ATOM 5726 O O . ILE B 1 13 ? -15.984 -49.219 -9.273 1 97.5 13 ILE B O 1
ATOM 5730 N N . SER B 1 14 ? -17.938 -49.938 -8.516 1 97.69 14 SER B N 1
ATOM 5731 C CA . SER B 1 14 ? -17.938 -51.094 -9.406 1 97.69 14 SER B CA 1
ATOM 5732 C C . SER B 1 14 ? -18.031 -50.688 -10.867 1 97.69 14 SER B C 1
ATOM 5734 O O . SER B 1 14 ? -17.734 -51.469 -11.766 1 97.69 14 SER B O 1
ATOM 5736 N N . HIS B 1 15 ? -18.406 -49.469 -11.109 1 98.19 15 HIS B N 1
ATOM 5737 C CA . HIS B 1 15 ? -18.562 -48.969 -12.469 1 98.19 15 HIS B CA 1
ATOM 5738 C C . HIS B 1 15 ? -17.359 -48.125 -12.898 1 98.19 15 HIS B C 1
ATOM 5740 O O . HIS B 1 15 ? -17.359 -47.594 -14 1 98.19 15 HIS B O 1
ATOM 5746 N N . LEU B 1 16 ? -16.359 -48.031 -12.031 1 98.5 16 LEU B N 1
ATOM 5747 C CA . LEU B 1 16 ? -15.164 -47.312 -12.406 1 98.5 16 LEU B CA 1
ATOM 5748 C C . LEU B 1 16 ? -14.438 -48 -13.555 1 98.5 16 LEU B C 1
ATOM 5750 O O . LEU B 1 16 ? -14.234 -49.219 -13.531 1 98.5 16 LEU B O 1
ATOM 5754 N N . ASP B 1 17 ? -14.086 -47.219 -14.609 1 98.5 17 ASP B N 1
ATOM 5755 C CA . ASP B 1 17 ? -13.352 -47.688 -15.781 1 98.5 17 ASP B CA 1
ATOM 5756 C C . ASP B 1 17 ? -11.992 -47 -15.883 1 98.5 17 ASP B C 1
ATOM 5758 O O . ASP B 1 17 ? -11.852 -45.969 -16.562 1 98.5 17 ASP B O 1
ATOM 5762 N N . ILE B 1 18 ? -11 -47.625 -15.305 1 98.5 18 ILE B N 1
ATOM 5763 C CA . ILE B 1 18 ? -9.672 -47.031 -15.203 1 98.5 18 ILE B CA 1
ATOM 5764 C C . ILE B 1 18 ? -9.023 -46.969 -16.578 1 98.5 18 ILE B C 1
ATOM 5766 O O . ILE B 1 18 ? -8.281 -46.031 -16.891 1 98.5 18 ILE B O 1
ATOM 5770 N N . THR B 1 19 ? -9.336 -47.844 -17.438 1 98.38 19 THR B N 1
ATOM 5771 C CA . THR B 1 19 ? -8.828 -47.875 -18.797 1 98.38 19 THR B CA 1
ATOM 5772 C C . THR B 1 19 ? -9.344 -46.656 -19.578 1 98.38 19 THR B C 1
ATOM 5774 O O . THR B 1 19 ? -8.594 -46.031 -20.344 1 98.38 19 THR B O 1
ATOM 5777 N N . TYR B 1 20 ? -10.594 -46.375 -19.406 1 98.62 20 TYR B N 1
ATOM 5778 C CA . TYR B 1 20 ? -11.164 -45.188 -20 1 98.62 20 TYR B CA 1
ATOM 5779 C C . TYR B 1 20 ? -10.383 -43.938 -19.594 1 98.62 20 TYR B C 1
ATOM 5781 O O . TYR B 1 20 ? -10.031 -43.125 -20.438 1 98.62 20 TYR B O 1
ATOM 5789 N N . SER B 1 21 ? -10.141 -43.875 -18.297 1 98.81 21 SER B N 1
ATOM 5790 C CA . SER B 1 21 ? -9.43 -42.719 -17.781 1 98.81 21 SER B CA 1
ATOM 5791 C C . SER B 1 21 ? -8.016 -42.625 -18.359 1 98.81 21 SER B C 1
ATOM 5793 O O . SER B 1 21 ? -7.559 -41.531 -18.719 1 98.81 21 SER B O 1
ATOM 5795 N N . TYR B 1 22 ? -7.348 -43.719 -18.406 1 98.69 22 TYR B N 1
ATOM 5796 C CA . TYR B 1 22 ? -6.008 -43.75 -18.984 1 98.69 22 TYR B CA 1
ATOM 5797 C C . TYR B 1 22 ? -6.027 -43.281 -20.422 1 98.69 22 TYR B C 1
ATOM 5799 O O . TYR B 1 22 ? -5.195 -42.469 -20.844 1 98.69 22 TYR B O 1
ATOM 5807 N N . GLN B 1 23 ? -6.953 -43.781 -21.219 1 98.56 23 GLN B N 1
ATOM 5808 C CA . GLN B 1 23 ? -7.047 -43.469 -22.641 1 98.56 23 GLN B CA 1
ATOM 5809 C C . GLN B 1 23 ? -7.379 -41.969 -22.844 1 98.56 23 GLN B C 1
ATOM 5811 O O . GLN B 1 23 ? -6.844 -41.344 -23.75 1 98.56 23 GLN B O 1
ATOM 5816 N N . LEU B 1 24 ? -8.289 -41.5 -22.031 1 98.81 24 LEU B N 1
ATOM 5817 C CA . LEU B 1 24 ? -8.641 -40.094 -22.125 1 98.81 24 LEU B CA 1
ATOM 5818 C C . LEU B 1 24 ? -7.426 -39.219 -21.844 1 98.81 24 LEU B C 1
ATOM 5820 O O . LEU B 1 24 ? -7.227 -38.188 -22.5 1 98.81 24 LEU B O 1
ATOM 5824 N N . ALA B 1 25 ? -6.648 -39.594 -20.828 1 98.75 25 ALA B N 1
ATOM 5825 C CA . ALA B 1 25 ? -5.43 -38.844 -20.5 1 98.75 25 ALA B CA 1
ATOM 5826 C C . ALA B 1 25 ? -4.48 -38.812 -21.703 1 98.75 25 ALA B C 1
ATOM 5828 O O . ALA B 1 25 ? -3.898 -37.75 -22 1 98.75 25 ALA B O 1
ATOM 5829 N N . LYS B 1 26 ? -4.387 -39.875 -22.375 1 98.38 26 LYS B N 1
ATOM 5830 C CA . LYS B 1 26 ? -3.52 -39.969 -23.547 1 98.38 26 LYS B CA 1
ATOM 5831 C C . LYS B 1 26 ? -4.059 -39.125 -24.703 1 98.38 26 LYS B C 1
ATOM 5833 O O . LYS B 1 26 ? -3.291 -38.5 -25.438 1 98.38 26 LYS B O 1
ATOM 5838 N N . GLN B 1 27 ? -5.293 -39.125 -24.875 1 98.38 27 GLN B N 1
ATOM 5839 C CA . GLN B 1 27 ? -5.926 -38.406 -25.969 1 98.38 27 GLN B CA 1
ATOM 5840 C C . GLN B 1 27 ? -5.711 -36.906 -25.844 1 98.38 27 GLN B C 1
ATOM 5842 O O . GLN B 1 27 ? -5.645 -36.188 -26.844 1 98.38 27 GLN B O 1
ATOM 5847 N N . MET B 1 28 ? -5.562 -36.406 -24.641 1 98.44 28 MET B N 1
ATOM 5848 C CA . MET B 1 28 ? -5.375 -35 -24.422 1 98.44 28 MET B CA 1
ATOM 5849 C C . MET B 1 28 ? -4.012 -34.531 -24.922 1 98.44 28 MET B C 1
ATOM 5851 O O . MET B 1 28 ? -3.77 -33.312 -25.062 1 98.44 28 MET B O 1
ATOM 5855 N N . GLU B 1 29 ? -3.131 -35.438 -25.297 1 97.81 29 GLU B N 1
ATOM 5856 C CA . GLU B 1 29 ? -1.802 -35.094 -25.797 1 97.81 29 GLU B CA 1
ATOM 5857 C C . GLU B 1 29 ? -1.833 -34.812 -27.297 1 97.81 29 GLU B C 1
ATOM 5859 O O . GLU B 1 29 ? -0.798 -34.531 -27.906 1 97.81 29 GLU B O 1
ATOM 5864 N N . THR B 1 30 ? -2.996 -34.844 -27.875 1 97.81 30 THR B N 1
ATOM 5865 C CA . THR B 1 30 ? -3.15 -34.781 -29.328 1 97.81 30 THR B CA 1
ATOM 5866 C C . THR B 1 30 ? -2.746 -33.375 -29.844 1 97.81 30 THR B C 1
ATOM 5868 O O . THR B 1 30 ? -1.918 -33.281 -30.75 1 97.81 30 THR B O 1
ATOM 5871 N N . HIS B 1 31 ? -3.387 -32.344 -29.312 1 97.88 31 HIS B N 1
ATOM 5872 C CA . HIS B 1 31 ? -3.109 -31 -29.781 1 97.88 31 HIS B CA 1
ATOM 5873 C C . HIS B 1 31 ? -1.953 -30.375 -29 1 97.88 31 HIS B C 1
ATOM 5875 O O . HIS B 1 31 ? -1.949 -30.406 -27.766 1 97.88 31 HIS B O 1
ATOM 5881 N N . LYS B 1 32 ? -1.009 -29.891 -29.672 1 97.56 32 LYS B N 1
ATOM 5882 C CA . LYS B 1 32 ? 0.219 -29.359 -29.094 1 97.56 32 LYS B CA 1
ATOM 5883 C C . LYS B 1 32 ? 0.658 -28.078 -29.781 1 97.56 32 LYS B C 1
ATOM 5885 O O . LYS B 1 32 ? 0.395 -27.891 -30.969 1 97.56 32 LYS B O 1
ATOM 5890 N N . THR B 1 33 ? 1.305 -27.156 -29.047 1 98.06 33 THR B N 1
ATOM 5891 C CA . THR B 1 33 ? 1.893 -25.969 -29.641 1 98.06 33 THR B CA 1
ATOM 5892 C C . THR B 1 33 ? 3.277 -26.266 -30.203 1 98.06 33 THR B C 1
ATOM 5894 O O . THR B 1 33 ? 3.715 -25.641 -31.172 1 98.06 33 THR B O 1
ATOM 5897 N N . ASN B 1 34 ? 4.016 -27.141 -29.594 1 98.31 34 ASN B N 1
ATOM 5898 C CA . ASN B 1 34 ? 5.324 -27.641 -30.031 1 98.31 34 ASN B CA 1
ATOM 5899 C C . ASN B 1 34 ? 5.25 -29.094 -30.5 1 98.31 34 ASN B C 1
ATOM 5901 O O . ASN B 1 34 ? 5.062 -30 -29.672 1 98.31 34 ASN B O 1
ATOM 5905 N N . PRO B 1 35 ? 5.414 -29.391 -31.719 1 96.69 35 PRO B N 1
ATOM 5906 C CA . PRO B 1 35 ? 5.207 -30.734 -32.25 1 96.69 35 PRO B CA 1
ATOM 5907 C C . PRO B 1 35 ? 6.191 -31.75 -31.672 1 96.69 35 PRO B C 1
ATOM 5909 O O . PRO B 1 35 ? 5.914 -32.969 -31.688 1 96.69 35 PRO B O 1
ATOM 5912 N N . VAL B 1 36 ? 7.281 -31.281 -31.203 1 97.31 36 VAL B N 1
ATOM 5913 C CA . VAL B 1 36 ? 8.32 -32.188 -30.719 1 97.31 36 VAL B CA 1
ATOM 5914 C C . VAL B 1 36 ? 8.148 -32.406 -29.219 1 97.31 36 VAL B C 1
ATOM 5916 O O . VAL B 1 36 ? 8.219 -33.531 -28.734 1 97.31 36 VAL B O 1
ATOM 5919 N N . LEU B 1 37 ? 7.867 -31.375 -28.469 1 98 37 LEU B N 1
ATOM 5920 C CA . LEU B 1 37 ? 7.953 -31.438 -27.016 1 98 37 LEU B CA 1
ATOM 5921 C C . LEU B 1 37 ? 6.566 -31.516 -26.391 1 98 37 LEU B C 1
ATOM 5923 O O . LEU B 1 37 ? 6.426 -31.844 -25.219 1 98 37 LEU B O 1
ATOM 5927 N N . GLY B 1 38 ? 5.504 -31.219 -27.219 1 97.56 38 GLY B N 1
ATOM 5928 C CA . GLY B 1 38 ? 4.168 -31.141 -26.656 1 97.56 38 GLY B CA 1
ATOM 5929 C C . GLY B 1 38 ? 3.738 -29.719 -26.344 1 97.56 38 GLY B C 1
ATOM 5930 O O . GLY B 1 38 ? 3.803 -28.844 -27.219 1 97.56 38 GLY B O 1
ATOM 5931 N N . PHE B 1 39 ? 3.357 -29.453 -25.172 1 97.75 39 PHE B N 1
ATOM 5932 C CA . PHE B 1 39 ? 2.904 -28.172 -24.641 1 97.75 39 PHE B CA 1
ATOM 5933 C C . PHE B 1 39 ? 1.473 -27.891 -25.078 1 97.75 39 PHE B C 1
ATOM 5935 O O . PHE B 1 39 ? 1.124 -28.062 -26.234 1 97.75 39 PHE B O 1
ATOM 5942 N N . ARG B 1 40 ? 0.699 -27.578 -24.203 1 98.38 40 ARG B N 1
ATOM 5943 C CA . ARG B 1 40 ? -0.634 -26.984 -24.312 1 98.38 40 ARG B CA 1
ATOM 5944 C C . ARG B 1 40 ? -0.761 -25.75 -23.422 1 98.38 40 ARG B C 1
ATOM 5946 O O . ARG B 1 40 ? -1.245 -25.828 -22.297 1 98.38 40 ARG B O 1
ATOM 5953 N N . THR B 1 41 ? -0.405 -24.609 -24 1 98.06 41 THR B N 1
ATOM 5954 C CA . THR B 1 41 ? -0.125 -23.406 -23.234 1 98.06 41 THR B CA 1
ATOM 5955 C C . THR B 1 41 ? -1.367 -22.531 -23.125 1 98.06 41 THR B C 1
ATOM 5957 O O . THR B 1 41 ? -2.334 -22.719 -23.859 1 98.06 41 THR B O 1
ATOM 5960 N N . ALA B 1 42 ? -1.34 -21.578 -22.25 1 97.94 42 ALA B N 1
ATOM 5961 C CA . ALA B 1 42 ? -2.455 -20.688 -21.922 1 97.94 42 ALA B CA 1
ATOM 5962 C C . ALA B 1 42 ? -2.945 -19.953 -23.172 1 97.94 42 ALA B C 1
ATOM 5964 O O . ALA B 1 42 ? -2.164 -19.297 -23.859 1 97.94 42 ALA B O 1
ATOM 5965 N N . GLY B 1 43 ? -4.156 -20.031 -23.391 1 98.31 43 GLY B N 1
ATOM 5966 C CA . GLY B 1 43 ? -4.801 -19.281 -24.453 1 98.31 43 GLY B CA 1
ATOM 5967 C C . GLY B 1 43 ? -4.387 -19.719 -25.844 1 98.31 43 GLY B C 1
ATOM 5968 O O . GLY B 1 43 ? -4.789 -19.125 -26.844 1 98.31 43 GLY B O 1
ATOM 5969 N N . SER B 1 44 ? -3.6 -20.719 -26.031 1 98.44 44 SER B N 1
ATOM 5970 C CA . SER B 1 44 ? -3.115 -21.188 -27.328 1 98.44 44 SER B CA 1
ATOM 5971 C C . SER B 1 44 ? -4.199 -21.953 -28.078 1 98.44 44 SER B C 1
ATOM 5973 O O . SER B 1 44 ? -5.211 -22.344 -27.5 1 98.44 44 SER B O 1
ATOM 5975 N N . ASP B 1 45 ? -3.904 -22.156 -29.391 1 98.19 45 ASP B N 1
ATOM 5976 C CA . ASP B 1 45 ? -4.797 -22.969 -30.203 1 98.19 45 ASP B CA 1
ATOM 5977 C C . ASP B 1 45 ? -4.891 -24.391 -29.672 1 98.19 45 ASP B C 1
ATOM 5979 O O . ASP B 1 45 ? -5.965 -25 -29.672 1 98.19 45 ASP B O 1
ATOM 5983 N N . ALA B 1 46 ? -3.799 -24.922 -29.203 1 98.69 46 ALA B N 1
ATOM 5984 C CA . ALA B 1 46 ? -3.773 -26.266 -28.641 1 98.69 46 ALA B CA 1
ATOM 5985 C C . ALA B 1 46 ? -4.699 -26.375 -27.438 1 98.69 46 ALA B C 1
ATOM 5987 O O . ALA B 1 46 ? -5.414 -27.375 -27.281 1 98.69 46 ALA B O 1
ATOM 5988 N N . GLU B 1 47 ? -4.645 -25.391 -26.547 1 98.75 47 GLU B N 1
ATOM 5989 C CA . GLU B 1 47 ? -5.52 -25.406 -25.375 1 98.75 47 GLU B CA 1
ATOM 5990 C C . GLU B 1 47 ? -6.984 -25.297 -25.781 1 98.75 47 GLU B C 1
ATOM 5992 O O . GLU B 1 47 ? -7.84 -25.984 -25.234 1 98.75 47 GLU B O 1
ATOM 5997 N N . HIS B 1 48 ? -7.25 -24.453 -26.766 1 98.75 48 HIS B N 1
ATOM 5998 C CA . HIS B 1 48 ? -8.617 -24.281 -27.25 1 98.75 48 HIS B CA 1
ATOM 5999 C C . HIS B 1 48 ? -9.164 -25.578 -27.828 1 98.75 48 HIS B C 1
ATOM 6001 O O . HIS B 1 48 ? -10.281 -26 -27.5 1 98.75 48 HIS B O 1
ATOM 6007 N N . LYS B 1 49 ? -8.398 -26.219 -28.641 1 98.81 49 LYS B N 1
ATOM 6008 C CA . LYS B 1 49 ? -8.828 -27.453 -29.297 1 98.81 49 LYS B CA 1
ATOM 6009 C C . LYS B 1 49 ? -9.023 -28.578 -28.281 1 98.81 49 LYS B C 1
ATOM 6011 O O . LYS B 1 49 ? -9.961 -29.359 -28.391 1 98.81 49 LYS B O 1
ATOM 6016 N N . THR B 1 50 ? -8.141 -28.641 -27.359 1 98.81 50 THR B N 1
ATOM 6017 C CA . THR B 1 50 ? -8.312 -29.656 -26.312 1 98.81 50 THR B CA 1
ATOM 6018 C C . THR B 1 50 ? -9.547 -29.344 -25.469 1 98.81 50 THR B C 1
ATOM 6020 O O . THR B 1 50 ? -10.266 -30.266 -25.078 1 98.81 50 THR B O 1
ATOM 6023 N N . GLY B 1 51 ? -9.75 -28.062 -25.172 1 98.88 51 GLY B N 1
ATOM 6024 C CA . GLY B 1 51 ? -10.984 -27.688 -24.5 1 98.88 51 GLY B CA 1
ATOM 6025 C C . GLY B 1 51 ? -12.227 -28.109 -25.25 1 98.88 51 GLY B C 1
ATOM 6026 O O . GLY B 1 51 ? -13.188 -28.594 -24.641 1 98.88 51 GLY B O 1
ATOM 6027 N N . ASP B 1 52 ? -12.234 -27.938 -26.562 1 98.81 52 ASP B N 1
ATOM 6028 C CA . ASP B 1 52 ? -13.344 -28.391 -27.391 1 98.81 52 ASP B CA 1
ATOM 6029 C C . ASP B 1 52 ? -13.539 -29.891 -27.297 1 98.81 52 ASP B C 1
ATOM 6031 O O . ASP B 1 52 ? -14.672 -30.375 -27.234 1 98.81 52 ASP B O 1
ATOM 6035 N N . PHE B 1 53 ? -12.461 -30.562 -27.328 1 98.75 53 PHE B N 1
ATOM 6036 C CA . PHE B 1 53 ? -12.5 -32.031 -27.188 1 98.75 53 PHE B CA 1
ATOM 6037 C C . PHE B 1 53 ? -13.125 -32.438 -25.859 1 98.75 53 PHE B C 1
ATOM 6039 O O . PHE B 1 53 ? -13.992 -33.312 -25.828 1 98.75 53 PHE B O 1
ATOM 6046 N N . LEU B 1 54 ? -12.688 -31.812 -24.766 1 98.94 54 LEU B N 1
ATOM 6047 C CA . LEU B 1 54 ? -13.211 -32.125 -23.438 1 98.94 54 LEU B CA 1
ATOM 6048 C C . LEU B 1 54 ? -14.68 -31.75 -23.328 1 98.94 54 LEU B C 1
ATOM 6050 O O . LEU B 1 54 ? -15.453 -32.438 -22.656 1 98.94 54 LEU B O 1
ATOM 6054 N N . TYR B 1 55 ? -15.031 -30.594 -23.938 1 98.88 55 TYR B N 1
ATOM 6055 C CA . TYR B 1 55 ? -16.422 -30.172 -24 1 98.88 55 TYR B CA 1
ATOM 6056 C C . TYR B 1 55 ? -17.297 -31.281 -24.578 1 98.88 55 TYR B C 1
ATOM 6058 O O . TYR B 1 55 ? -18.328 -31.641 -24 1 98.88 55 TYR B O 1
ATOM 6066 N N . GLU B 1 56 ? -16.906 -31.875 -25.703 1 98.81 56 GLU B N 1
ATOM 6067 C CA . GLU B 1 56 ? -17.656 -32.938 -26.359 1 98.81 56 GLU B CA 1
ATOM 6068 C C . GLU B 1 56 ? -17.656 -34.219 -25.531 1 98.81 56 GLU B C 1
ATOM 6070 O O . GLU B 1 56 ? -18.641 -34.938 -25.484 1 98.81 56 GLU B O 1
ATOM 6075 N N . GLU B 1 57 ? -16.5 -34.469 -24.969 1 98.88 57 GLU B N 1
ATOM 6076 C CA . GLU B 1 57 ? -16.406 -35.688 -24.156 1 98.88 57 GLU B CA 1
ATOM 6077 C C . GLU B 1 57 ? -17.328 -35.625 -22.953 1 98.88 57 GLU B C 1
ATOM 6079 O O . GLU B 1 57 ? -17.922 -36.625 -22.562 1 98.88 57 GLU B O 1
ATOM 6084 N N . MET B 1 58 ? -17.406 -34.469 -22.281 1 98.88 58 MET B N 1
ATOM 6085 C CA . MET B 1 58 ? -18.328 -34.281 -21.156 1 98.88 58 MET B CA 1
ATOM 6086 C C . MET B 1 58 ? -19.766 -34.594 -21.562 1 98.88 58 MET B C 1
ATOM 6088 O O . MET B 1 58 ? -20.484 -35.281 -20.844 1 98.88 58 MET B O 1
ATOM 6092 N N . LYS B 1 59 ? -20.141 -34.125 -22.75 1 98.69 59 LYS B N 1
ATOM 6093 C CA . LYS B 1 59 ? -21.469 -34.438 -23.266 1 98.69 59 LYS B CA 1
ATOM 6094 C C . LYS B 1 59 ? -21.641 -35.938 -23.516 1 98.69 59 LYS B C 1
ATOM 6096 O O . LYS B 1 59 ? -22.688 -36.5 -23.188 1 98.69 59 LYS B O 1
ATOM 6101 N N . ARG B 1 60 ? -20.672 -36.469 -24.094 1 98.69 60 ARG B N 1
ATOM 6102 C CA . ARG B 1 60 ? -20.719 -37.875 -24.469 1 98.69 60 ARG B CA 1
ATOM 6103 C C . ARG B 1 60 ? -20.938 -38.75 -23.234 1 98.69 60 ARG B C 1
ATOM 6105 O O . ARG B 1 60 ? -21.672 -39.75 -23.297 1 98.69 60 ARG B O 1
ATOM 6112 N N . ILE B 1 61 ? -20.328 -38.406 -22.125 1 98.38 61 ILE B N 1
ATOM 6113 C CA . ILE B 1 61 ? -20.406 -39.281 -20.969 1 98.38 61 ILE B CA 1
ATOM 6114 C C . ILE B 1 61 ? -21.672 -38.969 -20.172 1 98.38 61 ILE B C 1
ATOM 6116 O O . ILE B 1 61 ? -21.953 -39.625 -19.156 1 98.38 61 ILE B O 1
ATOM 6120 N N . GLY B 1 62 ? -22.422 -37.906 -20.531 1 98.25 62 GLY B N 1
ATOM 6121 C CA . GLY B 1 62 ? -23.75 -37.75 -19.969 1 98.25 62 GLY B CA 1
ATOM 6122 C C . GLY B 1 62 ? -23.891 -36.5 -19.125 1 98.25 62 GLY B C 1
ATOM 6123 O O . GLY B 1 62 ? -24.953 -36.25 -18.531 1 98.25 62 GLY B O 1
ATOM 6124 N N . LEU B 1 63 ? -22.891 -35.625 -19.016 1 98.62 63 LEU B N 1
ATOM 6125 C CA . LEU B 1 63 ? -23.031 -34.375 -18.281 1 98.62 63 LEU B CA 1
ATOM 6126 C C . LEU B 1 63 ? -23.969 -33.406 -19 1 98.62 63 LEU B C 1
ATOM 6128 O O . LEU B 1 63 ? -24.109 -33.5 -20.234 1 98.62 63 LEU B O 1
ATOM 6132 N N . GLN B 1 64 ? -24.625 -32.594 -18.234 1 98.06 64 GLN B N 1
ATOM 6133 C CA . GLN B 1 64 ? -25.594 -31.641 -18.766 1 98.06 64 GLN B CA 1
ATOM 6134 C C . GLN B 1 64 ? -25.094 -30.203 -18.609 1 98.06 64 GLN B C 1
ATOM 6136 O O . GLN B 1 64 ? -24.141 -29.953 -17.891 1 98.06 64 GLN B O 1
ATOM 6141 N N . ASN B 1 65 ? -25.703 -29.297 -19.406 1 97.75 65 ASN B N 1
ATOM 6142 C CA . ASN B 1 65 ? -25.375 -27.875 -19.359 1 97.75 65 ASN B CA 1
ATOM 6143 C C . ASN B 1 65 ? -23.875 -27.641 -19.469 1 97.75 65 ASN B C 1
ATOM 6145 O O . ASN B 1 65 ? -23.281 -26.953 -18.625 1 97.75 65 ASN B O 1
ATOM 6149 N N . VAL B 1 66 ? -23.328 -28.359 -20.406 1 98.69 66 VAL B N 1
ATOM 6150 C CA . VAL B 1 66 ? -21.891 -28.25 -20.609 1 98.69 66 VAL B CA 1
ATOM 6151 C C . VAL B 1 66 ? -21.578 -26.891 -21.25 1 98.69 66 VAL B C 1
ATOM 6153 O O . VAL B 1 66 ? -22.203 -26.5 -22.234 1 98.69 66 VAL B O 1
ATOM 6156 N N . THR B 1 67 ? -20.625 -26.078 -20.688 1 98.75 67 THR B N 1
ATOM 6157 C CA . THR B 1 67 ? -20.297 -24.75 -21.172 1 98.75 67 THR B CA 1
ATOM 6158 C C . THR B 1 67 ? -18.797 -24.578 -21.328 1 98.75 67 THR B C 1
ATOM 6160 O O . THR B 1 67 ? -18.016 -25.281 -20.688 1 98.75 67 THR B O 1
ATOM 6163 N N . LYS B 1 68 ? -18.422 -23.766 -22.25 1 98.69 68 LYS B N 1
ATOM 6164 C CA . LYS B 1 68 ? -17.094 -23.172 -22.312 1 98.69 68 LYS B CA 1
ATOM 6165 C C . LYS B 1 68 ? -17.078 -21.797 -21.641 1 98.69 68 LYS B C 1
ATOM 6167 O O . LYS B 1 68 ? -17.453 -20.797 -22.25 1 98.69 68 LYS B O 1
ATOM 6172 N N . ASP B 1 69 ? -16.625 -21.734 -20.484 1 98.81 69 ASP B N 1
ATOM 6173 C CA . ASP B 1 69 ? -16.594 -20.484 -19.719 1 98.81 69 ASP B CA 1
ATOM 6174 C C . ASP B 1 69 ? -15.422 -19.609 -20.141 1 98.81 69 ASP B C 1
ATOM 6176 O O . ASP B 1 69 ? -14.273 -19.891 -19.797 1 98.81 69 ASP B O 1
ATOM 6180 N N . GLU B 1 70 ? -15.758 -18.531 -20.781 1 98.56 70 GLU B N 1
ATOM 6181 C CA . GLU B 1 70 ? -14.734 -17.656 -21.359 1 98.56 70 GLU B CA 1
ATOM 6182 C C . GLU B 1 70 ? -14.18 -16.703 -20.297 1 98.56 70 GLU B C 1
ATOM 6184 O O . GLU B 1 70 ? -14.93 -16.172 -19.469 1 98.56 70 GLU B O 1
ATOM 6189 N N . PHE B 1 71 ? -12.922 -16.484 -20.281 1 97.94 71 PHE B N 1
ATOM 6190 C CA . PHE B 1 71 ? -12.242 -15.438 -19.547 1 97.94 71 PHE B CA 1
ATOM 6191 C C . PHE B 1 71 ? -11.016 -14.938 -20.312 1 97.94 71 PHE B C 1
ATOM 6193 O O . PHE B 1 71 ? -10.648 -15.516 -21.328 1 97.94 71 PHE B O 1
ATOM 6200 N N . TRP B 1 72 ? -10.414 -13.875 -19.859 1 96.56 72 TRP B N 1
ATOM 6201 C CA . TRP B 1 72 ? -9.336 -13.242 -20.625 1 96.56 72 TRP B CA 1
ATOM 6202 C C . TRP B 1 72 ? -8.031 -13.266 -19.828 1 96.56 72 TRP B C 1
ATOM 6204 O O . TRP B 1 72 ? -8.031 -13.125 -18.609 1 96.56 72 TRP B O 1
ATOM 6214 N N . LEU B 1 73 ? -6.953 -13.547 -20.516 1 97.69 73 LEU B N 1
ATOM 6215 C CA . LEU B 1 73 ? -5.633 -13.672 -19.922 1 97.69 73 LEU B CA 1
ATOM 6216 C C . LEU B 1 73 ? -4.543 -13.289 -20.922 1 97.69 73 LEU B C 1
ATOM 6218 O O . LEU B 1 73 ? -4.828 -12.664 -21.953 1 97.69 73 LEU B O 1
ATOM 6222 N N . ASP B 1 74 ? -3.252 -13.414 -20.547 1 98.06 74 ASP B N 1
ATOM 6223 C CA . ASP B 1 74 ? -2.123 -13.375 -21.484 1 98.06 74 ASP B CA 1
ATOM 6224 C C . ASP B 1 74 ? -1.844 -14.75 -22.062 1 98.06 74 ASP B C 1
ATOM 6226 O O . ASP B 1 74 ? -1.688 -15.727 -21.328 1 98.06 74 ASP B O 1
ATOM 6230 N N . SER B 1 75 ? -1.836 -14.844 -23.328 1 98.62 75 SER B N 1
ATOM 6231 C CA . SER B 1 75 ? -1.62 -16.125 -23.984 1 98.62 75 SER B CA 1
ATOM 6232 C C . SER B 1 75 ? -0.148 -16.344 -24.312 1 98.62 75 SER B C 1
ATOM 6234 O O . SER B 1 75 ? 0.614 -15.375 -24.422 1 98.62 75 SER B O 1
ATOM 6236 N N . TRP B 1 76 ? 0.27 -17.516 -24.391 1 98.69 76 TRP B N 1
ATOM 6237 C CA . TRP B 1 76 ? 1.627 -17.891 -24.781 1 98.69 76 TRP B CA 1
ATOM 6238 C C . TRP B 1 76 ? 1.609 -19.016 -25.812 1 98.69 76 TRP B C 1
ATOM 6240 O O . TRP B 1 76 ? 0.884 -20 -25.672 1 98.69 76 TRP B O 1
ATOM 6250 N N . THR B 1 77 ? 2.318 -18.859 -26.875 1 98.62 77 THR B N 1
ATOM 6251 C CA . THR B 1 77 ? 2.521 -19.891 -27.891 1 98.62 77 THR B CA 1
ATOM 6252 C C . THR B 1 77 ? 4.008 -20.188 -28.047 1 98.62 77 THR B C 1
ATOM 6254 O O . THR B 1 77 ? 4.801 -19.297 -28.344 1 98.62 77 THR B O 1
ATOM 6257 N N . PHE B 1 78 ? 4.391 -21.453 -27.875 1 98.5 78 PHE B N 1
ATOM 6258 C CA . PHE B 1 78 ? 5.742 -21.953 -28.078 1 98.5 78 PHE B CA 1
ATOM 6259 C C . PHE B 1 78 ? 5.781 -22.969 -29.219 1 98.5 78 PHE B C 1
ATOM 6261 O O . PHE B 1 78 ? 5.441 -24.141 -29.031 1 98.5 78 PHE B O 1
ATOM 6268 N N . GLU B 1 79 ? 6.281 -22.531 -30.297 1 98.38 79 GLU B N 1
ATOM 6269 C CA . GLU B 1 79 ? 6.273 -23.391 -31.484 1 98.38 79 GLU B CA 1
ATOM 6270 C C . GLU B 1 79 ? 7.527 -24.266 -31.531 1 98.38 79 GLU B C 1
ATOM 6272 O O . GLU B 1 79 ? 7.441 -25.469 -31.766 1 98.38 79 GLU B O 1
ATOM 6277 N N . HIS B 1 80 ? 8.641 -23.609 -31.453 1 98.44 80 HIS B N 1
ATOM 6278 C CA . HIS B 1 80 ? 9.898 -24.359 -31.484 1 98.44 80 HIS B CA 1
ATOM 6279 C C . HIS B 1 80 ? 11.055 -23.5 -30.969 1 98.44 80 HIS B C 1
ATOM 6281 O O . HIS B 1 80 ? 10.945 -22.281 -30.906 1 98.44 80 HIS B O 1
ATOM 6287 N N . ALA B 1 81 ? 12.117 -24.156 -30.578 1 98.81 81 ALA B N 1
ATOM 6288 C CA . ALA B 1 81 ? 13.43 -23.594 -30.281 1 98.81 81 ALA B CA 1
ATOM 6289 C C . ALA B 1 81 ? 14.531 -24.625 -30.469 1 98.81 81 ALA B C 1
ATOM 6291 O O . ALA B 1 81 ? 14.539 -25.656 -29.797 1 98.81 81 ALA B O 1
ATOM 6292 N N . VAL B 1 82 ? 15.375 -24.375 -31.391 1 98.81 82 VAL B N 1
ATOM 6293 C CA . VAL B 1 82 ? 16.453 -25.312 -31.719 1 98.81 82 VAL B CA 1
ATOM 6294 C C . VAL B 1 82 ? 17.781 -24.547 -31.797 1 98.81 82 VAL B C 1
ATOM 6296 O O . VAL B 1 82 ? 17.875 -23.531 -32.469 1 98.81 82 VAL B O 1
ATOM 6299 N N . LEU B 1 83 ? 18.75 -25.062 -31.078 1 98.75 83 LEU B N 1
ATOM 6300 C CA . LEU B 1 83 ? 20.078 -24.469 -31.031 1 98.75 83 LEU B CA 1
ATOM 6301 C C . LEU B 1 83 ? 21.094 -25.344 -31.766 1 98.75 83 LEU B C 1
ATOM 6303 O O . LEU B 1 83 ? 21.156 -26.547 -31.547 1 98.75 83 LEU B O 1
ATOM 6307 N N . ARG B 1 84 ? 21.938 -24.703 -32.594 1 98.38 84 ARG B N 1
ATOM 6308 C CA . ARG B 1 84 ? 23 -25.406 -33.312 1 98.38 84 ARG B CA 1
ATOM 6309 C C . ARG B 1 84 ? 24.359 -24.781 -33.031 1 98.38 84 ARG B C 1
ATOM 6311 O O . ARG B 1 84 ? 24.484 -23.547 -32.938 1 98.38 84 ARG B O 1
ATOM 6318 N N . PHE B 1 85 ? 25.359 -25.641 -32.906 1 97.62 85 PHE B N 1
ATOM 6319 C CA . PHE B 1 85 ? 26.734 -25.156 -32.719 1 97.62 85 PHE B CA 1
ATOM 6320 C C . PHE B 1 85 ? 27.734 -26.266 -33.031 1 97.62 85 PHE B C 1
ATOM 6322 O O . PHE B 1 85 ? 27.375 -27.438 -33.094 1 97.62 85 PHE B O 1
ATOM 6329 N N . GLN B 1 86 ? 28.969 -25.859 -33.25 1 95.69 86 GLN B N 1
ATOM 6330 C CA . GLN B 1 86 ? 30.078 -26.797 -33.438 1 95.69 86 GLN B CA 1
ATOM 6331 C C . GLN B 1 86 ? 30.875 -26.938 -32.156 1 95.69 86 GLN B C 1
ATOM 6333 O O . GLN B 1 86 ? 31.25 -25.953 -31.516 1 95.69 86 GLN B O 1
ATOM 6338 N N . ASP B 1 87 ? 31.094 -28.234 -31.797 1 91.25 87 ASP B N 1
ATOM 6339 C CA . ASP B 1 87 ? 31.859 -28.422 -30.562 1 91.25 87 ASP B CA 1
ATOM 6340 C C . ASP B 1 87 ? 33.344 -28.281 -30.828 1 91.25 87 ASP B C 1
ATOM 6342 O O . ASP B 1 87 ? 33.781 -27.828 -31.891 1 91.25 87 ASP B O 1
ATOM 6346 N N . GLN B 1 88 ? 34.125 -28.625 -29.812 1 84.38 88 GLN B N 1
ATOM 6347 C CA . GLN B 1 88 ? 35.562 -28.422 -29.875 1 84.38 88 GLN B CA 1
ATOM 6348 C C . GLN B 1 88 ? 36.219 -29.297 -30.938 1 84.38 88 GLN B C 1
ATOM 6350 O O . GLN B 1 88 ? 37.312 -28.984 -31.438 1 84.38 88 GLN B O 1
ATOM 6355 N N . HIS B 1 89 ? 35.594 -30.328 -31.328 1 89.81 89 HIS B N 1
ATOM 6356 C CA . HIS B 1 89 ? 36.125 -31.266 -32.312 1 89.81 89 HIS B CA 1
ATOM 6357 C C . HIS B 1 89 ? 35.562 -30.984 -33.688 1 89.81 89 HIS B C 1
ATOM 6359 O O . HIS B 1 89 ? 35.875 -31.734 -34.656 1 89.81 89 HIS B O 1
ATOM 6365 N N . GLY B 1 90 ? 34.781 -30.031 -33.812 1 91.38 90 GLY B N 1
ATOM 6366 C CA . GLY B 1 90 ? 34.219 -29.672 -35.094 1 91.38 90 GLY B CA 1
ATOM 6367 C C . GLY B 1 90 ? 32.906 -30.391 -35.406 1 91.38 90 GLY B C 1
ATOM 6368 O O . GLY B 1 90 ? 32.344 -30.234 -36.5 1 91.38 90 GLY B O 1
ATOM 6369 N N . GLU B 1 91 ? 32.406 -31.094 -34.438 1 95.38 91 GLU B N 1
ATOM 6370 C CA . GLU B 1 91 ? 31.141 -31.812 -34.625 1 95.38 91 GLU B CA 1
ATOM 6371 C C . GLU B 1 91 ? 29.953 -30.891 -34.406 1 95.38 91 GLU B C 1
ATOM 6373 O O . GLU B 1 91 ? 29.906 -30.109 -33.469 1 95.38 91 GLU B O 1
ATOM 6378 N N . LEU B 1 92 ? 29.016 -31.016 -35.344 1 96.81 92 LEU B N 1
ATOM 6379 C CA . LEU B 1 92 ? 27.812 -30.188 -35.281 1 96.81 92 LEU B CA 1
ATOM 6380 C C . LEU B 1 92 ? 26.781 -30.797 -34.344 1 96.81 92 LEU B C 1
ATOM 6382 O O . LEU B 1 92 ? 26.406 -31.969 -34.5 1 96.81 92 LEU B O 1
ATOM 6386 N N . HIS B 1 93 ? 26.359 -30.031 -33.375 1 97.5 93 HIS B N 1
ATOM 6387 C CA . HIS B 1 93 ? 25.297 -30.406 -32.438 1 97.5 93 HIS B CA 1
ATOM 6388 C C . HIS B 1 93 ? 24.016 -29.641 -32.75 1 97.5 93 HIS B C 1
ATOM 6390 O O . HIS B 1 93 ? 24.047 -28.422 -32.938 1 97.5 93 HIS B O 1
ATOM 6396 N N . THR B 1 94 ? 22.906 -30.344 -32.906 1 98.19 94 THR B N 1
ATOM 6397 C CA . THR B 1 94 ? 21.578 -29.766 -32.969 1 98.19 94 THR B CA 1
ATOM 6398 C C . THR B 1 94 ? 20.766 -30.094 -31.734 1 98.19 94 THR B C 1
ATOM 6400 O O . THR B 1 94 ? 20.359 -31.25 -31.531 1 98.19 94 THR B O 1
ATOM 6403 N N . CYS B 1 95 ? 20.469 -29.109 -30.922 1 98.31 95 CYS B N 1
ATOM 6404 C CA . CYS B 1 95 ? 19.906 -29.312 -29.594 1 98.31 95 CYS B CA 1
ATOM 6405 C C . CYS B 1 95 ? 18.484 -28.781 -29.516 1 98.31 95 CYS B C 1
ATOM 6407 O O . CYS B 1 95 ? 18.234 -27.609 -29.844 1 98.31 95 CYS B O 1
ATOM 6409 N N . GLN B 1 96 ? 17.547 -29.641 -29.109 1 98 96 GLN B N 1
ATOM 6410 C CA . GLN B 1 96 ? 16.188 -29.219 -28.797 1 98 96 GLN B CA 1
ATOM 6411 C C . GLN B 1 96 ? 16.156 -28.406 -27.516 1 98 96 GLN B C 1
ATOM 6413 O O . GLN B 1 96 ? 16.703 -28.812 -26.5 1 98 96 GLN B O 1
ATOM 6418 N N . MET B 1 97 ? 15.516 -27.219 -27.562 1 98.62 97 MET B N 1
ATOM 6419 C CA . MET B 1 97 ? 15.406 -26.375 -26.375 1 98.62 97 MET B CA 1
ATOM 6420 C C . MET B 1 97 ? 13.953 -26.281 -25.922 1 98.62 97 MET B C 1
ATOM 6422 O O . MET B 1 97 ? 13.031 -26.484 -26.703 1 98.62 97 MET B O 1
ATOM 6426 N N . GLY B 1 98 ? 13.781 -26.094 -24.594 1 98.25 98 GLY B N 1
ATOM 6427 C CA . GLY B 1 98 ? 12.508 -25.625 -24.078 1 98.25 98 GLY B CA 1
ATOM 6428 C C . GLY B 1 98 ? 12.43 -24.109 -24.016 1 98.25 98 GLY B C 1
ATOM 6429 O O . GLY B 1 98 ? 13.359 -23.406 -24.438 1 98.25 98 GLY B O 1
ATOM 6430 N N . ALA B 1 99 ? 11.336 -23.578 -23.562 1 97.88 99 ALA B N 1
ATOM 6431 C CA . ALA B 1 99 ? 11.164 -22.141 -23.453 1 97.88 99 ALA B CA 1
ATOM 6432 C C . ALA B 1 99 ? 10.336 -21.781 -22.219 1 97.88 99 ALA B C 1
ATOM 6434 O O . ALA B 1 99 ? 9.797 -22.656 -21.547 1 97.88 99 ALA B O 1
ATOM 6435 N N . TYR B 1 100 ? 10.352 -20.531 -21.859 1 98.38 100 TYR B N 1
ATOM 6436 C CA . TYR B 1 100 ? 9.5 -19.891 -20.875 1 98.38 100 TYR B CA 1
ATOM 6437 C C . TYR B 1 100 ? 8.547 -18.906 -21.531 1 98.38 100 TYR B C 1
ATOM 6439 O O . TYR B 1 100 ? 8.617 -18.672 -22.734 1 98.38 100 TYR B O 1
ATOM 6447 N N . GLN B 1 101 ? 7.613 -18.359 -20.844 1 98.62 101 GLN B N 1
ATOM 6448 C CA . GLN B 1 101 ? 6.535 -17.531 -21.359 1 98.62 101 GLN B CA 1
ATOM 6449 C C . GLN B 1 101 ? 7.039 -16.125 -21.703 1 98.62 101 GLN B C 1
ATOM 6451 O O . GLN B 1 101 ? 6.602 -15.141 -21.109 1 98.62 101 GLN B O 1
ATOM 6456 N N . THR B 1 102 ? 7.844 -16.031 -22.766 1 98.56 102 THR B N 1
ATOM 6457 C CA . THR B 1 102 ? 8.484 -14.797 -23.203 1 98.56 102 THR B CA 1
ATOM 6458 C C . THR B 1 102 ? 8.516 -14.711 -24.734 1 98.56 102 THR B C 1
ATOM 6460 O O . THR B 1 102 ? 8.258 -15.703 -25.422 1 98.56 102 THR B O 1
ATOM 6463 N N . ASN B 1 103 ? 8.812 -13.531 -25.203 1 98.56 103 ASN B N 1
ATOM 6464 C CA . ASN B 1 103 ? 8.867 -13.258 -26.625 1 98.56 103 ASN B CA 1
ATOM 6465 C C . ASN B 1 103 ? 10.266 -13.492 -27.188 1 98.56 103 ASN B C 1
ATOM 6467 O O . ASN B 1 103 ? 11.242 -12.945 -26.672 1 98.56 103 ASN B O 1
ATOM 6471 N N . PHE B 1 104 ? 10.406 -14.336 -28.203 1 98.62 104 PHE B N 1
ATOM 6472 C CA . PHE B 1 104 ? 11.625 -14.453 -29 1 98.62 104 PHE B CA 1
ATOM 6473 C C . PHE B 1 104 ? 11.336 -15.133 -30.344 1 98.62 104 PHE B C 1
ATOM 6475 O O . PHE B 1 104 ? 10.969 -16.312 -30.375 1 98.62 104 PHE B O 1
ATOM 6482 N N . GLU B 1 105 ? 11.484 -14.453 -31.422 1 98.31 105 GLU B N 1
ATOM 6483 C CA . GLU B 1 105 ? 11.211 -14.977 -32.75 1 98.31 105 GLU B CA 1
ATOM 6484 C C . GLU B 1 105 ? 12.367 -14.688 -33.719 1 98.31 105 GLU B C 1
ATOM 6486 O O . GLU B 1 105 ? 12.906 -13.578 -33.719 1 98.31 105 GLU B O 1
ATOM 6491 N N . THR B 1 106 ? 12.773 -15.734 -34.406 1 98.5 106 THR B N 1
ATOM 6492 C CA . THR B 1 106 ? 13.805 -15.594 -35.406 1 98.5 106 THR B CA 1
ATOM 6493 C C . THR B 1 106 ? 13.258 -15.922 -36.812 1 98.5 106 THR B C 1
ATOM 6495 O O . THR B 1 106 ? 12.188 -16.531 -36.938 1 98.5 106 THR B O 1
ATOM 6498 N N . ASP B 1 107 ? 13.977 -15.461 -37.844 1 97.69 107 ASP B N 1
ATOM 6499 C CA . ASP B 1 107 ? 13.727 -15.875 -39.219 1 97.69 107 ASP B CA 1
ATOM 6500 C C . ASP B 1 107 ? 14.664 -17 -39.625 1 97.69 107 ASP B C 1
ATOM 6502 O O . ASP B 1 107 ? 15.664 -16.781 -40.312 1 97.69 107 ASP B O 1
ATOM 6506 N N . GLY B 1 108 ? 14.25 -18.188 -39.281 1 97.75 108 GLY B N 1
ATOM 6507 C CA . GLY B 1 108 ? 15.156 -19.297 -39.438 1 97.75 108 GLY B CA 1
ATOM 6508 C C . GLY B 1 108 ? 16.312 -19.266 -38.469 1 97.75 108 GLY B C 1
ATOM 6509 O O . GLY B 1 108 ? 16.203 -18.703 -37.375 1 97.75 108 GLY B O 1
ATOM 6510 N N . PHE B 1 109 ? 17.297 -20.031 -38.812 1 98.19 109 PHE B N 1
ATOM 6511 C CA . PHE B 1 109 ? 18.469 -20.016 -37.938 1 98.19 109 PHE B CA 1
ATOM 6512 C C . PHE B 1 109 ? 19.219 -18.688 -38.062 1 98.19 109 PHE B C 1
ATOM 6514 O O . PHE B 1 109 ? 19.641 -18.297 -39.125 1 98.19 109 PHE B O 1
ATOM 6521 N N . GLU B 1 110 ? 19.328 -18 -37 1 98.5 110 GLU B N 1
ATOM 6522 C CA . GLU B 1 110 ? 20.109 -16.781 -36.875 1 98.5 110 GLU B CA 1
ATOM 6523 C C . GLU B 1 110 ? 21.312 -16.969 -35.969 1 98.5 110 GLU B C 1
ATOM 6525 O O . GLU B 1 110 ? 21.219 -17.703 -34.969 1 98.5 110 GLU B O 1
ATOM 6530 N N . THR B 1 111 ? 22.406 -16.25 -36.281 1 98.31 111 THR B N 1
ATOM 6531 C CA . THR B 1 111 ? 23.641 -16.438 -35.531 1 98.31 111 THR B CA 1
ATOM 6532 C C . THR B 1 111 ? 23.734 -15.43 -34.375 1 98.31 111 THR B C 1
ATOM 6534 O O . THR B 1 111 ? 23.438 -14.242 -34.562 1 98.31 111 THR B O 1
ATOM 6537 N N . TYR B 1 112 ? 24.062 -15.945 -33.25 1 98.25 112 TYR B N 1
ATOM 6538 C CA . TYR B 1 112 ? 24.297 -15.125 -32.062 1 98.25 112 TYR B CA 1
ATOM 6539 C C . TYR B 1 112 ? 25.594 -15.531 -31.359 1 98.25 112 TYR B C 1
ATOM 6541 O O . TYR B 1 112 ? 26.078 -16.656 -31.547 1 98.25 112 TYR B O 1
ATOM 6549 N N . ASP B 1 113 ? 26.172 -14.547 -30.609 1 97.88 113 ASP B N 1
ATOM 6550 C CA . ASP B 1 113 ? 27.234 -14.898 -29.672 1 97.88 113 ASP B CA 1
ATOM 6551 C C . ASP B 1 113 ? 26.656 -15.375 -28.344 1 97.88 113 ASP B C 1
ATOM 6553 O O . ASP B 1 113 ? 25.656 -14.82 -27.859 1 97.88 113 ASP B O 1
ATOM 6557 N N . LEU B 1 114 ? 27.234 -16.422 -27.828 1 98.19 114 LEU B N 1
ATOM 6558 C CA . LEU B 1 114 ? 26.812 -16.984 -26.547 1 98.19 114 LEU B CA 1
ATOM 6559 C C . LEU B 1 114 ? 27.922 -16.875 -25.5 1 98.19 114 LEU B C 1
ATOM 6561 O O . LEU B 1 114 ? 29.078 -17.203 -25.781 1 98.19 114 LEU B O 1
ATOM 6565 N N . VAL B 1 115 ? 27.531 -16.344 -24.344 1 97.69 115 VAL B N 1
ATOM 6566 C CA . VAL B 1 115 ? 28.469 -16.172 -23.234 1 97.69 115 VAL B CA 1
ATOM 6567 C C . VAL B 1 115 ? 27.984 -16.953 -22.016 1 97.69 115 VAL B C 1
ATOM 6569 O O . VAL B 1 115 ? 26.781 -16.969 -21.719 1 97.69 115 VAL B O 1
ATOM 6572 N N . TYR B 1 116 ? 28.906 -17.672 -21.344 1 97 116 TYR B N 1
ATOM 6573 C CA . TYR B 1 116 ? 28.578 -18.359 -20.109 1 97 116 TYR B CA 1
ATOM 6574 C C . TYR B 1 116 ? 28.688 -17.422 -18.906 1 97 116 TYR B C 1
ATOM 6576 O O . TYR B 1 116 ? 29.703 -16.75 -18.719 1 97 116 TYR B O 1
ATOM 6584 N N . VAL B 1 117 ? 27.625 -17.438 -18.094 1 97.12 117 VAL B N 1
ATOM 6585 C CA . VAL B 1 117 ? 27.594 -16.469 -17.016 1 97.12 117 VAL B CA 1
ATOM 6586 C C . VAL B 1 117 ? 27.375 -17.172 -15.68 1 97.12 117 VAL B C 1
ATOM 6588 O O . VAL B 1 117 ? 26.672 -16.672 -14.805 1 97.12 117 VAL B O 1
ATOM 6591 N N . GLY B 1 118 ? 27.844 -18.391 -15.547 1 95.75 118 GLY B N 1
ATOM 6592 C CA . GLY B 1 118 ? 27.766 -19.094 -14.281 1 95.75 118 GLY B CA 1
ATOM 6593 C C . GLY B 1 118 ? 26.344 -19.297 -13.789 1 95.75 118 GLY B C 1
ATOM 6594 O O . GLY B 1 118 ? 25.516 -19.875 -14.492 1 95.75 118 GLY B O 1
ATOM 6595 N N . ARG B 1 119 ? 26.016 -18.641 -12.648 1 96.38 119 ARG B N 1
ATOM 6596 C CA . ARG B 1 119 ? 24.688 -18.812 -12.047 1 96.38 119 ARG B CA 1
ATOM 6597 C C . ARG B 1 119 ? 23.766 -17.672 -12.438 1 96.38 119 ARG B C 1
ATOM 6599 O O . ARG B 1 119 ? 22.578 -17.656 -12.07 1 96.38 119 ARG B O 1
ATOM 6606 N N . GLY B 1 120 ? 24.234 -16.75 -13.172 1 97.44 120 GLY B N 1
ATOM 6607 C CA . GLY B 1 120 ? 23.422 -15.641 -13.664 1 97.44 120 GLY B CA 1
ATOM 6608 C C . GLY B 1 120 ? 23.203 -14.562 -12.625 1 97.44 120 GLY B C 1
ATOM 6609 O O . GLY B 1 120 ? 22.25 -13.781 -12.734 1 97.44 120 GLY B O 1
ATOM 6610 N N . THR B 1 121 ? 23.984 -14.469 -11.539 1 97.62 121 THR B N 1
ATOM 6611 C CA . THR B 1 121 ? 23.891 -13.438 -10.508 1 97.62 121 THR B CA 1
ATOM 6612 C C . THR B 1 121 ? 24.641 -12.18 -10.93 1 97.62 121 THR B C 1
ATOM 6614 O O . THR B 1 121 ? 25.312 -12.172 -11.969 1 97.62 121 THR B O 1
ATOM 6617 N N . ALA B 1 122 ? 24.516 -11.148 -10.172 1 96.31 122 ALA B N 1
ATOM 6618 C CA . ALA B 1 122 ? 25.141 -9.875 -10.5 1 96.31 122 ALA B CA 1
ATOM 6619 C C . ALA B 1 122 ? 26.656 -10.023 -10.633 1 96.31 122 ALA B C 1
ATOM 6621 O O . ALA B 1 122 ? 27.25 -9.5 -11.57 1 96.31 122 ALA B O 1
ATOM 6622 N N . SER B 1 123 ? 27.281 -10.75 -9.742 1 95.88 123 SER B N 1
ATOM 6623 C CA . SER B 1 123 ? 28.734 -10.891 -9.719 1 95.88 123 SER B CA 1
ATOM 6624 C C . SER B 1 123 ? 29.234 -11.688 -10.922 1 95.88 123 SER B C 1
ATOM 6626 O O . SER B 1 123 ? 30.375 -11.508 -11.359 1 95.88 123 SER B O 1
ATOM 6628 N N . ASP B 1 124 ? 28.406 -12.477 -11.523 1 96.5 124 ASP B N 1
ATOM 6629 C CA . ASP B 1 124 ? 28.797 -13.344 -12.641 1 96.5 124 ASP B CA 1
ATOM 6630 C C . ASP B 1 124 ? 29 -12.531 -13.914 1 96.5 124 ASP B C 1
ATOM 6632 O O . ASP B 1 124 ? 29.578 -13.031 -14.883 1 96.5 124 ASP B O 1
ATOM 6636 N N . TYR B 1 125 ? 28.562 -11.336 -13.914 1 95.19 125 TYR B N 1
ATOM 6637 C CA . TYR B 1 125 ? 28.672 -10.516 -15.117 1 95.19 125 TYR B CA 1
ATOM 6638 C C . TYR B 1 125 ? 29.891 -9.609 -15.055 1 95.19 125 TYR B C 1
ATOM 6640 O O . TYR B 1 125 ? 30.188 -8.883 -16.016 1 95.19 125 TYR B O 1
ATOM 6648 N N . GLU B 1 126 ? 30.562 -9.609 -13.93 1 92.5 126 GLU B N 1
ATOM 6649 C CA . GLU B 1 126 ? 31.734 -8.758 -13.805 1 92.5 126 GLU B CA 1
ATOM 6650 C C . GLU B 1 126 ? 32.75 -9.055 -14.891 1 92.5 126 GLU B C 1
ATOM 6652 O O . GLU B 1 126 ? 33.156 -10.211 -15.086 1 92.5 126 GLU B O 1
ATOM 6657 N N . GLY B 1 127 ? 33.156 -8.023 -15.594 1 89.25 127 GLY B N 1
ATOM 6658 C CA . GLY B 1 127 ? 34.188 -8.148 -16.625 1 89.25 127 GLY B CA 1
ATOM 6659 C C . GLY B 1 127 ? 33.656 -8.734 -17.922 1 89.25 127 GLY B C 1
ATOM 6660 O O . GLY B 1 127 ? 34.438 -8.945 -18.859 1 89.25 127 GLY B O 1
ATOM 6661 N N . LEU B 1 128 ? 32.344 -8.938 -18.031 1 92.5 128 LEU B N 1
ATOM 6662 C CA . LEU B 1 128 ? 31.781 -9.547 -19.219 1 92.5 128 LEU B CA 1
ATOM 6663 C C . LEU B 1 128 ? 30.938 -8.539 -20 1 92.5 128 LEU B C 1
ATOM 6665 O O . LEU B 1 128 ? 30.25 -7.707 -19.406 1 92.5 128 LEU B O 1
ATOM 6669 N N . ASN B 1 129 ? 31.047 -8.602 -21.281 1 91.19 129 ASN B N 1
ATOM 6670 C CA . ASN B 1 129 ? 30.156 -7.867 -22.172 1 91.19 129 ASN B CA 1
ATOM 6671 C C . ASN B 1 129 ? 29.125 -8.789 -22.812 1 91.19 129 ASN B C 1
ATOM 6673 O O . ASN B 1 129 ? 29.453 -9.57 -23.703 1 91.19 129 ASN B O 1
ATOM 6677 N N . VAL B 1 130 ? 27.875 -8.609 -22.469 1 95.38 130 VAL B N 1
ATOM 6678 C CA . VAL B 1 130 ? 26.859 -9.539 -22.953 1 95.38 130 VAL B CA 1
ATOM 6679 C C . VAL B 1 130 ? 25.844 -8.789 -23.812 1 95.38 130 VAL B C 1
ATOM 6681 O O . VAL B 1 130 ? 24.797 -9.344 -24.172 1 95.38 130 VAL B O 1
ATOM 6684 N N . ARG B 1 131 ? 26.078 -7.547 -24.109 1 92.75 131 ARG B N 1
ATOM 6685 C CA . ARG B 1 131 ? 25.141 -6.746 -24.906 1 92.75 131 ARG B CA 1
ATOM 6686 C C . ARG B 1 131 ? 24.906 -7.387 -26.281 1 92.75 131 ARG B C 1
ATOM 6688 O O . ARG B 1 131 ? 25.859 -7.676 -27 1 92.75 131 ARG B O 1
ATOM 6695 N N . GLY B 1 132 ? 23.641 -7.543 -26.531 1 94.12 132 GLY B N 1
ATOM 6696 C CA . GLY B 1 132 ? 23.266 -8.086 -27.812 1 94.12 132 GLY B CA 1
ATOM 6697 C C . GLY B 1 132 ? 23.562 -9.57 -27.953 1 94.12 132 GLY B C 1
ATOM 6698 O O . GLY B 1 132 ? 23.5 -10.117 -29.062 1 94.12 132 GLY B O 1
ATOM 6699 N N . LYS B 1 133 ? 23.922 -10.258 -26.906 1 97.69 133 LYS B N 1
ATOM 6700 C CA . LYS B 1 133 ? 24.312 -11.664 -26.953 1 97.69 133 LYS B CA 1
ATOM 6701 C C . LYS B 1 133 ? 23.344 -12.539 -26.172 1 97.69 133 LYS B C 1
ATOM 6703 O O . LYS B 1 133 ? 22.516 -12.031 -25.422 1 97.69 133 LYS B O 1
ATOM 6708 N N . LEU B 1 134 ? 23.391 -13.836 -26.453 1 98.62 134 LEU B N 1
ATOM 6709 C CA . LEU B 1 134 ? 22.75 -14.82 -25.578 1 98.62 134 LEU B CA 1
ATOM 6710 C C . LEU B 1 134 ? 23.641 -15.164 -24.391 1 98.62 134 LEU B C 1
ATOM 6712 O O . LEU B 1 134 ? 24.875 -15.062 -24.484 1 98.62 134 LEU B O 1
ATOM 6716 N N . VAL B 1 135 ? 23.031 -15.523 -23.281 1 98.62 135 VAL B N 1
ATOM 6717 C CA . VAL B 1 135 ? 23.828 -15.953 -22.141 1 98.62 135 VAL B CA 1
ATOM 6718 C C . VAL B 1 135 ? 23.359 -17.328 -21.672 1 98.62 135 VAL B C 1
ATOM 6720 O O . VAL B 1 135 ? 22.172 -17.641 -21.75 1 98.62 135 VAL B O 1
ATOM 6723 N N . LEU B 1 136 ? 24.266 -18.172 -21.266 1 98.44 136 LEU B N 1
ATOM 6724 C CA . LEU B 1 136 ? 24.016 -19.484 -20.703 1 98.44 136 LEU B CA 1
ATOM 6725 C C . LEU B 1 136 ? 24.266 -19.484 -19.188 1 98.44 136 LEU B C 1
ATOM 6727 O O . LEU B 1 136 ? 25.328 -19.078 -18.734 1 98.44 136 LEU B O 1
ATOM 6731 N N . ALA B 1 137 ? 23.266 -19.906 -18.406 1 98 137 ALA B N 1
ATOM 6732 C CA . ALA B 1 137 ? 23.391 -19.875 -16.953 1 98 137 ALA B CA 1
ATOM 6733 C C . ALA B 1 137 ? 22.906 -21.188 -16.344 1 98 137 ALA B C 1
ATOM 6735 O O . ALA B 1 137 ? 21.891 -21.75 -16.781 1 98 137 ALA B O 1
ATOM 6736 N N . ASP B 1 138 ? 23.625 -21.688 -15.32 1 97.5 138 ASP B N 1
ATOM 6737 C CA . ASP B 1 138 ? 23.172 -22.781 -14.477 1 97.5 138 ASP B CA 1
ATOM 6738 C C . ASP B 1 138 ? 22.266 -22.281 -13.359 1 97.5 138 ASP B C 1
ATOM 6740 O O . ASP B 1 138 ? 22.672 -21.438 -12.555 1 97.5 138 ASP B O 1
ATOM 6744 N N . ILE B 1 139 ? 21.047 -22.875 -13.273 1 96.62 139 ILE B N 1
ATOM 6745 C CA . ILE B 1 139 ? 20.156 -22.359 -12.25 1 96.62 139 ILE B CA 1
ATOM 6746 C C . ILE B 1 139 ? 19.578 -23.516 -11.438 1 96.62 139 ILE B C 1
ATOM 6748 O O . ILE B 1 139 ? 19.516 -24.656 -11.914 1 96.62 139 ILE B O 1
ATOM 6752 N N . ASN B 1 140 ? 19.25 -23.297 -10.219 1 96.44 140 ASN B N 1
ATOM 6753 C CA . ASN B 1 140 ? 18.484 -24.156 -9.312 1 96.44 140 ASN B CA 1
ATOM 6754 C C . ASN B 1 140 ? 17.25 -23.453 -8.766 1 96.44 140 ASN B C 1
ATOM 6756 O O . ASN B 1 140 ? 17.328 -22.781 -7.727 1 96.44 140 ASN B O 1
ATOM 6760 N N . GLN B 1 141 ? 16.141 -23.688 -9.422 1 95.06 141 GLN B N 1
ATOM 6761 C CA . GLN B 1 141 ? 14.93 -22.922 -9.148 1 95.06 141 GLN B CA 1
ATOM 6762 C C . GLN B 1 141 ? 14.273 -23.375 -7.852 1 95.06 141 GLN B C 1
ATOM 6764 O O . GLN B 1 141 ? 13.484 -22.625 -7.258 1 95.06 141 GLN B O 1
ATOM 6769 N N . ARG B 1 142 ? 14.523 -24.516 -7.418 1 92.56 142 ARG B N 1
ATOM 6770 C CA . ARG B 1 142 ? 13.852 -25.047 -6.242 1 92.56 142 ARG B CA 1
ATOM 6771 C C . ARG B 1 142 ? 14.547 -24.609 -4.961 1 92.56 142 ARG B C 1
ATOM 6773 O O . ARG B 1 142 ? 13.891 -24.203 -3.996 1 92.56 142 ARG B O 1
ATOM 6780 N N . ASP B 1 143 ? 15.906 -24.625 -4.996 1 91.94 143 ASP B N 1
ATOM 6781 C CA . ASP B 1 143 ? 16.641 -24.422 -3.75 1 91.94 143 ASP B CA 1
ATOM 6782 C C . ASP B 1 143 ? 17.266 -23.031 -3.707 1 91.94 143 ASP B C 1
ATOM 6784 O O . ASP B 1 143 ? 17.672 -22.562 -2.645 1 91.94 143 ASP B O 1
ATOM 6788 N N . GLU B 1 144 ? 17.359 -22.422 -4.844 1 93.94 144 GLU B N 1
ATOM 6789 C CA . GLU B 1 144 ? 18.031 -21.125 -4.875 1 93.94 144 GLU B CA 1
ATOM 6790 C C . GLU B 1 144 ? 17.078 -20.031 -5.344 1 93.94 144 GLU B C 1
ATOM 6792 O O . GLU B 1 144 ? 16.266 -19.531 -4.566 1 93.94 144 GLU B O 1
ATOM 6797 N N . TRP B 1 145 ? 17.125 -19.719 -6.582 1 94.69 145 TRP B N 1
ATOM 6798 C CA . TRP B 1 145 ? 16.25 -18.641 -7.043 1 94.69 145 TRP B CA 1
ATOM 6799 C C . TRP B 1 145 ? 15.484 -19.047 -8.289 1 94.69 145 TRP B C 1
ATOM 6801 O O . TRP B 1 145 ? 15.969 -19.859 -9.094 1 94.69 145 TRP B O 1
ATOM 6811 N N . TRP B 1 146 ? 14.336 -18.438 -8.391 1 97 146 TRP B N 1
ATOM 6812 C CA . TRP B 1 146 ? 13.438 -18.688 -9.508 1 97 146 TRP B CA 1
ATOM 6813 C C . TRP B 1 146 ? 13.969 -18.062 -10.797 1 97 146 TRP B C 1
ATOM 6815 O O . TRP B 1 146 ? 14.789 -17.156 -10.75 1 97 146 TRP B O 1
ATOM 6825 N N . ILE B 1 147 ? 13.602 -18.469 -11.93 1 97.88 147 ILE B N 1
ATOM 6826 C CA . ILE B 1 147 ? 14.117 -18.188 -13.266 1 97.88 147 ILE B CA 1
ATOM 6827 C C . ILE B 1 147 ? 14.008 -16.688 -13.555 1 97.88 147 ILE B C 1
ATOM 6829 O O . ILE B 1 147 ? 14.844 -16.125 -14.266 1 97.88 147 ILE B O 1
ATOM 6833 N N . ASN B 1 148 ? 13.039 -15.977 -13 1 98.31 148 ASN B N 1
ATOM 6834 C CA . ASN B 1 148 ? 12.82 -14.57 -13.32 1 98.31 148 ASN B CA 1
ATOM 6835 C C . ASN B 1 148 ? 14.008 -13.703 -12.898 1 98.31 148 ASN B C 1
ATOM 6837 O O . ASN B 1 148 ? 14.352 -12.742 -13.586 1 98.31 148 ASN B O 1
ATOM 6841 N N . TYR B 1 149 ? 14.703 -14.047 -11.836 1 98.25 149 TYR B N 1
ATOM 6842 C CA . TYR B 1 149 ? 15.797 -13.227 -11.328 1 98.25 149 TYR B CA 1
ATOM 6843 C C . TYR B 1 149 ? 16.984 -13.25 -12.281 1 98.25 149 TYR B C 1
ATOM 6845 O O . TYR B 1 149 ? 17.391 -12.203 -12.805 1 98.25 149 TYR B O 1
ATOM 6853 N N . PRO B 1 150 ? 17.547 -14.445 -12.656 1 98.5 150 PRO B N 1
ATOM 6854 C CA . PRO B 1 150 ? 18.656 -14.414 -13.609 1 98.5 150 PRO B CA 1
ATOM 6855 C C . PRO B 1 150 ? 18.25 -13.898 -14.984 1 98.5 150 PRO B C 1
ATOM 6857 O O . PRO B 1 150 ? 19.047 -13.273 -15.672 1 98.5 150 PRO B O 1
ATOM 6860 N N . VAL B 1 151 ? 17.016 -14.117 -15.367 1 98.62 151 VAL B N 1
ATOM 6861 C CA . VAL B 1 151 ? 16.547 -13.664 -16.672 1 98.62 151 VAL B CA 1
ATOM 6862 C C . VAL B 1 151 ? 16.516 -12.141 -16.703 1 98.62 151 VAL B C 1
ATOM 6864 O O . VAL B 1 151 ? 17 -11.523 -17.656 1 98.62 151 VAL B O 1
ATOM 6867 N N . TYR B 1 152 ? 15.914 -11.586 -15.688 1 98.31 152 TYR B N 1
ATOM 6868 C CA . TYR B 1 152 ? 15.812 -10.133 -15.656 1 98.31 152 TYR B CA 1
ATOM 6869 C C . TYR B 1 152 ? 17.172 -9.492 -15.461 1 98.31 152 TYR B C 1
ATOM 6871 O O . TYR B 1 152 ? 17.453 -8.414 -16 1 98.31 152 TYR B O 1
ATOM 6879 N N . GLN B 1 153 ? 18.078 -10.133 -14.68 1 98.06 153 GLN B N 1
ATOM 6880 C CA . GLN B 1 153 ? 19.469 -9.688 -14.562 1 98.06 153 GLN B CA 1
ATOM 6881 C C . GLN B 1 153 ? 20.141 -9.633 -15.93 1 98.06 153 GLN B C 1
ATOM 6883 O O . GLN B 1 153 ? 20.812 -8.648 -16.25 1 98.06 153 GLN B O 1
ATOM 6888 N N . ALA B 1 154 ? 19.984 -10.656 -16.734 1 98.31 154 ALA B N 1
ATOM 6889 C CA . ALA B 1 154 ? 20.562 -10.727 -18.062 1 98.31 154 ALA B CA 1
ATOM 6890 C C . ALA B 1 154 ? 20 -9.633 -18.969 1 98.31 154 ALA B C 1
ATOM 6892 O O . ALA B 1 154 ? 20.75 -8.961 -19.688 1 98.31 154 ALA B O 1
ATOM 6893 N N . TYR B 1 155 ? 18.703 -9.453 -18.938 1 97.56 155 TYR B N 1
ATOM 6894 C CA . TYR B 1 155 ? 18.031 -8.43 -19.719 1 97.56 155 TYR B CA 1
ATOM 6895 C C . TYR B 1 155 ? 18.594 -7.047 -19.406 1 97.56 155 TYR B C 1
ATOM 6897 O O . TYR B 1 155 ? 18.922 -6.281 -20.312 1 97.56 155 TYR B O 1
ATOM 6905 N N . LEU B 1 156 ? 18.781 -6.773 -18.125 1 94.69 156 LEU B N 1
ATOM 6906 C CA . LEU B 1 156 ? 19.25 -5.461 -17.719 1 94.69 156 LEU B CA 1
ATOM 6907 C C . LEU B 1 156 ? 20.703 -5.242 -18.156 1 94.69 156 LEU B C 1
ATOM 6909 O O . LEU B 1 156 ? 21.094 -4.113 -18.453 1 94.69 156 LEU B O 1
ATOM 6913 N N . LYS B 1 157 ? 21.438 -6.344 -18.266 1 94.38 157 LYS B N 1
ATOM 6914 C CA . LYS B 1 157 ? 22.828 -6.254 -18.688 1 94.38 157 LYS B CA 1
ATOM 6915 C C . LYS B 1 157 ? 22.938 -6.152 -20.203 1 94.38 157 LYS B C 1
ATOM 6917 O O . LYS B 1 157 ? 24.047 -6.047 -20.75 1 94.38 157 LYS B O 1
ATOM 6922 N N . GLY B 1 158 ? 21.844 -6.242 -20.906 1 93.75 158 GLY B N 1
ATOM 6923 C CA . GLY B 1 158 ? 21.828 -6.004 -22.344 1 93.75 158 GLY B CA 1
ATOM 6924 C C . GLY B 1 158 ? 21.75 -7.277 -23.172 1 93.75 158 GLY B C 1
ATOM 6925 O O . GLY B 1 158 ? 21.781 -7.234 -24.391 1 93.75 158 GLY B O 1
ATOM 6926 N N . ALA B 1 159 ? 21.625 -8.414 -22.516 1 96.88 159 ALA B N 1
ATOM 6927 C CA . ALA B 1 159 ? 21.5 -9.68 -23.25 1 96.88 159 ALA B CA 1
ATOM 6928 C C . ALA B 1 159 ? 20.188 -9.742 -24.016 1 96.88 159 ALA B C 1
ATOM 6930 O O . ALA B 1 159 ? 19.203 -9.109 -23.625 1 96.88 159 ALA B O 1
ATOM 6931 N N . ILE B 1 160 ? 20.188 -10.523 -25.078 1 97.19 160 ILE B N 1
ATOM 6932 C CA . ILE B 1 160 ? 18.969 -10.617 -25.875 1 97.19 160 ILE B CA 1
ATOM 6933 C C . ILE B 1 160 ? 18.141 -11.805 -25.422 1 97.19 160 ILE B C 1
ATOM 6935 O O . ILE B 1 160 ? 16.984 -11.953 -25.812 1 97.19 160 ILE B O 1
ATOM 6939 N N . GLY B 1 161 ? 18.75 -12.68 -24.562 1 98.44 161 GLY B N 1
ATOM 6940 C CA . GLY B 1 161 ? 18.047 -13.82 -24 1 98.44 161 GLY B CA 1
ATOM 6941 C C . GLY B 1 161 ? 18.922 -14.672 -23.094 1 98.44 161 GLY B C 1
ATOM 6942 O O . GLY B 1 161 ? 20.141 -14.68 -23.234 1 98.44 161 GLY B O 1
ATOM 6943 N N . LEU B 1 162 ? 18.312 -15.352 -22.172 1 98.81 162 LEU B N 1
ATOM 6944 C CA . LEU B 1 162 ? 19.016 -16.266 -21.281 1 98.81 162 LEU B CA 1
ATOM 6945 C C . LEU B 1 162 ? 18.609 -17.703 -21.547 1 98.81 162 LEU B C 1
ATOM 6947 O O . LEU B 1 162 ? 17.422 -18.016 -21.688 1 98.81 162 LEU B O 1
ATOM 6951 N N . ILE B 1 163 ? 19.562 -18.547 -21.703 1 98.88 163 ILE B N 1
ATOM 6952 C CA . ILE B 1 163 ? 19.375 -20 -21.766 1 98.88 163 ILE B CA 1
ATOM 6953 C C . ILE B 1 163 ? 19.688 -20.625 -20.406 1 98.88 163 ILE B C 1
ATOM 6955 O O . ILE B 1 163 ? 20.828 -20.625 -19.969 1 98.88 163 ILE B O 1
ATOM 6959 N N . ALA B 1 164 ? 18.688 -21.219 -19.812 1 98.62 164 ALA B N 1
ATOM 6960 C CA . ALA B 1 164 ? 18.812 -21.766 -18.469 1 98.62 164 ALA B CA 1
ATOM 6961 C C . ALA B 1 164 ? 19.109 -23.266 -18.516 1 98.62 164 ALA B C 1
ATOM 6963 O O . ALA B 1 164 ? 18.469 -24 -19.266 1 98.62 164 ALA B O 1
ATOM 6964 N N . VAL B 1 165 ? 20.047 -23.656 -17.797 1 98.31 165 VAL B N 1
ATOM 6965 C CA . VAL B 1 165 ? 20.344 -25.062 -17.547 1 98.31 165 VAL B CA 1
ATOM 6966 C C . VAL B 1 165 ? 19.969 -25.422 -16.109 1 98.31 165 VAL B C 1
ATOM 6968 O O . VAL B 1 165 ? 20.672 -25.062 -15.172 1 98.31 165 VAL B O 1
ATOM 6971 N N . GLN B 1 166 ? 18.922 -26.203 -16 1 97.06 166 GLN B N 1
ATOM 6972 C CA . GLN B 1 166 ? 18.484 -26.641 -14.672 1 97.06 166 GLN B CA 1
ATOM 6973 C C . GLN B 1 166 ? 19.422 -27.672 -14.086 1 97.06 166 GLN B C 1
ATOM 6975 O O . GLN B 1 166 ? 19.562 -28.781 -14.633 1 97.06 166 GLN B O 1
ATOM 6980 N N . THR B 1 167 ? 20.109 -27.453 -13.008 1 93.38 167 THR B N 1
ATOM 6981 C CA . THR B 1 167 ? 21.156 -28.344 -12.516 1 93.38 167 THR B CA 1
ATOM 6982 C C . THR B 1 167 ? 20.656 -29.125 -11.305 1 93.38 167 THR B C 1
ATOM 6984 O O . THR B 1 167 ? 21.078 -30.266 -11.078 1 93.38 167 THR B O 1
ATOM 6987 N N . GLN B 1 168 ? 19.797 -28.641 -10.477 1 90.38 168 GLN B N 1
ATOM 6988 C CA . GLN B 1 168 ? 19.219 -29.312 -9.32 1 90.38 168 GLN B CA 1
ATOM 6989 C C . GLN B 1 168 ? 17.844 -28.766 -8.992 1 90.38 168 GLN B C 1
ATOM 6991 O O . GLN B 1 168 ? 17.438 -27.734 -9.531 1 90.38 168 GLN B O 1
ATOM 6996 N N . GLY B 1 169 ? 17.125 -29.672 -8.234 1 91.62 169 GLY B N 1
ATOM 6997 C CA . GLY B 1 169 ? 15.836 -29.219 -7.754 1 91.62 169 GLY B CA 1
ATOM 6998 C C . GLY B 1 169 ? 14.68 -29.688 -8.617 1 91.62 169 GLY B C 1
ATOM 6999 O O . GLY B 1 169 ? 13.617 -30.047 -8.109 1 91.62 169 GLY B O 1
ATOM 7000 N N . TYR B 1 170 ? 14.922 -29.656 -9.977 1 95.19 170 TYR B N 1
ATOM 7001 C CA . TYR B 1 170 ? 13.93 -30.141 -10.93 1 95.19 170 TYR B CA 1
ATOM 7002 C C . TYR B 1 170 ? 14.594 -30.891 -12.078 1 95.19 170 TYR B C 1
ATOM 7004 O O . TYR B 1 170 ? 15.781 -30.703 -12.344 1 95.19 170 TYR B O 1
ATOM 7012 N N . ALA B 1 171 ? 13.844 -31.781 -12.727 1 95.5 171 ALA B N 1
ATOM 7013 C CA . ALA B 1 171 ? 14.234 -32.469 -13.961 1 95.5 171 ALA B CA 1
ATOM 7014 C C . ALA B 1 171 ? 15.531 -33.25 -13.766 1 95.5 171 ALA B C 1
ATOM 7016 O O . ALA B 1 171 ? 16.438 -33.188 -14.602 1 95.5 171 ALA B O 1
ATOM 7017 N N . GLU B 1 172 ? 15.625 -33.938 -12.703 1 95.38 172 GLU B N 1
ATOM 7018 C CA . GLU B 1 172 ? 16.875 -34.625 -12.359 1 95.38 172 GLU B CA 1
ATOM 7019 C C . GLU B 1 172 ? 16.922 -36.031 -12.93 1 95.38 172 GLU B C 1
ATOM 7021 O O . GLU B 1 172 ? 17.953 -36.688 -12.883 1 95.38 172 GLU B O 1
ATOM 7026 N N . ILE B 1 173 ? 15.883 -36.5 -13.562 1 95.56 173 ILE B N 1
ATOM 7027 C CA . ILE B 1 173 ? 15.695 -37.875 -13.961 1 95.56 173 ILE B CA 1
ATOM 7028 C C . ILE B 1 173 ? 16.75 -38.25 -15 1 95.56 173 ILE B C 1
ATOM 7030 O O . ILE B 1 173 ? 17.156 -39.438 -15.07 1 95.56 173 ILE B O 1
ATOM 7034 N N . ASP B 1 174 ? 17.125 -37.312 -15.836 1 96.31 174 ASP B N 1
ATOM 7035 C CA . ASP B 1 174 ? 18.016 -37.562 -16.969 1 96.31 174 ASP B CA 1
ATOM 7036 C C . ASP B 1 174 ? 18.797 -36.312 -17.344 1 96.31 174 ASP B C 1
ATOM 7038 O O . ASP B 1 174 ? 18.266 -35.188 -17.297 1 96.31 174 ASP B O 1
ATOM 7042 N N . PRO B 1 175 ? 20.031 -36.406 -17.688 1 97.06 175 PRO B N 1
ATOM 7043 C CA . PRO B 1 175 ? 20.797 -35.219 -18.109 1 97.06 175 PRO B CA 1
ATOM 7044 C C . PRO B 1 175 ? 20.234 -34.562 -19.375 1 97.06 175 PRO B C 1
ATOM 7046 O O . PRO B 1 175 ? 20.562 -33.406 -19.688 1 97.06 175 PRO B O 1
ATOM 7049 N N . ARG B 1 176 ? 19.484 -35.219 -20.109 1 95.81 176 ARG B N 1
ATOM 7050 C CA . ARG B 1 176 ? 18.875 -34.688 -21.328 1 95.81 176 ARG B CA 1
ATOM 7051 C C . ARG B 1 176 ? 17.547 -33.969 -21.016 1 95.81 176 ARG B C 1
ATOM 7053 O O . ARG B 1 176 ? 16.922 -33.406 -21.906 1 95.81 176 ARG B O 1
ATOM 7060 N N . ALA B 1 177 ? 17.141 -34 -19.75 1 97.81 177 ALA B N 1
ATOM 7061 C CA . ALA B 1 177 ? 15.844 -33.438 -19.359 1 97.81 177 ALA B CA 1
ATOM 7062 C C . ALA B 1 177 ? 15.844 -31.938 -19.516 1 97.81 177 ALA B C 1
ATOM 7064 O O . ALA B 1 177 ? 16.812 -31.266 -19.156 1 97.81 177 ALA B O 1
ATOM 7065 N N . LEU B 1 178 ? 14.773 -31.422 -20.109 1 98.06 178 LEU B N 1
ATOM 7066 C CA . LEU B 1 178 ? 14.461 -30 -20.109 1 98.06 178 LEU B CA 1
ATOM 7067 C C . LEU B 1 178 ? 13.539 -29.641 -18.938 1 98.06 178 LEU B C 1
ATOM 7069 O O . LEU B 1 178 ? 13.031 -30.531 -18.25 1 98.06 178 LEU B O 1
ATOM 7073 N N . ASN B 1 179 ? 13.461 -28.375 -18.656 1 97.12 179 ASN B N 1
ATOM 7074 C CA . ASN B 1 179 ? 12.578 -27.922 -17.578 1 97.12 179 ASN B CA 1
ATOM 7075 C C . ASN B 1 179 ? 11.828 -26.656 -17.969 1 97.12 179 ASN B C 1
ATOM 7077 O O . ASN B 1 179 ? 12.367 -25.812 -18.688 1 97.12 179 ASN B O 1
ATOM 7081 N N . ALA B 1 180 ? 10.594 -26.609 -17.562 1 95.19 180 ALA B N 1
ATOM 7082 C CA . ALA B 1 180 ? 9.781 -25.406 -17.719 1 95.19 180 ALA B CA 1
ATOM 7083 C C . ALA B 1 180 ? 9.039 -25.078 -16.422 1 95.19 180 ALA B C 1
ATOM 7085 O O . ALA B 1 180 ? 8.594 -25.984 -15.711 1 95.19 180 ALA B O 1
ATOM 7086 N N . GLN B 1 181 ? 9.016 -23.844 -16 1 97.12 181 GLN B N 1
ATOM 7087 C CA . GLN B 1 181 ? 8.219 -23.281 -14.914 1 97.12 181 GLN B CA 1
ATOM 7088 C C . GLN B 1 181 ? 7.555 -21.969 -15.336 1 97.12 181 GLN B C 1
ATOM 7090 O O . GLN B 1 181 ? 7.805 -21.469 -16.438 1 97.12 181 GLN B O 1
ATOM 7095 N N . ASP B 1 182 ? 6.617 -21.484 -14.562 1 97.81 182 ASP B N 1
ATOM 7096 C CA . ASP B 1 182 ? 6.133 -20.141 -14.836 1 97.81 182 ASP B CA 1
ATOM 7097 C C . ASP B 1 182 ? 7.266 -19.125 -14.742 1 97.81 182 ASP B C 1
ATOM 7099 O O . ASP B 1 182 ? 8.109 -19.203 -13.844 1 97.81 182 ASP B O 1
ATOM 7103 N N . ILE B 1 183 ? 7.32 -18.203 -15.609 1 98.19 183 ILE B N 1
ATOM 7104 C CA . ILE B 1 183 ? 8.445 -17.281 -15.742 1 98.19 183 ILE B CA 1
ATOM 7105 C C . ILE B 1 183 ? 8.438 -16.297 -14.586 1 98.19 183 ILE B C 1
ATOM 7107 O O . ILE B 1 183 ? 9.492 -15.875 -14.102 1 98.19 183 ILE B O 1
ATOM 7111 N N . ALA B 1 184 ? 7.211 -15.805 -14.141 1 97.88 184 ALA B N 1
ATOM 7112 C CA . ALA B 1 184 ? 7.047 -14.781 -13.117 1 97.88 184 ALA B CA 1
ATOM 7113 C C . ALA B 1 184 ? 7.816 -13.508 -13.477 1 97.88 184 ALA B C 1
ATOM 7115 O O . ALA B 1 184 ? 8.367 -12.844 -12.594 1 97.88 184 ALA B O 1
ATOM 7116 N N . GLY B 1 185 ? 8.016 -13.227 -14.68 1 97.81 185 GLY B N 1
ATOM 7117 C CA . GLY B 1 185 ? 8.742 -12.07 -15.195 1 97.81 185 GLY B CA 1
ATOM 7118 C C . GLY B 1 185 ? 8.141 -11.508 -16.469 1 97.81 185 GLY B C 1
ATOM 7119 O O . GLY B 1 185 ? 7.121 -12 -16.953 1 97.81 185 GLY B O 1
ATOM 7120 N N . PRO B 1 186 ? 8.734 -10.5 -17 1 97.38 186 PRO B N 1
ATOM 7121 C CA . PRO B 1 186 ? 8.148 -9.844 -18.172 1 97.38 186 PRO B CA 1
ATOM 7122 C C . PRO B 1 186 ? 8.352 -10.648 -19.453 1 97.38 186 PRO B C 1
ATOM 7124 O O . PRO B 1 186 ? 9.383 -11.305 -19.625 1 97.38 186 PRO B O 1
ATOM 7127 N N . GLU B 1 187 ? 7.406 -10.484 -20.375 1 97.81 187 GLU B N 1
ATOM 7128 C CA . GLU B 1 187 ? 7.453 -11.203 -21.641 1 97.81 187 GLU B CA 1
ATOM 7129 C C . GLU B 1 187 ? 8.578 -10.688 -22.531 1 97.81 187 GLU B C 1
ATOM 7131 O O . GLU B 1 187 ? 8.984 -11.359 -23.484 1 97.81 187 GLU B O 1
ATOM 7136 N N . TYR B 1 188 ? 9.164 -9.539 -22.234 1 96.5 188 TYR B N 1
ATOM 7137 C CA . TYR B 1 188 ? 10.172 -8.93 -23.094 1 96.5 188 TYR B CA 1
ATOM 7138 C C . TYR B 1 188 ? 11.578 -9.336 -22.656 1 96.5 188 TYR B C 1
ATOM 7140 O O . TYR B 1 188 ? 12.562 -8.945 -23.281 1 96.5 188 TYR B O 1
ATOM 7148 N N . ALA B 1 189 ? 11.75 -10.078 -21.578 1 98 189 ALA B N 1
ATOM 7149 C CA . ALA B 1 189 ? 13.016 -10.695 -21.188 1 98 189 ALA B CA 1
ATOM 7150 C C . ALA B 1 189 ? 13.039 -12.18 -21.547 1 98 189 ALA B C 1
ATOM 7152 O O . ALA B 1 189 ? 12.641 -13.023 -20.734 1 98 189 ALA B O 1
ATOM 7153 N N . PRO B 1 190 ? 13.586 -12.531 -22.656 1 98.31 190 PRO B N 1
ATOM 7154 C CA . PRO B 1 190 ? 13.445 -13.883 -23.203 1 98.31 190 PRO B CA 1
ATOM 7155 C C . PRO B 1 190 ? 14.227 -14.922 -22.391 1 98.31 190 PRO B C 1
ATOM 7157 O O . PRO B 1 190 ? 15.336 -14.633 -21.922 1 98.31 190 PRO B O 1
ATOM 7160 N N . ALA B 1 191 ? 13.711 -16.109 -22.312 1 98.69 191 ALA B N 1
ATOM 7161 C CA . ALA B 1 191 ? 14.336 -17.219 -21.594 1 98.69 191 ALA B CA 1
ATOM 7162 C C . ALA B 1 191 ? 14.047 -18.547 -22.266 1 98.69 191 ALA B C 1
ATOM 7164 O O . ALA B 1 191 ? 12.938 -18.797 -22.75 1 98.69 191 ALA B O 1
ATOM 7165 N N . PHE B 1 192 ? 15.047 -19.422 -22.344 1 98.81 192 PHE B N 1
ATOM 7166 C CA . PHE B 1 192 ? 14.961 -20.766 -22.875 1 98.81 192 PHE B CA 1
ATOM 7167 C C . PHE B 1 192 ? 15.531 -21.781 -21.891 1 98.81 192 PHE B C 1
ATOM 7169 O O . PHE B 1 192 ? 16.078 -21.406 -20.859 1 98.81 192 PHE B O 1
ATOM 7176 N N . SER B 1 193 ? 15.297 -23.031 -22.188 1 98.31 193 SER B N 1
ATOM 7177 C CA . SER B 1 193 ? 15.828 -24.141 -21.406 1 98.31 193 SER B CA 1
ATOM 7178 C C . SER B 1 193 ? 16.688 -25.062 -22.266 1 98.31 193 SER B C 1
ATOM 7180 O O . SER B 1 193 ? 16.344 -25.328 -23.422 1 98.31 193 SER B O 1
ATOM 7182 N N . LEU B 1 194 ? 17.812 -25.422 -21.781 1 98.62 194 LEU B N 1
ATOM 7183 C CA . LEU B 1 194 ? 18.719 -26.375 -22.406 1 98.62 194 LEU B CA 1
ATOM 7184 C C . LEU B 1 194 ? 19.078 -27.5 -21.438 1 98.62 194 LEU B C 1
ATOM 7186 O O . LEU B 1 194 ? 19.188 -27.266 -20.234 1 98.62 194 LEU B O 1
ATOM 7190 N N . SER B 1 195 ? 19.234 -28.719 -21.953 1 98.25 195 SER B N 1
ATOM 7191 C CA . SER B 1 195 ? 19.562 -29.844 -21.094 1 98.25 195 SER B CA 1
ATOM 7192 C C . SER B 1 195 ? 20.984 -29.766 -20.562 1 98.25 195 SER B C 1
ATOM 7194 O O . SER B 1 195 ? 21.828 -29.109 -21.172 1 98.25 195 SER B O 1
ATOM 7196 N N . ARG B 1 196 ? 21.219 -30.438 -19.453 1 98 196 ARG B N 1
ATOM 7197 C CA . ARG B 1 196 ? 22.562 -30.484 -18.875 1 98 196 ARG B CA 1
ATOM 7198 C C . ARG B 1 196 ? 23.547 -31.141 -19.844 1 98 196 ARG B C 1
ATOM 7200 O O . ARG B 1 196 ? 24.703 -30.703 -19.953 1 98 196 ARG B O 1
ATOM 7207 N N . GLN B 1 197 ? 23.125 -32.125 -20.531 1 97.25 197 GLN B N 1
ATOM 7208 C CA . GLN B 1 197 ? 24 -32.812 -21.5 1 97.25 197 GLN B CA 1
ATOM 7209 C C . GLN B 1 197 ? 24.406 -31.875 -22.625 1 97.25 197 GLN B C 1
ATOM 7211 O O . GLN B 1 197 ? 25.594 -31.75 -22.922 1 97.25 197 GLN B O 1
ATOM 7216 N N . ASP B 1 198 ? 23.469 -31.281 -23.234 1 97.38 198 ASP B N 1
ATOM 7217 C CA . ASP B 1 198 ? 23.766 -30.375 -24.344 1 97.38 198 ASP B CA 1
ATOM 7218 C C . ASP B 1 198 ? 24.625 -29.203 -23.875 1 97.38 198 ASP B C 1
ATOM 7220 O O . ASP B 1 198 ? 25.531 -28.766 -24.594 1 97.38 198 ASP B O 1
ATOM 7224 N N . ALA B 1 199 ? 24.328 -28.688 -22.734 1 97.31 199 ALA B N 1
ATOM 7225 C CA . ALA B 1 199 ? 25.078 -27.562 -22.188 1 97.31 199 ALA B CA 1
ATOM 7226 C C . ALA B 1 199 ? 26.531 -27.938 -21.922 1 97.31 199 ALA B C 1
ATOM 7228 O O . ALA B 1 199 ? 27.422 -27.094 -22 1 97.31 199 ALA B O 1
ATOM 7229 N N . SER B 1 200 ? 26.781 -29.203 -21.594 1 95.38 200 SER B N 1
ATOM 7230 C CA . SER B 1 200 ? 28.141 -29.641 -21.281 1 95.38 200 SER B CA 1
ATOM 7231 C C . SER B 1 200 ? 29.062 -29.453 -22.484 1 95.38 200 SER B C 1
ATOM 7233 O O . SER B 1 200 ? 30.234 -29.109 -22.312 1 95.38 200 SER B O 1
ATOM 7235 N N . TYR B 1 201 ? 28.625 -29.594 -23.719 1 94.62 201 TYR B N 1
ATOM 7236 C CA . TYR B 1 201 ? 29.422 -29.375 -24.906 1 94.62 201 TYR B CA 1
ATOM 7237 C C . TYR B 1 201 ? 29.781 -27.891 -25.062 1 94.62 201 TYR B C 1
ATOM 7239 O O . TYR B 1 201 ? 30.906 -27.562 -25.469 1 94.62 201 TYR B O 1
ATOM 7247 N N . LEU B 1 202 ? 28.828 -27.062 -24.766 1 95.5 202 LEU B N 1
ATOM 7248 C CA . LEU B 1 202 ? 29.062 -25.625 -24.859 1 95.5 202 LEU B CA 1
ATOM 7249 C C . LEU B 1 202 ? 30.031 -25.172 -23.781 1 95.5 202 LEU B C 1
ATOM 7251 O O . LEU B 1 202 ? 30.906 -24.344 -24.047 1 95.5 202 LEU B O 1
ATOM 7255 N N . LYS B 1 203 ? 29.828 -25.688 -22.578 1 93.44 203 LYS B N 1
ATOM 7256 C CA . LYS B 1 203 ? 30.688 -25.297 -21.469 1 93.44 203 LYS B CA 1
ATOM 7257 C C . LYS B 1 203 ? 32.125 -25.734 -21.703 1 93.44 203 LYS B C 1
ATOM 7259 O O . LYS B 1 203 ? 33.062 -25.047 -21.297 1 93.44 203 LYS B O 1
ATOM 7264 N N . GLU B 1 204 ? 32.281 -26.812 -22.344 1 90.88 204 GLU B N 1
ATOM 7265 C CA . GLU B 1 204 ? 33.625 -27.25 -22.688 1 90.88 204 GLU B CA 1
ATOM 7266 C C . GLU B 1 204 ? 34.312 -26.25 -23.609 1 90.88 204 GLU B C 1
ATOM 7268 O O . GLU B 1 204 ? 35.562 -26.094 -23.547 1 90.88 204 GLU B O 1
ATOM 7273 N N . LEU B 1 205 ? 33.562 -25.594 -24.422 1 90.19 205 LEU B N 1
ATOM 7274 C CA . LEU B 1 205 ? 34.094 -24.578 -25.328 1 90.19 205 LEU B CA 1
ATOM 7275 C C . LEU B 1 205 ? 34.406 -23.297 -24.578 1 90.19 205 LEU B C 1
ATOM 7277 O O . LEU B 1 205 ? 35.406 -22.625 -24.859 1 90.19 205 LEU B O 1
ATOM 7281 N N . LEU B 1 206 ? 33.562 -22.969 -23.656 1 91.19 206 LEU B N 1
ATOM 7282 C CA . LEU B 1 206 ? 33.594 -21.656 -23.047 1 91.19 206 LEU B CA 1
ATOM 7283 C C . LEU B 1 206 ? 34.438 -21.656 -21.766 1 91.19 206 LEU B C 1
ATOM 7285 O O . LEU B 1 206 ? 34.969 -20.609 -21.375 1 91.19 206 LEU B O 1
ATOM 7289 N N . CYS B 1 207 ? 34.406 -22.672 -20.984 1 81.19 207 CYS B N 1
ATOM 7290 C CA . CYS B 1 207 ? 35.094 -22.766 -19.703 1 81.19 207 CYS B CA 1
ATOM 7291 C C . CYS B 1 207 ? 35.906 -24.062 -19.625 1 81.19 207 CYS B C 1
ATOM 7293 O O . CYS B 1 207 ? 35.625 -24.922 -18.797 1 81.19 207 CYS B O 1
ATOM 7295 N N . PRO B 1 208 ? 36.781 -24.219 -20.438 1 63.47 208 PRO B N 1
ATOM 7296 C CA . PRO B 1 208 ? 37.438 -25.531 -20.375 1 63.47 208 PRO B CA 1
ATOM 7297 C C . PRO B 1 208 ? 38.156 -25.781 -19.047 1 63.47 208 PRO B C 1
ATOM 7299 O O . PRO B 1 208 ? 38.5 -24.828 -18.344 1 63.47 208 PRO B O 1
ATOM 7302 N N . GLU B 1 209 ? 38.156 -26.953 -18.5 1 61.22 209 GLU B N 1
ATOM 7303 C CA . GLU B 1 209 ? 38.688 -27.422 -17.234 1 61.22 209 GLU B CA 1
ATOM 7304 C C . GLU B 1 209 ? 40.156 -27.047 -17.094 1 61.22 209 GLU B C 1
ATOM 7306 O O . GLU B 1 209 ? 40.656 -26.812 -15.977 1 61.22 209 GLU B O 1
ATOM 7311 N N . ASP B 1 210 ? 40.875 -26.969 -18.219 1 60.75 210 ASP B N 1
ATOM 7312 C CA . ASP B 1 210 ? 42.281 -26.672 -18.141 1 60.75 210 ASP B CA 1
ATOM 7313 C C . ASP B 1 210 ? 42.531 -25.172 -18.156 1 60.75 210 ASP B C 1
ATOM 7315 O O . ASP B 1 210 ? 42.344 -24.516 -19.188 1 60.75 210 ASP B O 1
ATOM 7319 N N . PRO B 1 211 ? 42.812 -24.562 -16.969 1 59.25 211 PRO B N 1
ATOM 7320 C CA . PRO B 1 211 ? 43.062 -23.125 -16.891 1 59.25 211 PRO B CA 1
ATOM 7321 C C . PRO B 1 211 ? 44.156 -22.656 -17.844 1 59.25 211 PRO B C 1
ATOM 7323 O O . PRO B 1 211 ? 44.281 -21.453 -18.094 1 59.25 211 PRO B O 1
ATOM 7326 N N . ALA B 1 212 ? 44.938 -23.625 -18.391 1 60.16 212 ALA B N 1
ATOM 7327 C CA . ALA B 1 212 ? 46.062 -23.25 -19.234 1 60.16 212 ALA B CA 1
ATOM 7328 C C . ALA B 1 212 ? 45.594 -22.922 -20.656 1 60.16 212 ALA B C 1
ATOM 7330 O O . ALA B 1 212 ? 46.344 -22.328 -21.438 1 60.16 212 ALA B O 1
ATOM 7331 N N . VAL B 1 213 ? 44.5 -23.344 -20.969 1 58.84 213 VAL B N 1
ATOM 7332 C CA . VAL B 1 213 ? 44 -23.141 -22.328 1 58.84 213 VAL B CA 1
ATOM 7333 C C . VAL B 1 213 ? 43.094 -21.906 -22.375 1 58.84 213 VAL B C 1
ATOM 7335 O O . VAL B 1 213 ? 42.219 -21.75 -21.547 1 58.84 213 VAL B O 1
ATOM 7338 N N . SER B 1 214 ? 43.531 -20.953 -23.062 1 68.31 214 SER B N 1
ATOM 7339 C CA . SER B 1 214 ? 42.719 -19.75 -23.281 1 68.31 214 SER B CA 1
ATOM 7340 C C . SER B 1 214 ? 41.375 -20.094 -23.844 1 68.31 214 SER B C 1
ATOM 7342 O O . SER B 1 214 ? 41.25 -20.969 -24.703 1 68.31 214 SER B O 1
ATOM 7344 N N . HIS B 1 215 ? 40.312 -19.672 -23.219 1 72.75 215 HIS B N 1
ATOM 7345 C CA . HIS B 1 215 ? 38.969 -19.891 -23.719 1 72.75 215 HIS B CA 1
ATOM 7346 C C . HIS B 1 215 ? 38.375 -18.609 -24.281 1 72.75 215 HIS B C 1
ATOM 7348 O O . HIS B 1 215 ? 38.719 -17.5 -23.844 1 72.75 215 HIS B O 1
ATOM 7354 N N . PRO B 1 216 ? 37.531 -18.984 -25.359 1 78.44 216 PRO B N 1
ATOM 7355 C CA . PRO B 1 216 ? 36.906 -17.797 -25.922 1 78.44 216 PRO B CA 1
ATOM 7356 C C . PRO B 1 216 ? 35.906 -17.141 -24.984 1 78.44 216 PRO B C 1
ATOM 7358 O O . PRO B 1 216 ? 35.312 -17.828 -24.156 1 78.44 216 PRO B O 1
ATOM 7361 N N . SER B 1 217 ? 35.844 -15.906 -25.203 1 85.31 217 SER B N 1
ATOM 7362 C CA . SER B 1 217 ? 34.906 -15.148 -24.406 1 85.31 217 SER B CA 1
ATOM 7363 C C . SER B 1 217 ? 33.469 -15.422 -24.828 1 85.31 217 SER B C 1
ATOM 7365 O O . SER B 1 217 ? 32.531 -15.164 -24.062 1 85.31 217 SER B O 1
ATOM 7367 N N . SER B 1 218 ? 33.312 -15.93 -26.062 1 93.75 218 SER B N 1
ATOM 7368 C CA . SER B 1 218 ? 32 -16.266 -26.594 1 93.75 218 SER B CA 1
ATOM 7369 C C . SER B 1 218 ? 32.094 -17.297 -27.719 1 93.75 218 SER B C 1
ATOM 7371 O O . SER B 1 218 ? 33.188 -17.531 -28.25 1 93.75 218 SER B O 1
ATOM 7373 N N . VAL B 1 219 ? 31.031 -17.938 -27.938 1 95.31 219 VAL B N 1
ATOM 7374 C CA . VAL B 1 219 ? 30.953 -18.891 -29.047 1 95.31 219 VAL B CA 1
ATOM 7375 C C . VAL B 1 219 ? 29.766 -18.547 -29.938 1 95.31 219 VAL B C 1
ATOM 7377 O O . VAL B 1 219 ? 28.719 -18.141 -29.453 1 95.31 219 VAL B O 1
ATOM 7380 N N . ALA B 1 220 ? 29.984 -18.75 -31.188 1 96.38 220 ALA B N 1
ATOM 7381 C CA . ALA B 1 220 ? 28.906 -18.531 -32.125 1 96.38 220 ALA B CA 1
ATOM 7382 C C . ALA B 1 220 ? 27.922 -19.688 -32.125 1 96.38 220 ALA B C 1
ATOM 7384 O O . ALA B 1 220 ? 28.328 -20.859 -32.188 1 96.38 220 ALA B O 1
ATOM 7385 N N . VAL B 1 221 ? 26.672 -19.359 -32.031 1 98.38 221 VAL B N 1
ATOM 7386 C CA . VAL B 1 221 ? 25.609 -20.359 -32.094 1 98.38 221 VAL B CA 1
ATOM 7387 C C . VAL B 1 221 ? 24.516 -19.906 -33.062 1 98.38 221 VAL B C 1
ATOM 7389 O O . VAL B 1 221 ? 24.406 -18.703 -33.344 1 98.38 221 VAL B O 1
ATOM 7392 N N . GLU B 1 222 ? 23.812 -20.859 -33.562 1 98.5 222 GLU B N 1
ATOM 7393 C CA . GLU B 1 222 ? 22.656 -20.562 -34.375 1 98.5 222 GLU B CA 1
ATOM 7394 C C . GLU B 1 222 ? 21.359 -20.969 -33.688 1 98.5 222 GLU B C 1
ATOM 7396 O O . GLU B 1 222 ? 21.25 -22.094 -33.188 1 98.5 222 GLU B O 1
ATOM 7401 N N . LEU B 1 223 ? 20.422 -20.031 -33.625 1 98.69 223 LEU B N 1
ATOM 7402 C CA . LEU B 1 223 ? 19.156 -20.266 -32.938 1 98.69 223 LEU B CA 1
ATOM 7403 C C . LEU B 1 223 ? 17.984 -20.078 -33.875 1 98.69 223 LEU B C 1
ATOM 7405 O O . LEU B 1 223 ? 17.922 -19.078 -34.594 1 98.69 223 LEU B O 1
ATOM 7409 N N . ASN B 1 224 ? 17.172 -21.047 -34 1 98.75 224 ASN B N 1
ATOM 7410 C CA . ASN B 1 224 ? 15.859 -20.984 -34.656 1 98.75 224 ASN B CA 1
ATOM 7411 C C . ASN B 1 224 ? 14.734 -21.156 -33.625 1 98.75 224 ASN B C 1
ATOM 7413 O O . ASN B 1 224 ? 14.5 -22.266 -33.125 1 98.75 224 ASN B O 1
ATOM 7417 N N . ALA B 1 225 ? 14.07 -20.031 -33.281 1 98.75 225 ALA B N 1
ATOM 7418 C CA . ALA B 1 225 ? 13.086 -20.062 -32.219 1 98.75 225 ALA B CA 1
ATOM 7419 C C . ALA B 1 225 ? 11.828 -19.297 -32.594 1 98.75 225 ALA B C 1
ATOM 7421 O O . ALA B 1 225 ? 11.883 -18.359 -33.406 1 98.75 225 ALA B O 1
ATOM 7422 N N . SER B 1 226 ? 10.68 -19.719 -32.156 1 98.69 226 SER B N 1
ATOM 7423 C CA . SER B 1 226 ? 9.383 -19.047 -32.25 1 98.69 226 SER B CA 1
ATOM 7424 C C . SER B 1 226 ? 8.57 -19.188 -30.969 1 98.69 226 SER B C 1
ATOM 7426 O O . SER B 1 226 ? 8.008 -20.25 -30.703 1 98.69 226 SER B O 1
ATOM 7428 N N . SER B 1 227 ? 8.531 -18.234 -30.156 1 98.56 227 SER B N 1
ATOM 7429 C CA . SER B 1 227 ? 7.801 -18.094 -28.891 1 98.56 227 SER B CA 1
ATOM 7430 C C . SER B 1 227 ? 7.223 -16.688 -28.766 1 98.56 227 SER B C 1
ATOM 7432 O O . SER B 1 227 ? 7.938 -15.688 -28.922 1 98.56 227 SER B O 1
ATOM 7434 N N . TRP B 1 228 ? 5.902 -16.562 -28.5 1 98.25 228 TRP B N 1
ATOM 7435 C CA . TRP B 1 228 ? 5.355 -15.211 -28.375 1 98.25 228 TRP B CA 1
ATOM 7436 C C . TRP B 1 228 ? 4.215 -15.18 -27.359 1 98.25 228 TRP B C 1
ATOM 7438 O O . TRP B 1 228 ? 3.514 -16.188 -27.172 1 98.25 228 TRP B O 1
ATOM 7448 N N . VAL B 1 229 ? 4.082 -14.094 -26.672 1 98.31 229 VAL B N 1
ATOM 7449 C CA . VAL B 1 229 ? 3.047 -13.789 -25.688 1 98.31 229 VAL B CA 1
ATOM 7450 C C . VAL B 1 229 ? 2.137 -12.688 -26.219 1 98.31 229 VAL B C 1
ATOM 7452 O O . VAL B 1 229 ? 2.611 -11.711 -26.797 1 98.31 229 VAL B O 1
ATOM 7455 N N . GLU B 1 230 ? 0.833 -12.875 -26.141 1 97.06 230 GLU B N 1
ATOM 7456 C CA . GLU B 1 230 ? -0.16 -11.859 -26.469 1 97.06 230 GLU B CA 1
ATOM 7457 C C . GLU B 1 230 ? -1.06 -11.562 -25.266 1 97.06 230 GLU B C 1
ATOM 7459 O O . GLU B 1 230 ? -1.65 -12.469 -24.688 1 97.06 230 GLU B O 1
ATOM 7464 N N . ARG B 1 231 ? -1.157 -10.344 -24.922 1 93.31 231 ARG B N 1
ATOM 7465 C CA . ARG B 1 231 ? -1.977 -9.961 -23.781 1 93.31 231 ARG B CA 1
ATOM 7466 C C . ARG B 1 231 ? -3.453 -9.906 -24.156 1 93.31 231 ARG B C 1
ATOM 7468 O O . ARG B 1 231 ? -3.795 -9.734 -25.328 1 93.31 231 ARG B O 1
ATOM 7475 N N . ASN B 1 232 ? -4.273 -10.078 -23.219 1 92.06 232 ASN B N 1
ATOM 7476 C CA . ASN B 1 232 ? -5.719 -9.914 -23.328 1 92.06 232 ASN B CA 1
ATOM 7477 C C . ASN B 1 232 ? -6.301 -10.797 -24.422 1 92.06 232 ASN B C 1
ATOM 7479 O O . ASN B 1 232 ? -6.965 -10.305 -25.344 1 92.06 232 ASN B O 1
ATOM 7483 N N . ARG B 1 233 ? -6.102 -12.055 -24.266 1 97.12 233 ARG B N 1
ATOM 7484 C CA . ARG B 1 233 ? -6.645 -13.078 -25.156 1 97.12 233 ARG B CA 1
ATOM 7485 C C . ARG B 1 233 ? -7.625 -13.977 -24.422 1 97.12 233 ARG B C 1
ATOM 7487 O O . ARG B 1 233 ? -7.523 -14.148 -23.203 1 97.12 233 ARG B O 1
ATOM 7494 N N . PRO B 1 234 ? -8.523 -14.562 -25.109 1 97.88 234 PRO B N 1
ATOM 7495 C CA . PRO B 1 234 ? -9.516 -15.406 -24.438 1 97.88 234 PRO B CA 1
ATOM 7496 C C . PRO B 1 234 ? -9 -16.812 -24.141 1 97.88 234 PRO B C 1
ATOM 7498 O O . PRO B 1 234 ? -8.156 -17.328 -24.875 1 97.88 234 PRO B O 1
ATOM 7501 N N . ALA B 1 235 ? -9.43 -17.422 -23.141 1 98.56 235 ALA B N 1
ATOM 7502 C CA . ALA B 1 235 ? -9.289 -18.828 -22.766 1 98.56 235 ALA B CA 1
ATOM 7503 C C . ALA B 1 235 ? -10.594 -19.359 -22.172 1 98.56 235 ALA B C 1
ATOM 7505 O O . ALA B 1 235 ? -11.523 -18.594 -21.906 1 98.56 235 ALA B O 1
ATOM 7506 N N . TYR B 1 236 ? -10.648 -20.719 -22 1 98.81 236 TYR B N 1
ATOM 7507 C CA . TYR B 1 236 ? -11.953 -21.281 -21.656 1 98.81 236 TYR B CA 1
ATOM 7508 C C . TYR B 1 236 ? -11.805 -22.375 -20.594 1 98.81 236 TYR B C 1
ATOM 7510 O O . TYR B 1 236 ? -11.086 -23.359 -20.797 1 98.81 236 TYR B O 1
ATOM 7518 N N . ASN B 1 237 ? -12.477 -22.188 -19.484 1 98.94 237 ASN B N 1
ATOM 7519 C CA . ASN B 1 237 ? -12.742 -23.328 -18.609 1 98.94 237 ASN B CA 1
ATOM 7520 C C . ASN B 1 237 ? -13.914 -24.156 -19.109 1 98.94 237 ASN B C 1
ATOM 7522 O O . ASN B 1 237 ? -14.914 -23.609 -19.578 1 98.94 237 ASN B O 1
ATOM 7526 N N . ILE B 1 238 ? -13.789 -25.469 -19.078 1 98.94 238 ILE B N 1
ATOM 7527 C CA . ILE B 1 238 ? -14.852 -26.359 -19.547 1 98.94 238 ILE B CA 1
ATOM 7528 C C . ILE B 1 238 ? -15.609 -26.938 -18.359 1 98.94 238 ILE B C 1
ATOM 7530 O O . ILE B 1 238 ? -15.016 -27.625 -17.516 1 98.94 238 ILE B O 1
ATOM 7534 N N . THR B 1 239 ? -16.844 -26.625 -18.297 1 98.88 239 THR B N 1
ATOM 7535 C CA . THR B 1 239 ? -17.625 -26.984 -17.125 1 98.88 239 THR B CA 1
ATOM 7536 C C . THR B 1 239 ? -18.859 -27.797 -17.531 1 98.88 239 THR B C 1
ATOM 7538 O O . THR B 1 239 ? -19.547 -27.453 -18.5 1 98.88 239 THR B O 1
ATOM 7541 N N . GLY B 1 240 ? -19.156 -28.922 -16.891 1 98.81 240 GLY B N 1
ATOM 7542 C CA . GLY B 1 240 ? -20.359 -29.719 -17.031 1 98.81 240 GLY B CA 1
ATOM 7543 C C . GLY B 1 240 ? -21 -30.078 -15.703 1 98.81 240 GLY B C 1
ATOM 7544 O O . GLY B 1 240 ? -20.328 -30.062 -14.664 1 98.81 240 GLY B O 1
ATOM 7545 N N . TYR B 1 241 ? -22.312 -30.406 -15.781 1 98.44 241 TYR B N 1
ATOM 7546 C CA . TYR B 1 241 ? -23.031 -30.609 -14.531 1 98.44 241 TYR B CA 1
ATOM 7547 C C . TYR B 1 241 ? -23.781 -31.938 -14.531 1 98.44 241 TYR B C 1
ATOM 7549 O O . TYR B 1 241 ? -24.266 -32.375 -15.578 1 98.44 241 TYR B O 1
ATOM 7557 N N . LEU B 1 242 ? -23.766 -32.625 -13.43 1 98.44 242 LEU B N 1
ATOM 7558 C CA . LEU B 1 242 ? -24.719 -33.656 -13.078 1 98.44 242 LEU B CA 1
ATOM 7559 C C . LEU B 1 242 ? -25.75 -33.125 -12.086 1 98.44 242 LEU B C 1
ATOM 7561 O O . LEU B 1 242 ? -25.469 -32.969 -10.898 1 98.44 242 LEU B O 1
ATOM 7565 N N . PRO B 1 243 ? -26.938 -32.781 -12.57 1 96.88 243 PRO B N 1
ATOM 7566 C CA . PRO B 1 243 ? -27.938 -32.156 -11.711 1 96.88 243 PRO B CA 1
ATOM 7567 C C . PRO B 1 243 ? -28.312 -33 -10.5 1 96.88 243 PRO B C 1
ATOM 7569 O O . PRO B 1 243 ? -28.438 -34.219 -10.617 1 96.88 243 PRO B O 1
ATOM 7572 N N . GLY B 1 244 ? -28.375 -32.375 -9.391 1 95.81 244 GLY B N 1
ATOM 7573 C CA . GLY B 1 244 ? -28.797 -33.031 -8.156 1 95.81 244 GLY B CA 1
ATOM 7574 C C . GLY B 1 244 ? -30.281 -32.938 -7.93 1 95.81 244 GLY B C 1
ATOM 7575 O O . GLY B 1 244 ? -30.969 -32.125 -8.516 1 95.81 244 GLY B O 1
ATOM 7576 N N . THR B 1 245 ? -30.766 -33.75 -7.047 1 93.38 245 THR B N 1
ATOM 7577 C CA . THR B 1 245 ? -32.188 -33.812 -6.762 1 93.38 245 THR B CA 1
ATOM 7578 C C . THR B 1 245 ? -32.656 -32.594 -5.949 1 93.38 245 THR B C 1
ATOM 7580 O O . THR B 1 245 ? -33.781 -32.156 -6.047 1 93.38 245 THR B O 1
ATOM 7583 N N . ALA B 1 246 ? -31.797 -32.062 -5.219 1 88.12 246 ALA B N 1
ATOM 7584 C CA . ALA B 1 246 ? -32.156 -30.938 -4.352 1 88.12 246 ALA B CA 1
ATOM 7585 C C . ALA B 1 246 ? -32.406 -29.672 -5.164 1 88.12 246 ALA B C 1
ATOM 7587 O O . ALA B 1 246 ? -33.031 -28.734 -4.688 1 88.12 246 ALA B O 1
ATOM 7588 N N . ALA B 1 247 ? -31.906 -29.625 -6.312 1 85.38 247 ALA B N 1
ATOM 7589 C CA . ALA B 1 247 ? -32.062 -28.453 -7.168 1 85.38 247 ALA B CA 1
ATOM 7590 C C . ALA B 1 247 ? -33.531 -28.188 -7.457 1 85.38 247 ALA B C 1
ATOM 7592 O O . ALA B 1 247 ? -33.938 -27.031 -7.562 1 85.38 247 ALA B O 1
ATOM 7593 N N . SER B 1 248 ? -34.281 -29.172 -7.551 1 82.12 248 SER B N 1
ATOM 7594 C CA . SER B 1 248 ? -35.719 -29.031 -7.828 1 82.12 248 SER B CA 1
ATOM 7595 C C . SER B 1 248 ? -36.469 -28.422 -6.648 1 82.12 248 SER B C 1
ATOM 7597 O O . SER B 1 248 ? -37.531 -27.844 -6.812 1 82.12 248 SER B O 1
ATOM 7599 N N . GLU B 1 249 ? -35.844 -28.531 -5.578 1 79.94 249 GLU B N 1
ATOM 7600 C CA . GLU B 1 249 ? -36.438 -27.969 -4.375 1 79.94 249 GLU B CA 1
ATOM 7601 C C . GLU B 1 249 ? -35.875 -26.578 -4.07 1 79.94 249 GLU B C 1
ATOM 7603 O O . GLU B 1 249 ? -36.094 -26.031 -2.99 1 79.94 249 GLU B O 1
ATOM 7608 N N . GLY B 1 250 ? -35.062 -26.094 -4.945 1 81.19 250 GLY B N 1
ATOM 7609 C CA . GLY B 1 250 ? -34.562 -24.734 -4.801 1 81.19 250 GLY B CA 1
ATOM 7610 C C . GLY B 1 250 ? -33.219 -24.672 -4.121 1 81.19 250 GLY B C 1
ATOM 7611 O O . GLY B 1 250 ? -32.75 -23.578 -3.793 1 81.19 250 GLY B O 1
ATOM 7612 N N . ASP B 1 251 ? -32.656 -25.859 -3.822 1 87.56 251 ASP B N 1
ATOM 7613 C CA . ASP B 1 251 ? -31.312 -25.922 -3.25 1 87.56 251 ASP B CA 1
ATOM 7614 C C . ASP B 1 251 ? -30.25 -25.922 -4.344 1 87.56 251 ASP B C 1
ATOM 7616 O O . ASP B 1 251 ? -30.078 -26.922 -5.043 1 87.56 251 ASP B O 1
ATOM 7620 N N . ASP B 1 252 ? -29.547 -24.828 -4.461 1 89.81 252 ASP B N 1
ATOM 7621 C CA . ASP B 1 252 ? -28.594 -24.656 -5.559 1 89.81 252 ASP B CA 1
ATOM 7622 C C . ASP B 1 252 ? -27.172 -24.984 -5.109 1 89.81 252 ASP B C 1
ATOM 7624 O O . ASP B 1 252 ? -26.203 -24.625 -5.789 1 89.81 252 ASP B O 1
ATOM 7628 N N . ARG B 1 253 ? -27.109 -25.688 -3.963 1 94.75 253 ARG B N 1
ATOM 7629 C CA . ARG B 1 253 ? -25.781 -26.078 -3.486 1 94.75 253 ARG B CA 1
ATOM 7630 C C . ARG B 1 253 ? -25.156 -27.109 -4.41 1 94.75 253 ARG B C 1
ATOM 7632 O O . ARG B 1 253 ? -25.859 -27.891 -5.055 1 94.75 253 ARG B O 1
ATOM 7639 N N . MET B 1 254 ? -23.766 -27.094 -4.426 1 97.5 254 MET B N 1
ATOM 7640 C CA . MET B 1 254 ? -23.031 -27.891 -5.395 1 97.5 254 MET B CA 1
ATOM 7641 C C . MET B 1 254 ? -21.766 -28.484 -4.773 1 97.5 254 MET B C 1
ATOM 7643 O O . MET B 1 254 ? -21.297 -28 -3.734 1 97.5 254 MET B O 1
ATOM 7647 N N . ILE B 1 255 ? -21.266 -29.516 -5.383 1 98.69 255 ILE B N 1
ATOM 7648 C CA . ILE B 1 255 ? -19.922 -30.016 -5.172 1 98.69 255 ILE B CA 1
ATOM 7649 C C . ILE B 1 255 ? -19.109 -29.906 -6.465 1 98.69 255 ILE B C 1
ATOM 7651 O O . ILE B 1 255 ? -19.641 -30.156 -7.551 1 98.69 255 ILE B O 1
ATOM 7655 N N . LEU B 1 256 ? -17.891 -29.453 -6.359 1 98.88 256 LEU B N 1
ATOM 7656 C CA . LEU B 1 256 ? -17.062 -29.156 -7.527 1 98.88 256 LEU B CA 1
ATOM 7657 C C . LEU B 1 256 ? -15.891 -30.125 -7.625 1 98.88 256 LEU B C 1
ATOM 7659 O O . LEU B 1 256 ? -15.18 -30.344 -6.641 1 98.88 256 LEU B O 1
ATOM 7663 N N . LEU B 1 257 ? -15.734 -30.797 -8.727 1 98.94 257 LEU B N 1
ATOM 7664 C CA . LEU B 1 257 ? -14.516 -31.484 -9.117 1 98.94 257 LEU B CA 1
ATOM 7665 C C . LEU B 1 257 ? -13.703 -30.656 -10.102 1 98.94 257 LEU B C 1
ATOM 7667 O O . LEU B 1 257 ? -14.234 -30.172 -11.094 1 98.94 257 LEU B O 1
ATOM 7671 N N . SER B 1 258 ? -12.414 -30.469 -9.805 1 98.88 258 SER B N 1
ATOM 7672 C CA . SER B 1 258 ? -11.648 -29.594 -10.695 1 98.88 258 SER B CA 1
ATOM 7673 C C . SER B 1 258 ? -10.242 -30.141 -10.93 1 98.88 258 SER B C 1
ATOM 7675 O O . SER B 1 258 ? -9.695 -30.859 -10.086 1 98.88 258 SER B O 1
ATOM 7677 N N . ALA B 1 259 ? -9.68 -29.922 -12.023 1 98.88 259 ALA B N 1
ATOM 7678 C CA . ALA B 1 259 ? -8.32 -30.188 -12.492 1 98.88 259 ALA B CA 1
ATOM 7679 C C . ALA B 1 259 ? -7.977 -29.328 -13.703 1 98.88 259 ALA B C 1
ATOM 7681 O O . ALA B 1 259 ? -8.867 -28.766 -14.344 1 98.88 259 ALA B O 1
ATOM 7682 N N . HIS B 1 260 ? -6.715 -29.188 -14.008 1 98.88 260 HIS B N 1
ATOM 7683 C CA . HIS B 1 260 ? -6.387 -28.281 -15.102 1 98.88 260 HIS B CA 1
ATOM 7684 C C . HIS B 1 260 ? -5.922 -29.047 -16.328 1 98.88 260 HIS B C 1
ATOM 7686 O O . HIS B 1 260 ? -5.281 -30.094 -16.219 1 98.88 260 HIS B O 1
ATOM 7692 N N . TYR B 1 261 ? -6.215 -28.484 -17.5 1 98.81 261 TYR B N 1
ATOM 7693 C CA . TYR B 1 261 ? -5.934 -29.281 -18.688 1 98.81 261 TYR B CA 1
ATOM 7694 C C . TYR B 1 261 ? -4.852 -28.641 -19.547 1 98.81 261 TYR B C 1
ATOM 7696 O O . TYR B 1 261 ? -4.449 -29.188 -20.578 1 98.81 261 TYR B O 1
ATOM 7704 N N . ASP B 1 262 ? -4.352 -27.391 -19.156 1 98.56 262 ASP B N 1
ATOM 7705 C CA . ASP B 1 262 ? -3.107 -26.922 -19.766 1 98.56 262 ASP B CA 1
ATOM 7706 C C . ASP B 1 262 ? -1.922 -27.766 -19.297 1 98.56 262 ASP B C 1
ATOM 7708 O O . ASP B 1 262 ? -2.025 -28.5 -18.312 1 98.56 262 ASP B O 1
ATOM 7712 N N . SER B 1 263 ? -0.83 -27.719 -20.062 1 97.5 263 SER B N 1
ATOM 7713 C CA . SER B 1 263 ? 0.291 -28.578 -19.688 1 97.5 263 SER B CA 1
ATOM 7714 C C . SER B 1 263 ? 1.602 -28.062 -20.266 1 97.5 263 SER B C 1
ATOM 7716 O O . SER B 1 263 ? 1.605 -27.406 -21.312 1 97.5 263 SER B O 1
ATOM 7718 N N . TYR B 1 264 ? 2.648 -28.266 -19.484 1 97.62 264 TYR B N 1
ATOM 7719 C CA . TYR B 1 264 ? 3.986 -28.266 -20.062 1 97.62 264 TYR B CA 1
ATOM 7720 C C . TYR B 1 264 ? 4.328 -29.641 -20.625 1 97.62 264 TYR B C 1
ATOM 7722 O O . TYR B 1 264 ? 3.961 -30.672 -20.047 1 97.62 264 TYR B O 1
ATOM 7730 N N . PHE B 1 265 ? 4.98 -29.656 -21.844 1 97.75 265 PHE B N 1
ATOM 7731 C CA . PHE B 1 265 ? 5.324 -30.906 -22.516 1 97.75 265 PHE B CA 1
ATOM 7732 C C . PHE B 1 265 ? 4.078 -31.766 -22.734 1 97.75 265 PHE B C 1
ATOM 7734 O O . PHE B 1 265 ? 3.033 -31.25 -23.141 1 97.75 265 PHE B O 1
ATOM 7741 N N . ASP B 1 266 ? 4.188 -33.094 -22.484 1 95.81 266 ASP B N 1
ATOM 7742 C CA . ASP B 1 266 ? 3.012 -33.938 -22.656 1 95.81 266 ASP B CA 1
ATOM 7743 C C . ASP B 1 266 ? 2.035 -33.75 -21.5 1 95.81 266 ASP B C 1
ATOM 7745 O O . ASP B 1 266 ? 0.819 -33.812 -21.688 1 95.81 266 ASP B O 1
ATOM 7749 N N . GLY B 1 267 ? 2.566 -33.625 -20.359 1 96.88 267 GLY B N 1
ATOM 7750 C CA . GLY B 1 267 ? 1.771 -33.406 -19.156 1 96.88 267 GLY B CA 1
ATOM 7751 C C . GLY B 1 267 ? 0.877 -34.562 -18.797 1 96.88 267 GLY B C 1
ATOM 7752 O O . GLY B 1 267 ? -0.266 -34.375 -18.375 1 96.88 267 GLY B O 1
ATOM 7753 N N . PHE B 1 268 ? 1.372 -35.781 -19.016 1 98 268 PHE B N 1
ATOM 7754 C CA . PHE B 1 268 ? 0.556 -36.969 -18.766 1 98 268 PHE B CA 1
ATOM 7755 C C . PHE B 1 268 ? 0.116 -37.031 -17.312 1 98 268 PHE B C 1
ATOM 7757 O O . PHE B 1 268 ? -1.076 -37.156 -17.016 1 98 268 PHE B O 1
ATOM 7764 N N . GLN B 1 269 ? 1.059 -37 -16.375 1 96.94 269 GLN B N 1
ATOM 7765 C CA . GLN B 1 269 ? 0.728 -36.969 -14.953 1 96.94 269 GLN B CA 1
ATOM 7766 C C . GLN B 1 269 ? 0.162 -35.594 -14.555 1 96.94 269 GLN B C 1
ATOM 7768 O O . GLN B 1 269 ? -0.864 -35.531 -13.875 1 96.94 269 GLN B O 1
ATOM 7773 N N . ASP B 1 270 ? 0.748 -34.531 -15.055 1 96.56 270 ASP B N 1
ATOM 7774 C CA . ASP B 1 270 ? 0.442 -33.156 -14.719 1 96.56 270 ASP B CA 1
ATOM 7775 C C . ASP B 1 270 ? -0.182 -32.438 -15.906 1 96.56 270 ASP B C 1
ATOM 7777 O O . ASP B 1 270 ? 0.527 -31.812 -16.703 1 96.56 270 ASP B O 1
ATOM 7781 N N . ASP B 1 271 ? -1.407 -32.344 -16.188 1 97.94 271 ASP B N 1
ATOM 7782 C CA . ASP B 1 271 ? -2.361 -32.906 -15.219 1 97.94 271 ASP B CA 1
ATOM 7783 C C . ASP B 1 271 ? -3.438 -33.719 -15.914 1 97.94 271 ASP B C 1
ATOM 7785 O O . ASP B 1 271 ? -4.586 -33.75 -15.469 1 97.94 271 ASP B O 1
ATOM 7789 N N . ASN B 1 272 ? -3.053 -34.312 -17.094 1 98.69 272 ASN B N 1
ATOM 7790 C CA . ASN B 1 272 ? -4.016 -35.062 -17.875 1 98.69 272 ASN B CA 1
ATOM 7791 C C . ASN B 1 272 ? -4.723 -36.125 -17.031 1 98.69 272 ASN B C 1
ATOM 7793 O O . ASN B 1 272 ? -5.938 -36.312 -17.141 1 98.69 272 ASN B O 1
ATOM 7797 N N . CYS B 1 273 ? -3.986 -36.75 -16.203 1 98.75 273 CYS B N 1
ATOM 7798 C CA . CYS B 1 273 ? -4.535 -37.844 -15.414 1 98.75 273 CYS B CA 1
ATOM 7799 C C . CYS B 1 273 ? -5.547 -37.344 -14.398 1 98.75 273 CYS B C 1
ATOM 7801 O O . CYS B 1 273 ? -6.508 -38.031 -14.07 1 98.75 273 CYS B O 1
ATOM 7803 N N . ALA B 1 274 ? -5.316 -36.156 -13.867 1 98.81 274 ALA B N 1
ATOM 7804 C CA . ALA B 1 274 ? -6.289 -35.594 -12.93 1 98.81 274 ALA B CA 1
ATOM 7805 C C . ALA B 1 274 ? -7.594 -35.25 -13.633 1 98.81 274 ALA B C 1
ATOM 7807 O O . ALA B 1 274 ? -8.68 -35.5 -13.109 1 98.81 274 ALA B O 1
ATOM 7808 N N . VAL B 1 275 ? -7.477 -34.625 -14.805 1 98.94 275 VAL B N 1
ATOM 7809 C CA . VAL B 1 275 ? -8.672 -34.281 -15.578 1 98.94 275 VAL B CA 1
ATOM 7810 C C . VAL B 1 275 ? -9.445 -35.562 -15.914 1 98.94 275 VAL B C 1
ATOM 7812 O O . VAL B 1 275 ? -10.656 -35.656 -15.688 1 98.94 275 VAL B O 1
ATOM 7815 N N . SER B 1 276 ? -8.766 -36.531 -16.422 1 98.88 276 SER B N 1
ATOM 7816 C CA . SER B 1 276 ? -9.414 -37.781 -16.812 1 98.88 276 SER B CA 1
ATOM 7817 C C . SER B 1 276 ? -10.008 -38.5 -15.617 1 98.88 276 SER B C 1
ATOM 7819 O O . SER B 1 276 ? -11.039 -39.156 -15.727 1 98.88 276 SER B O 1
ATOM 7821 N N . MET B 1 277 ? -9.344 -38.375 -14.453 1 98.88 277 MET B N 1
ATOM 7822 C CA . MET B 1 277 ? -9.906 -38.969 -13.242 1 98.88 277 MET B CA 1
ATOM 7823 C C . MET B 1 277 ? -11.25 -38.344 -12.898 1 98.88 277 MET B C 1
ATOM 7825 O O . MET B 1 277 ? -12.188 -39.031 -12.516 1 98.88 277 MET B O 1
ATOM 7829 N N . THR B 1 278 ? -11.391 -37.031 -12.992 1 98.94 278 THR B N 1
ATOM 7830 C CA . THR B 1 278 ? -12.68 -36.406 -12.727 1 98.94 278 THR B CA 1
ATOM 7831 C C . THR B 1 278 ? -13.758 -36.938 -13.664 1 98.94 278 THR B C 1
ATOM 7833 O O . THR B 1 278 ? -14.875 -37.219 -13.234 1 98.94 278 THR B O 1
ATOM 7836 N N . PHE B 1 279 ? -13.398 -37.094 -14.945 1 98.88 279 PHE B N 1
ATOM 7837 C CA . PHE B 1 279 ? -14.328 -37.656 -15.93 1 98.88 279 PHE B CA 1
ATOM 7838 C C . PHE B 1 279 ? -14.68 -39.094 -15.594 1 98.88 279 PHE B C 1
ATOM 7840 O O . PHE B 1 279 ? -15.836 -39.5 -15.719 1 98.88 279 PHE B O 1
ATOM 7847 N N . GLY B 1 280 ? -13.656 -39.844 -15.195 1 98.88 280 GLY B N 1
ATOM 7848 C CA . GLY B 1 280 ? -13.898 -41.25 -14.836 1 98.88 280 GLY B CA 1
ATOM 7849 C C . GLY B 1 280 ? -14.828 -41.406 -13.648 1 98.88 280 GLY B C 1
ATOM 7850 O O . GLY B 1 280 ? -15.695 -42.281 -13.641 1 98.88 280 GLY B O 1
ATOM 7851 N N . ILE B 1 281 ? -14.656 -40.562 -12.633 1 98.88 281 ILE B N 1
ATOM 7852 C CA . ILE B 1 281 ? -15.477 -40.625 -11.43 1 98.88 281 ILE B CA 1
ATOM 7853 C C . ILE B 1 281 ? -16.922 -40.25 -11.773 1 98.88 281 ILE B C 1
ATOM 7855 O O . ILE B 1 281 ? -17.844 -41 -11.406 1 98.88 281 ILE B O 1
ATOM 7859 N N . ILE B 1 282 ? -17.125 -39.188 -12.492 1 98.75 282 ILE B N 1
ATOM 7860 C CA . ILE B 1 282 ? -18.484 -38.719 -12.781 1 98.75 282 ILE B CA 1
ATOM 7861 C C . ILE B 1 282 ? -19.172 -39.719 -13.719 1 98.75 282 ILE B C 1
ATOM 7863 O O . ILE B 1 282 ? -20.375 -39.938 -13.602 1 98.75 282 ILE B O 1
ATOM 7867 N N . LYS B 1 283 ? -18.422 -40.281 -14.711 1 98.75 283 LYS B N 1
ATOM 7868 C CA . LYS B 1 283 ? -18.953 -41.312 -15.602 1 98.75 283 LYS B CA 1
ATOM 7869 C C . LYS B 1 283 ? -19.453 -42.531 -14.812 1 98.75 283 LYS B C 1
ATOM 7871 O O . LYS B 1 283 ? -20.5 -43.094 -15.125 1 98.75 283 LYS B O 1
ATOM 7876 N N . ALA B 1 284 ? -18.672 -42.938 -13.844 1 98.75 284 ALA B N 1
ATOM 7877 C CA . ALA B 1 284 ? -19.047 -44.094 -13.016 1 98.75 284 ALA B CA 1
ATOM 7878 C C . ALA B 1 284 ? -20.344 -43.812 -12.266 1 98.75 284 ALA B C 1
ATOM 7880 O O . ALA B 1 284 ? -21.188 -44.688 -12.102 1 98.75 284 ALA B O 1
ATOM 7881 N N . LEU B 1 285 ? -20.516 -42.594 -11.734 1 98.56 285 LEU B N 1
ATOM 7882 C CA . LEU B 1 285 ? -21.766 -42.219 -11.07 1 98.56 285 LEU B CA 1
ATOM 7883 C C . LEU B 1 285 ? -22.938 -42.312 -12.039 1 98.56 285 LEU B C 1
ATOM 7885 O O . LEU B 1 285 ? -23.984 -42.875 -11.695 1 98.56 285 LEU B O 1
ATOM 7889 N N . ILE B 1 286 ? -22.766 -41.812 -13.242 1 98.25 286 ILE B N 1
ATOM 7890 C CA . ILE B 1 286 ? -23.828 -41.781 -14.234 1 98.25 286 ILE B CA 1
ATOM 7891 C C . ILE B 1 286 ? -24.172 -43.188 -14.672 1 98.25 286 ILE B C 1
ATOM 7893 O O . ILE B 1 286 ? -25.344 -43.594 -14.703 1 98.25 286 ILE B O 1
ATOM 7897 N N . ASP B 1 287 ? -23.156 -44 -14.93 1 98.06 287 ASP B N 1
ATOM 7898 C CA . ASP B 1 287 ? -23.344 -45.375 -15.414 1 98.06 287 ASP B CA 1
ATOM 7899 C C . ASP B 1 287 ? -24 -46.25 -14.352 1 98.06 287 ASP B C 1
ATOM 7901 O O . ASP B 1 287 ? -24.719 -47.188 -14.68 1 98.06 287 ASP B O 1
ATOM 7905 N N . SER B 1 288 ? -23.75 -45.906 -13.109 1 97.44 288 SER B N 1
ATOM 7906 C CA . SER B 1 288 ? -24.328 -46.688 -12.023 1 97.44 288 SER B CA 1
ATOM 7907 C C . SER B 1 288 ? -25.75 -46.281 -11.719 1 97.44 288 SER B C 1
ATOM 7909 O O . SER B 1 288 ? -26.453 -46.938 -10.938 1 97.44 288 SER B O 1
ATOM 7911 N N . GLY B 1 289 ? -26.203 -45.125 -12.281 1 96.56 289 GLY B N 1
ATOM 7912 C CA . GLY B 1 289 ? -27.531 -44.594 -12.016 1 96.56 289 GLY B CA 1
ATOM 7913 C C . GLY B 1 289 ? -27.625 -43.812 -10.719 1 96.56 289 GLY B C 1
ATOM 7914 O O . GLY B 1 289 ? -28.719 -43.562 -10.227 1 96.56 289 GLY B O 1
ATOM 7915 N N . TYR B 1 290 ? -26.453 -43.5 -10.203 1 96.75 290 TYR B N 1
ATOM 7916 C CA . TYR B 1 290 ? -26.438 -42.719 -8.977 1 96.75 290 TYR B CA 1
ATOM 7917 C C . TYR B 1 290 ? -27.078 -41.344 -9.195 1 96.75 290 TYR B C 1
ATOM 7919 O O . TYR B 1 290 ? -26.734 -40.656 -10.156 1 96.75 290 TYR B O 1
ATOM 7927 N N . GLN B 1 291 ? -28 -40.969 -8.391 1 95.31 291 GLN B N 1
ATOM 7928 C CA . GLN B 1 291 ? -28.625 -39.656 -8.406 1 95.31 291 GLN B CA 1
ATOM 7929 C C . GLN B 1 291 ? -28.156 -38.812 -7.219 1 95.31 291 GLN B C 1
ATOM 7931 O O . GLN B 1 291 ? -28.688 -38.938 -6.113 1 95.31 291 GLN B O 1
ATOM 7936 N N . PRO B 1 292 ? -27.281 -37.875 -7.496 1 97.06 292 PRO B N 1
ATOM 7937 C CA . PRO B 1 292 ? -26.766 -37.062 -6.375 1 97.06 292 PRO B CA 1
ATOM 7938 C C . PRO B 1 292 ? -27.812 -36.125 -5.789 1 97.06 292 PRO B C 1
ATOM 7940 O O . PRO B 1 292 ? -28.75 -35.719 -6.488 1 97.06 292 PRO B O 1
ATOM 7943 N N . ARG B 1 293 ? -27.641 -35.875 -4.508 1 93.69 293 ARG B N 1
ATOM 7944 C CA . ARG B 1 293 ? -28.453 -34.844 -3.869 1 93.69 293 ARG B CA 1
ATOM 7945 C C . ARG B 1 293 ? -28.062 -33.438 -4.371 1 93.69 293 ARG B C 1
ATOM 7947 O O . ARG B 1 293 ? -28.922 -32.688 -4.832 1 93.69 293 ARG B O 1
ATOM 7954 N N . TYR B 1 294 ? -26.812 -33.125 -4.25 1 96.25 294 TYR B N 1
ATOM 7955 C CA . TYR B 1 294 ? -26.312 -31.859 -4.723 1 96.25 294 TYR B CA 1
ATOM 7956 C C . TYR B 1 294 ? -25.859 -31.953 -6.18 1 96.25 294 TYR B C 1
ATOM 7958 O O . TYR B 1 294 ? -25.391 -33 -6.625 1 96.25 294 TYR B O 1
ATOM 7966 N N . THR B 1 295 ? -26.062 -30.828 -6.906 1 97.62 295 THR B N 1
ATOM 7967 C CA . THR B 1 295 ? -25.484 -30.781 -8.242 1 97.62 295 THR B CA 1
ATOM 7968 C C . THR B 1 295 ? -23.969 -30.938 -8.188 1 97.62 295 THR B C 1
ATOM 7970 O O . THR B 1 295 ? -23.297 -30.344 -7.344 1 97.62 295 THR B O 1
ATOM 7973 N N . ILE B 1 296 ? -23.469 -31.797 -9.016 1 98.62 296 ILE B N 1
ATOM 7974 C CA . ILE B 1 296 ? -22.031 -31.984 -9.117 1 98.62 296 ILE B CA 1
ATOM 7975 C C . ILE B 1 296 ? -21.5 -31.266 -10.359 1 98.62 296 ILE B C 1
ATOM 7977 O O . ILE B 1 296 ? -21.984 -31.516 -11.469 1 98.62 296 ILE B O 1
ATOM 7981 N N . ALA B 1 297 ? -20.625 -30.344 -10.172 1 98.75 297 ALA B N 1
ATOM 7982 C CA . ALA B 1 297 ? -19.969 -29.656 -11.281 1 98.75 297 ALA B CA 1
ATOM 7983 C C . ALA B 1 297 ? -18.578 -30.234 -11.531 1 98.75 297 ALA B C 1
ATOM 7985 O O . ALA B 1 297 ? -17.828 -30.484 -10.594 1 98.75 297 ALA B O 1
ATOM 7986 N N . VAL B 1 298 ? -18.328 -30.547 -12.75 1 98.88 298 VAL B N 1
ATOM 7987 C CA . VAL B 1 298 ? -17 -30.922 -13.203 1 98.88 298 VAL B CA 1
ATOM 7988 C C . VAL B 1 298 ? -16.391 -29.797 -14.023 1 98.88 298 VAL B C 1
ATOM 7990 O O . VAL B 1 298 ? -16.984 -29.344 -15.008 1 98.88 298 VAL B O 1
ATOM 7993 N N . CYS B 1 299 ? -15.242 -29.344 -13.602 1 98.88 299 CYS B N 1
ATOM 7994 C CA . CYS B 1 299 ? -14.633 -28.188 -14.266 1 98.88 299 CYS B CA 1
ATOM 7995 C C . CYS B 1 299 ? -13.195 -28.5 -14.672 1 98.88 299 CYS B C 1
ATOM 7997 O O . CYS B 1 299 ? -12.328 -28.688 -13.82 1 98.88 299 CYS B O 1
ATOM 7999 N N . ALA B 1 300 ? -12.922 -28.578 -15.953 1 98.94 300 ALA B N 1
ATOM 8000 C CA . ALA B 1 300 ? -11.57 -28.609 -16.5 1 98.94 300 ALA B CA 1
ATOM 8001 C C . ALA B 1 300 ? -11.023 -27.188 -16.672 1 98.94 300 ALA B C 1
ATOM 8003 O O . ALA B 1 300 ? -11.5 -26.438 -17.531 1 98.94 300 ALA B O 1
ATOM 8004 N N . LEU B 1 301 ? -10 -26.891 -15.93 1 98.94 301 LEU B N 1
ATOM 8005 C CA . LEU B 1 301 ? -9.531 -25.516 -15.805 1 98.94 301 LEU B CA 1
ATOM 8006 C C . LEU B 1 301 ? -8.398 -25.234 -16.797 1 98.94 301 LEU B C 1
ATOM 8008 O O . LEU B 1 301 ? -7.512 -26.078 -16.984 1 98.94 301 LEU B O 1
ATOM 8012 N N . ALA B 1 302 ? -8.445 -24.109 -17.391 1 98.69 302 ALA B N 1
ATOM 8013 C CA . ALA B 1 302 ? -7.391 -23.641 -18.281 1 98.69 302 ALA B CA 1
ATOM 8014 C C . ALA B 1 302 ? -6.336 -22.844 -17.516 1 98.69 302 ALA B C 1
ATOM 8016 O O . ALA B 1 302 ? -6.594 -22.359 -16.422 1 98.69 302 ALA B O 1
ATOM 8017 N N . ALA B 1 303 ? -5.195 -22.766 -18.016 1 98.56 303 ALA B N 1
ATOM 8018 C CA . ALA B 1 303 ? -4.148 -21.812 -17.641 1 98.56 303 ALA B CA 1
ATOM 8019 C C . ALA B 1 303 ? -3.812 -21.906 -16.156 1 98.56 303 ALA B C 1
ATOM 8021 O O . ALA B 1 303 ? -3.785 -20.891 -15.461 1 98.56 303 ALA B O 1
ATOM 8022 N N . GLU B 1 304 ? -3.664 -23.109 -15.641 1 98.56 304 GLU B N 1
ATOM 8023 C CA . GLU B 1 304 ? -3.158 -23.297 -14.281 1 98.56 304 GLU B CA 1
ATOM 8024 C C . GLU B 1 304 ? -1.668 -22.969 -14.203 1 98.56 304 GLU B C 1
ATOM 8026 O O . GLU B 1 304 ? -1.208 -22.375 -13.227 1 98.56 304 GLU B O 1
ATOM 8031 N N . GLU B 1 305 ? -0.938 -23.281 -15.242 1 98.19 305 GLU B N 1
ATOM 8032 C CA . GLU B 1 305 ? 0.52 -23.203 -15.242 1 98.19 305 GLU B CA 1
ATOM 8033 C C . GLU B 1 305 ? 0.998 -21.75 -15.375 1 98.19 305 GLU B C 1
ATOM 8035 O O . GLU B 1 305 ? 2.072 -21.406 -14.883 1 98.19 305 GLU B O 1
ATOM 8040 N N . TRP B 1 306 ? 0.296 -21.016 -16.109 1 98.31 306 TRP B N 1
ATOM 8041 C CA . TRP B 1 306 ? 0.669 -19.641 -16.359 1 98.31 306 TRP B CA 1
ATOM 8042 C C . TRP B 1 306 ? -0.429 -18.906 -17.141 1 98.31 306 TRP B C 1
ATOM 8044 O O . TRP B 1 306 ? -1.095 -19.5 -17.984 1 98.31 306 TRP B O 1
ATOM 8054 N N . GLY B 1 307 ? -0.609 -17.562 -16.828 1 98.38 307 GLY B N 1
ATOM 8055 C CA . GLY B 1 307 ? -1.599 -16.828 -17.609 1 98.38 307 GLY B CA 1
ATOM 8056 C C . GLY B 1 307 ? -1.487 -15.328 -17.469 1 98.38 307 GLY B C 1
ATOM 8057 O O . GLY B 1 307 ? -2.301 -14.578 -18.016 1 98.38 307 GLY B O 1
ATOM 8058 N N . VAL B 1 308 ? -0.439 -14.797 -16.734 1 97.56 308 VAL B N 1
ATOM 8059 C CA . VAL B 1 308 ? -0.278 -13.367 -16.531 1 97.56 308 VAL B CA 1
ATOM 8060 C C . VAL B 1 308 ? 1.194 -12.984 -16.672 1 97.56 308 VAL B C 1
ATOM 8062 O O . VAL B 1 308 ? 2.055 -13.547 -15.992 1 97.56 308 VAL B O 1
ATOM 8065 N N . CYS B 1 309 ? 1.446 -11.992 -17.516 1 96 309 CYS B N 1
ATOM 8066 C CA . CYS B 1 309 ? 2.812 -11.516 -17.719 1 96 309 CYS B CA 1
ATOM 8067 C C . CYS B 1 309 ? 3.271 -10.648 -16.562 1 96 309 CYS B C 1
ATOM 8069 O O . CYS B 1 309 ? 2.482 -9.891 -16 1 96 309 CYS B O 1
ATOM 8071 N N . ASP B 1 310 ? 4.539 -10.789 -16.188 1 96.38 310 ASP B N 1
ATOM 8072 C CA . ASP B 1 310 ? 5.242 -9.898 -15.281 1 96.38 310 ASP B CA 1
ATOM 8073 C C . ASP B 1 310 ? 4.512 -9.797 -13.945 1 96.38 310 ASP B C 1
ATOM 8075 O O . ASP B 1 310 ? 4.23 -8.695 -13.469 1 96.38 310 ASP B O 1
ATOM 8079 N N . SER B 1 311 ? 4.129 -10.914 -13.414 1 97 311 SER B N 1
ATOM 8080 C CA . SER B 1 311 ? 3.531 -11.055 -12.094 1 97 311 SER B CA 1
ATOM 8081 C C . SER B 1 311 ? 4.051 -12.297 -11.383 1 97 311 SER B C 1
ATOM 8083 O O . SER B 1 311 ? 4.293 -13.328 -12.008 1 97 311 SER B O 1
ATOM 8085 N N . LYS B 1 312 ? 4.258 -12.211 -10.102 1 97.06 312 LYS B N 1
ATOM 8086 C CA . LYS B 1 312 ? 4.602 -13.391 -9.312 1 97.06 312 LYS B CA 1
ATOM 8087 C C . LYS B 1 312 ? 3.463 -14.406 -9.32 1 97.06 312 LYS B C 1
ATOM 8089 O O . LYS B 1 312 ? 3.703 -15.617 -9.312 1 97.06 312 LYS B O 1
ATOM 8094 N N . PHE B 1 313 ? 2.262 -13.867 -9.328 1 97.69 313 PHE B N 1
ATOM 8095 C CA . PHE B 1 313 ? 1.062 -14.688 -9.195 1 97.69 313 PHE B CA 1
ATOM 8096 C C . PHE B 1 313 ? 0.434 -14.953 -10.555 1 97.69 313 PHE B C 1
ATOM 8098 O O . PHE B 1 313 ? -0.756 -14.703 -10.758 1 97.69 313 PHE B O 1
ATOM 8105 N N . ASP B 1 314 ? 1.276 -15.562 -11.398 1 97.88 314 ASP B N 1
ATOM 8106 C CA . ASP B 1 314 ? 0.923 -15.656 -12.812 1 97.88 314 ASP B CA 1
ATOM 8107 C C . ASP B 1 314 ? 0.379 -17.047 -13.148 1 97.88 314 ASP B C 1
ATOM 8109 O O . ASP B 1 314 ? 0.044 -17.312 -14.305 1 97.88 314 ASP B O 1
ATOM 8113 N N . TRP B 1 315 ? 0.219 -17.922 -12.172 1 97.5 315 TRP B N 1
ATOM 8114 C CA . TRP B 1 315 ? -0.382 -19.234 -12.359 1 97.5 315 TRP B CA 1
ATOM 8115 C C . TRP B 1 315 ? -1.756 -19.297 -11.695 1 97.5 315 TRP B C 1
ATOM 8117 O O . TRP B 1 315 ? -2.191 -18.344 -11.055 1 97.5 315 TRP B O 1
ATOM 8127 N N . SER B 1 316 ? -2.551 -20.391 -11.945 1 98.06 316 SER B N 1
ATOM 8128 C CA . SER B 1 316 ? -3.893 -20.594 -11.414 1 98.06 316 SER B CA 1
ATOM 8129 C C . SER B 1 316 ? -4.855 -19.516 -11.906 1 98.06 316 SER B C 1
ATOM 8131 O O . SER B 1 316 ? -5.758 -19.109 -11.172 1 98.06 316 SER B O 1
ATOM 8133 N N . THR B 1 317 ? -4.648 -19.109 -13.156 1 97.75 317 THR B N 1
ATOM 8134 C CA . THR B 1 317 ? -5.438 -18.031 -13.711 1 97.75 317 THR B CA 1
ATOM 8135 C C . THR B 1 317 ? -6.852 -18.5 -14.055 1 97.75 317 THR B C 1
ATOM 8137 O O . THR B 1 317 ? -7.82 -17.75 -13.852 1 97.75 317 THR B O 1
ATOM 8140 N N . GLY B 1 318 ? -6.969 -19.719 -14.531 1 98.5 318 GLY B N 1
ATOM 8141 C CA . GLY B 1 318 ? -8.273 -20.266 -14.859 1 98.5 318 GLY B CA 1
ATOM 8142 C C . GLY B 1 318 ? -9.172 -20.422 -13.648 1 98.5 318 GLY B C 1
ATOM 8143 O O . GLY B 1 318 ? -10.328 -20 -13.672 1 98.5 318 GLY B O 1
ATOM 8144 N N . ALA B 1 319 ? -8.609 -20.969 -12.625 1 98.69 319 ALA B N 1
ATOM 8145 C CA . ALA B 1 319 ? -9.375 -21.203 -11.406 1 98.69 319 ALA B CA 1
ATOM 8146 C C . ALA B 1 319 ? -9.805 -19.875 -10.773 1 98.69 319 ALA B C 1
ATOM 8148 O O . ALA B 1 319 ? -10.961 -19.719 -10.375 1 98.69 319 ALA B O 1
ATOM 8149 N N . TRP B 1 320 ? -8.852 -18.938 -10.672 1 98.12 320 TRP B N 1
ATOM 8150 C CA . TRP B 1 320 ? -9.156 -17.656 -10.078 1 98.12 320 TRP B CA 1
ATOM 8151 C C . TRP B 1 320 ? -10.273 -16.938 -10.836 1 98.12 320 TRP B C 1
ATOM 8153 O O . TRP B 1 320 ? -11.258 -16.5 -10.234 1 98.12 320 TRP B O 1
ATOM 8163 N N . ASN B 1 321 ? -10.172 -16.891 -12.148 1 98.44 321 ASN B N 1
ATOM 8164 C CA . ASN B 1 321 ? -11.195 -16.234 -12.953 1 98.44 321 ASN B CA 1
ATOM 8165 C C . ASN B 1 321 ? -12.539 -16.938 -12.852 1 98.44 321 ASN B C 1
ATOM 8167 O O . ASN B 1 321 ? -13.586 -16.297 -12.836 1 98.44 321 ASN B O 1
ATOM 8171 N N . GLN B 1 322 ? -12.516 -18.266 -12.758 1 98.69 322 GLN B N 1
ATOM 8172 C CA . GLN B 1 322 ? -13.75 -19.031 -12.688 1 98.69 322 GLN B CA 1
ATOM 8173 C C . GLN B 1 322 ? -14.586 -18.625 -11.477 1 98.69 322 GLN B C 1
ATOM 8175 O O . GLN B 1 322 ? -15.789 -18.375 -11.602 1 98.69 322 GLN B O 1
ATOM 8180 N N . VAL B 1 323 ? -13.953 -18.484 -10.367 1 98.38 323 VAL B N 1
ATOM 8181 C CA . VAL B 1 323 ? -14.711 -18.375 -9.133 1 98.38 323 VAL B CA 1
ATOM 8182 C C . VAL B 1 323 ? -14.852 -16.906 -8.75 1 98.38 323 VAL B C 1
ATOM 8184 O O . VAL B 1 323 ? -15.742 -16.531 -7.98 1 98.38 323 VAL B O 1
ATOM 8187 N N . PHE B 1 324 ? -14.039 -15.984 -9.281 1 97.31 324 PHE B N 1
ATOM 8188 C CA . PHE B 1 324 ? -14.125 -14.578 -8.898 1 97.31 324 PHE B CA 1
ATOM 8189 C C . PHE B 1 324 ? -14.828 -13.766 -9.977 1 97.31 324 PHE B C 1
ATOM 8191 O O . PHE B 1 324 ? -15.414 -12.719 -9.688 1 97.31 324 PHE B O 1
ATOM 8198 N N . ARG B 1 325 ? -14.812 -14.258 -11.242 1 96.56 325 ARG B N 1
ATOM 8199 C CA . ARG B 1 325 ? -15.312 -13.406 -12.312 1 96.56 325 ARG B CA 1
ATOM 8200 C C . ARG B 1 325 ? -16.391 -14.117 -13.117 1 96.56 325 ARG B C 1
ATOM 8202 O O . ARG B 1 325 ? -17.484 -13.578 -13.312 1 96.56 325 ARG B O 1
ATOM 8209 N N . VAL B 1 326 ? -16.172 -15.344 -13.555 1 98.12 326 VAL B N 1
ATOM 8210 C CA . VAL B 1 326 ? -17.094 -16.031 -14.445 1 98.12 326 VAL B CA 1
ATOM 8211 C C . VAL B 1 326 ? -18.328 -16.516 -13.664 1 98.12 326 VAL B C 1
ATOM 8213 O O . VAL B 1 326 ? -19.469 -16.266 -14.07 1 98.12 326 VAL B O 1
ATOM 8216 N N . HIS B 1 327 ? -18.016 -17.125 -12.508 1 98 327 HIS B N 1
ATOM 8217 C CA . HIS B 1 327 ? -19.094 -17.625 -11.656 1 98 327 HIS B CA 1
ATOM 8218 C C . HIS B 1 327 ? -18.891 -17.188 -10.211 1 98 327 HIS B C 1
ATOM 8220 O O . HIS B 1 327 ? -18.75 -18.016 -9.32 1 98 327 HIS B O 1
ATOM 8226 N N . PRO B 1 328 ? -19 -15.852 -9.992 1 97.38 328 PRO B N 1
ATOM 8227 C CA . PRO B 1 328 ? -18.859 -15.398 -8.602 1 97.38 328 PRO B CA 1
ATOM 8228 C C . PRO B 1 328 ? -19.938 -15.953 -7.688 1 97.38 328 PRO B C 1
ATOM 8230 O O . PRO B 1 328 ? -19.734 -16.094 -6.48 1 97.38 328 PRO B O 1
ATOM 8233 N N . GLU B 1 329 ? -21.109 -16.406 -8.242 1 96.31 329 GLU B N 1
ATOM 8234 C CA . GLU B 1 329 ? -22.219 -16.938 -7.461 1 96.31 329 GLU B CA 1
ATOM 8235 C C . GLU B 1 329 ? -21.875 -18.297 -6.867 1 96.31 329 GLU B C 1
ATOM 8237 O O . GLU B 1 329 ? -22.578 -18.781 -5.973 1 96.31 329 GLU B O 1
ATOM 8242 N N . TRP B 1 330 ? -20.797 -18.969 -7.387 1 97.81 330 TRP B N 1
ATOM 8243 C CA . TRP B 1 330 ? -20.359 -20.234 -6.812 1 97.81 330 TRP B CA 1
ATOM 8244 C C . TRP B 1 330 ? -19.938 -20.062 -5.359 1 97.81 330 TRP B C 1
ATOM 8246 O O . TRP B 1 330 ? -20 -21 -4.566 1 97.81 330 TRP B O 1
ATOM 8256 N N . GLN B 1 331 ? -19.516 -18.797 -5.125 1 96.62 331 GLN B N 1
ATOM 8257 C CA . GLN B 1 331 ? -19.203 -18.469 -3.74 1 96.62 331 GLN B CA 1
ATOM 8258 C C . GLN B 1 331 ? -20.438 -18.516 -2.859 1 96.62 331 GLN B C 1
ATOM 8260 O O . GLN B 1 331 ? -21.422 -17.828 -3.125 1 96.62 331 GLN B O 1
ATOM 8265 N N . GLY B 1 332 ? -20.516 -19.344 -1.948 1 95.5 332 GLY B N 1
ATOM 8266 C CA . GLY B 1 332 ? -21.672 -19.5 -1.088 1 95.5 332 GLY B CA 1
ATOM 8267 C C . GLY B 1 332 ? -22.594 -20.641 -1.512 1 95.5 332 GLY B C 1
ATOM 8268 O O . GLY B 1 332 ? -23.516 -21 -0.784 1 95.5 332 GLY B O 1
ATOM 8269 N N . ARG B 1 333 ? -22.266 -21.281 -2.666 1 95.31 333 ARG B N 1
ATOM 8270 C CA . ARG B 1 333 ? -23.094 -22.375 -3.166 1 95.31 333 ARG B CA 1
ATOM 8271 C C . ARG B 1 333 ? -22.312 -23.688 -3.197 1 95.31 333 ARG B C 1
ATOM 8273 O O . ARG B 1 333 ? -22.875 -24.75 -2.939 1 95.31 333 ARG B O 1
ATOM 8280 N N . VAL B 1 334 ? -21.078 -23.625 -3.545 1 98 334 VAL B N 1
ATOM 8281 C CA . VAL B 1 334 ? -20.25 -24.812 -3.586 1 98 334 VAL B CA 1
ATOM 8282 C C . VAL B 1 334 ? -19.812 -25.188 -2.17 1 98 334 VAL B C 1
ATOM 8284 O O . VAL B 1 334 ? -19.094 -24.422 -1.509 1 98 334 VAL B O 1
ATOM 8287 N N . ILE B 1 335 ? -20.203 -26.344 -1.761 1 97.38 335 ILE B N 1
ATOM 8288 C CA . ILE B 1 335 ? -19.984 -26.703 -0.363 1 97.38 335 ILE B CA 1
ATOM 8289 C C . ILE B 1 335 ? -18.625 -27.391 -0.21 1 97.38 335 ILE B C 1
ATOM 8291 O O . ILE B 1 335 ? -18.109 -27.516 0.904 1 97.38 335 ILE B O 1
ATOM 8295 N N . ALA B 1 336 ? -18.062 -27.875 -1.338 1 98.38 336 ALA B N 1
ATOM 8296 C CA . ALA B 1 336 ? -16.75 -28.516 -1.349 1 98.38 336 ALA B CA 1
ATOM 8297 C C . ALA B 1 336 ? -16.188 -28.578 -2.766 1 98.38 336 ALA B C 1
ATOM 8299 O O . ALA B 1 336 ? -16.922 -28.812 -3.723 1 98.38 336 ALA B O 1
ATOM 8300 N N . ASP B 1 337 ? -14.922 -28.328 -2.852 1 98.81 337 ASP B N 1
ATOM 8301 C CA . ASP B 1 337 ? -14.18 -28.562 -4.09 1 98.81 337 ASP B CA 1
ATOM 8302 C C . ASP B 1 337 ? -13.133 -29.656 -3.904 1 98.81 337 ASP B C 1
ATOM 8304 O O . ASP B 1 337 ? -12.352 -29.625 -2.951 1 98.81 337 ASP B O 1
ATOM 8308 N N . LEU B 1 338 ? -13.188 -30.625 -4.727 1 98.88 338 LEU B N 1
ATOM 8309 C CA . LEU B 1 338 ? -12.125 -31.625 -4.836 1 98.88 338 LEU B CA 1
ATOM 8310 C C . LEU B 1 338 ? -11.242 -31.344 -6.047 1 98.88 338 LEU B C 1
ATOM 8312 O O . LEU B 1 338 ? -11.594 -31.703 -7.172 1 98.88 338 LEU B O 1
ATOM 8316 N N . ASN B 1 339 ? -10.125 -30.734 -5.762 1 98.81 339 ASN B N 1
ATOM 8317 C CA . ASN B 1 339 ? -9.133 -30.469 -6.801 1 98.81 339 ASN B CA 1
ATOM 8318 C C . ASN B 1 339 ? -8.086 -31.578 -6.863 1 98.81 339 ASN B C 1
ATOM 8320 O O . ASN B 1 339 ? -7.672 -32.094 -5.828 1 98.81 339 ASN B O 1
ATOM 8324 N N . PHE B 1 340 ? -7.664 -31.906 -8.039 1 98.69 340 PHE B N 1
ATOM 8325 C CA . PHE B 1 340 ? -6.734 -33.031 -8.164 1 98.69 340 PHE B CA 1
ATOM 8326 C C . PHE B 1 340 ? -5.465 -32.594 -8.898 1 98.69 340 PHE B C 1
ATOM 8328 O O . PHE B 1 340 ? -5.508 -31.703 -9.758 1 98.69 340 PHE B O 1
ATOM 8335 N N . GLU B 1 341 ? -4.379 -33.219 -8.516 1 97.69 341 GLU B N 1
ATOM 8336 C CA . GLU B 1 341 ? -3.049 -33.031 -9.086 1 97.69 341 GLU B CA 1
ATOM 8337 C C . GLU B 1 341 ? -2.293 -34.344 -9.18 1 97.69 341 GLU B C 1
ATOM 8339 O O . GLU B 1 341 ? -2.043 -35 -8.164 1 97.69 341 GLU B O 1
ATOM 8344 N N . LEU B 1 342 ? -1.911 -34.781 -10.305 1 96.88 342 LEU B N 1
ATOM 8345 C CA . LEU B 1 342 ? -1.031 -35.938 -10.57 1 96.88 342 LEU B CA 1
ATOM 8346 C C . LEU B 1 342 ? -1.467 -37.156 -9.773 1 96.88 342 LEU B C 1
ATOM 8348 O O . LEU B 1 342 ? -0.662 -37.75 -9.047 1 96.88 342 LEU B O 1
ATOM 8352 N N . PRO B 1 343 ? -2.621 -37.656 -10.039 1 97.44 343 PRO B N 1
ATOM 8353 C CA . PRO B 1 343 ? -3.139 -38.688 -9.156 1 97.44 343 PRO B CA 1
ATOM 8354 C C . PRO B 1 343 ? -2.703 -40.094 -9.57 1 97.44 343 PRO B C 1
ATOM 8356 O O . PRO B 1 343 ? -3.051 -41.062 -8.914 1 97.44 343 PRO B O 1
ATOM 8359 N N . ALA B 1 344 ? -1.921 -40.25 -10.672 1 97.69 344 ALA B N 1
ATOM 8360 C CA . ALA B 1 344 ? -1.645 -41.594 -11.219 1 97.69 344 ALA B CA 1
ATOM 8361 C C . ALA B 1 344 ? -0.224 -42.031 -10.883 1 97.69 344 ALA B C 1
ATOM 8363 O O . ALA B 1 344 ? 0.338 -42.906 -11.555 1 97.69 344 ALA B O 1
ATOM 8364 N N . HIS B 1 345 ? 0.381 -41.406 -9.953 1 95.5 345 HIS B N 1
ATOM 8365 C CA . HIS B 1 345 ? 1.715 -41.719 -9.453 1 95.5 345 HIS B CA 1
ATOM 8366 C C . HIS B 1 345 ? 1.812 -41.469 -7.953 1 95.5 345 HIS B C 1
ATOM 8368 O O . HIS B 1 345 ? 1.287 -40.5 -7.445 1 95.5 345 HIS B O 1
ATOM 8374 N N . ALA B 1 346 ? 2.463 -42.438 -7.258 1 94.75 346 ALA B N 1
ATOM 8375 C CA . ALA B 1 346 ? 2.668 -42.281 -5.82 1 94.75 346 ALA B CA 1
ATOM 8376 C C . ALA B 1 346 ? 3.812 -41.281 -5.551 1 94.75 346 ALA B C 1
ATOM 8378 O O . ALA B 1 346 ? 4.949 -41.531 -5.969 1 94.75 346 ALA B O 1
ATOM 8379 N N . HIS B 1 347 ? 3.557 -40.281 -4.859 1 93.19 347 HIS B N 1
ATOM 8380 C CA . HIS B 1 347 ? 4.559 -39.281 -4.57 1 93.19 347 HIS B CA 1
ATOM 8381 C C . HIS B 1 347 ? 5.277 -39.562 -3.26 1 93.19 347 HIS B C 1
ATOM 8383 O O . HIS B 1 347 ? 6.344 -39 -2.994 1 93.19 347 HIS B O 1
ATOM 8389 N N . ASN B 1 348 ? 4.742 -40.312 -2.426 1 93.06 348 ASN B N 1
ATOM 8390 C CA . ASN B 1 348 ? 5.289 -40.844 -1.177 1 93.06 348 ASN B CA 1
ATOM 8391 C C . ASN B 1 348 ? 4.754 -42.25 -0.865 1 93.06 348 ASN B C 1
ATOM 8393 O O . ASN B 1 348 ? 3.934 -42.781 -1.614 1 93.06 348 ASN B O 1
ATOM 8397 N N . THR B 1 349 ? 5.234 -42.719 0.28 1 95.19 349 THR B N 1
ATOM 8398 C CA . THR B 1 349 ? 4.746 -44.031 0.69 1 95.19 349 THR B CA 1
ATOM 8399 C C . THR B 1 349 ? 3.404 -43.906 1.404 1 95.19 349 THR B C 1
ATOM 8401 O O . THR B 1 349 ? 2.695 -44.906 1.573 1 95.19 349 THR B O 1
ATOM 8404 N N . GLN B 1 350 ? 3.145 -42.75 1.777 1 96.06 350 GLN B N 1
ATOM 8405 C CA . GLN B 1 350 ? 1.858 -42.438 2.385 1 96.06 350 GLN B CA 1
ATOM 8406 C C . GLN B 1 350 ? 1.111 -41.375 1.565 1 96.06 350 GLN B C 1
ATOM 8408 O O . GLN B 1 350 ? 1.709 -40.406 1.102 1 96.06 350 GLN B O 1
ATOM 8413 N N . ASP B 1 351 ? -0.207 -41.688 1.28 1 96.25 351 ASP B N 1
ATOM 8414 C CA . ASP B 1 351 ? -1.05 -40.688 0.621 1 96.25 351 ASP B CA 1
ATOM 8415 C C . ASP B 1 351 ? -1.613 -39.688 1.63 1 96.25 351 ASP B C 1
ATOM 8417 O O . ASP B 1 351 ? -1.542 -39.938 2.84 1 96.25 351 ASP B O 1
ATOM 8421 N N . ALA B 1 352 ? -2.006 -38.562 1.151 1 96.94 352 ALA B N 1
ATOM 8422 C CA . ALA B 1 352 ? -2.643 -37.594 2.031 1 96.94 352 ALA B CA 1
ATOM 8423 C C . ALA B 1 352 ? -3.674 -36.75 1.272 1 96.94 352 ALA B C 1
ATOM 8425 O O . ALA B 1 352 ? -3.506 -36.469 0.082 1 96.94 352 ALA B O 1
ATOM 8426 N N . ILE B 1 353 ? -4.797 -36.406 1.907 1 98.12 353 ILE B N 1
ATOM 8427 C CA . ILE B 1 353 ? -5.707 -35.375 1.454 1 98.12 353 ILE B CA 1
ATOM 8428 C C . ILE B 1 353 ? -5.367 -34.031 2.148 1 98.12 353 ILE B C 1
ATOM 8430 O O . ILE B 1 353 ? -5.449 -33.938 3.375 1 98.12 353 ILE B O 1
ATOM 8434 N N . ARG B 1 354 ? -4.953 -33.094 1.396 1 97.25 354 ARG B N 1
ATOM 8435 C CA . ARG B 1 354 ? -4.676 -31.781 1.962 1 97.25 354 ARG B CA 1
ATOM 8436 C C . ARG B 1 354 ? -5.887 -30.859 1.829 1 97.25 354 ARG B C 1
ATOM 8438 O O . ARG B 1 354 ? -6.551 -30.859 0.791 1 97.25 354 ARG B O 1
ATOM 8445 N N . SER B 1 355 ? -6.168 -30.078 2.887 1 97.31 355 SER B N 1
ATOM 8446 C CA . SER B 1 355 ? -7.355 -29.234 2.904 1 97.31 355 SER B CA 1
ATOM 8447 C C . SER B 1 355 ? -7.117 -27.969 3.719 1 97.31 355 SER B C 1
ATOM 8449 O O . SER B 1 355 ? -6.016 -27.75 4.23 1 97.31 355 SER B O 1
ATOM 8451 N N . THR B 1 356 ? -8.094 -27.078 3.738 1 96.19 356 THR B N 1
ATOM 8452 C CA . THR B 1 356 ? -8.094 -25.969 4.691 1 96.19 356 THR B CA 1
ATOM 8453 C C . THR B 1 356 ? -8.297 -26.484 6.113 1 96.19 356 THR B C 1
ATOM 8455 O O . THR B 1 356 ? -8.664 -27.641 6.312 1 96.19 356 THR B O 1
ATOM 8458 N N . TYR B 1 357 ? -8.086 -25.656 7.105 1 97.12 357 TYR B N 1
ATOM 8459 C CA . TYR B 1 357 ? -8.227 -26.062 8.5 1 97.12 357 TYR B CA 1
ATOM 8460 C C . TYR B 1 357 ? -9.633 -26.578 8.781 1 97.12 357 TYR B C 1
ATOM 8462 O O . TYR B 1 357 ? -9.812 -27.562 9.508 1 97.12 357 TYR B O 1
ATOM 8470 N N . GLU B 1 358 ? -10.594 -25.953 8.188 1 98.06 358 GLU B N 1
ATOM 8471 C CA . GLU B 1 358 ? -11.992 -26.094 8.562 1 98.06 358 GLU B CA 1
ATOM 8472 C C . GLU B 1 358 ? -12.547 -27.453 8.148 1 98.06 358 GLU B C 1
ATOM 8474 O O . GLU B 1 358 ? -13.523 -27.938 8.727 1 98.06 358 GLU B O 1
ATOM 8479 N N . SER B 1 359 ? -11.891 -28.109 7.152 1 97.69 359 SER B N 1
ATOM 8480 C CA . SER B 1 359 ? -12.391 -29.375 6.656 1 97.69 359 SER B CA 1
ATOM 8481 C C . SER B 1 359 ? -11.617 -30.547 7.25 1 97.69 359 SER B C 1
ATOM 8483 O O . SER B 1 359 ? -11.961 -31.703 7.023 1 97.69 359 SER B O 1
ATOM 8485 N N . ALA B 1 360 ? -10.625 -30.312 8.023 1 97.5 360 ALA B N 1
ATOM 8486 C CA . ALA B 1 360 ? -9.633 -31.312 8.422 1 97.5 360 ALA B CA 1
ATOM 8487 C C . ALA B 1 360 ? -10.266 -32.406 9.281 1 97.5 360 ALA B C 1
ATOM 8489 O O . ALA B 1 360 ? -10 -33.594 9.086 1 97.5 360 ALA B O 1
ATOM 8490 N N . ASP B 1 361 ? -11.109 -32.062 10.234 1 96.81 361 ASP B N 1
ATOM 8491 C CA . ASP B 1 361 ? -11.672 -33.062 11.148 1 96.81 361 ASP B CA 1
ATOM 8492 C C . ASP B 1 361 ? -12.602 -34.031 10.406 1 96.81 361 ASP B C 1
ATOM 8494 O O . ASP B 1 361 ? -12.562 -35.219 10.648 1 96.81 361 ASP B O 1
ATOM 8498 N N . PHE B 1 362 ? -13.461 -33.469 9.625 1 97.75 362 PHE B N 1
ATOM 8499 C CA . PHE B 1 362 ? -14.336 -34.312 8.82 1 97.75 362 PHE B CA 1
ATOM 8500 C C . PHE B 1 362 ? -13.523 -35.281 7.984 1 97.75 362 PHE B C 1
ATOM 8502 O O . PHE B 1 362 ? -13.828 -36.469 7.945 1 97.75 362 PHE B O 1
ATOM 8509 N N . LEU B 1 363 ? -12.43 -34.781 7.309 1 98.38 363 LEU B N 1
ATOM 8510 C CA . LEU B 1 363 ? -11.602 -35.594 6.426 1 98.38 363 LEU B CA 1
ATOM 8511 C C . LEU B 1 363 ? -10.844 -36.656 7.219 1 98.38 363 LEU B C 1
ATOM 8513 O O . LEU B 1 363 ? -10.641 -37.781 6.734 1 98.38 363 LEU B O 1
ATOM 8517 N N . LYS B 1 364 ? -10.398 -36.312 8.398 1 97.88 364 LYS B N 1
ATOM 8518 C CA . LYS B 1 364 ? -9.719 -37.281 9.242 1 97.88 364 LYS B CA 1
ATOM 8519 C C . LYS B 1 364 ? -10.641 -38.438 9.586 1 97.88 364 LYS B C 1
ATOM 8521 O O . LYS B 1 364 ? -10.234 -39.594 9.516 1 97.88 364 LYS B O 1
ATOM 8526 N N . HIS B 1 365 ? -11.844 -38.094 9.961 1 96.56 365 HIS B N 1
ATOM 8527 C CA . HIS B 1 365 ? -12.82 -39.125 10.273 1 96.56 365 HIS B CA 1
ATOM 8528 C C . HIS B 1 365 ? -13.109 -40 9.047 1 96.56 365 HIS B C 1
ATOM 8530 O O . HIS B 1 365 ? -13.203 -41.219 9.156 1 96.56 365 HIS B O 1
ATOM 8536 N N . PHE B 1 366 ? -13.273 -39.406 7.957 1 97.19 366 PHE B N 1
ATOM 8537 C CA . PHE B 1 366 ? -13.492 -40.125 6.699 1 97.19 366 PHE B CA 1
ATOM 8538 C C . PHE B 1 366 ? -12.344 -41.094 6.422 1 97.19 366 PHE B C 1
ATOM 8540 O O . PHE B 1 366 ? -12.578 -42.25 6.102 1 97.19 366 PHE B O 1
ATOM 8547 N N . CYS B 1 367 ? -11.102 -40.625 6.547 1 97.44 367 CYS B N 1
ATOM 8548 C CA . CYS B 1 367 ? -9.906 -41.375 6.191 1 97.44 367 CYS B CA 1
ATOM 8549 C C . CYS B 1 367 ? -9.727 -42.562 7.113 1 97.44 367 CYS B C 1
ATOM 8551 O O . CYS B 1 367 ? -9.141 -43.594 6.719 1 97.44 367 CYS B O 1
ATOM 8553 N N . GLU B 1 368 ? -10.242 -42.5 8.312 1 95.12 368 GLU B N 1
ATOM 8554 C CA . GLU B 1 368 ? -10.133 -43.594 9.273 1 95.12 368 GLU B CA 1
ATOM 8555 C C . GLU B 1 368 ? -10.867 -44.844 8.781 1 95.12 368 GLU B C 1
ATOM 8557 O O . GLU B 1 368 ? -10.539 -45.969 9.18 1 95.12 368 GLU B O 1
ATOM 8562 N N . ASN B 1 369 ? -11.773 -44.656 7.895 1 91.19 369 ASN B N 1
ATOM 8563 C CA . ASN B 1 369 ? -12.602 -45.781 7.441 1 91.19 369 ASN B CA 1
ATOM 8564 C C . ASN B 1 369 ? -12.195 -46.25 6.047 1 91.19 369 ASN B C 1
ATOM 8566 O O . ASN B 1 369 ? -12.938 -47 5.395 1 91.19 369 ASN B O 1
ATOM 8570 N N . ILE B 1 370 ? -11.094 -45.875 5.621 1 96.56 370 ILE B N 1
ATOM 8571 C CA . ILE B 1 370 ? -10.656 -46.219 4.273 1 96.56 370 ILE B CA 1
ATOM 8572 C C . ILE B 1 370 ? -9.609 -47.312 4.332 1 96.56 370 ILE B C 1
ATOM 8574 O O . ILE B 1 370 ? -8.641 -47.219 5.078 1 96.56 370 ILE B O 1
ATOM 8578 N N . THR B 1 371 ? -9.82 -48.344 3.605 1 94.44 371 THR B N 1
ATOM 8579 C CA . THR B 1 371 ? -8.797 -49.375 3.396 1 94.44 371 THR B CA 1
ATOM 8580 C C . THR B 1 371 ? -7.887 -49 2.23 1 94.44 371 THR B C 1
ATOM 8582 O O . THR B 1 371 ? -8.344 -48.875 1.089 1 94.44 371 THR B O 1
ATOM 8585 N N . VAL B 1 372 ? -6.629 -48.875 2.496 1 97.31 372 VAL B N 1
ATOM 8586 C CA . VAL B 1 372 ? -5.672 -48.469 1.478 1 97.31 372 VAL B CA 1
ATOM 8587 C C . VAL B 1 372 ? -4.887 -49.688 0.979 1 97.31 372 VAL B C 1
ATOM 8589 O O . VAL B 1 372 ? -4.242 -50.375 1.765 1 97.31 372 VAL B O 1
ATOM 8592 N N . PRO B 1 373 ? -4.941 -49.906 -0.286 1 97.19 373 PRO B N 1
ATOM 8593 C CA . PRO B 1 373 ? -4.145 -51.031 -0.815 1 97.19 373 PRO B CA 1
ATOM 8594 C C . PRO B 1 373 ? -2.643 -50.812 -0.63 1 97.19 373 PRO B C 1
ATOM 8596 O O . PRO B 1 373 ? -2.123 -49.75 -0.951 1 97.19 373 PRO B O 1
ATOM 8599 N N . LYS B 1 374 ? -1.881 -51.812 -0.214 1 96.94 374 LYS B N 1
ATOM 8600 C CA . LYS B 1 374 ? -0.445 -51.719 0.03 1 96.94 374 LYS B CA 1
ATOM 8601 C C . LYS B 1 374 ? 0.319 -51.469 -1.269 1 96.94 374 LYS B C 1
ATOM 8603 O O . LYS B 1 374 ? 1.381 -50.844 -1.264 1 96.94 374 LYS B O 1
ATOM 8608 N N . GLU B 1 375 ? -0.263 -51.938 -2.328 1 96.38 375 GLU B N 1
ATOM 8609 C CA . GLU B 1 375 ? 0.366 -51.75 -3.633 1 96.38 375 GLU B CA 1
ATOM 8610 C C . GLU B 1 375 ? 0.358 -50.281 -4.059 1 96.38 375 GLU B C 1
ATOM 8612 O O . GLU B 1 375 ? 1.211 -49.844 -4.836 1 96.38 375 GLU B O 1
ATOM 8617 N N . ALA B 1 376 ? -0.569 -49.562 -3.545 1 96.5 376 ALA B N 1
ATOM 8618 C CA . ALA B 1 376 ? -0.659 -48.125 -3.867 1 96.5 376 ALA B CA 1
ATOM 8619 C C . ALA B 1 376 ? 0.115 -47.281 -2.855 1 96.5 376 ALA B C 1
ATOM 8621 O O . ALA B 1 376 ? 1.043 -46.562 -3.223 1 96.5 376 ALA B O 1
ATOM 8622 N N . TYR B 1 377 ? -0.26 -47.531 -1.562 1 96.94 377 TYR B N 1
ATOM 8623 C CA . TYR B 1 377 ? 0.381 -46.75 -0.494 1 96.94 377 TYR B CA 1
ATOM 8624 C C . TYR B 1 377 ? 0.619 -47.625 0.73 1 96.94 377 TYR B C 1
ATOM 8626 O O . TYR B 1 377 ? -0.25 -47.75 1.598 1 96.94 377 TYR B O 1
ATOM 8634 N N . PRO B 1 378 ? 1.859 -48.062 0.892 1 97.06 378 PRO B N 1
ATOM 8635 C CA . PRO B 1 378 ? 2.143 -49 1.98 1 97.06 378 PRO B CA 1
ATOM 8636 C C . PRO B 1 378 ? 1.961 -48.375 3.361 1 97.06 378 PRO B C 1
ATOM 8638 O O . PRO B 1 378 ? 1.655 -49.094 4.328 1 97.06 378 PRO B O 1
ATOM 8641 N N . ASP B 1 379 ? 2.105 -47.031 3.492 1 96.5 379 ASP B N 1
ATOM 8642 C CA . ASP B 1 379 ? 2.043 -46.406 4.801 1 96.5 379 ASP B CA 1
ATOM 8643 C C . ASP B 1 379 ? 0.678 -45.75 5.031 1 96.5 379 ASP B C 1
ATOM 8645 O O . ASP B 1 379 ? 0.494 -45 5.992 1 96.5 379 ASP B O 1
ATOM 8649 N N . GLY B 1 380 ? -0.223 -45.906 4.09 1 96.81 380 GLY B N 1
ATOM 8650 C CA . GLY B 1 380 ? -1.617 -45.562 4.32 1 96.81 380 GLY B CA 1
ATOM 8651 C C . GLY B 1 380 ? -1.97 -44.156 3.863 1 96.81 380 GLY B C 1
ATOM 8652 O O . GLY B 1 380 ? -1.52 -43.719 2.805 1 96.81 380 GLY B O 1
ATOM 8653 N N . LEU B 1 381 ? -2.984 -43.594 4.539 1 97.5 381 LEU B N 1
ATOM 8654 C CA . LEU B 1 381 ? -3.623 -42.344 4.152 1 97.5 381 LEU B CA 1
ATOM 8655 C C . LEU B 1 381 ? -3.754 -41.406 5.352 1 97.5 381 LEU B C 1
ATOM 8657 O O . LEU B 1 381 ? -4.086 -41.844 6.453 1 97.5 381 LEU B O 1
ATOM 8661 N N . THR B 1 382 ? -3.373 -40.125 5.148 1 96.88 382 THR B N 1
ATOM 8662 C CA . THR B 1 382 ? -3.5 -39.125 6.215 1 96.88 382 THR B CA 1
ATOM 8663 C C . THR B 1 382 ? -4.152 -37.844 5.695 1 96.88 382 THR B C 1
ATOM 8665 O O . THR B 1 382 ? -4.613 -37.812 4.551 1 96.88 382 THR B O 1
ATOM 8668 N N . VAL B 1 383 ? -4.371 -36.875 6.578 1 97.81 383 VAL B N 1
ATOM 8669 C CA . VAL B 1 383 ? -4.93 -35.594 6.227 1 97.81 383 VAL B CA 1
ATOM 8670 C C . VAL B 1 383 ? -3.949 -34.469 6.609 1 97.81 383 VAL B C 1
ATOM 8672 O O . VAL B 1 383 ? -3.33 -34.531 7.676 1 97.81 383 VAL B O 1
ATOM 8675 N N . LEU B 1 384 ? -3.717 -33.562 5.719 1 96.19 384 LEU B N 1
ATOM 8676 C CA . LEU B 1 384 ? -2.824 -32.438 5.957 1 96.19 384 LEU B CA 1
ATOM 8677 C C . LEU B 1 384 ? -3.584 -31.109 5.875 1 96.19 384 LEU B C 1
ATOM 8679 O O . LEU B 1 384 ? -4.551 -30.984 5.117 1 96.19 384 LEU B O 1
ATOM 8683 N N . ALA B 1 385 ? -3.275 -30.156 6.625 1 95.38 385 ALA B N 1
ATOM 8684 C CA . ALA B 1 385 ? -3.775 -28.781 6.613 1 95.38 385 ALA B CA 1
ATOM 8685 C C . ALA B 1 385 ? -2.717 -27.812 7.117 1 95.38 385 ALA B C 1
ATOM 8687 O O . ALA B 1 385 ? -1.891 -28.156 7.961 1 95.38 385 ALA B O 1
ATOM 8688 N N . PRO B 1 386 ? -2.633 -26.578 6.668 1 94.94 386 PRO B N 1
ATOM 8689 C CA . PRO B 1 386 ? -3.562 -25.953 5.715 1 94.94 386 PRO B CA 1
ATOM 8690 C C . PRO B 1 386 ? -3.184 -26.234 4.262 1 94.94 386 PRO B C 1
ATOM 8692 O O . PRO B 1 386 ? -2.18 -26.891 3.996 1 94.94 386 PRO B O 1
ATOM 8695 N N . ILE B 1 387 ? -4 -25.703 3.336 1 94.12 387 ILE B N 1
ATOM 8696 C CA . ILE B 1 387 ? -3.699 -25.781 1.911 1 94.12 387 ILE B CA 1
ATOM 8697 C C . ILE B 1 387 ? -2.42 -25 1.609 1 94.12 387 ILE B C 1
ATOM 8699 O O . ILE B 1 387 ? -2.016 -24.125 2.387 1 94.12 387 ILE B O 1
ATOM 8703 N N . GLU B 1 388 ? -1.734 -25.312 0.56 1 94.5 388 GLU B N 1
ATOM 8704 C CA . GLU B 1 388 ? -0.524 -24.656 0.084 1 94.5 388 GLU B CA 1
ATOM 8705 C C . GLU B 1 388 ? -0.772 -23.938 -1.241 1 94.5 388 GLU B C 1
ATOM 8707 O O . GLU B 1 388 ? -1.843 -24.078 -1.836 1 94.5 388 GLU B O 1
ATOM 8712 N N . THR B 1 389 ? 0.173 -23.125 -1.648 1 95.69 389 THR B N 1
ATOM 8713 C CA . THR B 1 389 ? 0.048 -22.359 -2.881 1 95.69 389 THR B CA 1
ATOM 8714 C C . THR B 1 389 ? 0.702 -23.094 -4.047 1 95.69 389 THR B C 1
ATOM 8716 O O . THR B 1 389 ? 1.492 -22.516 -4.793 1 95.69 389 THR B O 1
ATOM 8719 N N . TRP B 1 390 ? 0.243 -24.297 -4.316 1 93.5 390 TRP B N 1
ATOM 8720 C CA . TRP B 1 390 ? 0.897 -25.094 -5.348 1 93.5 390 TRP B CA 1
ATOM 8721 C C . TRP B 1 390 ? -0.092 -25.5 -6.434 1 93.5 390 TRP B C 1
ATOM 8723 O O . TRP B 1 390 ? 0.307 -25.984 -7.5 1 93.5 390 TRP B O 1
ATOM 8733 N N . SER B 1 391 ? -1.383 -25.312 -6.109 1 96.25 391 SER B N 1
ATOM 8734 C CA . SER B 1 391 ? -2.381 -25.766 -7.078 1 96.25 391 SER B CA 1
ATOM 8735 C C . SER B 1 391 ? -3.643 -24.906 -7.004 1 96.25 391 SER B C 1
ATOM 8737 O O . SER B 1 391 ? -3.756 -24.031 -6.145 1 96.25 391 SER B O 1
ATOM 8739 N N . ASP B 1 392 ? -4.566 -25.203 -7.836 1 98.44 392 ASP B N 1
ATOM 8740 C CA . ASP B 1 392 ? -5.754 -24.375 -8.055 1 98.44 392 ASP B CA 1
ATOM 8741 C C . ASP B 1 392 ? -6.617 -24.328 -6.797 1 98.44 392 ASP B C 1
ATOM 8743 O O . ASP B 1 392 ? -7.422 -23.406 -6.633 1 98.44 392 ASP B O 1
ATOM 8747 N N . ASP B 1 393 ? -6.457 -25.281 -5.93 1 98.06 393 ASP B N 1
ATOM 8748 C CA . ASP B 1 393 ? -7.293 -25.344 -4.734 1 98.06 393 ASP B CA 1
ATOM 8749 C C . ASP B 1 393 ? -7.098 -24.094 -3.871 1 98.06 393 ASP B C 1
ATOM 8751 O O . ASP B 1 393 ? -8.008 -23.688 -3.146 1 98.06 393 ASP B O 1
ATOM 8755 N N . PHE B 1 394 ? -5.969 -23.484 -3.924 1 98 394 PHE B N 1
ATOM 8756 C CA . PHE B 1 394 ? -5.742 -22.281 -3.137 1 98 394 PHE B CA 1
ATOM 8757 C C . PHE B 1 394 ? -6.641 -21.141 -3.615 1 98 394 PHE B C 1
ATOM 8759 O O . PHE B 1 394 ? -7.305 -20.484 -2.811 1 98 394 PHE B O 1
ATOM 8766 N N . SER B 1 395 ? -6.637 -20.875 -4.953 1 98.19 395 SER B N 1
ATOM 8767 C CA . SER B 1 395 ? -7.508 -19.844 -5.527 1 98.19 395 SER B CA 1
ATOM 8768 C C . SER B 1 395 ? -8.969 -20.109 -5.172 1 98.19 395 SER B C 1
ATOM 8770 O O . SER B 1 395 ? -9.711 -19.172 -4.859 1 98.19 395 SER B O 1
ATOM 8772 N N . ILE B 1 396 ? -9.328 -21.312 -5.188 1 98.75 396 ILE B N 1
ATOM 8773 C CA . ILE B 1 396 ? -10.711 -21.672 -4.91 1 98.75 396 ILE B CA 1
ATOM 8774 C C . ILE B 1 396 ? -11.016 -21.469 -3.43 1 98.75 396 ILE B C 1
ATOM 8776 O O . ILE B 1 396 ? -12.055 -20.906 -3.078 1 98.75 396 ILE B O 1
ATOM 8780 N N . ALA B 1 397 ? -10.07 -21.797 -2.609 1 98.56 397 ALA B N 1
ATOM 8781 C CA . ALA B 1 397 ? -10.281 -21.656 -1.171 1 98.56 397 ALA B CA 1
ATOM 8782 C C . ALA B 1 397 ? -10.422 -20.188 -0.785 1 98.56 397 ALA B C 1
ATOM 8784 O O . ALA B 1 397 ? -11.328 -19.828 -0.031 1 98.56 397 ALA B O 1
ATOM 8785 N N . ILE B 1 398 ? -9.586 -19.328 -1.292 1 97.94 398 ILE B N 1
ATOM 8786 C CA . ILE B 1 398 ? -9.586 -17.922 -0.856 1 97.94 398 ILE B CA 1
ATOM 8787 C C . ILE B 1 398 ? -10.82 -17.219 -1.41 1 97.94 398 ILE B C 1
ATOM 8789 O O . ILE B 1 398 ? -11.133 -16.094 -0.994 1 97.94 398 ILE B O 1
ATOM 8793 N N . SER B 1 399 ? -11.516 -17.844 -2.361 1 98.12 399 SER B N 1
ATOM 8794 C CA . SER B 1 399 ? -12.758 -17.266 -2.871 1 98.12 399 SER B CA 1
ATOM 8795 C C . SER B 1 399 ? -13.914 -17.516 -1.911 1 98.12 399 SER B C 1
ATOM 8797 O O . SER B 1 399 ? -14.984 -16.922 -2.043 1 98.12 399 SER B O 1
ATOM 8799 N N . GLY B 1 400 ? -13.734 -18.484 -0.958 1 98.25 400 GLY B N 1
ATOM 8800 C CA . GLY B 1 400 ? -14.781 -18.828 -0.014 1 98.25 400 GLY B CA 1
ATOM 8801 C C . GLY B 1 400 ? -15.367 -20.203 -0.244 1 98.25 400 GLY B C 1
ATOM 8802 O O . GLY B 1 400 ? -16.391 -20.562 0.34 1 98.25 400 GLY B O 1
ATOM 8803 N N . ILE B 1 401 ? -14.727 -21.047 -1.044 1 98.62 401 ILE B N 1
ATOM 8804 C CA . ILE B 1 401 ? -15.133 -22.422 -1.302 1 98.62 401 ILE B CA 1
ATOM 8805 C C . ILE B 1 401 ? -14.164 -23.391 -0.614 1 98.62 401 ILE B C 1
ATOM 8807 O O . ILE B 1 401 ? -12.984 -23.438 -0.96 1 98.62 401 ILE B O 1
ATOM 8811 N N . PRO B 1 402 ? -14.648 -24.141 0.351 1 98.38 402 PRO B N 1
ATOM 8812 C CA . PRO B 1 402 ? -13.742 -25.141 0.936 1 98.38 402 PRO B CA 1
ATOM 8813 C C . PRO B 1 402 ? -13.172 -26.109 -0.102 1 98.38 402 PRO B C 1
ATOM 8815 O O . PRO B 1 402 ? -13.93 -26.688 -0.888 1 98.38 402 PRO B O 1
ATOM 8818 N N . SER B 1 403 ? -11.852 -26.234 -0.115 1 98.38 403 SER B N 1
ATOM 8819 C CA . SER B 1 403 ? -11.242 -27.016 -1.179 1 98.38 403 SER B CA 1
ATOM 8820 C C . SER B 1 403 ? -10.219 -28 -0.618 1 98.38 403 SER B C 1
ATOM 8822 O O . SER B 1 403 ? -9.695 -27.797 0.481 1 98.38 403 SER B O 1
ATOM 8824 N N . THR B 1 404 ? -9.977 -29.047 -1.319 1 98.38 404 THR B N 1
ATOM 8825 C CA . THR B 1 404 ? -8.977 -30.062 -1.021 1 98.38 404 THR B CA 1
ATOM 8826 C C . THR B 1 404 ? -8.133 -30.375 -2.252 1 98.38 404 THR B C 1
ATOM 8828 O O . THR B 1 404 ? -8.484 -29.984 -3.367 1 98.38 404 THR B O 1
ATOM 8831 N N . VAL B 1 405 ? -7.02 -30.984 -1.968 1 98.19 405 VAL B N 1
ATOM 8832 C CA . VAL B 1 405 ? -6.195 -31.516 -3.049 1 98.19 405 VAL B CA 1
ATOM 8833 C C . VAL B 1 405 ? -5.477 -32.781 -2.582 1 98.19 405 VAL B C 1
ATOM 8835 O O . VAL B 1 405 ? -5.16 -32.906 -1.397 1 98.19 405 VAL B O 1
ATOM 8838 N N . ASN B 1 406 ? -5.359 -33.719 -3.451 1 96.44 406 ASN B N 1
ATOM 8839 C CA . ASN B 1 406 ? -4.5 -34.844 -3.107 1 96.44 406 ASN B CA 1
ATOM 8840 C C . ASN B 1 406 ? -3.047 -34.406 -2.934 1 96.44 406 ASN B C 1
ATOM 8842 O O . ASN B 1 406 ? -2.596 -33.469 -3.58 1 96.44 406 ASN B O 1
ATOM 8846 N N . ASP B 1 407 ? -2.359 -35.062 -2.08 1 87.44 407 ASP B N 1
ATOM 8847 C CA . ASP B 1 407 ? -0.973 -34.688 -1.822 1 87.44 407 ASP B CA 1
ATOM 8848 C C . ASP B 1 407 ? -0.077 -35.031 -3.006 1 87.44 407 ASP B C 1
ATOM 8850 O O . ASP B 1 407 ? -0.178 -36.125 -3.562 1 87.44 407 ASP B O 1
ATOM 8854 N N . PHE B 1 408 ? 0.798 -34.094 -3.365 1 86.38 408 PHE B N 1
ATOM 8855 C CA . PHE B 1 408 ? 1.67 -34.312 -4.516 1 86.38 408 PHE B CA 1
ATOM 8856 C C . PHE B 1 408 ? 2.965 -33.531 -4.363 1 86.38 408 PHE B C 1
ATOM 8858 O O . PHE B 1 408 ? 3.951 -33.812 -5.051 1 86.38 408 PHE B O 1
ATOM 8865 N N . SER B 1 409 ? 3.08 -32.594 -3.465 1 75.44 409 SER B N 1
ATOM 8866 C CA . SER B 1 409 ? 4.062 -31.5 -3.516 1 75.44 409 SER B CA 1
ATOM 8867 C C . SER B 1 409 ? 5.395 -31.938 -2.912 1 75.44 409 SER B C 1
ATOM 8869 O O . SER B 1 409 ? 6.434 -31.344 -3.186 1 75.44 409 SER B O 1
ATOM 8871 N N . ALA B 1 410 ? 5.527 -33 -2.211 1 75.44 410 ALA B N 1
ATOM 8872 C CA . ALA B 1 410 ? 6.762 -33.312 -1.495 1 75.44 410 ALA B CA 1
ATOM 8873 C C . ALA B 1 410 ? 7.398 -34.594 -2.012 1 75.44 410 ALA B C 1
ATOM 8875 O O . ALA B 1 410 ? 8.422 -35.031 -1.492 1 75.44 410 ALA B O 1
ATOM 8876 N N . GLY B 1 411 ? 7.066 -35.125 -3.098 1 81.25 411 GLY B N 1
ATOM 8877 C CA . GLY B 1 411 ? 7.598 -36.406 -3.49 1 81.25 411 GLY B CA 1
ATOM 8878 C C . GLY B 1 411 ? 8.742 -36.312 -4.477 1 81.25 411 GLY B C 1
ATOM 8879 O O . GLY B 1 411 ? 8.984 -35.25 -5.051 1 81.25 411 GLY B O 1
ATOM 8880 N N . PRO B 1 412 ? 9.469 -37.312 -4.578 1 89.06 412 PRO B N 1
ATOM 8881 C CA . PRO B 1 412 ? 10.625 -37.312 -5.477 1 89.06 412 PRO B CA 1
ATOM 8882 C C . PRO B 1 412 ? 10.258 -36.969 -6.918 1 89.06 412 PRO B C 1
ATOM 8884 O O . PRO B 1 412 ? 11.094 -36.438 -7.66 1 89.06 412 PRO B O 1
ATOM 8887 N N . PHE B 1 413 ? 9.016 -37.25 -7.297 1 92.56 413 PHE B N 1
ATOM 8888 C CA . PHE B 1 413 ? 8.562 -36.938 -8.648 1 92.56 413 PHE B CA 1
ATOM 8889 C C . PHE B 1 413 ? 8.781 -35.469 -8.969 1 92.56 413 PHE B C 1
ATOM 8891 O O . PHE B 1 413 ? 9.125 -35.125 -10.102 1 92.56 413 PHE B O 1
ATOM 8898 N N . MET B 1 414 ? 8.648 -34.656 -8.008 1 92.12 414 MET B N 1
ATOM 8899 C CA . MET B 1 414 ? 8.789 -33.219 -8.195 1 92.12 414 MET B CA 1
ATOM 8900 C C . MET B 1 414 ? 10.227 -32.844 -8.562 1 92.12 414 MET B C 1
ATOM 8902 O O . MET B 1 414 ? 10.453 -31.922 -9.352 1 92.12 414 MET B O 1
ATOM 8906 N N . GLU B 1 415 ? 11.156 -33.562 -8.094 1 93.62 415 GLU B N 1
ATOM 8907 C CA . GLU B 1 415 ? 12.562 -33.281 -8.336 1 93.62 415 GLU B CA 1
ATOM 8908 C C . GLU B 1 415 ? 13.039 -33.938 -9.641 1 93.62 415 GLU B C 1
ATOM 8910 O O . GLU B 1 415 ? 13.938 -33.406 -10.305 1 93.62 415 GLU B O 1
ATOM 8915 N N . THR B 1 416 ? 12.383 -34.969 -10 1 94.5 416 THR B N 1
ATOM 8916 C CA . THR B 1 416 ? 12.93 -35.781 -11.086 1 94.5 416 THR B CA 1
ATOM 8917 C C . THR B 1 416 ? 12.172 -35.531 -12.383 1 94.5 416 THR B C 1
ATOM 8919 O O . THR B 1 416 ? 12.773 -35.188 -13.406 1 94.5 416 THR B O 1
ATOM 8922 N N . HIS B 1 417 ? 10.812 -35.625 -12.375 1 95.06 417 HIS B N 1
ATOM 8923 C CA . HIS B 1 417 ? 10.031 -35.719 -13.609 1 95.06 417 HIS B CA 1
ATOM 8924 C C . HIS B 1 417 ? 9.211 -34.438 -13.828 1 95.06 417 HIS B C 1
ATOM 8926 O O . HIS B 1 417 ? 8.898 -34.094 -14.969 1 95.06 417 HIS B O 1
ATOM 8932 N N . TYR B 1 418 ? 8.867 -33.844 -12.734 1 94.69 418 TYR B N 1
ATOM 8933 C CA . TYR B 1 418 ? 7.922 -32.75 -12.758 1 94.69 418 TYR B CA 1
ATOM 8934 C C . TYR B 1 418 ? 8.391 -31.641 -13.703 1 94.69 418 TYR B C 1
ATOM 8936 O O . TYR B 1 418 ? 9.555 -31.25 -13.688 1 94.69 418 TYR B O 1
ATOM 8944 N N . HIS B 1 419 ? 7.473 -31.203 -14.625 1 96.19 419 HIS B N 1
ATOM 8945 C CA . HIS B 1 419 ? 7.719 -30.078 -15.539 1 96.19 419 HIS B CA 1
ATOM 8946 C C . HIS B 1 419 ? 8.906 -30.359 -16.453 1 96.19 419 HIS B C 1
ATOM 8948 O O . HIS B 1 419 ? 9.773 -29.5 -16.625 1 96.19 419 HIS B O 1
ATOM 8954 N N . SER B 1 420 ? 8.992 -31.594 -16.922 1 97.19 420 SER B N 1
ATOM 8955 C CA . SER B 1 420 ? 9.953 -32.062 -17.922 1 97.19 420 SER B CA 1
ATOM 8956 C C . SER B 1 420 ? 9.281 -32.906 -18.969 1 97.19 420 SER B C 1
ATOM 8958 O O . SER B 1 420 ? 8.125 -33.312 -18.812 1 97.19 420 SER B O 1
ATOM 8960 N N . GLN B 1 421 ? 10.016 -33.188 -20.016 1 96.81 421 GLN B N 1
ATOM 8961 C CA . GLN B 1 421 ? 9.477 -34.031 -21.094 1 96.81 421 GLN B CA 1
ATOM 8962 C C . GLN B 1 421 ? 9.359 -35.469 -20.641 1 96.81 421 GLN B C 1
ATOM 8964 O O . GLN B 1 421 ? 8.789 -36.312 -21.359 1 96.81 421 GLN B O 1
ATOM 8969 N N . TYR B 1 422 ? 9.727 -35.75 -19.422 1 96.62 422 TYR B N 1
ATOM 8970 C CA . TYR B 1 422 ? 9.633 -37.094 -18.906 1 96.62 422 TYR B CA 1
ATOM 8971 C C . TYR B 1 422 ? 8.352 -37.281 -18.094 1 96.62 422 TYR B C 1
ATOM 8973 O O . TYR B 1 422 ? 8.086 -38.375 -17.594 1 96.62 422 TYR B O 1
ATOM 8981 N N . ASP B 1 423 ? 7.59 -36.312 -17.953 1 96.69 423 ASP B N 1
ATOM 8982 C CA . ASP B 1 423 ? 6.223 -36.469 -17.469 1 96.69 423 ASP B CA 1
ATOM 8983 C C . ASP B 1 423 ? 5.332 -37.094 -18.547 1 96.69 423 ASP B C 1
ATOM 8985 O O . ASP B 1 423 ? 4.551 -36.406 -19.188 1 96.69 423 ASP B O 1
ATOM 8989 N N . ASN B 1 424 ? 5.449 -38.375 -18.656 1 94.94 424 ASN B N 1
ATOM 8990 C CA . ASN B 1 424 ? 4.746 -39.156 -19.656 1 94.94 424 ASN B CA 1
ATOM 8991 C C . ASN B 1 424 ? 4.227 -40.469 -19.062 1 94.94 424 ASN B C 1
ATOM 8993 O O . ASN B 1 424 ? 4.23 -40.656 -17.844 1 94.94 424 ASN B O 1
ATOM 8997 N N . GLU B 1 425 ? 3.746 -41.344 -19.922 1 95.44 425 GLU B N 1
ATOM 8998 C CA . GLU B 1 425 ? 3.012 -42.531 -19.453 1 95.44 425 GLU B CA 1
ATOM 8999 C C . GLU B 1 425 ? 3.961 -43.594 -18.922 1 95.44 425 GLU B C 1
ATOM 9001 O O . GLU B 1 425 ? 3.529 -44.531 -18.266 1 95.44 425 GLU B O 1
ATOM 9006 N N . GLU B 1 426 ? 5.25 -43.406 -19.094 1 94.44 426 GLU B N 1
ATOM 9007 C CA . GLU B 1 426 ? 6.223 -44.406 -18.688 1 94.44 426 GLU B CA 1
ATOM 9008 C C . GLU B 1 426 ? 6.223 -44.594 -17.172 1 94.44 426 GLU B C 1
ATOM 9010 O O . GLU B 1 426 ? 6.605 -45.656 -16.656 1 94.44 426 GLU B O 1
ATOM 9015 N N . PHE B 1 427 ? 5.711 -43.688 -16.484 1 91.88 427 PHE B N 1
ATOM 9016 C CA . PHE B 1 427 ? 5.73 -43.75 -15.031 1 91.88 427 PHE B CA 1
ATOM 9017 C C . PHE B 1 427 ? 4.316 -43.844 -14.469 1 91.88 427 PHE B C 1
ATOM 9019 O O . PHE B 1 427 ? 4.07 -43.5 -13.32 1 91.88 427 PHE B O 1
ATOM 9026 N N . TYR B 1 428 ? 3.508 -44.281 -15.25 1 96.94 428 TYR B N 1
ATOM 9027 C CA . TYR B 1 428 ? 2.121 -44.562 -14.891 1 96.94 428 TYR B CA 1
ATOM 9028 C C . TYR B 1 428 ? 2.033 -45.688 -13.883 1 96.94 428 TYR B C 1
ATOM 9030 O O . TYR B 1 428 ? 2.65 -46.75 -14.07 1 96.94 428 TYR B O 1
ATOM 9038 N N . GLN B 1 429 ? 1.277 -45.5 -12.789 1 97.12 429 GLN B N 1
ATOM 9039 C CA . GLN B 1 429 ? 1.018 -46.531 -11.797 1 97.12 429 GLN B CA 1
ATOM 9040 C C . GLN B 1 429 ? -0.48 -46.781 -11.648 1 97.12 429 GLN B C 1
ATOM 9042 O O . GLN B 1 429 ? -1.157 -46.094 -10.883 1 97.12 429 GLN B O 1
ATOM 9047 N N . GLU B 1 430 ? -0.946 -47.812 -12.133 1 97.69 430 GLU B N 1
ATOM 9048 C CA . GLU B 1 430 ? -2.377 -48.094 -12.227 1 97.69 430 GLU B CA 1
ATOM 9049 C C . GLU B 1 430 ? -2.984 -48.312 -10.844 1 97.69 430 GLU B C 1
ATOM 9051 O O . GLU B 1 430 ? -4.121 -47.906 -10.586 1 97.69 430 GLU B O 1
ATOM 9056 N N . ALA B 1 431 ? -2.27 -48.969 -9.945 1 97.62 431 ALA B N 1
ATOM 9057 C CA . ALA B 1 431 ? -2.793 -49.219 -8.602 1 97.62 431 ALA B CA 1
ATOM 9058 C C . ALA B 1 431 ? -3.062 -47.906 -7.867 1 97.62 431 ALA B C 1
ATOM 9060 O O . ALA B 1 431 ? -4.047 -47.812 -7.133 1 97.62 431 ALA B O 1
ATOM 9061 N N . VAL B 1 432 ? -2.162 -47.031 -8.039 1 97.69 432 VAL B N 1
ATOM 9062 C CA . VAL B 1 432 ? -2.305 -45.719 -7.414 1 97.69 432 VAL B CA 1
ATOM 9063 C C . VAL B 1 432 ? -3.486 -44.969 -8.031 1 97.69 432 VAL B C 1
ATOM 9065 O O . VAL B 1 432 ? -4.309 -44.406 -7.32 1 97.69 432 VAL B O 1
ATOM 9068 N N . TYR B 1 433 ? -3.553 -45.031 -9.352 1 98.56 433 TYR B N 1
ATOM 9069 C CA . TYR B 1 433 ? -4.621 -44.375 -10.094 1 98.56 433 TYR B CA 1
ATOM 9070 C C . TYR B 1 433 ? -5.984 -44.938 -9.703 1 98.56 433 TYR B C 1
ATOM 9072 O O . TYR B 1 433 ? -6.926 -44.156 -9.461 1 98.56 433 TYR B O 1
ATOM 9080 N N . ARG B 1 434 ? -6.105 -46.188 -9.602 1 98.31 434 ARG B N 1
ATOM 9081 C CA . ARG B 1 434 ? -7.336 -46.844 -9.195 1 98.31 434 ARG B CA 1
ATOM 9082 C C . ARG B 1 434 ? -7.719 -46.469 -7.77 1 98.31 434 ARG B C 1
ATOM 9084 O O . ARG B 1 434 ? -8.883 -46.188 -7.492 1 98.31 434 ARG B O 1
ATOM 9091 N N . PHE B 1 435 ? -6.766 -46.531 -6.91 1 98.19 435 PHE B N 1
ATOM 9092 C CA . PHE B 1 435 ? -7.027 -46.188 -5.523 1 98.19 435 PHE B CA 1
ATOM 9093 C C . PHE B 1 435 ? -7.617 -44.781 -5.43 1 98.19 435 PHE B C 1
ATOM 9095 O O . PHE B 1 435 ? -8.602 -44.562 -4.723 1 98.19 435 PHE B O 1
ATOM 9102 N N . HIS B 1 436 ? -7.027 -43.844 -6.137 1 98.69 436 HIS B N 1
ATOM 9103 C CA . HIS B 1 436 ? -7.508 -42.469 -6.086 1 98.69 436 HIS B CA 1
ATOM 9104 C C . HIS B 1 436 ? -8.914 -42.344 -6.668 1 98.69 436 HIS B C 1
ATOM 9106 O O . HIS B 1 436 ? -9.742 -41.594 -6.16 1 98.69 436 HIS B O 1
ATOM 9112 N N . HIS B 1 437 ? -9.219 -43.094 -7.762 1 98.75 437 HIS B N 1
ATOM 9113 C CA . HIS B 1 437 ? -10.586 -43.125 -8.273 1 98.75 437 HIS B CA 1
ATOM 9114 C C . HIS B 1 437 ? -11.562 -43.562 -7.191 1 98.75 437 HIS B C 1
ATOM 9116 O O . HIS B 1 437 ? -12.609 -42.938 -7 1 98.75 437 HIS B O 1
ATOM 9122 N N . GLU B 1 438 ? -11.195 -44.594 -6.527 1 98.44 438 GLU B N 1
ATOM 9123 C CA . GLU B 1 438 ? -12.078 -45.156 -5.516 1 98.44 438 GLU B CA 1
ATOM 9124 C C . GLU B 1 438 ? -12.219 -44.25 -4.312 1 98.44 438 GLU B C 1
ATOM 9126 O O . GLU B 1 438 ? -13.328 -44.031 -3.822 1 98.44 438 GLU B O 1
ATOM 9131 N N . LEU B 1 439 ? -11.102 -43.75 -3.828 1 98.5 439 LEU B N 1
ATOM 9132 C CA . LEU B 1 439 ? -11.078 -42.875 -2.656 1 98.5 439 LEU B CA 1
ATOM 9133 C C . LEU B 1 439 ? -11.961 -41.656 -2.869 1 98.5 439 LEU B C 1
ATOM 9135 O O . LEU B 1 439 ? -12.789 -41.344 -2.02 1 98.5 439 LEU B O 1
ATOM 9139 N N . TYR B 1 440 ? -11.836 -41 -3.988 1 98.69 440 TYR B N 1
ATOM 9140 C CA . TYR B 1 440 ? -12.508 -39.719 -4.176 1 98.69 440 TYR B CA 1
ATOM 9141 C C . TYR B 1 440 ? -13.93 -39.938 -4.68 1 98.69 440 TYR B C 1
ATOM 9143 O O . TYR B 1 440 ? -14.773 -39.031 -4.539 1 98.69 440 TYR B O 1
ATOM 9151 N N . THR B 1 441 ? -14.242 -41.094 -5.27 1 98.69 441 THR B N 1
ATOM 9152 C CA . THR B 1 441 ? -15.641 -41.469 -5.457 1 98.69 441 THR B CA 1
ATOM 9153 C C . THR B 1 441 ? -16.344 -41.594 -4.113 1 98.69 441 THR B C 1
ATOM 9155 O O . THR B 1 441 ? -17.453 -41.094 -3.924 1 98.69 441 THR B O 1
ATOM 9158 N N . ARG B 1 442 ? -15.672 -42.344 -3.184 1 98.12 442 ARG B N 1
ATOM 9159 C CA . ARG B 1 442 ? -16.234 -42.5 -1.847 1 98.12 442 ARG B CA 1
ATOM 9160 C C . ARG B 1 442 ? -16.422 -41.156 -1.154 1 98.12 442 ARG B C 1
ATOM 9162 O O . ARG B 1 442 ? -17.438 -40.938 -0.507 1 98.12 442 ARG B O 1
ATOM 9169 N N . LEU B 1 443 ? -15.398 -40.281 -1.224 1 98.44 443 LEU B N 1
ATOM 9170 C CA . LEU B 1 443 ? -15.484 -39 -0.581 1 98.44 443 LEU B CA 1
ATOM 9171 C C . LEU B 1 443 ? -16.594 -38.156 -1.195 1 98.44 443 LEU B C 1
ATOM 9173 O O . LEU B 1 443 ? -17.344 -37.5 -0.477 1 98.44 443 LEU B O 1
ATOM 9177 N N . LEU B 1 444 ? -16.719 -38.156 -2.525 1 98.56 444 LEU B N 1
ATOM 9178 C CA . LEU B 1 444 ? -17.734 -37.406 -3.242 1 98.56 444 LEU B CA 1
ATOM 9179 C C . LEU B 1 444 ? -19.141 -37.812 -2.805 1 98.56 444 LEU B C 1
ATOM 9181 O O . LEU B 1 444 ? -19.969 -36.969 -2.484 1 98.56 444 LEU B O 1
ATOM 9185 N N . VAL B 1 445 ? -19.375 -39.062 -2.758 1 97.62 445 VAL B N 1
ATOM 9186 C CA . VAL B 1 445 ? -20.688 -39.562 -2.387 1 97.62 445 VAL B CA 1
ATOM 9187 C C . VAL B 1 445 ? -20.953 -39.281 -0.909 1 97.62 445 VAL B C 1
ATOM 9189 O O . VAL B 1 445 ? -22.094 -39 -0.521 1 97.62 445 VAL B O 1
ATOM 9192 N N . THR B 1 446 ? -19.875 -39.438 -0.11 1 96.62 446 THR B N 1
ATOM 9193 C CA . THR B 1 446 ? -20.016 -39.125 1.308 1 96.62 446 THR B CA 1
ATOM 9194 C C . THR B 1 446 ? -20.422 -37.656 1.502 1 96.62 446 THR B C 1
ATOM 9196 O O . THR B 1 446 ? -21.328 -37.344 2.277 1 96.62 446 THR B O 1
ATOM 9199 N N . LEU B 1 447 ? -19.828 -36.719 0.825 1 97.25 447 LEU B N 1
ATOM 9200 C CA . LEU B 1 447 ? -20.141 -35.312 0.887 1 97.25 447 LEU B CA 1
ATOM 9201 C C . LEU B 1 447 ? -21.562 -35.062 0.404 1 97.25 447 LEU B C 1
ATOM 9203 O O . LEU B 1 447 ? -22.266 -34.188 0.958 1 97.25 447 LEU B O 1
ATOM 9207 N N . ASP B 1 448 ? -21.969 -35.781 -0.579 1 96.38 448 ASP B N 1
ATOM 9208 C CA . ASP B 1 448 ? -23.281 -35.625 -1.189 1 96.38 448 ASP B CA 1
ATOM 9209 C C . ASP B 1 448 ? -24.391 -36 -0.216 1 96.38 448 ASP B C 1
ATOM 9211 O O . ASP B 1 448 ? -25.547 -35.625 -0.395 1 96.38 448 ASP B O 1
ATOM 9215 N N . GLN B 1 449 ? -24.016 -36.688 0.815 1 92.81 449 GLN B N 1
ATOM 9216 C CA . GLN B 1 449 ? -25.031 -37.156 1.771 1 92.81 449 GLN B CA 1
ATOM 9217 C C . GLN B 1 449 ? -25.172 -36.188 2.934 1 92.81 449 GLN B C 1
ATOM 9219 O O . GLN B 1 449 ? -26.109 -36.281 3.723 1 92.81 449 GLN B O 1
ATOM 9224 N N . LEU B 1 450 ? -24.344 -35.219 2.99 1 93.38 450 LEU B N 1
ATOM 9225 C CA . LEU B 1 450 ? -24.359 -34.312 4.129 1 93.38 450 LEU B CA 1
ATOM 9226 C C . LEU B 1 450 ? -25.453 -33.281 3.984 1 93.38 450 LEU B C 1
ATOM 9228 O O . LEU B 1 450 ? -25.781 -32.844 2.871 1 93.38 450 LEU B O 1
ATOM 9232 N N . THR B 1 451 ? -25.938 -32.844 5.105 1 92.19 451 THR B N 1
ATOM 9233 C CA . THR B 1 451 ? -26.953 -31.797 5.133 1 92.19 451 THR B CA 1
ATOM 9234 C C . THR B 1 451 ? -26.281 -30.422 5.109 1 92.19 451 THR B C 1
ATOM 9236 O O . THR B 1 451 ? -26.812 -29.484 4.496 1 92.19 451 THR B O 1
ATOM 9239 N N . LEU B 1 452 ? -25.172 -30.297 5.812 1 94.25 452 LEU B N 1
ATOM 9240 C CA . LEU B 1 452 ? -24.422 -29.062 5.918 1 94.25 452 LEU B CA 1
ATOM 9241 C C . LEU B 1 452 ? -22.953 -29.281 5.566 1 94.25 452 LEU B C 1
ATOM 9243 O O . LEU B 1 452 ? -22.438 -30.391 5.738 1 94.25 452 LEU B O 1
ATOM 9247 N N . PRO B 1 453 ? -22.312 -28.203 5.023 1 96.5 453 PRO B N 1
ATOM 9248 C CA . PRO B 1 453 ? -20.875 -28.344 4.887 1 96.5 453 PRO B CA 1
ATOM 9249 C C . PRO B 1 453 ? -20.172 -28.672 6.211 1 96.5 453 PRO B C 1
ATOM 9251 O O . PRO B 1 453 ? -20.453 -28.016 7.227 1 96.5 453 PRO B O 1
ATOM 9254 N N . PRO B 1 454 ? -19.375 -29.625 6.191 1 97.19 454 PRO B N 1
ATOM 9255 C CA . PRO B 1 454 ? -18.766 -30.078 7.445 1 97.19 454 PRO B CA 1
ATOM 9256 C C . PRO B 1 454 ? -17.578 -29.219 7.879 1 97.19 454 PRO B C 1
ATOM 9258 O O . PRO B 1 454 ? -16.453 -29.719 7.965 1 97.19 454 PRO B O 1
ATOM 9261 N N . LEU B 1 455 ? -17.812 -28 8.242 1 98.25 455 LEU B N 1
ATOM 9262 C CA . LEU B 1 455 ? -16.766 -27.016 8.523 1 98.25 455 LEU B CA 1
ATOM 9263 C C . LEU B 1 455 ? -16.594 -26.844 10.031 1 98.25 455 LEU B C 1
ATOM 9265 O O . LEU B 1 455 ? -17.516 -26.453 10.734 1 98.25 455 LEU B O 1
ATOM 9269 N N . ASP B 1 456 ? -15.398 -27.156 10.484 1 98.38 456 ASP B N 1
ATOM 9270 C CA . ASP B 1 456 ? -15.008 -26.922 11.875 1 98.38 456 ASP B CA 1
ATOM 9271 C C . ASP B 1 456 ? -14.094 -25.703 11.992 1 98.38 456 ASP B C 1
ATOM 9273 O O . ASP B 1 456 ? -12.867 -25.828 11.906 1 98.38 456 ASP B O 1
ATOM 9277 N N . PHE B 1 457 ? -14.688 -24.578 12.352 1 98.5 457 PHE B N 1
ATOM 9278 C CA . PHE B 1 457 ? -13.961 -23.328 12.375 1 98.5 457 PHE B CA 1
ATOM 9279 C C . PHE B 1 457 ? -12.984 -23.281 13.547 1 98.5 457 PHE B C 1
ATOM 9281 O O . PHE B 1 457 ? -12.055 -22.469 13.57 1 98.5 457 PHE B O 1
ATOM 9288 N N . SER B 1 458 ? -13.188 -24.094 14.578 1 98.12 458 SER B N 1
ATOM 9289 C CA . SER B 1 458 ? -12.336 -24.078 15.766 1 98.12 458 SER B CA 1
ATOM 9290 C C . SER B 1 458 ? -10.898 -24.453 15.414 1 98.12 458 SER B C 1
ATOM 9292 O O . SER B 1 458 ? -9.953 -23.984 16.062 1 98.12 458 SER B O 1
ATOM 9294 N N . ARG B 1 459 ? -10.727 -25.266 14.414 1 97.44 459 ARG B N 1
ATOM 9295 C CA . ARG B 1 459 ? -9.398 -25.703 14.016 1 97.44 459 ARG B CA 1
ATOM 9296 C C . ARG B 1 459 ? -8.531 -24.531 13.57 1 97.44 459 ARG B C 1
ATOM 9298 O O . ARG B 1 459 ? -7.34 -24.484 13.867 1 97.44 459 ARG B O 1
ATOM 9305 N N . HIS B 1 460 ? -9.125 -23.641 12.828 1 97.69 460 HIS B N 1
ATOM 9306 C CA . HIS B 1 460 ? -8.445 -22.438 12.383 1 97.69 460 HIS B CA 1
ATOM 9307 C C . HIS B 1 460 ? -8.008 -21.578 13.57 1 97.69 460 HIS B C 1
ATOM 9309 O O . HIS B 1 460 ? -6.875 -21.094 13.609 1 97.69 460 HIS B O 1
ATOM 9315 N N . PHE B 1 461 ? -8.828 -21.438 14.531 1 98.25 461 PHE B N 1
ATOM 9316 C CA . PHE B 1 461 ? -8.562 -20.547 15.656 1 98.25 461 PHE B CA 1
ATOM 9317 C C . PHE B 1 461 ? -7.578 -21.203 16.625 1 98.25 461 PHE B C 1
ATOM 9319 O O . PHE B 1 461 ? -6.781 -20.5 17.266 1 98.25 461 PHE B O 1
ATOM 9326 N N . LEU B 1 462 ? -7.621 -22.516 16.703 1 97.94 462 LEU B N 1
ATOM 9327 C CA . LEU B 1 462 ? -6.609 -23.203 17.516 1 97.94 462 LEU B CA 1
ATOM 9328 C C . LEU B 1 462 ? -5.219 -22.984 16.938 1 97.94 462 LEU B C 1
ATOM 9330 O O . LEU B 1 462 ? -4.262 -22.75 17.672 1 97.94 462 LEU B O 1
ATOM 9334 N N . ALA B 1 463 ? -5.133 -23.125 15.648 1 97.88 463 ALA B N 1
ATOM 9335 C CA . ALA B 1 463 ? -3.859 -22.844 14.992 1 97.88 463 ALA B CA 1
ATOM 9336 C C . ALA B 1 463 ? -3.438 -21.391 15.211 1 97.88 463 ALA B C 1
ATOM 9338 O O . ALA B 1 463 ? -2.258 -21.109 15.438 1 97.88 463 ALA B O 1
ATOM 9339 N N . MET B 1 464 ? -4.375 -20.469 15.094 1 98.19 464 MET B N 1
ATOM 9340 C CA . MET B 1 464 ? -4.105 -19.047 15.312 1 98.19 464 MET B CA 1
ATOM 9341 C C . MET B 1 464 ? -3.625 -18.797 16.734 1 98.19 464 MET B C 1
ATOM 9343 O O . MET B 1 464 ? -2.68 -18.031 16.953 1 98.19 464 MET B O 1
ATOM 9347 N N . LYS B 1 465 ? -4.289 -19.391 17.688 1 98.12 465 LYS B N 1
ATOM 9348 C CA . LYS B 1 465 ? -3.93 -19.25 19.094 1 98.12 465 LYS B CA 1
ATOM 9349 C C . LYS B 1 465 ? -2.475 -19.641 19.344 1 98.12 465 LYS B C 1
ATOM 9351 O O . LYS B 1 465 ? -1.737 -18.922 20.016 1 98.12 465 LYS B O 1
ATOM 9356 N N . SER B 1 466 ? -2.148 -20.766 18.781 1 97.81 466 SER B N 1
ATOM 9357 C CA . SER B 1 466 ? -0.773 -21.234 18.906 1 97.81 466 SER B CA 1
ATOM 9358 C C . SER B 1 466 ? 0.211 -20.25 18.297 1 97.81 466 SER B C 1
ATOM 9360 O O . SER B 1 466 ? 1.265 -19.969 18.875 1 97.81 466 SER B O 1
ATOM 9362 N N . SER B 1 467 ? -0.113 -19.766 17.109 1 97.62 467 SER B N 1
ATOM 9363 C CA . SER B 1 467 ? 0.741 -18.812 16.406 1 97.62 467 SER B CA 1
ATOM 9364 C C . SER B 1 467 ? 0.911 -17.531 17.203 1 97.62 467 SER B C 1
ATOM 9366 O O . SER B 1 467 ? 2.014 -16.984 17.281 1 97.62 467 SER B O 1
ATOM 9368 N N . VAL B 1 468 ? -0.157 -16.984 17.797 1 97.88 468 VAL B N 1
ATOM 9369 C CA . VAL B 1 468 ? -0.126 -15.758 18.578 1 97.88 468 VAL B CA 1
ATOM 9370 C C . VAL B 1 468 ? 0.672 -15.992 19.859 1 97.88 468 VAL B C 1
ATOM 9372 O O . VAL B 1 468 ? 1.426 -15.117 20.297 1 97.88 468 VAL B O 1
ATOM 9375 N N . ALA B 1 469 ? 0.512 -17.141 20.453 1 96.62 469 ALA B N 1
ATOM 9376 C CA . ALA B 1 469 ? 1.285 -17.484 21.641 1 96.62 469 ALA B CA 1
ATOM 9377 C C . ALA B 1 469 ? 2.779 -17.5 21.344 1 96.62 469 ALA B C 1
ATOM 9379 O O . ALA B 1 469 ? 3.592 -17.031 22.141 1 96.62 469 ALA B O 1
ATOM 9380 N N . ASP B 1 470 ? 3.117 -18.109 20.266 1 96.12 470 ASP B N 1
ATOM 9381 C CA . ASP B 1 470 ? 4.512 -18.125 19.828 1 96.12 470 ASP B CA 1
ATOM 9382 C C . ASP B 1 470 ? 5.051 -16.719 19.641 1 96.12 470 ASP B C 1
ATOM 9384 O O . ASP B 1 470 ? 6.199 -16.438 19.984 1 96.12 470 ASP B O 1
ATOM 9388 N N . CYS B 1 471 ? 4.223 -15.859 19.062 1 95.69 471 CYS B N 1
ATOM 9389 C CA . CYS B 1 471 ? 4.594 -14.461 18.844 1 95.69 471 CYS B CA 1
ATOM 9390 C C . CYS B 1 471 ? 4.859 -13.766 20.188 1 95.69 471 CYS B C 1
ATOM 9392 O O . CYS B 1 471 ? 5.848 -13.047 20.328 1 95.69 471 CYS B O 1
ATOM 9394 N N . LEU B 1 472 ? 3.975 -13.977 21.172 1 95.19 472 LEU B N 1
ATOM 9395 C CA . LEU B 1 472 ? 4.141 -13.398 22.5 1 95.19 472 LEU B CA 1
ATOM 9396 C C . LEU B 1 472 ? 5.461 -13.828 23.109 1 95.19 472 LEU B C 1
ATOM 9398 O O . LEU B 1 472 ? 6.18 -13.016 23.703 1 95.19 472 LEU B O 1
ATOM 9402 N N . ALA B 1 473 ? 5.754 -15.078 22.953 1 95.31 473 ALA B N 1
ATOM 9403 C CA . ALA B 1 473 ? 6.992 -15.617 23.5 1 95.31 473 ALA B CA 1
ATOM 9404 C C . ALA B 1 473 ? 8.211 -15.039 22.797 1 95.31 473 ALA B C 1
ATOM 9406 O O . ALA B 1 473 ? 9.188 -14.656 23.438 1 95.31 473 ALA B O 1
ATOM 9407 N N . ALA B 1 474 ? 8.141 -14.961 21.516 1 95.31 474 ALA B N 1
ATOM 9408 C CA . ALA B 1 474 ? 9.266 -14.516 20.688 1 95.31 474 ALA B CA 1
ATOM 9409 C C . ALA B 1 474 ? 9.523 -13.023 20.891 1 95.31 474 ALA B C 1
ATOM 9411 O O . ALA B 1 474 ? 10.664 -12.562 20.797 1 95.31 474 ALA B O 1
ATOM 9412 N N . GLN B 1 475 ? 8.438 -12.227 21.188 1 94.88 475 GLN B N 1
ATOM 9413 C CA . GLN B 1 475 ? 8.539 -10.773 21.25 1 94.88 475 GLN B CA 1
ATOM 9414 C C . GLN B 1 475 ? 8.422 -10.281 22.688 1 94.88 475 GLN B C 1
ATOM 9416 O O . GLN B 1 475 ? 7.887 -9.195 22.938 1 94.88 475 GLN B O 1
ATOM 9421 N N . SER B 1 476 ? 8.875 -11.023 23.562 1 90.12 476 SER B N 1
ATOM 9422 C CA . SER B 1 476 ? 8.734 -10.727 24.984 1 90.12 476 SER B CA 1
ATOM 9423 C C . SER B 1 476 ? 9.5 -9.461 25.359 1 90.12 476 SER B C 1
ATOM 9425 O O . SER B 1 476 ? 9.148 -8.781 26.328 1 90.12 476 SER B O 1
ATOM 9427 N N . ASN B 1 477 ? 10.484 -9.047 24.531 1 89.62 477 ASN B N 1
ATOM 9428 C CA . ASN B 1 477 ? 11.297 -7.875 24.828 1 89.62 477 ASN B CA 1
ATOM 9429 C C . ASN B 1 477 ? 10.805 -6.641 24.078 1 89.62 477 ASN B C 1
ATOM 9431 O O . ASN B 1 477 ? 11.352 -5.547 24.25 1 89.62 477 ASN B O 1
ATOM 9435 N N . ALA B 1 478 ? 9.781 -6.816 23.312 1 91.38 478 ALA B N 1
ATOM 9436 C CA . ALA B 1 478 ? 9.234 -5.672 22.594 1 91.38 478 ALA B CA 1
ATOM 9437 C C . ALA B 1 478 ? 8.531 -4.707 23.547 1 91.38 478 ALA B C 1
ATOM 9439 O O . ALA B 1 478 ? 8.109 -5.102 24.641 1 91.38 478 ALA B O 1
ATOM 9440 N N . PRO B 1 479 ? 8.5 -3.416 23.156 1 90.44 479 PRO B N 1
ATOM 9441 C CA . PRO B 1 479 ? 7.723 -2.479 23.969 1 90.44 479 PRO B CA 1
ATOM 9442 C C . PRO B 1 479 ? 6.297 -2.961 24.234 1 90.44 479 PRO B C 1
ATOM 9444 O O . PRO B 1 479 ? 5.672 -3.545 23.344 1 90.44 479 PRO B O 1
ATOM 9447 N N . ALA B 1 480 ? 5.789 -2.682 25.359 1 89.5 480 ALA B N 1
ATOM 9448 C CA . ALA B 1 480 ? 4.492 -3.178 25.812 1 89.5 480 ALA B CA 1
ATOM 9449 C C . ALA B 1 480 ? 3.379 -2.746 24.859 1 89.5 480 ALA B C 1
ATOM 9451 O O . ALA B 1 480 ? 2.412 -3.484 24.656 1 89.5 480 ALA B O 1
ATOM 9452 N N . GLU B 1 481 ? 3.549 -1.649 24.266 1 89.38 481 GLU B N 1
ATOM 9453 C CA . GLU B 1 481 ? 2.51 -1.1 23.391 1 89.38 481 GLU B CA 1
ATOM 9454 C C . GLU B 1 481 ? 2.346 -1.938 22.141 1 89.38 481 GLU B C 1
ATOM 9456 O O . GLU B 1 481 ? 1.261 -1.988 21.547 1 89.38 481 GLU B O 1
ATOM 9461 N N . VAL B 1 482 ? 3.363 -2.566 21.734 1 91.5 482 VAL B N 1
ATOM 9462 C CA . VAL B 1 482 ? 3.352 -3.373 20.516 1 91.5 482 VAL B CA 1
ATOM 9463 C C . VAL B 1 482 ? 2.465 -4.602 20.719 1 91.5 482 VAL B C 1
ATOM 9465 O O . VAL B 1 482 ? 1.749 -5.016 19.812 1 91.5 482 VAL B O 1
ATOM 9468 N N . LEU B 1 483 ? 2.518 -5.141 21.938 1 94.56 483 LEU B N 1
ATOM 9469 C CA . LEU B 1 483 ? 1.847 -6.406 22.203 1 94.56 483 LEU B CA 1
ATOM 9470 C C . LEU B 1 483 ? 0.581 -6.184 23.031 1 94.56 483 LEU B C 1
ATOM 9472 O O . LEU B 1 483 ? -0.02 -7.141 23.531 1 94.56 483 LEU B O 1
ATOM 9476 N N . GLU B 1 484 ? 0.106 -4.977 23.094 1 92.12 484 GLU B N 1
ATOM 9477 C CA . GLU B 1 484 ? -0.961 -4.609 24.016 1 92.12 484 GLU B CA 1
ATOM 9478 C C . GLU B 1 484 ? -2.264 -5.324 23.672 1 92.12 484 GLU B C 1
ATOM 9480 O O . GLU B 1 484 ? -3.09 -5.582 24.562 1 92.12 484 GLU B O 1
ATOM 9485 N N . GLU B 1 485 ? -2.406 -5.738 22.422 1 92.69 485 GLU B N 1
ATOM 9486 C CA . GLU B 1 485 ? -3.658 -6.336 21.969 1 92.69 485 GLU B CA 1
ATOM 9487 C C . GLU B 1 485 ? -3.684 -7.84 22.234 1 92.69 485 GLU B C 1
ATOM 9489 O O . GLU B 1 485 ? -4.738 -8.469 22.156 1 92.69 485 GLU B O 1
ATOM 9494 N N . ILE B 1 486 ? -2.559 -8.461 22.578 1 96.06 486 ILE B N 1
ATOM 9495 C CA . ILE B 1 486 ? -2.428 -9.914 22.562 1 96.06 486 ILE B CA 1
ATOM 9496 C C . ILE B 1 486 ? -3.332 -10.531 23.625 1 96.06 486 ILE B C 1
ATOM 9498 O O . ILE B 1 486 ? -4.055 -11.492 23.344 1 96.06 486 ILE B O 1
ATOM 9502 N N . PRO B 1 487 ? -3.389 -10 24.875 1 95.94 487 PRO B N 1
ATOM 9503 C CA . PRO B 1 487 ? -4.277 -10.617 25.859 1 95.94 487 PRO B CA 1
ATOM 9504 C C . PRO B 1 487 ? -5.738 -10.625 25.406 1 95.94 487 PRO B C 1
ATOM 9506 O O . PRO B 1 487 ? -6.402 -11.664 25.469 1 95.94 487 PRO B O 1
ATOM 9509 N N . ALA B 1 488 ? -6.172 -9.477 24.922 1 97.12 488 ALA B N 1
ATOM 9510 C CA . ALA B 1 488 ? -7.555 -9.391 24.453 1 97.12 488 ALA B CA 1
ATOM 9511 C C . ALA B 1 488 ? -7.777 -10.281 23.25 1 97.12 488 ALA B C 1
ATOM 9513 O O . ALA B 1 488 ? -8.844 -10.875 23.094 1 97.12 488 ALA B O 1
ATOM 9514 N N . LEU B 1 489 ? -6.816 -10.344 22.391 1 98.12 489 LEU B N 1
ATOM 9515 C CA . LEU B 1 489 ? -6.895 -11.188 21.203 1 98.12 489 LEU B CA 1
ATOM 9516 C C . LEU B 1 489 ? -6.992 -12.656 21.578 1 98.12 489 LEU B C 1
ATOM 9518 O O . LEU B 1 489 ? -7.832 -13.391 21.047 1 98.12 489 LEU B O 1
ATOM 9522 N N . LEU B 1 490 ? -6.121 -13.102 22.531 1 98.12 490 LEU B N 1
ATOM 9523 C CA . LEU B 1 490 ? -6.137 -14.484 22.969 1 98.12 490 LEU B CA 1
ATOM 9524 C C . LEU B 1 490 ? -7.469 -14.828 23.641 1 98.12 490 LEU B C 1
ATOM 9526 O O . LEU B 1 490 ? -7.996 -15.93 23.453 1 98.12 490 LEU B O 1
ATOM 9530 N N . GLU B 1 491 ? -7.996 -13.898 24.391 1 97.94 491 GLU B N 1
ATOM 9531 C CA . GLU B 1 491 ? -9.312 -14.102 25 1 97.94 491 GLU B CA 1
ATOM 9532 C C . GLU B 1 491 ? -10.391 -14.227 23.922 1 97.94 491 GLU B C 1
ATOM 9534 O O . GLU B 1 491 ? -11.25 -15.102 24 1 97.94 491 GLU B O 1
ATOM 9539 N N . GLY B 1 492 ? -10.312 -13.312 22.969 1 98.25 492 GLY B N 1
ATOM 9540 C CA . GLY B 1 492 ? -11.25 -13.375 21.859 1 98.25 492 GLY B CA 1
ATOM 9541 C C . GLY B 1 492 ? -11.18 -14.688 21.094 1 98.25 492 GLY B C 1
ATOM 9542 O O . GLY B 1 492 ? -12.211 -15.258 20.734 1 98.25 492 GLY B O 1
ATOM 9543 N N . ILE B 1 493 ? -9.977 -15.203 20.875 1 98.56 493 ILE B N 1
ATOM 9544 C CA . ILE B 1 493 ? -9.758 -16.453 20.172 1 98.56 493 ILE B CA 1
ATOM 9545 C C . ILE B 1 493 ? -10.352 -17.609 20.969 1 98.56 493 ILE B C 1
ATOM 9547 O O . ILE B 1 493 ? -10.984 -18.516 20.406 1 98.56 493 ILE B O 1
ATOM 9551 N N . SER B 1 494 ? -10.141 -17.594 22.266 1 98 494 SER B N 1
ATOM 9552 C CA . SER B 1 494 ? -10.688 -18.641 23.109 1 98 494 SER B CA 1
ATOM 9553 C C . SER B 1 494 ? -12.211 -18.656 23.062 1 98 494 SER B C 1
ATOM 9555 O O . SER B 1 494 ? -12.828 -19.719 22.969 1 98 494 SER B O 1
ATOM 9557 N N . LYS B 1 495 ? -12.781 -17.484 23.094 1 98.06 495 LYS B N 1
ATOM 9558 C CA . LYS B 1 495 ? -14.234 -17.359 23.062 1 98.06 495 LYS B CA 1
ATOM 9559 C C . LYS B 1 495 ? -14.789 -17.875 21.734 1 98.06 495 LYS B C 1
ATOM 9561 O O . LYS B 1 495 ? -15.773 -18.609 21.703 1 98.06 495 LYS B O 1
ATOM 9566 N N . VAL B 1 496 ? -14.203 -17.422 20.688 1 98.44 496 VAL B N 1
ATOM 9567 C CA . VAL B 1 496 ? -14.711 -17.812 19.375 1 98.44 496 VAL B CA 1
ATOM 9568 C C . VAL B 1 496 ? -14.484 -19.312 19.156 1 98.44 496 VAL B C 1
ATOM 9570 O O . VAL B 1 496 ? -15.305 -19.984 18.516 1 98.44 496 VAL B O 1
ATOM 9573 N N . CYS B 1 497 ? -13.406 -19.875 19.672 1 97.56 497 CYS B N 1
ATOM 9574 C CA . CYS B 1 497 ? -13.148 -21.312 19.578 1 97.56 497 CYS B CA 1
ATOM 9575 C C . CYS B 1 497 ? -14.266 -22.109 20.25 1 97.56 497 CYS B C 1
ATOM 9577 O O . CYS B 1 497 ? -14.727 -23.125 19.703 1 97.56 497 CYS B O 1
ATOM 9579 N N . GLU B 1 498 ? -14.703 -21.688 21.359 1 97.56 498 GLU B N 1
ATOM 9580 C CA . GLU B 1 498 ? -15.781 -22.359 22.078 1 97.56 498 GLU B CA 1
ATOM 9581 C C . GLU B 1 498 ? -17.078 -22.312 21.281 1 97.56 498 GLU B C 1
ATOM 9583 O O . GLU B 1 498 ? -17.766 -23.328 21.156 1 97.56 498 GLU B O 1
ATOM 9588 N N . SER B 1 499 ? -17.375 -21.141 20.812 1 98.19 499 SER B N 1
ATOM 9589 C CA . SER B 1 499 ? -18.578 -21 20 1 98.19 499 SER B CA 1
ATOM 9590 C C . SER B 1 499 ? -18.5 -21.844 18.734 1 98.19 499 SER B C 1
ATOM 9592 O O . SER B 1 499 ? -19.5 -22.422 18.297 1 98.19 499 SER B O 1
ATOM 9594 N N . ALA B 1 500 ? -17.359 -21.891 18.188 1 98.31 500 ALA B N 1
ATOM 9595 C CA . ALA B 1 500 ? -17.156 -22.656 16.953 1 98.31 500 ALA B CA 1
ATOM 9596 C C . ALA B 1 500 ? -17.312 -24.156 17.219 1 98.31 500 ALA B C 1
ATOM 9598 O O . ALA B 1 500 ? -17.828 -24.891 16.375 1 98.31 500 ALA B O 1
ATOM 9599 N N . ASP B 1 501 ? -16.859 -24.578 18.344 1 97.69 501 ASP B N 1
ATOM 9600 C CA . ASP B 1 501 ? -17.016 -25.984 18.734 1 97.69 501 ASP B CA 1
ATOM 9601 C C . ASP B 1 501 ? -18.484 -26.344 18.859 1 97.69 501 ASP B C 1
ATOM 9603 O O . ASP B 1 501 ? -18.922 -27.406 18.406 1 97.69 501 ASP B O 1
ATOM 9607 N N . LEU B 1 502 ? -19.203 -25.469 19.5 1 97.19 502 LEU B N 1
ATOM 9608 C CA . LEU B 1 502 ? -20.641 -25.688 19.656 1 97.19 502 LEU B CA 1
ATOM 9609 C C . LEU B 1 502 ? -21.328 -25.75 18.297 1 97.19 502 LEU B C 1
ATOM 9611 O O . LEU B 1 502 ? -22.203 -26.578 18.078 1 97.19 502 LEU B O 1
ATOM 9615 N N . LEU B 1 503 ? -20.953 -24.844 17.5 1 97.12 503 LEU B N 1
ATOM 9616 C CA . LEU B 1 503 ? -21.531 -24.812 16.156 1 97.12 503 LEU B CA 1
ATOM 9617 C C . LEU B 1 503 ? -21.219 -26.094 15.398 1 97.12 503 LEU B C 1
ATOM 9619 O O . LEU B 1 503 ? -22.062 -26.641 14.695 1 97.12 503 LEU B O 1
ATOM 9623 N N . TYR B 1 504 ? -20 -26.609 15.547 1 97.31 504 TYR B N 1
ATOM 9624 C CA . TYR B 1 504 ? -19.594 -27.828 14.852 1 97.31 504 TYR B CA 1
ATOM 9625 C C . TYR B 1 504 ? -20.375 -29.031 15.375 1 97.31 504 TYR B C 1
ATOM 9627 O O . TYR B 1 504 ? -20.734 -29.922 14.609 1 97.31 504 TYR B O 1
ATOM 9635 N N . GLU B 1 505 ? -20.641 -29.047 16.625 1 95.12 505 GLU B N 1
ATOM 9636 C CA . GLU B 1 505 ? -21.469 -30.109 17.188 1 95.12 505 GLU B CA 1
ATOM 9637 C C . GLU B 1 505 ? -22.859 -30.109 16.562 1 95.12 505 GLU B C 1
ATOM 9639 O O . GLU B 1 505 ? -23.406 -31.172 16.25 1 95.12 505 GLU B O 1
ATOM 9644 N N . LYS B 1 506 ? -23.359 -28.938 16.422 1 92.5 506 LYS B N 1
ATOM 9645 C CA . LYS B 1 506 ? -24.672 -28.828 15.789 1 92.5 506 LYS B CA 1
ATOM 9646 C C . LYS B 1 506 ? -24.625 -29.297 14.336 1 92.5 506 LYS B C 1
ATOM 9648 O O . LYS B 1 506 ? -25.547 -29.969 13.867 1 92.5 506 LYS B O 1
ATOM 9653 N N . ILE B 1 507 ? -23.578 -28.953 13.633 1 94.88 507 ILE B N 1
ATOM 9654 C CA . ILE B 1 507 ? -23.406 -29.359 12.25 1 94.88 507 ILE B CA 1
ATOM 9655 C C . ILE B 1 507 ? -23.344 -30.891 12.172 1 94.88 507 ILE B C 1
ATOM 9657 O O . ILE B 1 507 ? -24.016 -31.5 11.328 1 94.88 507 ILE B O 1
ATOM 9661 N N . GLN B 1 508 ? -22.594 -31.484 13.055 1 93.62 508 GLN B N 1
ATOM 9662 C CA . GLN B 1 508 ? -22.469 -32.938 13.086 1 93.62 508 GLN B CA 1
ATOM 9663 C C . GLN B 1 508 ? -23.812 -33.594 13.398 1 93.62 508 GLN B C 1
ATOM 9665 O O . GLN B 1 508 ? -24.141 -34.625 12.82 1 93.62 508 GLN B O 1
ATOM 9670 N N . GLU B 1 509 ? -24.562 -33 14.289 1 90.44 509 GLU B N 1
ATOM 9671 C CA . GLU B 1 509 ? -25.891 -33.531 14.633 1 90.44 509 GLU B CA 1
ATOM 9672 C C . GLU B 1 509 ? -26.812 -33.531 13.422 1 90.44 509 GLU B C 1
ATOM 9674 O O . GLU B 1 509 ? -27.516 -34.5 13.18 1 90.44 509 GLU B O 1
ATOM 9679 N N . LEU B 1 510 ? -26.719 -32.5 12.727 1 89.69 510 LEU B N 1
ATOM 9680 C CA . LEU B 1 510 ? -27.594 -32.344 11.562 1 89.69 510 LEU B CA 1
ATOM 9681 C C . LEU B 1 510 ? -27.141 -33.281 10.43 1 89.69 510 LEU B C 1
ATOM 9683 O O . LEU B 1 510 ? -27.953 -33.812 9.688 1 89.69 510 LEU B O 1
ATOM 9687 N N . ASN B 1 511 ? -25.891 -33.469 10.305 1 92.06 511 ASN B N 1
ATOM 9688 C CA . ASN B 1 511 ? -25.344 -34.312 9.25 1 92.06 511 ASN B CA 1
ATOM 9689 C C . ASN B 1 511 ? -25.562 -35.781 9.562 1 92.06 511 ASN B C 1
ATOM 9691 O O . ASN B 1 511 ? -25.641 -36.625 8.648 1 92.06 511 ASN B O 1
ATOM 9695 N N . ASN B 1 512 ? -25.688 -36.125 10.766 1 84.44 512 ASN B N 1
ATOM 9696 C CA . ASN B 1 512 ? -25.922 -37.5 11.156 1 84.44 512 ASN B CA 1
ATOM 9697 C C . ASN B 1 512 ? -27.422 -37.812 11.188 1 84.44 512 ASN B C 1
ATOM 9699 O O . ASN B 1 512 ? -27.812 -38.906 11.578 1 84.44 512 ASN B O 1
ATOM 9703 N N . HIS B 1 513 ? -28.344 -37.094 10.305 1 67.56 513 HIS B N 1
ATOM 9704 C CA . HIS B 1 513 ? -29.75 -37.344 9.992 1 67.56 513 HIS B CA 1
ATOM 9705 C C . HIS B 1 513 ? -30.562 -37.562 11.266 1 67.56 513 HIS B C 1
ATOM 9707 O O . HIS B 1 513 ? -31.609 -38.219 11.227 1 67.56 513 HIS B O 1
ATOM 9713 N N . THR B 1 514 ? -30.078 -37.219 12.305 1 52.41 514 THR B N 1
ATOM 9714 C CA . THR B 1 514 ? -30.812 -37.469 13.531 1 52.41 514 THR B CA 1
ATOM 9715 C C . THR B 1 514 ? -31.984 -36.5 13.656 1 52.41 514 THR B C 1
ATOM 9717 O O . THR B 1 514 ? -32.906 -36.719 14.469 1 52.41 514 THR B O 1
ATOM 9720 N N . VAL B 1 515 ? -32.031 -35.438 12.742 1 52 515 VAL B N 1
ATOM 9721 C CA . VAL B 1 515 ? -33.094 -34.469 12.922 1 52 515 VAL B CA 1
ATOM 9722 C C . VAL B 1 515 ? -33.719 -34.125 11.57 1 52 515 VAL B C 1
ATOM 9724 O O . VAL B 1 515 ? -33 -34 10.562 1 52 515 VAL B O 1
ATOM 9727 N N . SER B 1 516 ? -34.969 -34.406 11.312 1 55.28 516 SER B N 1
ATOM 9728 C CA . SER B 1 516 ? -35.719 -33.906 10.164 1 55.28 516 SER B CA 1
ATOM 9729 C C . SER B 1 516 ? -35.562 -32.406 10.008 1 55.28 516 SER B C 1
ATOM 9731 O O . SER B 1 516 ? -35.906 -31.641 10.922 1 55.28 516 SER B O 1
ATOM 9733 N N . ALA B 1 517 ? -34.594 -31.953 9.195 1 58.66 517 ALA B N 1
ATOM 9734 C CA . ALA B 1 517 ? -34.312 -30.516 9.195 1 58.66 517 ALA B CA 1
ATOM 9735 C C . ALA B 1 517 ? -35.125 -29.797 8.133 1 58.66 517 ALA B C 1
ATOM 9737 O O . ALA B 1 517 ? -35.406 -30.359 7.074 1 58.66 517 ALA B O 1
ATOM 9738 N N . ASP B 1 518 ? -35.844 -28.703 8.539 1 66.69 518 ASP B N 1
ATOM 9739 C CA . ASP B 1 518 ? -36.5 -27.75 7.664 1 66.69 518 ASP B CA 1
ATOM 9740 C C . ASP B 1 518 ? -35.531 -27.203 6.613 1 66.69 518 ASP B C 1
ATOM 9742 O O . ASP B 1 518 ? -34.469 -26.641 6.953 1 66.69 518 ASP B O 1
ATOM 9746 N N . PHE B 1 519 ? -35.938 -27.406 5.352 1 70.25 519 PHE B N 1
ATOM 9747 C CA . PHE B 1 519 ? -35.094 -27.125 4.215 1 70.25 519 PHE B CA 1
ATOM 9748 C C . PHE B 1 519 ? -34.625 -25.656 4.234 1 70.25 519 PHE B C 1
ATOM 9750 O O . PHE B 1 519 ? -33.438 -25.359 4.098 1 70.25 519 PHE B O 1
ATOM 9757 N N . PRO B 1 520 ? -35.594 -24.719 4.461 1 73.69 520 PRO B N 1
ATOM 9758 C CA . PRO B 1 520 ? -35.188 -23.312 4.434 1 73.69 520 PRO B CA 1
ATOM 9759 C C . PRO B 1 520 ? -34.156 -22.969 5.508 1 73.69 520 PRO B C 1
ATOM 9761 O O . PRO B 1 520 ? -33.25 -22.156 5.27 1 73.69 520 PRO B O 1
ATOM 9764 N N . MET B 1 521 ? -34.312 -23.641 6.555 1 76.25 521 MET B N 1
ATOM 9765 C CA . MET B 1 521 ? -33.344 -23.406 7.648 1 76.25 521 MET B CA 1
ATOM 9766 C C . MET B 1 521 ? -31.969 -23.938 7.301 1 76.25 521 MET B C 1
ATOM 9768 O O . MET B 1 521 ? -30.969 -23.266 7.535 1 76.25 521 MET B O 1
ATOM 9772 N N . VAL B 1 522 ? -32 -25.062 6.746 1 83.88 522 VAL B N 1
ATOM 9773 C CA . VAL B 1 522 ? -30.734 -25.734 6.422 1 83.88 522 VAL B CA 1
ATOM 9774 C C . VAL B 1 522 ? -30 -24.953 5.332 1 83.88 522 VAL B C 1
ATOM 9776 O O . VAL B 1 522 ? -28.781 -24.766 5.406 1 83.88 522 VAL B O 1
ATOM 9779 N N . SER B 1 523 ? -30.766 -24.438 4.453 1 82.38 523 SER B N 1
ATOM 9780 C CA . SER B 1 523 ? -30.156 -23.672 3.369 1 82.38 523 SER B CA 1
ATOM 9781 C C . SER B 1 523 ? -29.578 -22.344 3.879 1 82.38 523 SER B C 1
ATOM 9783 O O . SER B 1 523 ? -28.484 -21.953 3.463 1 82.38 523 SER B O 1
ATOM 9785 N N . GLY B 1 524 ? -30.375 -21.75 4.73 1 85.25 524 GLY B N 1
ATOM 9786 C CA . GLY B 1 524 ? -29.891 -20.516 5.328 1 85.25 524 GLY B CA 1
ATOM 9787 C C . GLY B 1 524 ? -28.641 -20.703 6.172 1 85.25 524 GLY B C 1
ATOM 9788 O O . GLY B 1 524 ? -27.734 -19.875 6.117 1 85.25 524 GLY B O 1
ATOM 9789 N N . LEU B 1 525 ? -28.625 -21.797 6.891 1 91 525 LEU B N 1
ATOM 9790 C CA . LEU B 1 525 ? -27.469 -22.078 7.738 1 91 525 LEU B CA 1
ATOM 9791 C C . LEU B 1 525 ? -26.25 -22.422 6.895 1 91 525 LEU B C 1
ATOM 9793 O O . LEU B 1 525 ? -25.141 -22 7.215 1 91 525 LEU B O 1
ATOM 9797 N N . SER B 1 526 ? -26.484 -23.156 5.875 1 93.06 526 SER B N 1
ATOM 9798 C CA . SER B 1 526 ? -25.406 -23.5 4.965 1 93.06 526 SER B CA 1
ATOM 9799 C C . SER B 1 526 ? -24.766 -22.25 4.367 1 93.06 526 SER B C 1
ATOM 9801 O O . SER B 1 526 ? -23.547 -22.141 4.312 1 93.06 526 SER B O 1
ATOM 9803 N N . SER B 1 527 ? -25.609 -21.297 3.984 1 93.5 527 SER B N 1
ATOM 9804 C CA . SER B 1 527 ? -25.125 -20.047 3.41 1 93.5 527 SER B CA 1
ATOM 9805 C C . SER B 1 527 ? -24.328 -19.25 4.426 1 93.5 527 SER B C 1
ATOM 9807 O O . SER B 1 527 ? -23.312 -18.641 4.078 1 93.5 527 SER B O 1
ATOM 9809 N N . LYS B 1 528 ? -24.781 -19.25 5.613 1 95.88 528 LYS B N 1
ATOM 9810 C CA . LYS B 1 528 ? -24.078 -18.531 6.672 1 95.88 528 LYS B CA 1
ATOM 9811 C C . LYS B 1 528 ? -22.719 -19.156 6.961 1 95.88 528 LYS B C 1
ATOM 9813 O O . LYS B 1 528 ? -21.734 -18.453 7.195 1 95.88 528 LYS B O 1
ATOM 9818 N N . LEU B 1 529 ? -22.703 -20.531 6.934 1 97.69 529 LEU B N 1
ATOM 9819 C CA . LEU B 1 529 ? -21.453 -21.234 7.184 1 97.69 529 LEU B CA 1
ATOM 9820 C C . LEU B 1 529 ? -20.422 -20.922 6.105 1 97.69 529 LEU B C 1
ATOM 9822 O O . LEU B 1 529 ? -19.266 -20.641 6.41 1 97.69 529 LEU B O 1
ATOM 9826 N N . LEU B 1 530 ? -20.875 -20.891 4.906 1 98.06 530 LEU B N 1
ATOM 9827 C CA . LEU B 1 530 ? -19.969 -20.609 3.797 1 98.06 530 LEU B CA 1
ATOM 9828 C C . LEU B 1 530 ? -19.531 -19.156 3.811 1 98.06 530 LEU B C 1
ATOM 9830 O O . LEU B 1 530 ? -18.391 -18.828 3.432 1 98.06 530 LEU B O 1
ATOM 9834 N N . HIS B 1 531 ? -20.391 -18.281 4.262 1 97.94 531 HIS B N 1
ATOM 9835 C CA . HIS B 1 531 ? -20.047 -16.875 4.414 1 97.94 531 HIS B CA 1
ATOM 9836 C C . HIS B 1 531 ? -18.969 -16.688 5.473 1 97.94 531 HIS B C 1
ATOM 9838 O O . HIS B 1 531 ? -18.016 -15.922 5.273 1 97.94 531 HIS B O 1
ATOM 9844 N N . ILE B 1 532 ? -19.125 -17.406 6.562 1 98.44 532 ILE B N 1
ATOM 9845 C CA . ILE B 1 532 ? -18.109 -17.344 7.609 1 98.44 532 ILE B CA 1
ATOM 9846 C C . ILE B 1 532 ? -16.766 -17.828 7.059 1 98.44 532 ILE B C 1
ATOM 9848 O O . ILE B 1 532 ? -15.734 -17.203 7.27 1 98.44 532 ILE B O 1
ATOM 9852 N N . PHE B 1 533 ? -16.812 -18.906 6.363 1 98.44 533 PHE B N 1
ATOM 9853 C CA . PHE B 1 533 ? -15.594 -19.453 5.77 1 98.44 533 PHE B CA 1
ATOM 9854 C C . PHE B 1 533 ? -14.93 -18.406 4.875 1 98.44 533 PHE B C 1
ATOM 9856 O O . PHE B 1 533 ? -13.719 -18.188 4.973 1 98.44 533 PHE B O 1
ATOM 9863 N N . ARG B 1 534 ? -15.68 -17.812 3.982 1 98.44 534 ARG B N 1
ATOM 9864 C CA . ARG B 1 534 ? -15.156 -16.797 3.074 1 98.44 534 ARG B CA 1
ATOM 9865 C C . ARG B 1 534 ? -14.5 -15.656 3.848 1 98.44 534 ARG B C 1
ATOM 9867 O O . ARG B 1 534 ? -13.398 -15.227 3.512 1 98.44 534 ARG B O 1
ATOM 9874 N N . LYS B 1 535 ? -15.164 -15.156 4.863 1 98.31 535 LYS B N 1
ATOM 9875 C CA . LYS B 1 535 ? -14.633 -14.055 5.664 1 98.31 535 LYS B CA 1
ATOM 9876 C C . LYS B 1 535 ? -13.336 -14.453 6.363 1 98.31 535 LYS B C 1
ATOM 9878 O O . LYS B 1 535 ? -12.422 -13.641 6.492 1 98.31 535 LYS B O 1
ATOM 9883 N N . MET B 1 536 ? -13.289 -15.672 6.777 1 98.25 536 MET B N 1
ATOM 9884 C CA . MET B 1 536 ? -12.07 -16.141 7.434 1 98.25 536 MET B CA 1
ATOM 9885 C C . MET B 1 536 ? -10.898 -16.172 6.457 1 98.25 536 MET B C 1
ATOM 9887 O O . MET B 1 536 ? -9.781 -15.805 6.816 1 98.25 536 MET B O 1
ATOM 9891 N N . GLN B 1 537 ? -11.172 -16.625 5.207 1 98.06 537 GLN B N 1
ATOM 9892 C CA . GLN B 1 537 ? -10.125 -16.594 4.188 1 98.06 537 GLN B CA 1
ATOM 9893 C C . GLN B 1 537 ? -9.664 -15.156 3.932 1 98.06 537 GLN B C 1
ATOM 9895 O O . GLN B 1 537 ? -8.461 -14.906 3.795 1 98.06 537 GLN B O 1
ATOM 9900 N N . ASP B 1 538 ? -10.602 -14.219 3.92 1 97.62 538 ASP B N 1
ATOM 9901 C CA . ASP B 1 538 ? -10.305 -12.812 3.652 1 97.62 538 ASP B CA 1
ATOM 9902 C C . ASP B 1 538 ? -9.516 -12.188 4.801 1 97.62 538 ASP B C 1
ATOM 9904 O O . ASP B 1 538 ? -8.594 -11.406 4.574 1 97.62 538 ASP B O 1
ATOM 9908 N N . TYR B 1 539 ? -9.898 -12.562 6.059 1 98 539 TYR B N 1
ATOM 9909 C CA . TYR B 1 539 ? -9.391 -11.852 7.23 1 98 539 TYR B CA 1
ATOM 9910 C C . TYR B 1 539 ? -8.047 -12.43 7.672 1 98 539 TYR B C 1
ATOM 9912 O O . TYR B 1 539 ? -7.176 -11.688 8.125 1 98 539 TYR B O 1
ATOM 9920 N N . PHE B 1 540 ? -7.871 -13.742 7.469 1 98.19 540 PHE B N 1
ATOM 9921 C CA . PHE B 1 540 ? -6.805 -14.32 8.281 1 98.19 540 PHE B CA 1
ATOM 9922 C C . PHE B 1 540 ? -5.754 -14.984 7.398 1 98.19 540 PHE B C 1
ATOM 9924 O O . PHE B 1 540 ? -4.656 -15.305 7.863 1 98.19 540 PHE B O 1
ATOM 9931 N N . VAL B 1 541 ? -6.008 -15.219 6.109 1 98 541 VAL B N 1
ATOM 9932 C CA . VAL B 1 541 ? -5.051 -15.93 5.258 1 98 541 VAL B CA 1
ATOM 9933 C C . VAL B 1 541 ? -4.117 -14.922 4.586 1 98 541 VAL B C 1
ATOM 9935 O O . VAL B 1 541 ? -4.562 -14.078 3.809 1 98 541 VAL B O 1
ATOM 9938 N N . ARG B 1 542 ? -2.857 -15 4.945 1 97.94 542 ARG B N 1
ATOM 9939 C CA . ARG B 1 542 ? -1.781 -14.211 4.348 1 97.94 542 ARG B CA 1
ATOM 9940 C C . ARG B 1 542 ? -0.67 -15.117 3.822 1 97.94 542 ARG B C 1
ATOM 9942 O O . ARG B 1 542 ? -0.709 -16.328 4.012 1 97.94 542 ARG B O 1
ATOM 9949 N N . LEU B 1 543 ? 0.22 -14.469 3.111 1 97.75 543 LEU B N 1
ATOM 9950 C CA . LEU B 1 543 ? 1.41 -15.141 2.602 1 97.75 543 LEU B CA 1
ATOM 9951 C C . LEU B 1 543 ? 2.676 -14.414 3.051 1 97.75 543 LEU B C 1
ATOM 9953 O O . LEU B 1 543 ? 2.682 -13.195 3.189 1 97.75 543 LEU B O 1
ATOM 9957 N N . ASP B 1 544 ? 3.709 -15.164 3.34 1 96.12 544 ASP B N 1
ATOM 9958 C CA . ASP B 1 544 ? 5.023 -14.539 3.451 1 96.12 544 ASP B CA 1
ATOM 9959 C C . ASP B 1 544 ? 5.691 -14.414 2.084 1 96.12 544 ASP B C 1
ATOM 9961 O O . ASP B 1 544 ? 5.07 -14.695 1.057 1 96.12 544 ASP B O 1
ATOM 9965 N N . TRP B 1 545 ? 6.914 -13.977 2.039 1 96.31 545 TRP B N 1
ATOM 9966 C CA . TRP B 1 545 ? 7.582 -13.672 0.777 1 96.31 545 TRP B CA 1
ATOM 9967 C C . TRP B 1 545 ? 8.062 -14.953 0.093 1 96.31 545 TRP B C 1
ATOM 9969 O O . TRP B 1 545 ? 8.484 -14.922 -1.064 1 96.31 545 TRP B O 1
ATOM 9979 N N . GLN B 1 546 ? 7.902 -16.156 0.725 1 93.38 546 GLN B N 1
ATOM 9980 C CA . GLN B 1 546 ? 8.172 -17.453 0.141 1 93.38 546 GLN B CA 1
ATOM 9981 C C . GLN B 1 546 ? 6.875 -18.188 -0.212 1 93.38 546 GLN B C 1
ATOM 9983 O O . GLN B 1 546 ? 6.887 -19.375 -0.509 1 93.38 546 GLN B O 1
ATOM 9988 N N . ASP B 1 547 ? 5.727 -17.484 -0.047 1 93.62 547 ASP B N 1
ATOM 9989 C CA . ASP B 1 547 ? 4.391 -17.938 -0.426 1 93.62 547 ASP B CA 1
ATOM 9990 C C . ASP B 1 547 ? 3.875 -19 0.546 1 93.62 547 ASP B C 1
ATOM 9992 O O . ASP B 1 547 ? 2.994 -19.781 0.201 1 93.62 547 ASP B O 1
ATOM 9996 N N . ALA B 1 548 ? 4.43 -19.047 1.701 1 94.44 548 ALA B N 1
ATOM 9997 C CA . ALA B 1 548 ? 3.859 -19.906 2.738 1 94.44 548 ALA B CA 1
ATOM 9998 C C . ALA B 1 548 ? 2.627 -19.266 3.365 1 94.44 548 ALA B C 1
ATOM 10000 O O . ALA B 1 548 ? 2.623 -18.062 3.643 1 94.44 548 ALA B O 1
ATOM 10001 N N . VAL B 1 549 ? 1.614 -20.062 3.564 1 96.56 549 VAL B N 1
ATOM 10002 C CA . VAL B 1 549 ? 0.385 -19.562 4.172 1 96.56 549 VAL B CA 1
ATOM 10003 C C . VAL B 1 549 ? 0.618 -19.281 5.652 1 96.56 549 VAL B C 1
ATOM 10005 O O . VAL B 1 549 ? 1.164 -20.109 6.375 1 96.56 549 VAL B O 1
ATOM 10008 N N . CYS B 1 550 ? 0.264 -18.094 6.0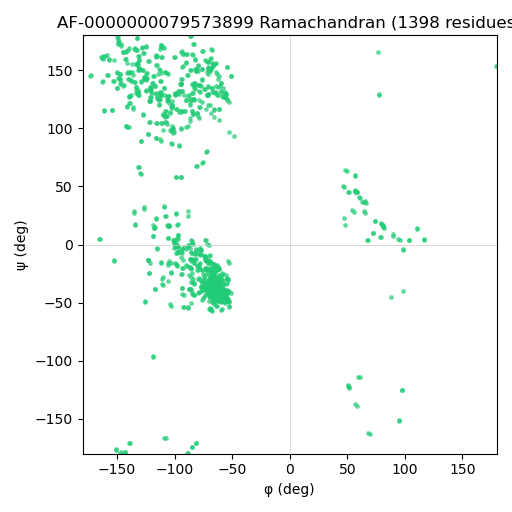98 1 96.88 550 CYS B N 1
ATOM 10009 C CA . CYS B 1 550 ? 0.44 -17.734 7.496 1 96.88 550 CYS B CA 1
ATOM 10010 C C . CYS B 1 550 ? -0.637 -16.75 7.941 1 96.88 550 CYS B C 1
ATOM 10012 O O . CYS B 1 550 ? -1.489 -16.344 7.145 1 96.88 550 CYS B O 1
ATOM 10014 N N . PHE B 1 551 ? -0.654 -16.469 9.234 1 98.19 551 PHE B N 1
ATOM 10015 C CA . PHE B 1 551 ? -1.585 -15.484 9.781 1 98.19 551 PHE B CA 1
ATOM 10016 C C . PHE B 1 551 ? -1.024 -14.078 9.641 1 98.19 551 PHE B C 1
ATOM 10018 O O . PHE B 1 551 ? 0.179 -13.898 9.445 1 98.19 551 PHE B O 1
ATOM 10025 N N . PRO B 1 552 ? -1.824 -13.023 9.766 1 97.69 552 PRO B N 1
ATOM 10026 C CA . PRO B 1 552 ? -1.431 -11.648 9.438 1 97.69 552 PRO B CA 1
ATOM 10027 C C . PRO B 1 552 ? -0.211 -11.18 10.234 1 97.69 552 PRO B C 1
ATOM 10029 O O . PRO B 1 552 ? 0.65 -10.484 9.695 1 97.69 552 PRO B O 1
ATOM 10032 N N . HIS B 1 553 ? -0.026 -11.617 11.5 1 97.75 553 HIS B N 1
ATOM 10033 C CA . HIS B 1 553 ? 1.021 -11.086 12.367 1 97.75 553 HIS B CA 1
ATOM 10034 C C . HIS B 1 553 ? 2.354 -11.781 12.109 1 97.75 553 HIS B C 1
ATOM 10036 O O . HIS B 1 553 ? 3.402 -11.305 12.555 1 97.75 553 HIS B O 1
ATOM 10042 N N . ALA B 1 554 ? 2.361 -12.852 11.414 1 96.94 554 ALA B N 1
ATOM 10043 C CA . ALA B 1 554 ? 3.473 -13.805 11.438 1 96.94 554 ALA B CA 1
ATOM 10044 C C . ALA B 1 554 ? 4.707 -13.219 10.766 1 96.94 554 ALA B C 1
ATOM 10046 O O . ALA B 1 554 ? 5.82 -13.336 11.281 1 96.94 554 ALA B O 1
ATOM 10047 N N . ALA B 1 555 ? 4.551 -12.602 9.648 1 96.38 555 ALA B N 1
ATOM 10048 C CA . ALA B 1 555 ? 5.688 -12.102 8.883 1 96.38 555 ALA B CA 1
ATOM 10049 C C . ALA B 1 555 ? 6.449 -11.031 9.664 1 96.38 555 ALA B C 1
ATOM 10051 O O . ALA B 1 555 ? 7.68 -11.078 9.75 1 96.38 555 ALA B O 1
ATOM 10052 N N . ALA B 1 556 ? 5.719 -10.062 10.258 1 96.75 556 ALA B N 1
ATOM 10053 C CA . ALA B 1 556 ? 6.363 -9.008 11.039 1 96.75 556 ALA B CA 1
ATOM 10054 C C . ALA B 1 556 ? 7.066 -9.578 12.266 1 96.75 556 ALA B C 1
ATOM 10056 O O . ALA B 1 556 ? 8.172 -9.148 12.609 1 96.75 556 ALA B O 1
ATOM 10057 N N . SER B 1 557 ? 6.449 -10.562 12.922 1 97.56 557 SER B N 1
ATOM 10058 C CA . SER B 1 557 ? 7.051 -11.203 14.086 1 97.56 557 SER B CA 1
ATOM 10059 C C . SER B 1 557 ? 8.359 -11.906 13.719 1 97.56 557 SER B C 1
ATOM 10061 O O . SER B 1 557 ? 9.352 -11.789 14.43 1 97.56 557 SER B O 1
ATOM 10063 N N . GLN B 1 558 ? 8.375 -12.609 12.648 1 97.12 558 GLN B N 1
ATOM 10064 C CA . GLN B 1 558 ? 9.57 -13.305 12.195 1 97.12 558 GLN B CA 1
ATOM 10065 C C . GLN B 1 558 ? 10.672 -12.32 11.82 1 97.12 558 GLN B C 1
ATOM 10067 O O . GLN B 1 558 ? 11.844 -12.531 12.156 1 97.12 558 GLN B O 1
ATOM 10072 N N . ASN B 1 559 ? 10.312 -11.297 11.102 1 98.12 559 ASN B N 1
ATOM 10073 C CA . ASN B 1 559 ? 11.281 -10.266 10.742 1 98.12 559 ASN B CA 1
ATOM 10074 C C . ASN B 1 559 ? 11.93 -9.648 11.977 1 98.12 559 ASN B C 1
ATOM 10076 O O . ASN B 1 559 ? 13.133 -9.398 11.992 1 98.12 559 ASN B O 1
ATOM 10080 N N . LEU B 1 560 ? 11.07 -9.344 12.984 1 98.25 560 LEU B N 1
ATOM 10081 C CA . LEU B 1 560 ? 11.578 -8.758 14.219 1 98.25 560 LEU B CA 1
ATOM 10082 C C . LEU B 1 560 ? 12.648 -9.656 14.844 1 98.25 560 LEU B C 1
ATOM 10084 O O . LEU B 1 560 ? 13.688 -9.172 15.289 1 98.25 560 LEU B O 1
ATOM 10088 N N . CYS B 1 561 ? 12.461 -10.977 14.836 1 98.19 561 CYS B N 1
ATOM 10089 C CA . CYS B 1 561 ? 13.438 -11.914 15.375 1 98.19 561 CYS B CA 1
ATOM 10090 C C . CYS B 1 561 ? 14.758 -11.82 14.609 1 98.19 561 CYS B C 1
ATOM 10092 O O . CYS B 1 561 ? 15.828 -11.719 15.219 1 98.19 561 CYS B O 1
ATOM 10094 N N . HIS B 1 562 ? 14.703 -11.773 13.336 1 98.56 562 HIS B N 1
ATOM 10095 C CA . HIS B 1 562 ? 15.898 -11.742 12.508 1 98.56 562 HIS B CA 1
ATOM 10096 C C . HIS B 1 562 ? 16.609 -10.398 12.625 1 98.56 562 HIS B C 1
ATOM 10098 O O . HIS B 1 562 ? 17.844 -10.344 12.656 1 98.56 562 HIS B O 1
ATOM 10104 N N . LEU B 1 563 ? 15.852 -9.336 12.648 1 98.56 563 LEU B N 1
ATOM 10105 C CA . LEU B 1 563 ? 16.438 -8.008 12.758 1 98.56 563 LEU B CA 1
ATOM 10106 C C . LEU B 1 563 ? 17.141 -7.828 14.102 1 98.56 563 LEU B C 1
ATOM 10108 O O . LEU B 1 563 ? 18.219 -7.242 14.18 1 98.56 563 LEU B O 1
ATOM 10112 N N . GLU B 1 564 ? 16.547 -8.312 15.141 1 98.12 564 GLU B N 1
ATOM 10113 C CA . GLU B 1 564 ? 17.156 -8.242 16.469 1 98.12 564 GLU B CA 1
ATOM 10114 C C . GLU B 1 564 ? 18.438 -9.07 16.5 1 98.12 564 GLU B C 1
ATOM 10116 O O . GLU B 1 564 ? 19.438 -8.656 17.109 1 98.12 564 GLU B O 1
ATOM 10121 N N . GLN B 1 565 ? 18.391 -10.203 15.883 1 98.31 565 GLN B N 1
ATOM 10122 C CA . GLN B 1 565 ? 19.594 -11.023 15.773 1 98.31 565 GLN B CA 1
ATOM 10123 C C . GLN B 1 565 ? 20.703 -10.281 15.039 1 98.31 565 GLN B C 1
ATOM 10125 O O . GLN B 1 565 ? 21.859 -10.352 15.43 1 98.31 565 GLN B O 1
ATOM 10130 N N . ALA B 1 566 ? 20.328 -9.578 14.023 1 98.62 566 ALA B N 1
ATOM 10131 C CA . ALA B 1 566 ? 21.312 -8.812 13.266 1 98.62 566 ALA B CA 1
ATOM 10132 C C . ALA B 1 566 ? 21.922 -7.699 14.109 1 98.62 566 ALA B C 1
ATOM 10134 O O . ALA B 1 566 ? 23.125 -7.469 14.07 1 98.62 566 ALA B O 1
ATOM 10135 N N . VAL B 1 567 ? 21.078 -6.988 14.852 1 97.81 567 VAL B N 1
ATOM 10136 C CA . VAL B 1 567 ? 21.578 -5.922 15.727 1 97.81 567 VAL B CA 1
ATOM 10137 C C . VAL B 1 567 ? 22.547 -6.496 16.734 1 97.81 567 VAL B C 1
ATOM 10139 O O . VAL B 1 567 ? 23.641 -5.957 16.938 1 97.81 567 VAL B O 1
ATOM 10142 N N . HIS B 1 568 ? 22.219 -7.629 17.391 1 97.38 568 HIS B N 1
ATOM 10143 C CA . HIS B 1 568 ? 23.094 -8.266 18.375 1 97.38 568 HIS B CA 1
ATOM 10144 C C . HIS B 1 568 ? 24.422 -8.688 17.75 1 97.38 568 HIS B C 1
ATOM 10146 O O . HIS B 1 568 ? 25.469 -8.531 18.359 1 97.38 568 HIS B O 1
ATOM 10152 N N . ALA B 1 569 ? 24.328 -9.18 16.578 1 97.62 569 ALA B N 1
ATOM 10153 C CA . ALA B 1 569 ? 25.531 -9.586 15.859 1 97.62 569 ALA B CA 1
ATOM 10154 C C . ALA B 1 569 ? 26.438 -8.383 15.586 1 97.62 569 ALA B C 1
ATOM 10156 O O . ALA B 1 569 ? 27.656 -8.453 15.781 1 97.62 569 ALA B O 1
ATOM 10157 N N . LEU B 1 570 ? 25.859 -7.273 15.148 1 96.56 570 LEU B N 1
ATOM 10158 C CA . LEU B 1 570 ? 26.641 -6.086 14.844 1 96.56 570 LEU B CA 1
ATOM 10159 C C . LEU B 1 570 ? 27.234 -5.492 16.109 1 96.56 570 LEU B C 1
ATOM 10161 O O . LEU B 1 570 ? 28.359 -4.969 16.094 1 96.56 570 LEU B O 1
ATOM 10165 N N . GLU B 1 571 ? 26.484 -5.52 17.188 1 95.31 571 GLU B N 1
ATOM 10166 C CA . GLU B 1 571 ? 27.016 -5.051 18.469 1 95.31 571 GLU B CA 1
ATOM 10167 C C . GLU B 1 571 ? 28.25 -5.844 18.891 1 95.31 571 GLU B C 1
ATOM 10169 O O . GLU B 1 571 ? 29.141 -5.309 19.547 1 95.31 571 GLU B O 1
ATOM 10174 N N . SER B 1 572 ? 28.359 -7.051 18.453 1 93.94 572 SER B N 1
ATOM 10175 C CA . SER B 1 572 ? 29.5 -7.914 18.75 1 93.94 572 SER B CA 1
ATOM 10176 C C . SER B 1 572 ? 30.516 -7.883 17.609 1 93.94 572 SER B C 1
ATOM 10178 O O . SER B 1 572 ? 31.391 -8.75 17.547 1 93.94 572 SER B O 1
ATOM 10180 N N . GLN B 1 573 ? 30.312 -7.035 16.703 1 92.88 573 GLN B N 1
ATOM 10181 C CA . GLN B 1 573 ? 31.203 -6.801 15.578 1 92.88 573 GLN B CA 1
ATOM 10182 C C . GLN B 1 573 ? 31.297 -8.031 14.68 1 92.88 573 GLN B C 1
ATOM 10184 O O . GLN B 1 573 ? 32.344 -8.32 14.109 1 92.88 573 GLN B O 1
ATOM 10189 N N . ASN B 1 574 ? 30.219 -8.789 14.688 1 94.62 574 ASN B N 1
ATOM 10190 C CA . ASN B 1 574 ? 30.141 -9.961 13.828 1 94.62 574 ASN B CA 1
ATOM 10191 C C . ASN B 1 574 ? 29.266 -9.695 12.602 1 94.62 574 ASN B C 1
ATOM 10193 O O . ASN B 1 574 ? 28.109 -10.102 12.555 1 94.62 574 ASN B O 1
ATOM 10197 N N . ILE B 1 575 ? 29.828 -9.195 11.586 1 96.25 575 ILE B N 1
ATOM 10198 C CA . ILE B 1 575 ? 29.109 -8.766 10.391 1 96.25 575 ILE B CA 1
ATOM 10199 C C . ILE B 1 575 ? 28.547 -9.984 9.656 1 96.25 575 ILE B C 1
ATOM 10201 O O . ILE B 1 575 ? 27.438 -9.953 9.148 1 96.25 575 ILE B O 1
ATOM 10205 N N . THR B 1 576 ? 29.266 -11.062 9.617 1 95.88 576 THR B N 1
ATOM 10206 C CA . THR B 1 576 ? 28.844 -12.273 8.914 1 95.88 576 THR B CA 1
ATOM 10207 C C . THR B 1 576 ? 27.531 -12.805 9.5 1 95.88 576 THR B C 1
ATOM 10209 O O . THR B 1 576 ? 26.609 -13.141 8.758 1 95.88 576 THR B O 1
ATOM 10212 N N . ALA B 1 577 ? 27.5 -12.859 10.773 1 97.12 577 ALA B N 1
ATOM 10213 C CA . ALA B 1 577 ? 26.281 -13.336 11.438 1 97.12 577 ALA B CA 1
ATOM 10214 C C . ALA B 1 577 ? 25.109 -12.406 11.172 1 97.12 577 ALA B C 1
ATOM 10216 O O . ALA B 1 577 ? 23.969 -12.852 11.055 1 97.12 577 ALA B O 1
ATOM 10217 N N . ALA B 1 578 ? 25.375 -11.109 11.188 1 98.06 578 ALA B N 1
ATOM 10218 C CA . ALA B 1 578 ? 24.312 -10.141 10.867 1 98.06 578 ALA B CA 1
ATOM 10219 C C . ALA B 1 578 ? 23.766 -10.375 9.469 1 98.06 578 ALA B C 1
ATOM 10221 O O . ALA B 1 578 ? 22.547 -10.344 9.25 1 98.06 578 ALA B O 1
ATOM 10222 N N . LEU B 1 579 ? 24.656 -10.594 8.539 1 98.19 579 LEU B N 1
ATOM 10223 C CA . LEU B 1 579 ? 24.266 -10.836 7.156 1 98.19 579 LEU B CA 1
ATOM 10224 C C . LEU B 1 579 ? 23.422 -12.109 7.047 1 98.19 579 LEU B C 1
ATOM 10226 O O . LEU B 1 579 ? 22.453 -12.156 6.293 1 98.19 579 LEU B O 1
ATOM 10230 N N . GLU B 1 580 ? 23.781 -13.094 7.801 1 98.31 580 GLU B N 1
ATOM 10231 C CA . GLU B 1 580 ? 23.016 -14.336 7.809 1 98.31 580 GLU B CA 1
ATOM 10232 C C . GLU B 1 580 ? 21.594 -14.094 8.312 1 98.31 580 GLU B C 1
ATOM 10234 O O . GLU B 1 580 ? 20.641 -14.656 7.773 1 98.31 580 GLU B O 1
ATOM 10239 N N . ALA B 1 581 ? 21.438 -13.305 9.289 1 98.56 581 ALA B N 1
ATOM 10240 C CA . ALA B 1 581 ? 20.125 -12.969 9.828 1 98.56 581 ALA B CA 1
ATOM 10241 C C . ALA B 1 581 ? 19.312 -12.164 8.812 1 98.56 581 ALA B C 1
ATOM 10243 O O . ALA B 1 581 ? 18.109 -12.422 8.633 1 98.56 581 ALA B O 1
ATOM 10244 N N . LEU B 1 582 ? 19.984 -11.195 8.18 1 98.62 582 LEU B N 1
ATOM 10245 C CA . LEU B 1 582 ? 19.297 -10.312 7.234 1 98.62 582 LEU B CA 1
ATOM 10246 C C . LEU B 1 582 ? 18.859 -11.094 6 1 98.62 582 LEU B C 1
ATOM 10248 O O . LEU B 1 582 ? 17.891 -10.711 5.34 1 98.62 582 LEU B O 1
ATOM 10252 N N . TYR B 1 583 ? 19.516 -12.219 5.715 1 98.19 583 TYR B N 1
ATOM 10253 C CA . TYR B 1 583 ? 19.188 -13.086 4.59 1 98.19 583 TYR B CA 1
ATOM 10254 C C . TYR B 1 583 ? 17.781 -13.648 4.719 1 98.19 583 TYR B C 1
ATOM 10256 O O . TYR B 1 583 ? 17.141 -13.961 3.717 1 98.19 583 TYR B O 1
ATOM 10264 N N . GLU B 1 584 ? 17.266 -13.648 5.922 1 97.75 584 GLU B N 1
ATOM 10265 C CA . GLU B 1 584 ? 15.992 -14.312 6.207 1 97.75 584 GLU B CA 1
ATOM 10266 C C . GLU B 1 584 ? 14.836 -13.312 6.211 1 97.75 584 GLU B C 1
ATOM 10268 O O . GLU B 1 584 ? 13.664 -13.711 6.23 1 97.75 584 GLU B O 1
ATOM 10273 N N . VAL B 1 585 ? 15.141 -12.039 6.125 1 98.44 585 VAL B N 1
ATOM 10274 C CA . VAL B 1 585 ? 14.109 -11.016 6.223 1 98.44 585 VAL B CA 1
ATOM 10275 C C . VAL B 1 585 ? 13.453 -10.812 4.859 1 98.44 585 VAL B C 1
ATOM 10277 O O . VAL B 1 585 ? 14.078 -10.273 3.938 1 98.44 585 VAL B O 1
ATOM 10280 N N . ASP B 1 586 ? 12.172 -11.203 4.773 1 97.88 586 ASP B N 1
ATOM 10281 C CA . ASP B 1 586 ? 11.383 -11.039 3.559 1 97.88 586 ASP B CA 1
ATOM 10282 C C . ASP B 1 586 ? 12.102 -11.609 2.346 1 97.88 586 ASP B C 1
ATOM 10284 O O . ASP B 1 586 ? 12.461 -12.789 2.332 1 97.88 586 ASP B O 1
ATOM 10288 N N . ASN B 1 587 ? 12.328 -10.805 1.299 1 97.5 587 ASN B N 1
ATOM 10289 C CA . ASN B 1 587 ? 12.992 -11.297 0.099 1 97.5 587 ASN B CA 1
ATOM 10290 C C . ASN B 1 587 ? 14.422 -10.758 -0.013 1 97.5 587 ASN B C 1
ATOM 10292 O O . ASN B 1 587 ? 14.969 -10.68 -1.112 1 97.5 587 ASN B O 1
ATOM 10296 N N . ASN B 1 588 ? 15.039 -10.391 1.129 1 98.06 588 ASN B N 1
ATOM 10297 C CA . ASN B 1 588 ? 16.328 -9.703 1.096 1 98.06 588 ASN B CA 1
ATOM 10298 C C . ASN B 1 588 ? 17.453 -10.656 0.728 1 98.06 588 ASN B C 1
ATOM 10300 O O . ASN B 1 588 ? 18.578 -10.219 0.437 1 98.06 588 ASN B O 1
ATOM 10304 N N . CYS B 1 589 ? 17.25 -11.969 0.678 1 97.44 589 CYS B N 1
ATOM 10305 C CA . CYS B 1 589 ? 18.234 -12.883 0.129 1 97.44 589 CYS B CA 1
ATOM 10306 C C . CYS B 1 589 ? 18.641 -12.477 -1.283 1 97.44 589 CYS B C 1
ATOM 10308 O O . CYS B 1 589 ? 19.797 -12.664 -1.685 1 97.44 589 CYS B O 1
ATOM 10310 N N . TYR B 1 590 ? 17.75 -11.844 -2.031 1 97.62 590 TYR B N 1
ATOM 10311 C CA . TYR B 1 590 ? 18.016 -11.453 -3.41 1 97.62 590 TYR B CA 1
ATOM 10312 C C . TYR B 1 590 ? 18.859 -10.188 -3.459 1 97.62 590 TYR B C 1
ATOM 10314 O O . TYR B 1 590 ? 19.484 -9.883 -4.48 1 97.62 590 TYR B O 1
ATOM 10322 N N . ALA B 1 591 ? 18.875 -9.43 -2.357 1 96.88 591 ALA B N 1
ATOM 10323 C CA . ALA B 1 591 ? 19.766 -8.281 -2.26 1 96.88 591 ALA B CA 1
ATOM 10324 C C . ALA B 1 591 ? 21.234 -8.719 -2.252 1 96.88 591 ALA B C 1
ATOM 10326 O O . ALA B 1 591 ? 22.125 -7.934 -2.582 1 96.88 591 ALA B O 1
ATOM 10327 N N . PHE B 1 592 ? 21.5 -9.961 -1.903 1 96.88 592 PHE B N 1
ATOM 10328 C CA . PHE B 1 592 ? 22.844 -10.508 -1.815 1 96.88 592 PHE B CA 1
ATOM 10329 C C . PHE B 1 592 ? 23.359 -10.891 -3.197 1 96.88 592 PHE B C 1
ATOM 10331 O O . PHE B 1 592 ? 24.578 -10.977 -3.406 1 96.88 592 PHE B O 1
ATOM 10338 N N . LEU B 1 593 ? 22.359 -11.094 -4.109 1 96.69 593 LEU B N 1
ATOM 10339 C CA . LEU B 1 593 ? 22.766 -11.883 -5.27 1 96.69 593 LEU B CA 1
ATOM 10340 C C . LEU B 1 593 ? 22.531 -11.102 -6.559 1 96.69 593 LEU B C 1
ATOM 10342 O O . LEU B 1 593 ? 23.172 -11.375 -7.578 1 96.69 593 LEU B O 1
ATOM 10346 N N . PHE B 1 594 ? 21.625 -10.156 -6.57 1 97.81 594 PHE B N 1
ATOM 10347 C CA . PHE B 1 594 ? 21.219 -9.508 -7.809 1 97.81 594 PHE B CA 1
ATOM 10348 C C . PHE B 1 594 ? 21.328 -7.992 -7.695 1 97.81 594 PHE B C 1
ATOM 10350 O O . PHE B 1 594 ? 21.469 -7.457 -6.59 1 97.81 594 PHE B O 1
ATOM 10357 N N . ASP B 1 595 ? 21.281 -7.352 -8.867 1 95.69 595 ASP B N 1
ATOM 10358 C CA . ASP B 1 595 ? 21.359 -5.891 -8.906 1 95.69 595 ASP B CA 1
ATOM 10359 C C . ASP B 1 595 ? 20.109 -5.27 -8.273 1 95.69 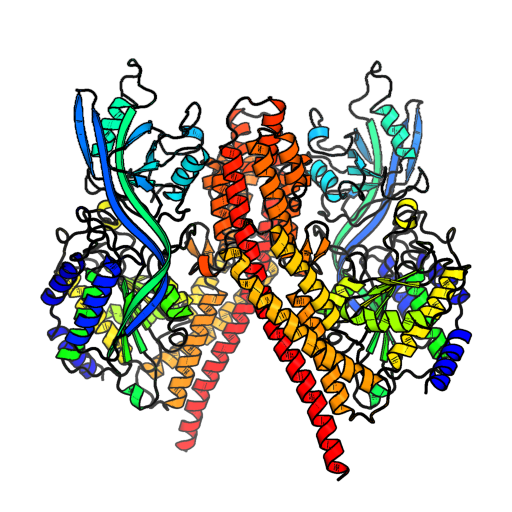595 ASP B C 1
ATOM 10361 O O . ASP B 1 595 ? 19.047 -5.902 -8.219 1 95.69 595 ASP B O 1
ATOM 10365 N N . GLU B 1 596 ? 20.234 -4.082 -7.812 1 94.06 596 GLU B N 1
ATOM 10366 C CA . GLU B 1 596 ? 19.188 -3.359 -7.113 1 94.06 596 GLU B CA 1
ATOM 10367 C C . GLU B 1 596 ? 17.906 -3.307 -7.945 1 94.06 596 GLU B C 1
ATOM 10369 O O . GLU B 1 596 ? 16.812 -3.49 -7.418 1 94.06 596 GLU B O 1
ATOM 10374 N N . GLU B 1 597 ? 18.078 -3.098 -9.258 1 93.62 597 GLU B N 1
ATOM 10375 C CA . GLU B 1 597 ? 16.891 -2.953 -10.109 1 93.62 597 GLU B CA 1
ATOM 10376 C C . GLU B 1 597 ? 16.125 -4.266 -10.211 1 93.62 597 GLU B C 1
ATOM 10378 O O . GLU B 1 597 ? 14.898 -4.266 -10.32 1 93.62 597 GLU B O 1
ATOM 10383 N N . VAL B 1 598 ? 16.859 -5.367 -10.266 1 97.19 598 VAL B N 1
ATOM 10384 C CA . VAL B 1 598 ? 16.203 -6.668 -10.289 1 97.19 598 VAL B CA 1
ATOM 10385 C C . VAL B 1 598 ? 15.422 -6.875 -9 1 97.19 598 VAL B C 1
ATOM 10387 O O . VAL B 1 598 ? 14.234 -7.215 -9.039 1 97.19 598 VAL B O 1
ATOM 10390 N N . TYR B 1 599 ? 16.125 -6.578 -7.863 1 96.62 599 TYR B N 1
ATOM 10391 C CA . TYR B 1 599 ? 15.523 -6.66 -6.539 1 96.62 599 TYR B CA 1
ATOM 10392 C C . TYR B 1 599 ? 14.297 -5.762 -6.445 1 96.62 599 TYR B C 1
ATOM 10394 O O . TYR B 1 599 ? 13.242 -6.191 -5.988 1 96.62 599 TYR B O 1
ATOM 10402 N N . TYR B 1 600 ? 14.414 -4.586 -6.906 1 93.62 600 TYR B N 1
ATOM 10403 C CA . TYR B 1 600 ? 13.352 -3.586 -6.84 1 93.62 600 TYR B CA 1
ATOM 10404 C C . TYR B 1 600 ? 12.164 -3.99 -7.711 1 93.62 600 TYR B C 1
ATOM 10406 O O . TYR B 1 600 ? 11.016 -3.943 -7.266 1 93.62 600 TYR B O 1
ATOM 10414 N N . HIS B 1 601 ? 12.383 -4.383 -8.914 1 95.38 601 HIS B N 1
ATOM 10415 C CA . HIS B 1 601 ? 11.312 -4.734 -9.844 1 95.38 601 HIS B CA 1
ATOM 10416 C C . HIS B 1 601 ? 10.438 -5.848 -9.273 1 95.38 601 HIS B C 1
ATOM 10418 O O . HIS B 1 601 ? 9.211 -5.727 -9.258 1 95.38 601 HIS B O 1
ATOM 10424 N N . PHE B 1 602 ? 11.078 -6.848 -8.789 1 97.19 602 PHE B N 1
ATOM 10425 C CA . PHE B 1 602 ? 10.32 -8.023 -8.375 1 97.19 602 PHE B CA 1
ATOM 10426 C C . PHE B 1 602 ? 9.758 -7.84 -6.977 1 97.19 602 PHE B C 1
ATOM 10428 O O . PHE B 1 602 ? 8.977 -8.672 -6.5 1 97.19 602 PHE B O 1
ATOM 10435 N N . THR B 1 603 ? 10.125 -6.754 -6.227 1 95.69 603 THR B N 1
ATOM 10436 C CA . THR B 1 603 ? 9.453 -6.355 -4.992 1 95.69 603 THR B CA 1
ATOM 10437 C C . THR B 1 603 ? 8.203 -5.531 -5.297 1 95.69 603 THR B C 1
ATOM 10439 O O . THR B 1 603 ? 7.121 -5.82 -4.781 1 95.69 603 THR B O 1
ATOM 10442 N N . GLU B 1 604 ? 8.352 -4.625 -6.23 1 92.44 604 GLU B N 1
ATOM 10443 C CA . GLU B 1 604 ? 7.293 -3.666 -6.551 1 92.44 604 GLU B CA 1
ATOM 10444 C C . GLU B 1 604 ? 6.121 -4.352 -7.242 1 92.44 604 GLU B C 1
ATOM 10446 O O . GLU B 1 604 ? 4.965 -3.98 -7.027 1 92.44 604 GLU B O 1
ATOM 10451 N N . TYR B 1 605 ? 6.426 -5.324 -8.094 1 94.38 605 TYR B N 1
ATOM 10452 C CA . TYR B 1 605 ? 5.336 -5.906 -8.867 1 94.38 605 TYR B CA 1
ATOM 10453 C C . TYR B 1 605 ? 4.461 -6.801 -7.992 1 94.38 605 TYR B C 1
ATOM 10455 O O . TYR B 1 605 ? 3.391 -7.238 -8.414 1 94.38 605 TYR B O 1
ATOM 10463 N N . ILE B 1 606 ? 4.965 -7.09 -6.781 1 95.81 606 ILE B N 1
ATOM 10464 C CA . ILE B 1 606 ? 4.164 -7.84 -5.816 1 95.81 606 ILE B CA 1
ATOM 10465 C C . ILE B 1 606 ? 3.301 -6.875 -5.008 1 95.81 606 ILE B C 1
ATOM 10467 O O . ILE B 1 606 ? 2.141 -7.172 -4.711 1 95.81 606 ILE B O 1
ATOM 10471 N N . LEU B 1 607 ? 3.832 -5.715 -4.664 1 91.62 607 LEU B N 1
ATOM 10472 C CA . LEU B 1 607 ? 3.209 -4.828 -3.688 1 91.62 607 LEU B CA 1
ATOM 10473 C C . LEU B 1 607 ? 2.322 -3.797 -4.379 1 91.62 607 LEU B C 1
ATOM 10475 O O . LEU B 1 607 ? 1.358 -3.305 -3.785 1 91.62 607 LEU B O 1
ATOM 10479 N N . HIS B 1 608 ? 2.578 -3.449 -5.641 1 85.75 608 HIS B N 1
ATOM 10480 C CA . HIS B 1 608 ? 1.962 -2.232 -6.16 1 85.75 608 HIS B CA 1
ATOM 10481 C C . HIS B 1 608 ? 1.365 -2.467 -7.547 1 85.75 608 HIS B C 1
ATOM 10483 O O . HIS B 1 608 ? 1.017 -1.514 -8.242 1 85.75 608 HIS B O 1
ATOM 10489 N N . GLN B 1 609 ? 1.166 -3.633 -7.93 1 88.62 609 GLN B N 1
ATOM 10490 C CA . GLN B 1 609 ? 0.475 -3.93 -9.18 1 88.62 609 GLN B CA 1
ATOM 10491 C C . GLN B 1 609 ? -1.037 -3.963 -8.977 1 88.62 609 GLN B C 1
ATOM 10493 O O . GLN B 1 609 ? -1.516 -4.254 -7.879 1 88.62 609 GLN B O 1
ATOM 10498 N N . PRO B 1 610 ? -1.76 -3.613 -10.031 1 84.56 610 PRO B N 1
ATOM 10499 C CA . PRO B 1 610 ? -3.217 -3.729 -9.938 1 84.56 610 PRO B CA 1
ATOM 10500 C C . PRO B 1 610 ? -3.672 -5.129 -9.531 1 84.56 610 PRO B C 1
ATOM 10502 O O . PRO B 1 610 ? -3.039 -6.121 -9.906 1 84.56 610 PRO B O 1
ATOM 10505 N N . LYS B 1 611 ? -4.793 -5.164 -8.914 1 85.44 611 LYS B N 1
ATOM 10506 C CA . LYS B 1 611 ? -5.305 -6.406 -8.336 1 85.44 611 LYS B CA 1
ATOM 10507 C C . LYS B 1 611 ? -5.52 -7.465 -9.406 1 85.44 611 LYS B C 1
ATOM 10509 O O . LYS B 1 611 ? -5.328 -8.656 -9.156 1 85.44 611 LYS B O 1
ATOM 10514 N N . ASP B 1 612 ? -5.938 -7.039 -10.57 1 84 612 ASP B N 1
ATOM 10515 C CA . ASP B 1 612 ? -6.262 -8 -11.617 1 84 612 ASP B CA 1
ATOM 10516 C C . ASP B 1 612 ? -5 -8.688 -12.141 1 84 612 ASP B C 1
ATOM 10518 O O . ASP B 1 612 ? -5.082 -9.727 -12.797 1 84 612 ASP B O 1
ATOM 10522 N N . ARG B 1 613 ? -3.846 -8.133 -11.836 1 92.06 613 ARG B N 1
ATOM 10523 C CA . ARG B 1 613 ? -2.592 -8.773 -12.219 1 92.06 613 ARG B CA 1
ATOM 10524 C C . ARG B 1 613 ? -1.98 -9.531 -11.047 1 92.06 613 ARG B C 1
ATOM 10526 O O . ARG B 1 613 ? -1.116 -10.391 -11.242 1 92.06 613 ARG B O 1
ATOM 10533 N N . LEU B 1 614 ? -2.502 -9.203 -9.867 1 94.75 614 LEU B N 1
ATOM 10534 C CA . LEU B 1 614 ? -1.996 -9.883 -8.688 1 94.75 614 LEU B CA 1
ATOM 10535 C C . LEU B 1 614 ? -2.76 -11.18 -8.438 1 94.75 614 LEU B C 1
ATOM 10537 O O . LEU B 1 614 ? -2.297 -12.039 -7.684 1 94.75 614 LEU B O 1
ATOM 10541 N N . MET B 1 615 ? -3.961 -11.352 -8.992 1 95.81 615 MET B N 1
ATOM 10542 C CA . MET B 1 615 ? -4.746 -12.586 -8.914 1 95.81 615 MET B CA 1
ATOM 10543 C C . MET B 1 615 ? -4.863 -13.062 -7.473 1 95.81 615 MET B C 1
ATOM 10545 O O . MET B 1 615 ? -5.309 -12.32 -6.598 1 95.81 615 MET B O 1
ATOM 10549 N N . TRP B 1 616 ? -4.402 -14.258 -7.211 1 97.06 616 TRP B N 1
ATOM 10550 C CA . TRP B 1 616 ? -4.613 -14.898 -5.918 1 97.06 616 TRP B CA 1
ATOM 10551 C C . TRP B 1 616 ? -3.666 -14.328 -4.867 1 97.06 616 TRP B C 1
ATOM 10553 O O . TRP B 1 616 ? -3.811 -14.609 -3.674 1 97.06 616 TRP B O 1
ATOM 10563 N N . GLY B 1 617 ? -2.746 -13.43 -5.254 1 97.06 617 GLY B N 1
ATOM 10564 C CA . GLY B 1 617 ? -1.821 -12.828 -4.309 1 97.06 617 GLY B CA 1
ATOM 10565 C C . GLY B 1 617 ? -2.275 -11.469 -3.814 1 97.06 617 GLY B C 1
ATOM 10566 O O . GLY B 1 617 ? -1.668 -10.898 -2.906 1 97.06 617 GLY B O 1
ATOM 10567 N N . ALA B 1 618 ? -3.369 -10.914 -4.375 1 95.31 618 ALA B N 1
ATOM 10568 C CA . ALA B 1 618 ? -3.809 -9.555 -4.074 1 95.31 618 ALA B CA 1
ATOM 10569 C C . ALA B 1 618 ? -4.152 -9.406 -2.594 1 95.31 618 ALA B C 1
ATOM 10571 O O . ALA B 1 618 ? -5.031 -10.102 -2.08 1 95.31 618 ALA B O 1
ATOM 10572 N N . GLY B 1 619 ? -3.398 -8.57 -1.955 1 92.38 619 GLY B N 1
ATOM 10573 C CA . GLY B 1 619 ? -3.693 -8.234 -0.573 1 92.38 619 GLY B CA 1
ATOM 10574 C C . GLY B 1 619 ? -3.195 -9.266 0.417 1 92.38 619 GLY B C 1
ATOM 10575 O O . GLY B 1 619 ? -3.572 -9.242 1.591 1 92.38 619 GLY B O 1
ATOM 10576 N N . ARG B 1 620 ? -2.289 -10.148 -0.034 1 96.69 620 ARG B N 1
ATOM 10577 C CA . ARG B 1 620 ? -1.941 -11.242 0.868 1 96.69 620 ARG B CA 1
ATOM 10578 C C . ARG B 1 620 ? -0.506 -11.109 1.364 1 96.69 620 ARG B C 1
ATOM 10580 O O . ARG B 1 620 ? -0.118 -11.758 2.34 1 96.69 620 ARG B O 1
ATOM 10587 N N . ILE B 1 621 ? 0.285 -10.305 0.734 1 94.94 621 ILE B N 1
ATOM 10588 C CA . ILE B 1 621 ? 1.566 -9.828 1.242 1 94.94 621 ILE B CA 1
ATOM 10589 C C . ILE B 1 621 ? 1.49 -8.328 1.498 1 94.94 621 ILE B C 1
ATOM 10591 O O . ILE B 1 621 ? 1.299 -7.539 0.567 1 94.94 621 ILE B O 1
ATOM 10595 N N . LEU B 1 622 ? 1.717 -7.914 2.727 1 87.06 622 LEU B N 1
ATOM 10596 C CA . LEU B 1 622 ? 1.316 -6.551 3.057 1 87.06 622 LEU B CA 1
ATOM 10597 C C . LEU B 1 622 ? 2.537 -5.664 3.277 1 87.06 622 LEU B C 1
ATOM 10599 O O . LEU B 1 622 ? 2.482 -4.453 3.043 1 87.06 622 LEU B O 1
ATOM 10603 N N . HIS B 1 623 ? 3.566 -6.336 3.844 1 92.44 623 HIS B N 1
ATOM 10604 C CA . HIS B 1 623 ? 4.688 -5.504 4.27 1 92.44 623 HIS B CA 1
ATOM 10605 C C . HIS B 1 623 ? 5.984 -5.941 3.602 1 92.44 623 HIS B C 1
ATOM 10607 O O . HIS B 1 623 ? 6.078 -7.062 3.088 1 92.44 623 HIS B O 1
ATOM 10613 N N . HIS B 1 624 ? 6.902 -5.055 3.545 1 95.88 624 HIS B N 1
ATOM 10614 C CA . HIS B 1 624 ? 8.242 -5.328 3.041 1 95.88 624 HIS B CA 1
ATOM 10615 C C . HIS B 1 624 ? 9.281 -4.434 3.715 1 95.88 624 HIS B C 1
ATOM 10617 O O . HIS B 1 624 ? 9.023 -3.254 3.959 1 95.88 624 HIS B O 1
ATOM 10623 N N . GLU B 1 625 ? 10.367 -4.98 4.113 1 96.62 625 GLU B N 1
ATOM 10624 C CA . GLU B 1 625 ? 11.508 -4.215 4.594 1 96.62 625 GLU B CA 1
ATOM 10625 C C . GLU B 1 625 ? 12.648 -4.227 3.574 1 96.62 625 GLU B C 1
ATOM 10627 O O . GLU B 1 625 ? 13.266 -5.266 3.332 1 96.62 625 GLU B O 1
ATOM 10632 N N . ASN B 1 626 ? 12.898 -3.105 2.98 1 95.31 626 ASN B N 1
ATOM 10633 C CA . ASN B 1 626 ? 13.992 -3.01 2.014 1 95.31 626 ASN B CA 1
ATOM 10634 C C . ASN B 1 626 ? 15.344 -2.855 2.707 1 95.31 626 ASN B C 1
ATOM 10636 O O . ASN B 1 626 ? 15.625 -1.818 3.309 1 95.31 626 ASN B O 1
ATOM 10640 N N . LEU B 1 627 ? 16.203 -3.834 2.6 1 97.19 627 LEU B N 1
ATOM 10641 C CA . LEU B 1 627 ? 17.5 -3.805 3.256 1 97.19 627 LEU B CA 1
ATOM 10642 C C . LEU B 1 627 ? 18.625 -3.852 2.229 1 97.19 627 LEU B C 1
ATOM 10644 O O . LEU B 1 627 ? 19.766 -4.16 2.57 1 97.19 627 LEU B O 1
ATOM 10648 N N . TYR B 1 628 ? 18.328 -3.623 0.933 1 96.31 628 TYR B N 1
ATOM 10649 C CA . TYR B 1 628 ? 19.312 -3.77 -0.134 1 96.31 628 TYR B CA 1
ATOM 10650 C C . TYR B 1 628 ? 20.562 -2.961 0.167 1 96.31 628 TYR B C 1
ATOM 10652 O O . TYR B 1 628 ? 21.672 -3.504 0.178 1 96.31 628 TYR B O 1
ATOM 10660 N N . GLY B 1 629 ? 20.406 -1.606 0.461 1 93.69 629 GLY B N 1
ATOM 10661 C CA . GLY B 1 629 ? 21.547 -0.744 0.726 1 93.69 629 GLY B CA 1
ATOM 10662 C C . GLY B 1 629 ? 22.359 -1.185 1.925 1 93.69 629 GLY B C 1
ATOM 10663 O O . GLY B 1 629 ? 23.594 -1.142 1.894 1 93.69 629 GLY B O 1
ATOM 10664 N N . LEU B 1 630 ? 21.703 -1.587 2.967 1 95.12 630 LEU B N 1
ATOM 10665 C CA . LEU B 1 630 ? 22.391 -2.033 4.176 1 95.12 630 LEU B CA 1
ATOM 10666 C C . LEU B 1 630 ? 23.188 -3.305 3.906 1 95.12 630 LEU B C 1
ATOM 10668 O O . LEU B 1 630 ? 24.328 -3.441 4.379 1 95.12 630 LEU B O 1
ATOM 10672 N N . VAL B 1 631 ? 22.578 -4.238 3.213 1 97.5 631 VAL B N 1
ATOM 10673 C CA . VAL B 1 631 ? 23.234 -5.488 2.871 1 97.5 631 VAL B CA 1
ATOM 10674 C C . VAL B 1 631 ? 24.516 -5.195 2.082 1 97.5 631 VAL B C 1
ATOM 10676 O O . VAL B 1 631 ? 25.578 -5.73 2.391 1 97.5 631 VAL B O 1
ATOM 10679 N N . GLN B 1 632 ? 24.422 -4.305 1.071 1 95 632 GLN B N 1
ATOM 10680 C CA . GLN B 1 632 ? 25.594 -3.969 0.276 1 95 632 GLN B CA 1
ATOM 10681 C C . GLN B 1 632 ? 26.672 -3.324 1.138 1 95 632 GLN B C 1
ATOM 10683 O O . GLN B 1 632 ? 27.859 -3.646 1.003 1 95 632 GLN B O 1
ATOM 10688 N N . CYS B 1 633 ? 26.25 -2.441 2.014 1 92.5 633 CYS B N 1
ATOM 10689 C CA . CYS B 1 633 ? 27.188 -1.763 2.906 1 92.5 633 CYS B CA 1
ATOM 10690 C C . CYS B 1 633 ? 27.906 -2.762 3.807 1 92.5 633 CYS B C 1
ATOM 10692 O O . CYS B 1 633 ? 29.125 -2.732 3.922 1 92.5 633 CYS B O 1
ATOM 10694 N N . LEU B 1 634 ? 27.203 -3.654 4.418 1 95.5 634 LEU B N 1
ATOM 10695 C CA . LEU B 1 634 ? 27.766 -4.629 5.344 1 95.5 634 LEU B CA 1
ATOM 10696 C C . LEU B 1 634 ? 28.688 -5.602 4.609 1 95.5 634 LEU B C 1
ATOM 10698 O O . LEU B 1 634 ? 29.719 -6.016 5.145 1 95.5 634 LEU B O 1
ATOM 10702 N N . LYS B 1 635 ? 28.281 -5.961 3.42 1 95 635 LYS B N 1
ATOM 10703 C CA . LYS B 1 635 ? 29.156 -6.82 2.623 1 95 635 LYS B CA 1
ATOM 10704 C C . LYS B 1 635 ? 30.5 -6.148 2.369 1 95 635 LYS B C 1
ATOM 10706 O O . LYS B 1 635 ? 31.547 -6.789 2.461 1 95 635 LYS B O 1
ATOM 10711 N N . GLU B 1 636 ? 30.453 -4.891 2.002 1 92.12 636 GLU B N 1
ATOM 10712 C CA . GLU B 1 636 ? 31.688 -4.137 1.765 1 92.12 636 GLU B CA 1
ATOM 10713 C C . GLU B 1 636 ? 32.531 -4.035 3.035 1 92.12 636 GLU B C 1
ATOM 10715 O O . GLU B 1 636 ? 33.75 -4.211 2.998 1 92.12 636 GLU B O 1
ATOM 10720 N N . LEU B 1 637 ? 31.891 -3.777 4.102 1 91.88 637 LEU B N 1
ATOM 10721 C CA . LEU B 1 637 ? 32.594 -3.658 5.379 1 91.88 637 LEU B CA 1
ATOM 10722 C C . LEU B 1 637 ? 33.188 -4.992 5.797 1 91.88 637 LEU B C 1
ATOM 10724 O O . LEU B 1 637 ? 34.281 -5.027 6.375 1 91.88 637 LEU B O 1
ATOM 10728 N N . ASP B 1 638 ? 32.469 -5.977 5.574 1 91.44 638 ASP B N 1
ATOM 10729 C CA . ASP B 1 638 ? 32.969 -7.309 5.906 1 91.44 638 ASP B CA 1
ATOM 10730 C C . ASP B 1 638 ? 34.25 -7.633 5.121 1 91.44 638 ASP B C 1
ATOM 10732 O O . ASP B 1 638 ? 35.188 -8.227 5.66 1 91.44 638 ASP B O 1
ATOM 10736 N N . GLN B 1 639 ? 34.25 -7.203 3.914 1 89 639 GLN B N 1
ATOM 10737 C CA . GLN B 1 639 ? 35.406 -7.438 3.057 1 89 639 GLN B CA 1
ATOM 10738 C C . GLN B 1 639 ? 36.594 -6.609 3.508 1 89 639 GLN B C 1
ATOM 10740 O O . GLN B 1 639 ? 37.75 -7.055 3.398 1 89 639 GLN B O 1
ATOM 10745 N N . MET B 1 640 ? 36.25 -5.461 4 1 85.25 640 MET B N 1
ATOM 10746 C CA . MET B 1 640 ? 37.312 -4.543 4.402 1 85.25 640 MET B CA 1
ATOM 10747 C C . MET B 1 640 ? 37.812 -4.852 5.82 1 85.25 640 MET B C 1
ATOM 10749 O O . MET B 1 640 ? 38.719 -4.211 6.316 1 85.25 640 MET B O 1
ATOM 10753 N N . ALA B 1 641 ? 37.344 -5.789 6.5 1 73.19 641 ALA B N 1
ATOM 10754 C CA . ALA B 1 641 ? 37.688 -6.113 7.879 1 73.19 641 ALA B CA 1
ATOM 10755 C C . ALA B 1 641 ? 37.688 -4.867 8.758 1 73.19 641 ALA B C 1
ATOM 10757 O O . ALA B 1 641 ? 38.656 -4.578 9.453 1 73.19 641 ALA B O 1
ATOM 10758 N N . ILE B 1 642 ? 36.625 -4.137 8.672 1 64.38 642 ILE B N 1
ATOM 10759 C CA . ILE B 1 642 ? 36.344 -2.758 9.062 1 64.38 642 ILE B CA 1
ATOM 10760 C C . ILE B 1 642 ? 36.531 -2.605 10.57 1 64.38 642 ILE B C 1
ATOM 10762 O O . ILE B 1 642 ? 35.781 -3.188 11.352 1 64.38 642 ILE B O 1
ATOM 10766 N N . PRO B 1 643 ? 37.625 -1.926 10.93 1 62.22 643 PRO B N 1
ATOM 10767 C CA . PRO B 1 643 ? 37.969 -1.707 12.336 1 62.22 643 PRO B CA 1
ATOM 10768 C C . PRO B 1 643 ? 37.062 -0.686 13.016 1 62.22 643 PRO B C 1
ATOM 10770 O O . PRO B 1 643 ? 37.188 -0.437 14.211 1 62.22 643 PRO B O 1
ATOM 10773 N N . GLY B 1 644 ? 36.031 -0.197 12.266 1 72 644 GLY B N 1
ATOM 10774 C CA . GLY B 1 644 ? 35.438 0.959 12.938 1 72 644 GLY B CA 1
ATOM 10775 C C . GLY B 1 644 ? 34.062 0.694 13.5 1 72 644 GLY B C 1
ATOM 10776 O O . GLY B 1 644 ? 33.688 -0.458 13.727 1 72 644 GLY B O 1
ATOM 10777 N N . SER B 1 645 ? 33.281 1.759 13.898 1 83.12 645 SER B N 1
ATOM 10778 C CA . SER B 1 645 ? 31.984 1.7 14.539 1 83.12 645 SER B CA 1
ATOM 10779 C C . SER B 1 645 ? 30.906 1.296 13.547 1 83.12 645 SER B C 1
ATOM 10781 O O . SER B 1 645 ? 30.953 1.668 12.375 1 83.12 645 SER B O 1
ATOM 10783 N N . LEU B 1 646 ? 30.094 0.385 13.953 1 90.5 646 LEU B N 1
ATOM 10784 C CA . LEU B 1 646 ? 28.938 -0.066 13.164 1 90.5 646 LEU B CA 1
ATOM 10785 C C . LEU B 1 646 ? 27.656 0.604 13.641 1 90.5 646 LEU B C 1
ATOM 10787 O O . LEU B 1 646 ? 26.562 0.055 13.477 1 90.5 646 LEU B O 1
ATOM 10791 N N . ASP B 1 647 ? 27.828 1.791 14.211 1 88.44 647 ASP B N 1
ATOM 10792 C CA . ASP B 1 647 ? 26.703 2.5 14.82 1 88.44 647 ASP B CA 1
ATOM 10793 C C . ASP B 1 647 ? 25.688 2.916 13.766 1 88.44 647 ASP B C 1
ATOM 10795 O O . ASP B 1 647 ? 24.484 2.883 14.016 1 88.44 647 ASP B O 1
ATOM 10799 N N . VAL B 1 648 ? 26.203 3.312 12.625 1 86.62 648 VAL B N 1
ATOM 10800 C CA . VAL B 1 648 ? 25.328 3.762 11.555 1 86.62 648 VAL B CA 1
ATOM 10801 C C . VAL B 1 648 ? 24.438 2.609 11.102 1 86.62 648 VAL B C 1
ATOM 10803 O O . VAL B 1 648 ? 23.219 2.773 10.969 1 86.62 648 VAL B O 1
ATOM 10806 N N . GLU B 1 649 ? 25.062 1.458 10.93 1 93.06 649 GLU B N 1
ATOM 10807 C CA . GLU B 1 649 ? 24.328 0.273 10.492 1 93.06 649 GLU B CA 1
ATOM 10808 C C . GLU B 1 649 ? 23.344 -0.194 11.57 1 93.06 649 GLU B C 1
ATOM 10810 O O . GLU B 1 649 ? 22.234 -0.623 11.25 1 93.06 649 GLU B O 1
ATOM 10815 N N . ILE B 1 650 ? 23.75 -0.077 12.789 1 95.5 650 ILE B N 1
ATOM 10816 C CA . ILE B 1 650 ? 22.891 -0.467 13.906 1 95.5 650 ILE B CA 1
ATOM 10817 C C . ILE B 1 650 ? 21.688 0.461 13.969 1 95.5 650 ILE B C 1
ATOM 10819 O O . ILE B 1 650 ? 20.547 0.003 14.141 1 95.5 650 ILE B O 1
ATOM 10823 N N . ARG B 1 651 ? 21.828 1.778 13.805 1 93.56 651 ARG B N 1
ATOM 10824 C CA . ARG B 1 651 ? 20.719 2.73 13.812 1 93.56 651 ARG B CA 1
ATOM 10825 C C . ARG B 1 651 ? 19.75 2.449 12.672 1 93.56 651 ARG B C 1
ATOM 10827 O O . ARG B 1 651 ? 18.531 2.619 12.82 1 93.56 651 ARG B O 1
ATOM 10834 N N . ARG B 1 652 ? 20.266 2.064 11.547 1 93.44 652 ARG B N 1
ATOM 10835 C CA . ARG B 1 652 ? 19.422 1.702 10.414 1 93.44 652 ARG B CA 1
ATOM 10836 C C . ARG B 1 652 ? 18.547 0.49 10.75 1 93.44 652 ARG B C 1
ATOM 10838 O O . ARG B 1 652 ? 17.375 0.45 10.414 1 93.44 652 ARG B O 1
ATOM 10845 N N . LEU B 1 653 ? 19.188 -0.497 11.398 1 97.19 653 LEU B N 1
ATOM 10846 C CA . LEU B 1 653 ? 18.453 -1.695 11.797 1 97.19 653 LEU B CA 1
ATOM 10847 C C . LEU B 1 653 ? 17.422 -1.371 12.867 1 97.19 653 LEU B C 1
ATOM 10849 O O . LEU B 1 653 ? 16.328 -1.95 12.883 1 97.19 653 LEU B O 1
ATOM 10853 N N . GLU B 1 654 ? 17.75 -0.47 13.742 1 95.88 654 GLU B N 1
ATOM 10854 C CA . GLU B 1 654 ? 16.797 -0.051 14.758 1 95.88 654 GLU B CA 1
ATOM 10855 C C . GLU B 1 654 ? 15.57 0.614 14.133 1 95.88 654 GLU B C 1
ATOM 10857 O O . GLU B 1 654 ? 14.445 0.435 14.609 1 95.88 654 GLU B O 1
ATOM 10862 N N . ALA B 1 655 ? 15.805 1.396 13.133 1 93.69 655 ALA B N 1
ATOM 10863 C CA . ALA B 1 655 ? 14.68 1.988 12.406 1 93.69 655 ALA B CA 1
ATOM 10864 C C . ALA B 1 655 ? 13.797 0.909 11.789 1 93.69 655 ALA B C 1
ATOM 10866 O O . ALA B 1 655 ? 12.562 1.008 11.828 1 93.69 655 ALA B O 1
ATOM 10867 N N . ALA B 1 656 ? 14.406 -0.099 11.188 1 95.94 656 ALA B N 1
ATOM 10868 C CA . ALA B 1 656 ? 13.664 -1.221 10.625 1 95.94 656 ALA B CA 1
ATOM 10869 C C . ALA B 1 656 ? 12.852 -1.935 11.695 1 95.94 656 ALA B C 1
ATOM 10871 O O . ALA B 1 656 ? 11.703 -2.324 11.461 1 95.94 656 ALA B O 1
ATOM 10872 N N . ILE B 1 657 ? 13.477 -2.113 12.844 1 97.19 657 ILE B N 1
ATOM 10873 C CA . ILE B 1 657 ? 12.812 -2.766 13.961 1 97.19 657 ILE B CA 1
ATOM 10874 C C . ILE B 1 657 ? 11.578 -1.966 14.367 1 97.19 657 ILE B C 1
ATOM 10876 O O . ILE B 1 657 ? 10.5 -2.533 14.57 1 97.19 657 ILE B O 1
ATOM 10880 N N . ARG B 1 658 ? 11.664 -0.656 14.445 1 93.88 658 ARG B N 1
ATOM 10881 C CA . ARG B 1 658 ? 10.523 0.18 14.812 1 93.88 658 ARG B CA 1
ATOM 10882 C 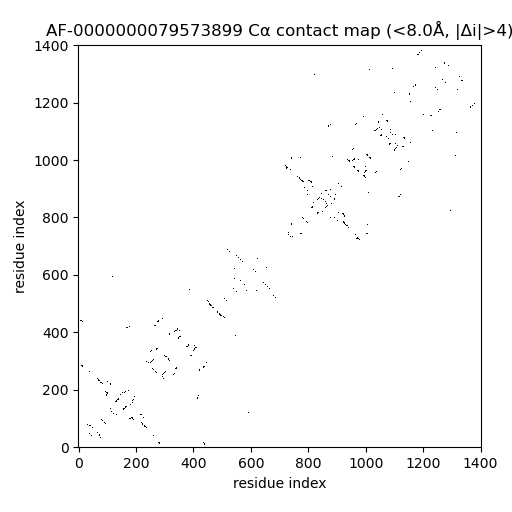C . ARG B 1 658 ? 9.406 0.063 13.781 1 93.88 658 ARG B C 1
ATOM 10884 O O . ARG B 1 658 ? 8.227 0.028 14.141 1 93.88 658 ARG B O 1
ATOM 10891 N N . ARG B 1 659 ? 9.734 -0.018 12.508 1 93.94 659 ARG B N 1
ATOM 10892 C CA . ARG B 1 659 ? 8.727 -0.191 11.469 1 93.94 659 ARG B CA 1
ATOM 10893 C C . ARG B 1 659 ? 8.016 -1.531 11.609 1 93.94 659 ARG B C 1
ATOM 10895 O O . ARG B 1 659 ? 6.785 -1.597 11.547 1 93.94 659 ARG B O 1
ATOM 10902 N N . GLN B 1 660 ? 8.852 -2.574 11.844 1 96.5 660 GLN B N 1
ATOM 10903 C CA . GLN B 1 660 ? 8.258 -3.902 11.984 1 96.5 660 GLN B CA 1
ATOM 10904 C C . GLN B 1 660 ? 7.383 -3.984 13.234 1 96.5 660 GLN B C 1
ATOM 10906 O O . GLN B 1 660 ? 6.367 -4.684 13.234 1 96.5 660 GLN B O 1
ATOM 10911 N N . GLN B 1 661 ? 7.812 -3.322 14.266 1 95.56 661 GLN B N 1
ATOM 10912 C CA . GLN B 1 661 ? 6.992 -3.262 15.469 1 95.56 661 GLN B CA 1
ATOM 10913 C C . GLN B 1 661 ? 5.656 -2.58 15.188 1 95.56 661 GLN B C 1
ATOM 10915 O O . GLN B 1 661 ? 4.613 -3.02 15.68 1 95.56 661 GLN B O 1
ATOM 10920 N N . ALA B 1 662 ? 5.707 -1.547 14.453 1 92.19 662 ALA B N 1
ATOM 10921 C CA . ALA B 1 662 ? 4.477 -0.854 14.078 1 92.19 662 ALA B CA 1
ATOM 10922 C C . ALA B 1 662 ? 3.574 -1.753 13.242 1 92.19 662 ALA B C 1
ATOM 10924 O O . ALA B 1 662 ? 2.355 -1.77 13.43 1 92.19 662 ALA B O 1
ATOM 10925 N N . TYR B 1 663 ? 4.152 -2.469 12.273 1 94.81 663 TYR B N 1
ATOM 10926 C CA . TYR B 1 663 ? 3.393 -3.42 11.469 1 94.81 663 TYR B CA 1
ATOM 10927 C C . TYR B 1 663 ? 2.729 -4.469 12.352 1 94.81 663 TYR B C 1
ATOM 10929 O O . TYR B 1 663 ? 1.546 -4.777 12.18 1 94.81 663 TYR B O 1
ATOM 10937 N N . LEU B 1 664 ? 3.535 -5.02 13.305 1 96.31 664 LEU B N 1
ATOM 10938 C CA . LEU B 1 664 ? 3.029 -6.066 14.188 1 96.31 664 LEU B CA 1
ATOM 10939 C C . LEU B 1 664 ? 1.849 -5.559 15.008 1 96.31 664 LEU B C 1
ATOM 10941 O O . LEU B 1 664 ? 0.829 -6.242 15.125 1 96.31 664 LEU B O 1
ATOM 10945 N N . LYS B 1 665 ? 1.99 -4.391 15.539 1 94.75 665 LYS B N 1
ATOM 10946 C CA . LYS B 1 665 ? 0.918 -3.785 16.328 1 94.75 665 LYS B CA 1
ATOM 10947 C C . LYS B 1 665 ? -0.363 -3.666 15.508 1 94.75 665 LYS B C 1
ATOM 10949 O O . LYS B 1 665 ? -1.443 -4.027 15.977 1 94.75 665 LYS B O 1
ATOM 10954 N N . ASP B 1 666 ? -0.24 -3.193 14.32 1 93.75 666 ASP B N 1
ATOM 10955 C CA . ASP B 1 666 ? -1.385 -3 13.438 1 93.75 666 ASP B CA 1
ATOM 10956 C C . ASP B 1 666 ? -2.033 -4.336 13.078 1 93.75 666 ASP B C 1
ATOM 10958 O O . ASP B 1 666 ? -3.26 -4.441 13.023 1 93.75 666 ASP B O 1
ATOM 10962 N N . ASP B 1 667 ? -1.2 -5.285 12.766 1 96.25 667 ASP B N 1
ATOM 10963 C CA . ASP B 1 667 ? -1.706 -6.598 12.383 1 96.25 667 ASP B CA 1
ATOM 10964 C C . ASP B 1 667 ? -2.473 -7.246 13.539 1 96.25 667 ASP B C 1
ATOM 10966 O O . ASP B 1 667 ? -3.516 -7.867 13.32 1 96.25 667 ASP B O 1
ATOM 10970 N N . LEU B 1 668 ? -1.938 -7.117 14.75 1 97.06 668 LEU B N 1
ATOM 10971 C CA . LEU B 1 668 ? -2.598 -7.684 15.922 1 97.06 668 LEU B CA 1
ATOM 10972 C C . LEU B 1 668 ? -3.932 -6.992 16.188 1 97.06 668 LEU B C 1
ATOM 10974 O O . LEU B 1 668 ? -4.918 -7.645 16.531 1 97.06 668 LEU B O 1
ATOM 10978 N N . HIS B 1 669 ? -3.955 -5.684 16.016 1 95.19 669 HIS B N 1
ATOM 10979 C CA . HIS B 1 669 ? -5.199 -4.938 16.156 1 95.19 669 HIS B CA 1
ATOM 10980 C C . HIS B 1 669 ? -6.227 -5.379 15.125 1 95.19 669 HIS B C 1
ATOM 10982 O O . HIS B 1 669 ? -7.395 -5.598 15.453 1 95.19 669 HIS B O 1
ATOM 10988 N N . TYR B 1 670 ? -5.809 -5.488 13.914 1 96.5 670 TYR B N 1
ATOM 10989 C CA . TYR B 1 670 ? -6.66 -5.965 12.828 1 96.5 670 TYR B CA 1
ATOM 10990 C C . TYR B 1 670 ? -7.23 -7.34 13.148 1 96.5 670 TYR B C 1
ATOM 10992 O O . TYR B 1 670 ? -8.422 -7.586 12.953 1 96.5 670 TYR B O 1
ATOM 11000 N N . MET B 1 671 ? -6.387 -8.273 13.633 1 98.12 671 MET B N 1
ATOM 11001 C CA . MET B 1 671 ? -6.812 -9.633 13.953 1 98.12 671 MET B CA 1
ATOM 11002 C C . MET B 1 671 ? -7.852 -9.625 15.07 1 98.12 671 MET B C 1
ATOM 11004 O O . MET B 1 671 ? -8.844 -10.359 15 1 98.12 671 MET B O 1
ATOM 11008 N N . LYS B 1 672 ? -7.625 -8.805 16.109 1 98 672 LYS B N 1
ATOM 11009 C CA . LYS B 1 672 ? -8.578 -8.719 17.219 1 98 672 LYS B CA 1
ATOM 11010 C C . LYS B 1 672 ? -9.961 -8.297 16.719 1 98 672 LYS B C 1
ATOM 11012 O O . LYS B 1 672 ? -10.961 -8.93 17.047 1 98 672 LYS B O 1
ATOM 11017 N N . GLN B 1 673 ? -10 -7.293 15.875 1 97.25 673 GLN B N 1
ATOM 11018 C CA . GLN B 1 673 ? -11.266 -6.824 15.32 1 97.25 673 GLN B CA 1
ATOM 11019 C C . GLN B 1 673 ? -11.906 -7.895 14.445 1 97.25 673 GLN B C 1
ATOM 11021 O O . GLN B 1 673 ? -13.125 -8.078 14.477 1 97.25 673 GLN B O 1
ATOM 11026 N N . SER B 1 674 ? -11.109 -8.547 13.695 1 98.5 674 SER B N 1
ATOM 11027 C CA . SER B 1 674 ? -11.602 -9.57 12.773 1 98.5 674 SER B CA 1
ATOM 11028 C C . SER B 1 674 ? -12.172 -10.766 13.539 1 98.5 674 SER B C 1
ATOM 11030 O O . SER B 1 674 ? -13.18 -11.344 13.133 1 98.5 674 SER B O 1
ATOM 11032 N N . VAL B 1 675 ? -11.484 -11.156 14.617 1 98.56 675 VAL B N 1
ATOM 11033 C CA . VAL B 1 675 ? -11.969 -12.242 15.453 1 98.56 675 VAL B CA 1
ATOM 11034 C C . VAL B 1 675 ? -13.344 -11.891 16.031 1 98.56 675 VAL B C 1
ATOM 11036 O O . VAL B 1 675 ? -14.25 -12.727 16.047 1 98.56 675 VAL B O 1
ATOM 11039 N N . ASP B 1 676 ? -13.508 -10.609 16.438 1 98 676 ASP B N 1
ATOM 11040 C CA . ASP B 1 676 ? -14.789 -10.148 16.953 1 98 676 ASP B CA 1
ATOM 11041 C C . ASP B 1 676 ? -15.883 -10.242 15.883 1 98 676 ASP B C 1
ATOM 11043 O O . ASP B 1 676 ? -17.016 -10.609 16.188 1 98 676 ASP B O 1
ATOM 11047 N N . LYS B 1 677 ? -15.547 -9.93 14.719 1 97.88 677 LYS B N 1
ATOM 11048 C CA . LYS B 1 677 ? -16.5 -10 13.617 1 97.88 677 LYS B CA 1
ATOM 11049 C C . LYS B 1 677 ? -16.938 -11.445 13.367 1 97.88 677 LYS B C 1
ATOM 11051 O O . LYS B 1 677 ? -18.125 -11.711 13.148 1 97.88 677 LYS B O 1
ATOM 11056 N N . ILE B 1 678 ? -16 -12.367 13.414 1 98.62 678 ILE B N 1
ATOM 11057 C CA . ILE B 1 678 ? -16.328 -13.766 13.172 1 98.62 678 ILE B CA 1
ATOM 11058 C C . ILE B 1 678 ? -17.156 -14.32 14.328 1 98.62 678 ILE B C 1
ATOM 11060 O O . ILE B 1 678 ? -18.062 -15.117 14.117 1 98.62 678 ILE B O 1
ATOM 11064 N N . GLN B 1 679 ? -16.828 -13.891 15.578 1 98.31 679 GLN B N 1
ATOM 11065 C CA . GLN B 1 679 ? -17.625 -14.281 16.734 1 98.31 679 GLN B CA 1
ATOM 11066 C C . GLN B 1 679 ? -19.094 -13.914 16.562 1 98.31 679 GLN B C 1
ATOM 11068 O O . GLN B 1 679 ? -19.984 -14.711 16.844 1 98.31 679 GLN B O 1
ATOM 11073 N N . ALA B 1 680 ? -19.297 -12.727 16.062 1 98 680 ALA B N 1
ATOM 11074 C CA . ALA B 1 680 ? -20.656 -12.266 15.852 1 98 680 ALA B CA 1
ATOM 11075 C C . ALA B 1 680 ? -21.375 -13.125 14.805 1 98 680 ALA B C 1
ATOM 11077 O O . ALA B 1 680 ? -22.547 -13.445 14.953 1 98 680 ALA B O 1
ATOM 11078 N N . LEU B 1 681 ? -20.703 -13.484 13.789 1 97.69 681 LEU B N 1
ATOM 11079 C CA . LEU B 1 681 ? -21.266 -14.305 12.727 1 97.69 681 LEU B CA 1
ATOM 11080 C C . LEU B 1 681 ? -21.594 -15.711 13.242 1 97.69 681 LEU B C 1
ATOM 11082 O O . LEU B 1 681 ? -22.625 -16.281 12.898 1 97.69 681 LEU B O 1
ATOM 11086 N N . ILE B 1 682 ? -20.688 -16.312 14.016 1 98.12 682 ILE B N 1
ATOM 11087 C CA . ILE B 1 682 ? -20.891 -17.656 14.555 1 98.12 682 ILE B CA 1
ATOM 11088 C C . ILE B 1 682 ? -22.078 -17.656 15.516 1 98.12 682 ILE B C 1
ATOM 11090 O O . ILE B 1 682 ? -22.906 -18.562 15.5 1 98.12 682 ILE B O 1
ATOM 11094 N N . ASN B 1 683 ? -22.188 -16.562 16.344 1 96.75 683 ASN B N 1
ATOM 11095 C CA . ASN B 1 683 ? -23.328 -16.438 17.234 1 96.75 683 ASN B CA 1
ATOM 11096 C C . ASN B 1 683 ? -24.641 -16.359 16.469 1 96.75 683 ASN B C 1
ATOM 11098 O O . ASN B 1 683 ? -25.656 -16.922 16.906 1 96.75 683 ASN B O 1
ATOM 11102 N N . ASP B 1 684 ? -24.609 -15.656 15.445 1 95.38 684 ASP B N 1
ATOM 11103 C CA . ASP B 1 684 ? -25.797 -15.555 14.602 1 95.38 684 ASP B CA 1
ATOM 11104 C C . ASP B 1 684 ? -26.203 -16.938 14.078 1 95.38 684 ASP B C 1
ATOM 11106 O O . ASP B 1 684 ? -27.391 -17.25 14.023 1 95.38 684 ASP B O 1
ATOM 11110 N N . CYS B 1 685 ? -25.266 -17.797 13.727 1 94 685 CYS B N 1
ATOM 11111 C CA . CYS B 1 685 ? -25.531 -19.156 13.266 1 94 685 CYS B CA 1
ATOM 11112 C C . CYS B 1 685 ? -26.109 -20 14.391 1 94 685 CYS B C 1
ATOM 11114 O O . CYS B 1 685 ? -27.016 -20.812 14.164 1 94 685 CYS B O 1
ATOM 11116 N N . LEU B 1 686 ? -25.531 -19.844 15.539 1 93.69 686 LEU B N 1
ATOM 11117 C CA . LEU B 1 686 ? -26 -20.609 16.703 1 93.69 686 LEU B CA 1
ATOM 11118 C C . LEU B 1 686 ? -27.422 -20.219 17.062 1 93.69 686 LEU B C 1
ATOM 11120 O O . LEU B 1 686 ? -28.234 -21.094 17.422 1 93.69 686 LEU B O 1
ATOM 11124 N N . GLU B 1 687 ? -27.688 -18.922 16.953 1 89.75 687 GLU B N 1
ATOM 11125 C CA . GLU B 1 687 ? -29.047 -18.469 17.219 1 89.75 687 GLU B CA 1
ATOM 11126 C C . GLU B 1 687 ? -30.031 -19.031 16.188 1 89.75 687 GLU B C 1
ATOM 11128 O O . GLU B 1 687 ? -31.125 -19.438 16.531 1 89.75 687 GLU B O 1
ATOM 11133 N N . THR B 1 688 ? -29.625 -19.031 15.016 1 83.19 688 THR B N 1
ATOM 11134 C CA . THR B 1 688 ? -30.453 -19.578 13.938 1 83.19 688 THR B CA 1
ATOM 11135 C C . THR B 1 688 ? -30.688 -21.078 14.141 1 83.19 688 THR B C 1
ATOM 11137 O O . THR B 1 688 ? -31.781 -21.578 13.883 1 83.19 688 THR B O 1
ATOM 11140 N N . SER B 1 689 ? -29.734 -21.828 14.672 1 81.31 689 SER B N 1
ATOM 11141 C CA . SER B 1 689 ? -29.828 -23.266 14.859 1 81.31 689 SER B CA 1
ATOM 11142 C C . SER B 1 689 ? -30.656 -23.625 16.078 1 81.31 689 SER B C 1
ATOM 11144 O O . SER B 1 689 ? -31.25 -24.703 16.141 1 81.31 689 SER B O 1
ATOM 11146 N N . SER B 1 690 ? -30.672 -22.734 17.094 1 76.06 690 SER B N 1
ATOM 11147 C CA . SER B 1 690 ? -31.422 -22.969 18.328 1 76.06 690 SER B CA 1
ATOM 11148 C C . SER B 1 690 ? -32.906 -22.688 18.125 1 76.06 690 SER B C 1
ATOM 11150 O O . SER B 1 690 ? -33.75 -23.328 18.75 1 76.06 690 SER B O 1
ATOM 11152 N N . HIS B 1 691 ? -33.188 -21.672 17.438 1 64.38 691 HIS B N 1
ATOM 11153 C CA . HIS B 1 691 ? -34.594 -21.328 17.203 1 64.38 691 HIS B CA 1
ATOM 11154 C C . HIS B 1 691 ? -35.312 -22.469 16.516 1 64.38 691 HIS B C 1
ATOM 11156 O O . HIS B 1 691 ? -36.5 -22.703 16.75 1 64.38 691 HIS B O 1
ATOM 11162 N N . TYR B 1 692 ? -34.625 -23.219 15.867 1 58.03 692 TYR B N 1
ATOM 11163 C CA . TYR B 1 692 ? -35.281 -24.297 15.133 1 58.03 692 TYR B CA 1
ATOM 11164 C C . TYR B 1 692 ? -35.531 -25.5 16.031 1 58.03 692 TYR B C 1
ATOM 11166 O O . TYR B 1 692 ? -36.531 -26.203 15.891 1 58.03 692 TYR B O 1
ATOM 11174 N N . ASN B 1 69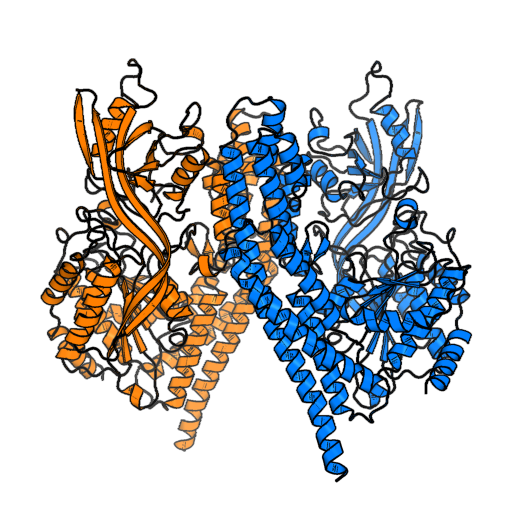3 ? -34.719 -25.75 17.047 1 53.09 693 ASN B N 1
ATOM 11175 C CA . ASN B 1 693 ? -35 -26.828 18 1 53.09 693 ASN B CA 1
ATOM 11176 C C . ASN B 1 693 ? -36.188 -26.5 18.906 1 53.09 693 ASN B C 1
ATOM 11178 O O . ASN B 1 693 ? -36.969 -27.375 19.25 1 53.09 693 ASN B O 1
ATOM 11182 N N . LYS B 1 694 ? -36.375 -25.188 19.188 1 51.19 694 LYS B N 1
ATOM 11183 C CA . LYS B 1 694 ? -37.469 -24.797 20.047 1 51.19 694 LYS B CA 1
ATOM 11184 C C . LYS B 1 694 ? -38.812 -24.891 19.312 1 51.19 694 LYS B C 1
ATOM 11186 O O . LYS B 1 694 ? -39.812 -25.297 19.891 1 51.19 694 LYS B O 1
ATOM 11191 N N . GLU B 1 695 ? -38.844 -24.422 18.141 1 50.22 695 GLU B N 1
ATOM 11192 C CA . GLU B 1 695 ? -40.125 -24.469 17.406 1 50.22 695 GLU B CA 1
ATOM 11193 C C . GLU B 1 695 ? -40.594 -25.906 17.219 1 50.22 695 GLU B C 1
ATOM 11195 O O . GLU B 1 695 ? -41.781 -26.172 17.188 1 50.22 695 GLU B O 1
ATOM 11200 N N . LYS B 1 696 ? -39.656 -26.688 17.344 1 50 696 LYS B N 1
ATOM 11201 C CA . LYS B 1 696 ? -40.031 -28.094 17.219 1 50 696 LYS B CA 1
ATOM 11202 C C . LYS B 1 696 ? -40.5 -28.656 18.562 1 50 696 LYS B C 1
ATOM 11204 O O . LYS B 1 696 ? -41.438 -29.469 18.609 1 50 696 LYS B O 1
ATOM 11209 N N . ASN B 1 697 ? -39.719 -28.453 19.562 1 46.72 697 ASN B N 1
ATOM 11210 C CA . ASN B 1 697 ? -40.156 -28.938 20.859 1 46.72 697 ASN B CA 1
ATOM 11211 C C . ASN B 1 697 ? -41.5 -28.312 21.281 1 46.72 697 ASN B C 1
ATOM 11213 O O . ASN B 1 697 ? -42.25 -28.891 22.062 1 46.72 697 ASN B O 1
ATOM 11217 N N . GLY B 1 698 ? -41.688 -27.094 20.844 1 45.81 698 GLY B N 1
ATOM 11218 C CA . GLY B 1 698 ? -42.969 -26.516 21.141 1 45.81 698 GLY B CA 1
ATOM 11219 C C . GLY B 1 698 ? -44.125 -27.156 20.359 1 45.81 698 GLY B C 1
ATOM 11220 O O . GLY B 1 698 ? -45.281 -27.062 20.766 1 45.81 698 GLY B O 1
ATOM 11221 N N . GLU B 1 699 ? -43.875 -27.484 19.172 1 40.62 699 GLU B N 1
ATOM 11222 C CA . GLU B 1 699 ? -44.969 -28.141 18.453 1 40.62 699 GLU B CA 1
ATOM 11223 C C . GLU B 1 699 ? -45.219 -29.547 18.984 1 40.62 699 GLU B C 1
ATOM 11225 O O . GLU B 1 699 ? -46.219 -30.188 18.641 1 40.62 699 GLU B O 1
ATOM 11230 N N . ASN B 1 700 ? -44.25 -30.156 19.562 1 37.22 700 ASN B N 1
ATOM 11231 C CA . ASN B 1 700 ? -44.562 -31.469 20.141 1 37.22 700 ASN B CA 1
ATOM 11232 C C . ASN B 1 700 ? -45.219 -31.344 21.5 1 37.22 700 ASN B C 1
ATOM 11234 O O . ASN B 1 700 ? -45.438 -32.344 22.172 1 37.22 700 ASN B O 1
ATOM 11238 N N . GLN B 1 701 ? -45.312 -30.156 22.109 1 31.25 701 GLN B N 1
ATOM 11239 C CA . GLN B 1 701 ? -46.219 -30.125 23.25 1 31.25 701 GLN B CA 1
ATOM 11240 C C . GLN B 1 701 ? -47.625 -29.75 22.812 1 31.25 701 GLN B C 1
ATOM 11242 O O . GLN B 1 701 ? -47.812 -28.828 22.016 1 31.25 701 GLN B O 1
#

Solvent-accessible surface area (backbone atoms only — not comparable to full-atom values): 69487 Å² total; per-residue (Å²): 109,70,66,59,49,49,50,52,42,48,46,27,52,72,45,53,48,65,64,58,22,54,50,49,19,56,56,62,53,69,48,42,45,12,88,84,58,24,22,17,38,23,50,21,70,21,33,51,52,45,42,52,50,50,49,52,49,42,48,70,60,64,36,38,84,65,44,71,48,68,47,73,33,28,20,32,45,52,48,48,33,39,40,34,38,63,40,92,85,66,50,78,44,80,41,78,38,43,53,40,68,13,39,47,74,51,84,50,72,41,79,41,44,36,28,79,25,57,62,31,39,49,75,47,45,65,97,58,87,41,62,74,15,37,34,38,24,46,36,26,55,71,83,68,52,52,67,30,56,35,26,45,44,38,40,50,59,36,24,66,28,32,36,36,24,64,52,52,58,35,22,58,73,40,55,72,35,32,52,52,63,65,41,50,31,48,37,82,41,16,42,33,15,36,16,50,51,65,46,48,51,52,40,51,51,49,58,44,89,53,83,84,54,87,53,48,82,53,43,72,31,32,39,29,32,36,26,42,62,44,73,77,32,60,38,48,31,30,34,29,27,46,77,18,61,36,44,82,74,70,43,75,39,27,36,35,38,37,18,31,68,31,24,58,26,53,10,32,38,51,18,24,35,19,39,19,44,52,52,29,42,53,34,7,31,53,75,54,64,58,76,44,40,37,25,35,37,41,35,42,23,26,17,41,67,32,25,44,71,48,10,78,40,16,43,30,42,31,43,36,42,40,46,67,62,70,36,43,71,47,43,50,24,34,58,35,32,48,26,45,46,34,47,31,44,70,37,50,55,46,47,34,45,28,17,37,44,30,44,42,65,55,51,45,59,55,50,71,71,58,86,62,54,58,86,40,19,70,71,31,69,48,66,43,64,61,55,57,81,83,52,49,36,39,39,39,28,56,61,16,26,51,29,26,31,49,58,52,85,84,16,65,52,47,30,26,30,41,48,15,69,66,26,37,73,90,64,59,33,66,57,28,30,50,48,50,49,46,53,51,44,45,49,50,55,53,58,43,63,42,68,46,64,66,57,32,56,27,51,46,38,51,53,46,50,54,52,51,51,51,45,52,64,75,47,65,83,52,62,64,76,46,55,60,49,48,65,62,32,52,50,49,42,53,51,37,28,53,54,28,46,53,46,32,51,51,47,50,43,46,42,65,64,74,46,94,71,59,64,71,56,46,53,51,49,38,36,50,52,28,47,50,49,22,50,47,34,67,70,41,55,23,34,46,78,85,53,46,72,38,49,68,41,49,57,35,50,54,37,44,54,28,49,52,48,18,45,55,23,44,76,68,71,32,53,67,59,17,51,57,28,48,40,66,30,66,68,35,48,42,43,78,43,39,48,68,66,53,45,47,50,68,49,44,46,67,70,70,50,59,54,87,56,24,50,83,46,52,85,24,55,87,79,81,74,88,48,48,71,58,52,52,50,48,53,53,38,56,73,61,67,60,88,67,85,56,58,45,61,42,51,54,48,50,52,51,45,54,51,31,41,51,50,28,28,50,32,44,49,52,49,37,55,47,49,52,53,50,36,53,53,52,51,51,50,49,52,61,59,47,54,57,55,48,57,52,56,54,66,73,99,107,71,67,59,50,50,51,52,43,50,46,27,51,71,44,54,46,66,66,57,21,53,51,49,20,55,56,62,51,67,49,41,45,11,88,85,57,26,22,15,37,21,50,22,70,22,33,52,53,45,41,52,50,50,47,52,48,41,48,71,61,64,37,39,84,65,43,72,49,68,49,73,32,29,20,31,46,51,48,50,34,39,40,34,39,63,41,91,84,65,48,78,45,78,41,77,37,42,56,38,70,15,40,47,73,50,88,50,71,41,80,40,45,36,28,80,26,56,63,32,39,49,76,49,46,67,98,58,88,42,62,74,14,36,34,38,25,47,39,30,53,68,81,68,52,53,67,30,57,36,27,47,44,38,38,50,58,36,26,67,29,31,35,35,23,60,75,40,57,35,20,62,74,40,54,74,35,30,51,52,64,67,40,49,31,49,36,84,41,17,43,32,15,36,17,47,52,66,47,50,52,53,40,52,51,50,58,45,89,52,84,85,53,88,52,47,81,53,44,72,32,30,40,30,30,36,26,41,61,44,71,77,33,61,36,48,31,30,34,28,28,47,78,18,62,37,44,81,73,70,41,75,40,28,36,36,37,36,18,32,68,30,24,58,26,54,10,31,38,51,18,25,34,19,39,21,43,53,52,29,45,55,35,7,31,54,75,54,65,59,76,44,40,38,25,35,36,40,35,43,23,27,18,40,67,31,26,44,69,48,11,80,41,16,42,30,42,31,42,36,41,42,48,67,62,70,35,43,72,47,44,51,25,34,57,35,33,49,26,45,46,34,48,32,44,69,35,48,53,46,46,32,46,26,17,37,44,30,43,42,65,56,49,44,59,55,50,72,73,55,86,63,55,57,85,39,19,69,69,31,72,49,68,44,63,62,58,57,81,82,53,50,37,39,40,40,30,58,60,15,24,52,29,26,30,50,58,52,86,84,15,65,50,47,31,25,29,41,48,15,69,67,25,38,72,88,65,60,33,65,58,28,32,49,47,48,48,46,53,53,45,45,50,51,54,54,59,44,64,41,67,46,64,66,56,32,57,27,50,47,39,52,54,47,50,53,53,51,51,50,45,52,64,74,47,64,84,50,62,66,76,47,54,60,48,49,66,62,32,52,50,48,42,53,52,38,28,54,54,28,46,53,46,31,51,52,46,50,47,46,40,66,65,75,48,92,71,58,64,70,57,46,52,52,50,38,34,50,52,28,48,51,49,22,50,47,33,68,70,41,56,22,35,45,77,84,55,46,71,38,49,67,41,49,59,34,50,52,35,45,54,28,50,51,49,19,44,55,22,44,76,67,71,32,52,68,58,18,51,58,27,46,40,66,31,67,69,34,47,42,44,77,43,40,49,67,65,53,45,47,51,68,49,44,47,68,70,69,50,58,56,87,57,24,50,85,46,53,84,24,54,86,79,83,74,89,47,47,70,57,52,51,50,49,53,53,38,56,73,62,66,59,88,67,85,56,59,48,61,42,52,54,49,50,54,52,43,54,52,31,43,51,50,29,29,51,32,44,47,51,48,39,54,48,51,53,53,50,38,54,52,51,49,52,51,47,51,60,59,47,56,55,55,48,60,47,59,53,66,72,97

Radius of gyration: 36.02 Å; Cα contacts (8 Å, |Δi|>4): 2937; chains: 2; bounding box: 101×103×73 Å

InterPro domains:
  IPR007484 Peptidase M28 [PF04389] (237-430)
  IPR039373 Transferrin receptor protein 1/Glutamate carboxypeptidase 2-like [PTHR10404] (190-511)
  IPR046450 PA domain superfamily [SSF52025] (81-209)

Foldseek 3Di:
DVVVLVVLLVLLLVLFDLVQLLVQLQVLQVFALEPVQGFFWFQDPSQVVSLVVVLVVCVVLPFPPKDWQKDWFKTKGWHFKWKWAAFPVRDIDIFGKAWAQAFDADDAWDKFWEAEQEALWPVSCVPAQQAAGEYEYEYAPQPANHQQLSLVQCVVSHHQEYEYEYDFQAAAQDQQKWFYAHNLAARRRIYMYGGNVVVVRVCCQAPNPDPVDDHDRIGMMIMHTGMHMDGTHMHTKIKTKQAAPCVVVVQQAEAEEEAESGDFGSCSLPPSSSLSLLVSSVSSCVVSVNHFHYMYMYIHFYFQRATFGNHNQGGLLRLLCVCVPRCVVNQLRYLEYEYEGRQQADQDLEKEKEWEQFCQVVVQVLQVPDDADNLQHVVGYHYHDDDADPGNQLSVQLSLHTYIYIDHPRGCCRGHPPRISNSDCVRGHSSRSSRVSSSVSSVVSLCSLFLARQTQCLRVLVVVLVLLVVLCVLCVVPPCLLCVLSVLLNVLSVLLSVLSVVLNVLRVCRRVVVDPDDNVLSSVLRSLVSVLSNLCSVQFWAAALVRGTGGQLNLLSLLLNLLVQLLVCVVVVNLVRNLVSCCPRGPCVSLLTHDPVSVVSSVCSLAPPDPSSNRSNPPRYHDHDDCSVLSVVSVVCVVVVPPDHCVVSSVVSVVVSVVSSVSNSVSSVSSSVSSVVSSVSSVVSVVSSVVVVVVVVVVVD/DVVVLVVLLVLLLVLFDLVQLLVQLQVLQVFALEPVQGFFWFQDPSQVVSLVVVLVVCVVLPFPPKDWQKDWFKTKGWHFKWKWAAFPVRDIDIFGKAWAQAFDADDAWDKFWEAEQEALWPVSCVPAQQAAGEYEYEYAPQPANHQQLSLVQCVVSHHQEYEYEYDFDAAAQDQQKWFYAHNLAARRRIYMYGGNVVVVRVCCQAPNPDPVDDHDRIGMMIMHTGMHMDGTHMDTKIKTKQAAPCVVVVQQAEAEEEAESGDFGSCSLPPSSSLSLLVSSVSSCVVSVNHFHYMYMYIHFYFQRATFGNHNQGGLLRLLCVCVPRCVVNQLRYLEYEYEGRQQAAQDLEKEKEWEQFCQVVVQVLQVPDDADNLQHVVGYHYHDDDADPGNQLSVQLSLHTYIYIDHPRGCCRTHPPRISNSDCPRGHSSRSSRVSSSVSSVVSLCSLFLARQTQCLRVLVVVLVLLVVLCVLCVVPPCLLCVLSVLLNVLSVLLSVLSVVLNVLRVCRRVVVDPDDNVLSSVLRSLVSVLSNLCSVQFWAAALVRGTGGQLNLLSLLLNLLVQLLVCVVVVNLVRNLVSLCPRGPCVSLLTHDPVSVVSSVCSLAPPDPSSNRSSPPRYHDHDDCSVLSVVSVVCVVVVPPDHCVVSSVVSVVVSVVSSVSNSVSSVSSSVSSVVSSVSSVVSVVSSVVRVVVVVVVVD

Sequence (1402 aa):
MESKTENRINECISHLDITYSYQLAKQMETHKTNPVLGFRTAGSDAEHKTGDFLYEEMKRIGLQNVTKDEFWLDSWTFEHAVLRFQDQHGELHTCQMGAYQTNFETDGFETYDLVYVGRGTASDYEGLNVRGKLVLADINQRDEWWINYPVYQAYLKGAIGLIAVQTQGYAEIDPRALNAQDIAGPEYAPAFSLSRQDASYLKELLCPEDPAVSHPSSVAVELNASSWVERNRPAYNITGYLPGTAASEGDDRMILLSAHYDSYFDGFQDDNCAVSMTFGIIKALIDSGYQPRYTIAVCALAAEEWGVCDSKFDWSTGAWNQVFRVHPEWQGRVIADLNFELPAHAHNTQDAIRSTYESADFLKHFCENITVPKEAYPDGLTVLAPIETWSDDFSIAISGIPSTVNDFSAGPFMETHYHSQYDNEEFYQEAVYRFHHELYTRLLVTLDQLTLPPLDFSRHFLAMKSSVADCLAAQSNAPAEVLEEIPALLEGISKVCESADLLYEKIQELNNHTVSADFPMVSGLSSKLLHIFRKMQDYFVRLDWQDAVCFPHAAASQNLCHLEQAVHALESQNITAALEALYEVDNNCYAFLFDEEVYYHFTEYILHQPKDRLMWGAGRILHHENLYGLVQCLKELDQMAIPGSLDVEIRRLEAAIRRQQAYLKDDLHYMKQSVDKIQALINDCLETSSHYNKEKNGENQMESKTENRINECISHLDITYSYQLAKQMETHKTNPVLGFRTAGSDAEHKTGDFLYEEMKRIGLQNVTKDEFWLDSWTFEHAVLRFQDQHGELHTCQMGAYQTNFETDGFETYDLVYVGRGTASDYEGLNVRGKLVLADINQRDEWWINYPVYQAYLKGAIGLIAVQTQGYAEIDPRALNAQDIAGPEYAPAFSLSRQDASYLKELLCPEDPAVSHPSSVAVELNASSWVERNRPAYNITGYLPGTAASEGDDRMILLSAHYDSYFDGFQDDNCAVSMTFGIIKALIDSGYQPRYTIAVCALAAEEWGVCDSKFDWSTGAWNQVFRVHPEWQGRVIADLNFELPAHAHNTQDAIRSTYESADFLKHFCENITVPKEAYPDGLTVLAPIETWSDDFSIAISGIPSTVNDFSAGPFMETHYHSQYDNEEFYQEAVYRFHHELYTRLLVTLDQLTLPPLDFSRHFLAMKSSVADCLAAQSNAPAEVLEEIPALLEGISKVCESADLLYEKIQELNNHTVSADFPMVSGLSSKLLHIFRKMQDYFVRLDWQDAVCFPHAAASQNLCHLEQAVHALESQNITAALEALYEVDNNCYAFLFDEEVYYHFTEYILHQPKDRLMWGAGRILHHENLYGLVQCLKELDQMAIPGSLDVEIRRLEAAIRRQQAYLKDDLHYMKQSVDKIQALINDCLETSSHYNKEKNGENQ

Secondary structure (DSSP, 8-state):
-HHHHHHHHHHHHHT--HHHHHHHHHHTTSS-SBTTTB-B-TT-HHHHHHHHHHHHHHHHTT-EEEEEEEEEEEEEEEEEEEEEEE-TTS-EEEEE-EE-SS-EE-SSSEEEEEEE-TT--GGGGTT---TTSEEEEEE-TTTT--THHHHHHHHHTT-SEEEEEE-SSS--S-TT--------S-TTS-EEE--HHHHHHHHHHHS-S-TTS---S-EEEEEEEEEEEEEEEEEEEEEEEE--GGGGGT---EEEEEEE--BSSS-IIIIIHHHHHHHHHHHHHHHTT---SSEEEEEEES-SS---TT-TT-S-HHHHHIIIII-GGGTTTEEEEEE---TTS-SSSSEEEEE-GGGHHHHHHHHHT----TTT-TT-EEEE-S--TTSTHHHHHHTT--EEEE--TTSHHHHHTTTSTT-SGGG--HHHHHHHHHHHHHHHHHHHT-SS----THHHHHHHHHHHHHHHHHTTTS-TTTTTTHHHHHHHHHHHHHHHHHHHHHHHHHHTT-S---HHHHHHHHHHHHHHHHHHHHHH-EE-TT--EE-TTHHHHHHHHHHHHHHHHHHTT-HHHHHHHHTTSTTGGGGGTS-HHHHHHHHHHHHSS-HHHHGGGTTT-------HHHHHHHHHHHHHT--S--HHHHHHHHHHHHHHHHHHHHHHHHHHHHHHHHHHHHHHHHHHHHHHHHHHHHHT-/-HHHHHHHHHHHHHT--HHHHHHHHHHTTSS-SBTTTB-B-TT-HHHHHHHHHHHHHHHHTT-EEEEEEEEEEEEEEEEEEEEEEE-TTS-EEEEE-EE-SS-EE-SSSEEEEEEE-TT--GGGGTT---TTSEEEEEE-TTTT--THHHHHHHHHTT-SEEEEEE-SSS--S-TT--------S-TTS-EEE--HHHHHHHHHHHS-S-TTS---S-EEEEEEEEEEEEEEEEEEEEEEEE--GGGGGT---EEEEEEE--BSSS-IIIIIHHHHHHHHHHHHHHHHT---SSEEEEEEES-SS---TT-TT-S-HHHHHIIIII-GGGTTTEEEEEE---TTS-SSSSEEEEE-GGGHHHHHHHHHT-PPPTTT-TT-EEEE-S--TTSTHHHHHHTT--EEEE--TTSHHHHHTTTSTT-SGGG--HHHHHHHHHHHHHHHHHHHT-SS----THHHHHHHHHHHHHHHHHTTTS-TTTTTTHHHHHHHHHHHHHHHHHHHHHHHHHHTT-S---HHHHHHHHHHHHHHHHHHHHHH-EE-TT--EE-TTHHHHHHHHHHHHHHHHHHTT-HHHHHHHHTTSTTGGGGGTS-HHHHHHHHHHHHSS-HHHHGGGTTT-------HHHHHHHHHHHHHT--S--HHHHHHHHHHHHHHHHHHHHHHHHHHHHHHHHHHHHHHHHHHHHHHHHHHHHH--